Protein AF-A0A1Y3N7C6-F1 (afdb_monomer_lite)

Structure (mmCIF, N/CA/C/O backbone):
data_AF-A0A1Y3N7C6-F1
#
_entry.id   AF-A0A1Y3N7C6-F1
#
loop_
_atom_site.group_PDB
_atom_site.id
_atom_site.type_symbol
_atom_site.label_atom_id
_atom_site.label_alt_id
_atom_site.label_comp_id
_atom_site.label_asym_id
_atom_site.label_entity_id
_atom_site.label_seq_id
_atom_site.pdbx_PDB_ins_code
_atom_site.Cartn_x
_atom_site.Cartn_y
_atom_site.Cartn_z
_atom_site.occupancy
_atom_site.B_iso_or_equiv
_atom_site.auth_seq_id
_atom_site.auth_comp_id
_atom_site.auth_asym_id
_atom_site.auth_atom_id
_atom_site.pdbx_PDB_model_num
ATOM 1 N N . MET A 1 1 ? -34.384 16.647 53.878 1.00 32.56 1 MET A N 1
ATOM 2 C CA . MET A 1 1 ? -35.310 16.783 52.728 1.00 32.56 1 MET A CA 1
ATOM 3 C C . MET A 1 1 ? -35.748 18.236 52.465 1.00 32.56 1 MET A C 1
ATOM 5 O O . MET A 1 1 ? -36.790 18.461 51.876 1.00 32.56 1 MET A O 1
ATOM 9 N N . THR A 1 2 ? -34.947 19.251 52.810 1.00 29.09 2 THR A N 1
ATOM 10 C CA . THR A 1 2 ? -35.300 20.683 52.669 1.00 29.09 2 THR A CA 1
ATOM 11 C C . THR A 1 2 ? -34.713 21.334 51.406 1.00 29.09 2 THR A C 1
ATOM 13 O O . THR A 1 2 ? -34.270 22.478 51.425 1.00 29.09 2 THR A O 1
ATOM 16 N N . SER A 1 3 ? -34.660 20.601 50.290 1.00 39.19 3 SER A N 1
ATOM 17 C CA . SER A 1 3 ? -34.201 21.147 49.005 1.00 39.19 3 SER A CA 1
ATOM 18 C C . SER A 1 3 ? -35.403 21.562 48.157 1.00 39.19 3 SER A C 1
ATOM 20 O O . SER A 1 3 ? -36.264 20.734 47.879 1.00 39.19 3 SER A O 1
ATOM 22 N N . GLN A 1 4 ? -35.421 22.822 47.709 1.00 44.62 4 GLN A N 1
ATOM 23 C CA . GLN A 1 4 ? -36.477 23.466 46.900 1.00 44.62 4 GLN A CA 1
ATOM 24 C C . GLN A 1 4 ? -36.801 22.767 45.559 1.00 44.62 4 GLN A C 1
ATOM 26 O O . GLN A 1 4 ? -37.750 23.154 44.886 1.00 44.62 4 GLN A O 1
ATOM 31 N N . TYR A 1 5 ? -36.043 21.733 45.181 1.00 49.47 5 TYR A N 1
ATOM 32 C CA . TYR A 1 5 ? -36.167 21.009 43.912 1.00 49.47 5 TYR A CA 1
ATOM 33 C C . TYR A 1 5 ? -36.354 19.489 44.097 1.00 49.47 5 TYR A C 1
ATOM 35 O O . TYR A 1 5 ? -36.202 18.721 43.153 1.00 49.47 5 TYR A O 1
ATOM 43 N N . PHE A 1 6 ? -36.646 19.014 45.311 1.00 52.94 6 PHE A N 1
ATOM 44 C CA . PHE A 1 6 ? -36.745 17.581 45.604 1.00 52.94 6 PHE A CA 1
ATOM 45 C C . PHE A 1 6 ? -37.855 16.880 44.792 1.00 52.94 6 PHE A C 1
ATOM 47 O O . PHE A 1 6 ? -39.026 17.260 44.863 1.00 52.94 6 PHE A O 1
ATOM 54 N N . VAL A 1 7 ? -37.485 15.821 44.062 1.00 56.50 7 VAL A N 1
ATOM 55 C CA . VAL A 1 7 ? -38.419 14.852 43.468 1.00 56.50 7 VAL A CA 1
ATOM 56 C C . VAL A 1 7 ? -38.377 13.569 44.283 1.00 56.50 7 VAL A C 1
ATOM 58 O O . VAL A 1 7 ? -37.313 12.992 44.519 1.00 56.50 7 VAL A O 1
ATOM 61 N N . ASP A 1 8 ? -39.552 13.134 44.719 1.00 57.66 8 ASP A N 1
ATOM 62 C CA . ASP A 1 8 ? -39.714 11.991 45.602 1.00 57.66 8 ASP A CA 1
ATOM 63 C C . ASP A 1 8 ? -39.562 10.656 44.851 1.00 57.66 8 ASP A C 1
ATOM 65 O O . ASP A 1 8 ? -40.355 10.325 43.963 1.00 57.66 8 ASP A O 1
ATOM 69 N N . LYS A 1 9 ? -38.529 9.893 45.231 1.00 64.56 9 LYS A N 1
ATOM 70 C CA . LYS A 1 9 ? -38.181 8.560 44.702 1.00 64.56 9 LYS A CA 1
ATOM 71 C C . LYS A 1 9 ? -38.142 7.484 45.798 1.00 64.56 9 LYS A C 1
ATOM 73 O O . LYS A 1 9 ? -37.490 6.453 45.643 1.00 64.56 9 LYS A O 1
ATOM 78 N N . THR A 1 10 ? -38.816 7.719 46.919 1.00 65.25 10 THR A N 1
ATOM 79 C CA . THR A 1 10 ? -38.810 6.810 48.079 1.00 65.25 10 THR A CA 1
ATOM 80 C C . THR A 1 10 ? -39.444 5.441 47.796 1.00 65.25 10 THR A C 1
ATOM 82 O O . THR A 1 10 ? -39.147 4.484 48.501 1.00 65.25 10 THR A O 1
ATOM 85 N N . GLU A 1 11 ? -40.215 5.288 46.715 1.00 66.69 11 GLU A N 1
ATOM 86 C CA . GLU A 1 11 ? -40.748 3.996 46.242 1.00 66.69 11 GLU A CA 1
ATOM 87 C C . GLU A 1 11 ? -39.649 2.960 45.941 1.00 66.69 11 GLU A C 1
ATOM 89 O O . GLU A 1 11 ? -39.879 1.760 46.072 1.00 66.69 11 GLU A O 1
ATOM 94 N N . LEU A 1 12 ? -38.422 3.393 45.619 1.00 65.81 12 LEU A N 1
ATOM 95 C CA . LEU A 1 12 ? -37.285 2.483 45.432 1.00 65.81 12 LEU A CA 1
ATOM 96 C C . LEU A 1 12 ? -37.001 1.648 46.692 1.00 65.81 12 LEU A C 1
ATOM 98 O O . LEU A 1 12 ? -36.616 0.485 46.594 1.00 65.81 12 LEU A O 1
ATOM 102 N N . ILE A 1 13 ? -37.215 2.227 47.877 1.00 67.25 13 ILE A N 1
ATOM 103 C CA . ILE A 1 13 ? -37.061 1.530 49.159 1.00 67.25 13 ILE A CA 1
ATOM 104 C C . ILE A 1 13 ? -38.052 0.367 49.248 1.00 67.25 13 ILE A C 1
ATOM 106 O O . ILE A 1 13 ? -37.693 -0.715 49.704 1.00 67.25 13 ILE A O 1
ATOM 110 N N . PHE A 1 14 ? -39.281 0.563 48.771 1.00 65.75 14 PHE A N 1
ATOM 111 C CA . PHE A 1 14 ? -40.304 -0.476 48.759 1.00 65.75 14 PHE A CA 1
ATOM 112 C C . PHE A 1 14 ? -39.918 -1.653 47.855 1.00 65.75 14 PHE A C 1
ATOM 114 O O . PHE A 1 14 ? -40.023 -2.806 48.270 1.00 65.75 14 PHE A O 1
ATOM 121 N N . GLU A 1 15 ? -39.394 -1.380 46.659 1.00 61.25 15 GLU A N 1
ATOM 122 C CA . GLU A 1 15 ? -38.912 -2.429 45.751 1.00 61.25 15 GLU A CA 1
ATOM 123 C C . GLU A 1 15 ? -37.690 -3.171 46.315 1.00 61.25 15 GLU A C 1
ATOM 125 O O . GLU A 1 15 ? -37.616 -4.399 46.255 1.00 61.25 15 GLU A O 1
ATOM 130 N N . ILE A 1 16 ? -36.765 -2.459 46.964 1.00 62.34 16 ILE A N 1
ATOM 131 C CA . ILE A 1 16 ? -35.635 -3.080 47.671 1.00 62.34 16 ILE A CA 1
ATOM 132 C C . ILE A 1 16 ? -36.136 -3.963 48.827 1.00 62.34 16 ILE A C 1
ATOM 134 O O . ILE A 1 16 ? -35.686 -5.101 48.967 1.00 62.34 16 ILE A O 1
ATOM 138 N N . ASN A 1 17 ? -37.113 -3.497 49.609 1.00 68.06 17 ASN A N 1
ATOM 139 C CA . ASN A 1 17 ? -37.733 -4.268 50.690 1.00 68.06 17 ASN A CA 1
ATOM 140 C C . ASN A 1 17 ? -38.447 -5.531 50.181 1.00 68.06 17 ASN A C 1
ATOM 142 O O . ASN A 1 17 ? -38.385 -6.578 50.831 1.00 68.06 17 ASN A O 1
ATOM 146 N N . LYS A 1 18 ? -39.097 -5.480 49.010 1.00 63.78 18 LYS A N 1
ATOM 147 C CA . LYS A 1 18 ? -39.665 -6.674 48.359 1.00 63.78 18 LYS A CA 1
ATOM 148 C C . LYS A 1 18 ? -38.589 -7.692 48.007 1.00 63.78 18 LYS A C 1
ATOM 150 O O . LYS A 1 18 ? -38.773 -8.879 48.268 1.00 63.78 18 LYS A O 1
ATOM 155 N N . ILE A 1 19 ? -37.462 -7.239 47.454 1.00 59.00 19 ILE A N 1
ATOM 156 C CA . ILE A 1 19 ? -36.331 -8.117 47.131 1.00 59.00 19 ILE A CA 1
ATOM 157 C C . ILE A 1 19 ? -35.809 -8.784 48.409 1.00 59.00 19 ILE A C 1
ATOM 159 O O . ILE A 1 19 ? -35.645 -10.005 48.422 1.00 59.00 19 ILE A O 1
ATOM 163 N N . ILE A 1 20 ? -35.658 -8.018 49.496 1.00 59.34 20 ILE A N 1
ATOM 164 C CA . ILE A 1 20 ? -35.275 -8.527 50.824 1.00 59.34 20 ILE A CA 1
ATOM 165 C C . ILE A 1 20 ? -36.271 -9.592 51.329 1.00 59.34 20 ILE A C 1
ATOM 167 O O . ILE A 1 20 ? -35.851 -10.604 51.887 1.00 59.34 20 ILE A O 1
ATOM 171 N N . ASN A 1 21 ? -37.577 -9.417 51.097 1.00 59.97 21 ASN A N 1
ATOM 172 C CA . ASN A 1 21 ? -38.619 -10.375 51.498 1.00 59.97 21 ASN A CA 1
ATOM 173 C C . ASN A 1 21 ? -38.696 -11.645 50.642 1.00 59.97 21 ASN A C 1
ATOM 175 O O . ASN A 1 21 ? -39.024 -12.715 51.155 1.00 59.97 21 ASN A O 1
ATOM 179 N N . SER A 1 22 ? -38.408 -11.547 49.344 1.00 55.00 22 SER A N 1
ATOM 180 C CA . SER A 1 22 ? -38.680 -12.601 48.351 1.00 55.00 22 SER A CA 1
ATOM 181 C C . SER A 1 22 ? -37.840 -13.886 48.478 1.00 55.00 22 SER A C 1
ATOM 183 O O . SER A 1 22 ? -37.981 -14.779 47.648 1.00 55.00 22 SER A O 1
ATOM 185 N N . SER A 1 23 ? -36.978 -13.982 49.500 1.00 45.19 23 SER A N 1
ATOM 186 C CA . SER A 1 23 ? -36.255 -15.173 49.983 1.00 45.19 23 SER A CA 1
ATOM 187 C C . SER A 1 23 ? -36.179 -16.380 49.029 1.00 45.19 23 SER A C 1
ATOM 189 O O . SER A 1 23 ? -36.680 -17.465 49.293 1.00 45.19 23 SER A O 1
ATOM 191 N N . ASN A 1 24 ? -35.396 -16.214 47.963 1.00 39.62 24 ASN A N 1
ATOM 192 C CA . ASN A 1 24 ? -34.599 -17.292 47.388 1.00 39.62 24 ASN A CA 1
ATOM 193 C C . ASN A 1 24 ? -33.169 -16.770 47.175 1.00 39.62 24 ASN A C 1
ATOM 195 O O . ASN A 1 24 ? -32.790 -16.328 46.093 1.00 39.62 24 ASN A O 1
ATOM 199 N N . LYS A 1 25 ? -32.362 -16.830 48.244 1.00 42.41 25 LYS A N 1
ATOM 200 C CA . LYS A 1 25 ? -30.892 -16.936 48.166 1.00 42.41 25 LYS A CA 1
ATOM 201 C C . LYS A 1 25 ? -30.127 -15.799 47.452 1.00 42.41 25 LYS A C 1
ATOM 203 O O . LYS A 1 25 ? -29.045 -16.037 46.916 1.00 42.41 25 LYS A O 1
ATOM 208 N N . LYS A 1 26 ? -30.629 -14.559 47.458 1.00 38.94 26 LYS A N 1
ATOM 209 C CA . LYS A 1 26 ? -29.878 -13.376 46.990 1.00 38.94 26 LYS A CA 1
ATOM 210 C C . LYS A 1 26 ? -29.738 -12.349 48.117 1.00 38.94 26 LYS A C 1
ATOM 212 O O . LYS A 1 26 ? -30.648 -11.567 48.352 1.00 38.94 26 LYS A O 1
ATOM 217 N N . ASN A 1 27 ? -28.581 -12.340 48.783 1.00 46.50 27 ASN A N 1
ATOM 218 C CA . ASN A 1 27 ? -28.249 -11.394 49.865 1.00 46.50 27 ASN A CA 1
ATOM 219 C C . ASN A 1 27 ? -27.610 -10.086 49.353 1.00 46.50 27 ASN A C 1
ATOM 221 O O . ASN A 1 27 ? -27.127 -9.286 50.147 1.00 46.50 27 ASN A O 1
ATOM 225 N N . PHE A 1 28 ? -27.574 -9.868 48.034 1.00 46.09 28 PHE A N 1
ATOM 226 C CA . PHE A 1 28 ? -26.827 -8.774 47.413 1.00 46.09 28 PHE A CA 1
ATOM 227 C C . PHE A 1 28 ? -27.675 -8.038 46.378 1.00 46.09 28 PHE A C 1
ATOM 229 O O . PHE A 1 28 ? -28.277 -8.660 45.501 1.00 46.09 28 PHE A O 1
ATOM 236 N N . ILE A 1 29 ? -27.670 -6.706 46.457 1.00 46.00 29 ILE A N 1
ATOM 237 C CA . ILE A 1 29 ? -28.317 -5.808 45.497 1.00 46.00 29 ILE A CA 1
ATOM 238 C C . ILE A 1 29 ? -27.233 -4.895 44.922 1.00 46.00 29 ILE A C 1
ATOM 240 O O . ILE A 1 29 ? -26.607 -4.120 45.642 1.00 46.00 29 ILE A O 1
ATOM 244 N N . CYS A 1 30 ? -26.999 -4.994 43.612 1.00 45.00 30 CYS A N 1
ATOM 245 C CA . CYS A 1 30 ? -26.067 -4.126 42.899 1.00 45.00 30 CYS A CA 1
ATOM 246 C C . CYS A 1 30 ? -26.844 -3.105 42.066 1.00 45.00 30 CYS A C 1
ATOM 248 O O . CYS A 1 30 ? -27.634 -3.477 41.201 1.00 45.00 30 CYS A O 1
ATOM 250 N N . LEU A 1 31 ? -26.588 -1.818 42.308 1.00 47.34 31 LEU A N 1
ATOM 251 C CA . LEU A 1 31 ? -27.147 -0.715 41.531 1.00 47.34 31 LEU A CA 1
ATOM 252 C C . LEU A 1 31 ? -26.045 -0.113 40.654 1.00 47.34 31 LEU A C 1
ATOM 254 O O . LEU A 1 31 ? -25.275 0.750 41.081 1.00 47.34 31 LEU A O 1
ATOM 258 N N . SER A 1 32 ? -25.959 -0.581 39.408 1.00 44.69 32 SER A N 1
ATOM 259 C CA . SER A 1 32 ? -25.038 -0.024 38.414 1.00 44.69 32 SER A CA 1
ATOM 260 C C . SER A 1 32 ? -25.703 1.134 37.679 1.00 44.69 32 SER A C 1
ATOM 262 O O . SER A 1 32 ? -26.417 0.949 36.697 1.00 44.69 32 SER A O 1
ATOM 264 N N . LEU A 1 33 ? -25.481 2.347 38.179 1.00 48.66 33 LEU A N 1
ATOM 265 C CA . LEU A 1 33 ? -25.884 3.569 37.490 1.00 48.66 33 LEU A CA 1
ATOM 266 C C . LEU A 1 33 ? -24.713 4.165 36.716 1.00 48.66 33 LEU A C 1
ATOM 268 O O . LEU A 1 33 ? -23.539 3.876 36.957 1.00 48.66 33 LEU A O 1
ATOM 272 N N . ASN A 1 34 ? -25.035 5.040 35.785 1.00 50.06 34 ASN A N 1
ATOM 273 C CA . ASN A 1 34 ? -24.046 5.815 35.065 1.00 50.06 34 ASN A CA 1
ATOM 274 C C . ASN A 1 34 ? -23.419 6.877 35.990 1.00 50.06 34 ASN A C 1
ATOM 276 O O . ASN A 1 34 ? -24.073 7.380 36.904 1.00 50.06 34 ASN A O 1
ATOM 280 N N . GLU A 1 35 ? -22.130 7.175 35.814 1.00 53.28 35 GLU A N 1
ATOM 281 C CA . GLU A 1 35 ? -21.375 8.060 36.719 1.00 53.28 35 GLU A CA 1
ATOM 282 C C . GLU A 1 35 ? -22.003 9.453 36.867 1.00 53.28 35 GLU A C 1
ATOM 284 O O . GLU A 1 35 ? -21.918 10.069 37.928 1.00 53.28 35 GLU A O 1
ATOM 289 N N . LYS A 1 36 ? -22.714 9.914 35.835 1.00 53.78 36 LYS A N 1
ATOM 290 C CA . LYS A 1 36 ? -23.369 11.226 35.812 1.00 53.78 36 LYS A CA 1
ATOM 291 C C . LYS A 1 36 ? -24.707 11.291 36.572 1.00 53.78 36 LYS A C 1
ATOM 293 O O . LYS A 1 36 ? -25.273 12.373 36.689 1.00 53.78 36 LYS A O 1
ATOM 298 N N . PHE A 1 37 ? -25.196 10.176 37.125 1.00 53.16 37 PHE A N 1
ATOM 299 C CA . PHE A 1 37 ? -26.530 10.044 37.745 1.00 53.16 37 PHE A CA 1
ATOM 300 C C . PHE A 1 37 ? -26.520 10.044 39.292 1.00 53.16 37 PHE A C 1
ATOM 302 O O . PHE A 1 37 ? -27.293 9.342 39.930 1.00 53.16 37 PHE A O 1
ATOM 309 N N . ASN A 1 38 ? -25.626 10.829 39.905 1.00 54.12 38 ASN A N 1
ATOM 310 C CA . ASN A 1 38 ? -25.568 11.143 41.347 1.00 54.12 38 ASN A CA 1
ATOM 311 C C . ASN A 1 38 ? -25.850 9.966 42.321 1.00 54.12 38 ASN A C 1
ATOM 313 O O . ASN A 1 38 ? -26.806 9.966 43.098 1.00 54.12 38 ASN A O 1
ATOM 317 N N . LYS A 1 39 ? -24.983 8.944 42.281 1.00 53.72 39 LYS A N 1
ATOM 318 C CA . LYS A 1 39 ? -25.133 7.676 43.026 1.00 53.72 39 LYS A CA 1
ATOM 319 C C . LYS A 1 39 ? -25.126 7.817 44.553 1.00 53.72 39 LYS A C 1
ATOM 321 O O . LYS A 1 39 ? -25.747 7.007 45.236 1.00 53.72 39 LYS A O 1
ATOM 326 N N . SER A 1 40 ? -24.423 8.818 45.084 1.00 54.69 40 SER A N 1
ATOM 327 C CA . SER A 1 40 ? -24.248 9.028 46.530 1.00 54.69 40 SER A CA 1
ATOM 328 C C . SER A 1 40 ? -25.563 9.303 47.245 1.00 54.69 40 SER A C 1
ATOM 330 O O . SER A 1 40 ? -25.722 8.937 48.403 1.00 54.69 40 SER A O 1
ATOM 332 N N . ILE A 1 41 ? -26.540 9.897 46.559 1.00 56.94 41 ILE A N 1
ATOM 333 C CA . ILE A 1 41 ? -27.819 10.188 47.192 1.00 56.94 41 ILE A CA 1
ATOM 334 C C . ILE A 1 41 ? -28.564 8.859 47.491 1.00 56.94 41 ILE A C 1
ATOM 336 O O . ILE A 1 41 ? -29.195 8.780 48.538 1.00 56.94 41 ILE A O 1
ATOM 340 N N . ILE A 1 42 ? -28.423 7.790 46.672 1.00 56.69 42 ILE A N 1
ATOM 341 C CA . ILE A 1 42 ? -29.177 6.527 46.848 1.00 56.69 42 ILE A CA 1
ATOM 342 C C . ILE A 1 42 ? -28.654 5.861 48.102 1.00 56.69 42 ILE A C 1
ATOM 344 O O . ILE A 1 42 ? -29.444 5.444 48.942 1.00 56.69 42 ILE A O 1
ATOM 348 N N . SER A 1 43 ? -27.324 5.840 48.228 1.00 58.06 43 SER A N 1
ATOM 349 C CA . SER A 1 43 ? -26.628 5.430 49.443 1.00 58.06 43 SER A CA 1
ATOM 350 C C . SER A 1 43 ? -27.203 6.171 50.651 1.00 58.06 43 SER A C 1
ATOM 352 O O . SER A 1 43 ? -27.774 5.540 51.532 1.00 58.06 43 SER A O 1
ATOM 354 N N . ASN A 1 44 ? -27.210 7.509 50.622 1.00 59.19 44 ASN A N 1
ATOM 355 C CA . ASN A 1 44 ? -27.699 8.336 51.730 1.00 59.19 44 ASN A CA 1
ATOM 356 C C . ASN A 1 44 ? -29.185 8.124 52.059 1.00 59.19 44 ASN A C 1
ATOM 358 O O . ASN A 1 44 ? -29.564 8.153 53.224 1.00 59.19 44 ASN A O 1
ATOM 362 N N . MET A 1 45 ? -30.043 7.923 51.057 1.00 66.50 45 MET A N 1
ATOM 363 C CA . MET A 1 45 ? -31.473 7.672 51.254 1.00 66.50 45 MET A CA 1
ATOM 364 C C . MET A 1 45 ? -31.719 6.301 51.890 1.00 66.50 45 MET A C 1
ATOM 366 O O . MET A 1 45 ? -32.581 6.180 52.756 1.00 66.50 45 MET A O 1
ATOM 370 N N . LEU A 1 46 ? -30.964 5.279 51.478 1.00 65.50 46 LEU A N 1
ATOM 371 C CA . LEU A 1 46 ? -31.044 3.938 52.055 1.00 65.50 46 LEU A CA 1
ATOM 372 C C . LEU A 1 46 ? -30.460 3.907 53.470 1.00 65.50 46 LEU A C 1
ATOM 374 O O . LEU A 1 46 ? -31.098 3.349 54.359 1.00 65.50 46 LEU A O 1
ATOM 378 N N . ILE A 1 47 ? -29.319 4.574 53.692 1.00 63.72 47 ILE A N 1
ATOM 379 C CA . ILE A 1 47 ? -28.753 4.846 55.025 1.00 63.72 47 ILE A CA 1
ATOM 380 C C . ILE A 1 47 ? -29.823 5.468 55.911 1.00 63.72 47 ILE A C 1
ATOM 382 O O . ILE A 1 47 ? -30.140 4.945 56.979 1.00 63.72 47 ILE A O 1
ATOM 386 N N . ALA A 1 48 ? -30.468 6.522 55.412 1.00 64.19 48 ALA A N 1
ATOM 387 C CA . ALA A 1 48 ? -31.436 7.251 56.201 1.00 64.19 48 ALA A CA 1
ATOM 388 C C . ALA A 1 48 ? -32.689 6.450 56.570 1.00 64.19 48 ALA A C 1
ATOM 390 O O . ALA A 1 48 ? -33.317 6.734 57.586 1.00 64.19 48 ALA A O 1
ATOM 391 N N . TYR A 1 49 ? -33.062 5.469 55.752 1.00 68.56 49 TYR A N 1
ATOM 392 C CA . TYR A 1 49 ? -34.228 4.629 55.988 1.00 68.56 49 TYR A CA 1
ATOM 393 C C . TYR A 1 49 ? -33.937 3.443 56.922 1.00 68.56 49 TYR A C 1
ATOM 395 O O . TYR A 1 49 ? -34.765 3.089 57.757 1.00 68.56 49 TYR A O 1
ATOM 403 N N . TYR A 1 50 ? -32.778 2.803 56.800 1.00 67.75 50 TYR A N 1
ATOM 404 C CA . TYR A 1 50 ? -32.508 1.582 57.561 1.00 67.75 50 TYR A CA 1
ATOM 405 C C . TYR A 1 50 ? -31.739 1.810 58.871 1.00 67.75 50 TYR A C 1
ATOM 407 O O . TYR A 1 50 ? -31.815 0.928 59.727 1.00 67.75 50 TYR A O 1
ATOM 415 N N . GLU A 1 51 ? -31.029 2.939 59.035 1.00 61.59 51 GLU A N 1
ATOM 416 C CA . GLU A 1 51 ? -30.104 3.176 60.162 1.00 61.59 51 GLU A CA 1
ATOM 417 C C . GLU A 1 51 ? -30.555 4.253 61.175 1.00 61.59 51 GLU A C 1
ATOM 419 O O . GLU A 1 51 ? -30.268 4.106 62.363 1.00 61.59 51 GLU A O 1
ATOM 424 N N . TYR A 1 52 ? -31.235 5.332 60.757 1.00 62.41 52 TYR A N 1
ATOM 425 C CA . TYR A 1 52 ? -31.528 6.476 61.648 1.00 62.41 52 TYR A CA 1
ATOM 426 C C . TYR A 1 52 ? -32.545 6.170 62.768 1.00 62.41 52 TYR A C 1
ATOM 428 O O . TYR A 1 52 ? -33.045 5.067 62.897 1.00 62.41 52 TYR A O 1
ATOM 436 N N . SER A 1 53 ? -32.822 7.116 63.670 1.00 53.88 53 SER A N 1
ATOM 437 C CA . SER A 1 53 ? -33.752 6.920 64.798 1.00 53.88 53 SER A CA 1
ATOM 438 C C . SER A 1 53 ? -35.226 7.167 64.422 1.00 53.88 53 SER A C 1
ATOM 440 O O . SER A 1 53 ? -35.534 7.815 63.422 1.00 53.88 53 SER A O 1
ATOM 442 N N . GLU A 1 54 ? -36.187 6.719 65.247 1.00 54.06 54 GLU A N 1
ATOM 443 C CA . GLU A 1 54 ? -37.628 6.984 65.021 1.00 54.06 54 GLU A CA 1
ATOM 444 C C . GLU A 1 54 ? -37.952 8.487 64.884 1.00 54.06 54 GLU A C 1
ATOM 446 O O . GLU A 1 54 ? -38.859 8.850 64.138 1.00 54.06 54 GLU A O 1
ATOM 451 N N . LYS A 1 55 ? -37.181 9.387 65.515 1.00 49.34 55 LYS A N 1
ATOM 452 C CA . LYS A 1 55 ? -37.352 10.847 65.368 1.00 49.34 55 LYS A CA 1
ATOM 453 C C . LYS A 1 55 ? -36.958 11.377 63.987 1.00 49.34 55 LYS A C 1
ATOM 455 O O . LYS A 1 55 ? -37.543 12.350 63.524 1.00 49.34 55 LYS A O 1
ATOM 460 N N . GLU A 1 56 ? -35.984 10.757 63.333 1.00 49.72 56 GLU A N 1
ATOM 461 C CA . GLU A 1 56 ? -35.503 11.149 62.002 1.00 49.72 56 GLU A CA 1
ATOM 462 C C . GLU A 1 56 ? -36.355 10.530 60.888 1.00 49.72 56 GLU A C 1
ATOM 464 O O . GLU A 1 56 ? -36.426 11.088 59.797 1.00 49.72 56 GLU A O 1
ATOM 469 N N . SER A 1 57 ? -37.094 9.453 61.183 1.00 53.75 57 SER A N 1
ATOM 470 C CA . SER A 1 57 ? -38.015 8.790 60.245 1.00 53.75 57 SER A CA 1
ATOM 471 C C . SER A 1 57 ? -39.214 9.639 59.797 1.00 53.75 57 SER A C 1
ATOM 473 O O . SER A 1 57 ? -39.853 9.321 58.793 1.00 53.75 57 SER A O 1
ATOM 475 N N . ILE A 1 58 ? -39.474 10.765 60.479 1.00 60.19 58 ILE A N 1
ATOM 476 C CA . ILE A 1 58 ? -40.522 11.738 60.126 1.00 60.19 58 ILE A CA 1
ATOM 477 C C . ILE A 1 58 ? -40.362 12.236 58.682 1.00 60.19 58 ILE A C 1
ATOM 479 O O . ILE A 1 58 ? -41.359 12.533 58.028 1.00 60.19 58 ILE A O 1
ATOM 483 N N . ILE A 1 59 ? -39.133 12.256 58.147 1.00 60.50 59 ILE A N 1
ATOM 484 C CA . ILE A 1 59 ? -38.867 12.664 56.760 1.00 60.50 59 ILE A CA 1
ATOM 485 C C . ILE A 1 59 ? -39.597 11.800 55.719 1.00 60.50 59 ILE A C 1
ATOM 487 O O . ILE A 1 59 ? -39.790 12.261 54.601 1.00 60.50 59 ILE A O 1
ATOM 491 N N . PHE A 1 60 ? -40.019 10.577 56.061 1.00 66.81 60 PHE A N 1
ATOM 492 C CA . PHE A 1 60 ? -40.714 9.675 55.139 1.00 66.81 60 PHE A CA 1
ATOM 493 C C . PHE A 1 60 ? -42.247 9.750 55.226 1.00 66.81 60 PHE A C 1
ATOM 495 O O . PHE A 1 60 ? -42.916 9.237 54.331 1.00 66.81 60 PHE A O 1
ATOM 502 N N . ASN A 1 61 ? -42.818 10.419 56.236 1.00 61.75 61 ASN A N 1
ATOM 503 C CA . ASN A 1 61 ? -44.260 10.374 56.525 1.00 61.75 61 ASN A CA 1
ATOM 504 C C . ASN A 1 61 ? -45.149 10.987 55.426 1.00 61.75 61 ASN A C 1
ATOM 506 O O . ASN A 1 61 ? -46.282 10.541 55.263 1.00 61.75 61 ASN A O 1
ATOM 510 N N . ASP A 1 62 ? -44.624 11.899 54.603 1.00 64.94 62 ASP A N 1
ATOM 511 C CA . ASP A 1 62 ? -45.357 12.532 53.489 1.00 64.94 62 ASP A CA 1
ATOM 512 C C . ASP A 1 62 ? -44.853 12.120 52.096 1.00 64.94 62 ASP A C 1
ATOM 514 O O . ASP A 1 62 ? -45.208 12.728 51.077 1.00 64.94 62 ASP A O 1
ATOM 518 N N . THR A 1 63 ? -44.036 11.068 52.045 1.00 68.38 63 THR A N 1
ATOM 519 C CA . THR A 1 63 ? -43.396 10.605 50.812 1.00 68.38 63 THR A CA 1
ATOM 520 C C . THR A 1 63 ? -44.253 9.596 50.043 1.00 68.38 63 THR A C 1
ATOM 522 O O . THR A 1 63 ? -45.243 9.070 50.548 1.00 68.38 63 THR A O 1
ATOM 525 N N . LYS A 1 64 ? -43.902 9.297 48.792 1.00 68.31 64 LYS A N 1
ATOM 526 C CA . LYS A 1 64 ? -44.561 8.268 47.984 1.00 68.31 64 LYS A CA 1
ATOM 527 C C . LYS A 1 64 ? -44.542 6.918 48.704 1.00 68.31 64 LYS A C 1
ATOM 529 O O . LYS A 1 64 ? -45.563 6.243 48.709 1.00 68.31 64 LYS A O 1
ATOM 534 N N . LEU A 1 65 ? -43.452 6.586 49.406 1.00 69.12 65 LEU A N 1
ATOM 535 C CA . LEU A 1 65 ? -43.330 5.378 50.229 1.00 69.12 65 LEU A CA 1
ATOM 536 C C . LEU A 1 65 ? -44.430 5.253 51.297 1.00 69.12 65 LEU A C 1
ATOM 538 O O . LEU A 1 65 ? -44.982 4.165 51.451 1.00 69.12 65 LEU A O 1
ATOM 542 N N . SER A 1 66 ? -44.791 6.337 51.997 1.00 66.12 66 SER A N 1
ATOM 543 C CA . SER A 1 66 ? -45.848 6.302 53.026 1.00 66.12 66 SER A CA 1
ATOM 544 C C . SER A 1 66 ? -47.262 6.218 52.440 1.00 66.12 66 SER A C 1
ATOM 546 O O . SER A 1 66 ? -48.206 5.844 53.137 1.00 66.12 66 SER A O 1
ATOM 548 N N . LYS A 1 67 ? -47.417 6.530 51.147 1.00 68.50 67 LYS A N 1
ATOM 549 C CA . LYS A 1 67 ? -48.694 6.510 50.417 1.00 68.50 67 LYS A CA 1
ATOM 550 C C . LYS A 1 67 ? -48.981 5.172 49.723 1.00 68.50 67 LYS A C 1
ATOM 552 O O . LYS A 1 67 ? -50.104 4.976 49.254 1.00 68.50 67 LYS A O 1
ATOM 557 N N . ILE A 1 68 ? -48.020 4.243 49.680 1.00 65.12 68 ILE A N 1
ATOM 558 C CA . ILE A 1 68 ? -48.209 2.896 49.119 1.00 65.12 68 ILE A CA 1
ATOM 559 C C . ILE A 1 68 ? -49.168 2.103 50.024 1.00 65.12 68 ILE A C 1
ATOM 561 O O . ILE A 1 68 ? -48.810 1.687 51.124 1.00 65.12 68 ILE A O 1
ATOM 565 N N . LYS A 1 69 ? -50.403 1.875 49.555 1.00 55.12 69 LYS A N 1
ATOM 566 C CA . LYS A 1 69 ? -51.385 0.977 50.188 1.00 55.12 69 LYS A CA 1
ATOM 567 C C . LYS A 1 69 ? -51.344 -0.385 49.498 1.00 55.12 69 LYS A C 1
ATOM 569 O O . LYS A 1 69 ? -51.528 -0.454 48.286 1.00 55.12 69 LYS A O 1
ATOM 574 N N . ILE A 1 70 ? -51.151 -1.463 50.254 1.00 50.22 70 ILE A N 1
ATOM 575 C CA . ILE A 1 70 ? -51.243 -2.829 49.723 1.00 50.22 70 ILE A CA 1
ATOM 576 C C . ILE A 1 70 ? -52.696 -3.300 49.829 1.00 50.22 70 ILE A C 1
ATOM 578 O O . ILE A 1 70 ? -53.336 -3.139 50.867 1.00 50.22 70 ILE A O 1
ATOM 582 N N . GLN A 1 71 ? -53.231 -3.855 48.739 1.00 38.28 71 GLN A N 1
ATOM 583 C CA . GLN A 1 71 ? -54.509 -4.567 48.745 1.00 38.28 71 GLN A CA 1
ATOM 584 C C . GLN A 1 71 ? -54.349 -5.859 49.555 1.00 38.28 71 GLN A C 1
ATOM 586 O O . GLN A 1 71 ? -53.823 -6.847 49.048 1.00 38.28 71 GLN A O 1
ATOM 591 N N . SER A 1 72 ? -54.797 -5.868 50.809 1.00 37.31 72 SER A N 1
ATOM 592 C CA . SER A 1 72 ? -55.064 -7.114 51.521 1.00 37.31 72 SER A CA 1
ATOM 593 C C . SER A 1 72 ? -56.415 -7.657 51.053 1.00 37.31 72 SER A C 1
ATOM 595 O O . SER A 1 72 ? -57.462 -7.055 51.299 1.00 37.31 72 SER A O 1
ATOM 597 N N . HIS A 1 73 ? -56.406 -8.799 50.368 1.00 39.41 73 HIS A N 1
ATOM 598 C CA . HIS A 1 73 ? -57.581 -9.662 50.319 1.00 39.41 73 HIS A CA 1
ATOM 599 C C . HIS A 1 73 ? -57.775 -10.244 51.720 1.00 39.41 73 HIS A C 1
ATOM 601 O O . HIS A 1 73 ? -57.135 -11.231 52.045 1.00 39.41 73 HIS A O 1
ATOM 607 N N . GLU A 1 74 ? -58.569 -9.569 52.548 1.00 36.59 74 GLU A N 1
ATOM 608 C CA . GLU A 1 74 ? -59.471 -10.118 53.573 1.00 36.59 74 GLU A CA 1
ATOM 609 C C . GLU A 1 74 ? -59.946 -8.981 54.488 1.00 36.59 74 GLU A C 1
ATOM 611 O O . GLU A 1 74 ? -59.204 -8.053 54.812 1.00 36.59 74 GLU A O 1
ATOM 616 N N . ASN A 1 75 ? -61.235 -9.030 54.824 1.00 38.88 75 ASN A N 1
ATOM 617 C CA . ASN A 1 75 ? -61.939 -8.055 55.646 1.00 38.88 75 ASN A CA 1
ATOM 618 C C . ASN A 1 75 ? -61.385 -8.059 57.077 1.00 38.88 75 ASN A C 1
ATOM 620 O O . ASN A 1 75 ? -61.811 -8.883 57.881 1.00 38.88 75 ASN A O 1
ATOM 624 N N . ASP A 1 76 ? -60.500 -7.121 57.408 1.00 36.25 76 ASP A N 1
ATOM 625 C CA . ASP A 1 76 ? -60.281 -6.728 58.801 1.00 36.25 76 ASP A CA 1
ATOM 626 C C . ASP A 1 76 ? -59.838 -5.257 58.880 1.00 36.25 76 ASP A C 1
ATOM 628 O O . ASP A 1 76 ? -58.694 -4.887 58.614 1.00 36.25 76 ASP A O 1
ATOM 632 N N . ASP A 1 77 ? -60.790 -4.378 59.198 1.00 38.09 77 ASP A N 1
ATOM 633 C CA . ASP A 1 77 ? -60.667 -2.918 59.070 1.00 38.09 77 ASP A CA 1
ATOM 634 C C . ASP A 1 77 ? -59.858 -2.249 60.206 1.00 38.09 77 ASP A C 1
ATOM 636 O O . ASP A 1 77 ? -59.820 -1.024 60.301 1.00 38.09 77 ASP A O 1
ATOM 640 N N . ASN A 1 78 ? -59.172 -3.022 61.061 1.00 36.75 78 ASN A N 1
ATOM 641 C CA . ASN A 1 78 ? -58.528 -2.504 62.279 1.00 36.75 78 ASN A CA 1
ATOM 642 C C . ASN A 1 78 ? -57.027 -2.799 62.452 1.00 36.75 78 ASN A C 1
ATOM 644 O O . ASN A 1 78 ? -56.475 -2.474 63.499 1.00 36.75 78 ASN A O 1
ATOM 648 N N . ASN A 1 79 ? -56.321 -3.313 61.439 1.00 42.31 79 ASN A N 1
ATOM 649 C CA . ASN A 1 79 ? -54.853 -3.422 61.477 1.00 42.31 79 ASN A CA 1
ATOM 650 C C . ASN A 1 79 ? -54.210 -3.000 60.145 1.00 42.31 79 ASN A C 1
ATOM 652 O O . ASN A 1 79 ? -53.629 -3.802 59.419 1.00 42.31 79 ASN A O 1
ATOM 656 N N . LYS A 1 80 ? -54.267 -1.702 59.821 1.00 44.03 80 LYS A N 1
ATOM 657 C CA . LYS A 1 80 ? -53.371 -1.104 58.815 1.00 44.03 80 LYS A CA 1
ATOM 658 C C . LYS A 1 80 ? -52.013 -0.823 59.453 1.00 44.03 80 LYS A C 1
ATOM 660 O O . LYS A 1 80 ? -51.673 0.323 59.733 1.00 44.03 80 LYS A O 1
ATOM 665 N N . THR A 1 81 ? -51.236 -1.865 59.722 1.00 46.38 81 THR A N 1
ATOM 666 C CA . THR A 1 81 ? -49.822 -1.694 60.062 1.00 46.38 81 THR A CA 1
ATOM 667 C C . THR A 1 81 ? -49.100 -1.194 58.814 1.00 46.38 81 THR A C 1
ATOM 669 O O . THR A 1 81 ? -49.085 -1.863 57.785 1.00 46.38 81 THR A O 1
ATOM 672 N N . GLU A 1 82 ? -48.538 0.012 58.883 1.00 59.72 82 GLU A N 1
ATOM 673 C CA . GLU A 1 82 ? -47.740 0.619 57.815 1.00 59.72 82 GLU A CA 1
ATOM 674 C C . GLU A 1 82 ? -46.548 -0.287 57.455 1.00 59.72 82 GLU A C 1
ATOM 676 O O . GLU A 1 82 ? -45.507 -0.253 58.107 1.00 59.72 82 GLU A O 1
ATOM 681 N N . GLU A 1 83 ? -46.691 -1.130 56.429 1.00 61.81 83 GLU A N 1
ATOM 682 C CA . GLU A 1 83 ? -45.703 -2.163 56.080 1.00 61.81 83 GLU A CA 1
ATOM 683 C C . GLU A 1 83 ? -44.320 -1.575 55.743 1.00 61.81 83 GLU A C 1
ATOM 685 O O . GLU A 1 83 ? -43.291 -2.201 55.994 1.00 61.81 83 GLU A O 1
ATOM 690 N N . TRP A 1 84 ? -44.264 -0.321 55.281 1.00 64.75 84 TRP A N 1
ATOM 691 C CA . TRP A 1 84 ? -43.011 0.404 55.066 1.00 64.75 84 TRP A CA 1
ATOM 692 C C . TRP A 1 84 ? -42.251 0.713 56.372 1.00 64.75 84 TRP A C 1
ATOM 694 O O . TRP A 1 84 ? -41.049 0.948 56.322 1.00 64.75 84 TRP A O 1
ATOM 704 N N . LYS A 1 85 ? -42.879 0.658 57.553 1.00 68.19 85 LYS A N 1
ATOM 705 C CA . LYS A 1 85 ? -42.186 0.767 58.853 1.00 68.19 85 LYS A CA 1
ATOM 706 C C . LYS A 1 85 ? -41.531 -0.547 59.294 1.00 68.19 85 LYS A C 1
ATOM 708 O O . LYS A 1 85 ? -40.739 -0.547 60.231 1.00 68.19 85 LYS A O 1
ATOM 713 N N . LYS A 1 86 ? -41.804 -1.671 58.616 1.00 68.56 86 LYS A N 1
ATOM 714 C CA . LYS A 1 86 ? -41.299 -3.009 58.986 1.00 68.56 86 LYS A CA 1
ATOM 715 C C . LYS A 1 86 ? -39.769 -3.094 59.018 1.00 68.56 86 LYS A C 1
ATOM 717 O O . LYS A 1 86 ? -39.227 -3.797 59.867 1.00 68.56 86 LYS A O 1
ATOM 722 N N . TYR A 1 87 ? -39.095 -2.386 58.112 1.00 65.06 87 TYR A N 1
ATOM 723 C CA . TYR A 1 87 ? -37.632 -2.395 57.954 1.00 65.06 87 TYR A CA 1
ATOM 724 C C . TYR A 1 87 ? -36.950 -1.115 58.430 1.00 65.06 87 TYR A C 1
ATOM 726 O O . TYR A 1 87 ? -35.721 -1.048 58.461 1.00 65.06 87 TYR A O 1
ATOM 734 N N . LEU A 1 88 ? -37.749 -0.121 58.814 1.00 67.25 88 LEU A N 1
ATOM 735 C CA . LEU A 1 88 ? -37.280 1.157 59.316 1.00 67.25 88 LEU A CA 1
ATOM 736 C C . LEU A 1 88 ? -36.440 0.918 60.578 1.00 67.25 88 LEU A C 1
ATOM 738 O O . LEU A 1 88 ? -36.919 0.319 61.546 1.00 67.25 88 LEU A O 1
ATOM 742 N N . ASN A 1 89 ? -35.187 1.369 60.553 1.00 63.09 89 ASN A N 1
ATOM 743 C CA . ASN A 1 89 ? -34.255 1.297 61.685 1.00 63.09 89 ASN A CA 1
ATOM 744 C C . ASN A 1 89 ? -33.935 -0.145 62.138 1.00 63.09 89 ASN A C 1
ATOM 746 O O . ASN A 1 89 ? -33.691 -0.402 63.320 1.00 63.09 89 ASN A O 1
ATOM 750 N N . LYS A 1 90 ? -34.016 -1.124 61.223 1.00 62.72 90 LYS A N 1
ATOM 751 C CA . LYS A 1 90 ? -33.806 -2.553 61.528 1.00 62.72 90 LYS A CA 1
ATOM 752 C C . LYS A 1 90 ? -32.453 -3.104 61.094 1.00 62.72 90 LYS A C 1
ATOM 754 O O . LYS A 1 90 ? -32.157 -4.249 61.440 1.00 62.72 90 LYS A O 1
ATOM 759 N N . PHE A 1 91 ? -31.637 -2.339 60.368 1.00 60.88 91 PHE A N 1
ATOM 760 C CA . PHE A 1 91 ? -30.348 -2.823 59.875 1.00 60.88 91 PHE A CA 1
ATOM 761 C C . PHE A 1 91 ? -29.206 -1.889 60.259 1.00 60.88 91 PHE A C 1
ATOM 763 O O . PHE A 1 91 ? -29.316 -0.673 60.169 1.00 60.88 91 PHE A O 1
ATOM 770 N N . ASN A 1 92 ? -28.070 -2.485 60.612 1.00 51.62 92 ASN A N 1
ATOM 771 C CA . ASN A 1 92 ? -26.810 -1.757 60.673 1.00 51.62 92 ASN A CA 1
ATOM 772 C C . ASN A 1 92 ? -26.285 -1.604 59.245 1.00 51.62 92 ASN A C 1
ATOM 774 O O . ASN A 1 92 ? -26.093 -2.615 58.560 1.00 51.62 92 ASN A O 1
ATOM 778 N N . ILE A 1 93 ? -26.044 -0.372 58.804 1.00 53.16 93 ILE A N 1
ATOM 779 C CA . ILE A 1 93 ? -25.456 -0.111 57.492 1.00 53.16 93 ILE A CA 1
ATOM 780 C C . ILE A 1 93 ? -23.955 0.106 57.625 1.00 53.16 93 ILE A C 1
ATOM 782 O O . ILE A 1 93 ? -23.453 0.686 58.582 1.00 53.16 93 ILE A O 1
ATOM 786 N N . ILE A 1 94 ? -23.225 -0.409 56.640 1.00 50.44 94 ILE A N 1
ATOM 787 C CA . ILE A 1 94 ? -21.805 -0.144 56.461 1.00 50.44 94 ILE A CA 1
ATOM 788 C C . ILE A 1 94 ? -21.665 0.506 55.089 1.00 50.44 94 ILE A C 1
ATOM 790 O O . ILE A 1 94 ? -21.780 -0.168 54.064 1.00 50.44 94 ILE A O 1
ATOM 794 N N . GLU A 1 95 ? -21.437 1.817 55.066 1.00 50.62 95 GLU A N 1
ATOM 795 C CA . GLU A 1 95 ? -21.131 2.531 53.830 1.00 50.62 95 GLU A CA 1
ATOM 796 C C . GLU A 1 95 ? -19.642 2.383 53.495 1.00 50.62 95 GLU A C 1
ATOM 798 O O . GLU A 1 95 ? -18.766 2.691 54.304 1.00 50.62 95 GLU A O 1
ATOM 803 N N . LEU A 1 96 ? -19.347 1.909 52.283 1.00 48.69 96 LEU A N 1
ATOM 804 C CA . LEU A 1 96 ? -17.980 1.761 51.788 1.00 48.69 96 LEU A CA 1
ATOM 805 C C . LEU A 1 96 ? -17.769 2.653 50.570 1.00 48.69 96 LEU A C 1
ATOM 807 O O . LEU A 1 96 ? -18.170 2.323 49.451 1.00 48.69 96 LEU A O 1
ATOM 811 N N . ASN A 1 97 ? -17.089 3.781 50.777 1.00 48.59 97 ASN A N 1
ATOM 812 C CA . ASN A 1 97 ? -16.675 4.644 49.681 1.00 48.59 97 ASN A CA 1
ATOM 813 C C . ASN A 1 97 ? -15.422 4.077 48.996 1.00 48.59 97 ASN A C 1
ATOM 815 O O . ASN A 1 97 ? -14.286 4.343 49.386 1.00 48.59 97 ASN A O 1
ATOM 819 N N . MET A 1 98 ? -15.628 3.307 47.928 1.00 46.03 98 MET A N 1
ATOM 820 C CA . MET A 1 98 ? -14.540 2.669 47.173 1.00 46.03 98 MET A CA 1
ATOM 821 C C . MET A 1 98 ? -13.626 3.657 46.425 1.00 46.03 98 MET A C 1
ATOM 823 O O . MET A 1 98 ? -12.625 3.232 45.854 1.00 46.03 98 MET A O 1
ATOM 827 N N . LYS A 1 99 ? -13.933 4.964 46.417 1.00 43.59 99 LYS A N 1
ATOM 828 C CA . LYS A 1 99 ? -13.074 5.992 45.800 1.00 43.59 99 LYS A CA 1
ATOM 829 C C . LYS A 1 99 ? -11.782 6.252 46.581 1.00 43.59 99 LYS A C 1
ATOM 831 O O . LYS A 1 99 ? -10.854 6.816 46.014 1.00 43.59 99 LYS A O 1
ATOM 836 N N . GLU A 1 100 ? -11.718 5.841 47.846 1.00 37.00 100 GLU A N 1
ATOM 837 C CA . GLU A 1 100 ? -10.577 6.077 48.744 1.00 37.00 100 GLU A CA 1
ATOM 838 C C . GLU A 1 100 ? -9.539 4.939 48.734 1.00 37.00 100 GLU A C 1
ATOM 840 O O . GLU A 1 100 ? -8.537 5.016 49.441 1.00 37.00 100 GLU A O 1
ATOM 845 N N . TYR A 1 101 ? -9.751 3.886 47.935 1.00 42.09 101 TYR A N 1
ATOM 846 C CA . TYR A 1 101 ? -8.959 2.654 47.995 1.00 42.09 101 TYR A CA 1
ATOM 847 C C . TYR A 1 101 ? -8.413 2.256 46.617 1.00 42.09 101 TYR A C 1
ATOM 849 O O . TYR A 1 101 ? -9.166 2.152 45.646 1.00 42.09 101 TYR A O 1
ATOM 857 N N . SER A 1 102 ? -7.104 1.987 46.514 1.00 37.91 102 SER A N 1
ATOM 858 C CA . SER A 1 102 ? -6.480 1.524 45.268 1.00 37.91 102 SER A CA 1
ATOM 859 C C . SER A 1 102 ? -6.466 -0.013 45.204 1.00 37.91 102 SER A C 1
ATOM 861 O O . SER A 1 102 ? -5.886 -0.707 46.047 1.00 37.91 102 SER A O 1
ATOM 863 N N . PHE A 1 103 ? -7.134 -0.598 44.201 1.00 40.44 103 PHE A N 1
ATOM 864 C CA . PHE A 1 103 ? -7.154 -2.057 44.042 1.00 40.44 103 PHE A CA 1
ATOM 865 C C . PHE A 1 103 ? -5.796 -2.564 43.544 1.00 40.44 103 PHE A C 1
ATOM 867 O O . PHE A 1 103 ? -5.441 -2.435 42.374 1.00 40.44 103 PHE A O 1
ATOM 874 N N . GLY A 1 104 ? -5.036 -3.157 44.464 1.00 49.94 104 GLY A N 1
ATOM 875 C CA . GLY A 1 104 ? -3.759 -3.813 44.195 1.00 49.94 104 GLY A CA 1
ATOM 876 C C . GLY A 1 104 ? -3.042 -4.225 45.479 1.00 49.94 104 GLY A C 1
ATOM 877 O O . GLY A 1 104 ? -2.950 -5.411 45.783 1.00 49.94 104 GLY A O 1
ATOM 878 N N . LYS A 1 105 ? -2.552 -3.256 46.264 1.00 42.16 105 LYS A N 1
ATOM 879 C CA . LYS A 1 105 ? -1.767 -3.512 47.493 1.00 42.16 105 LYS A CA 1
ATOM 880 C C . LYS A 1 105 ? -2.559 -3.385 48.803 1.00 42.16 105 LYS A C 1
ATOM 882 O O . LYS A 1 105 ? -2.060 -3.796 49.846 1.00 42.16 105 LYS A O 1
ATOM 887 N N . GLU A 1 106 ? -3.789 -2.875 48.762 1.00 47.81 106 GLU A N 1
ATOM 888 C CA . GLU A 1 106 ? -4.492 -2.387 49.961 1.00 47.81 106 GLU A CA 1
ATOM 889 C C . GLU A 1 106 ? -5.703 -3.225 50.391 1.00 47.81 106 GLU A C 1
ATOM 891 O O . GLU A 1 106 ? -6.274 -2.943 51.439 1.00 47.81 106 GLU A O 1
ATOM 896 N N . LEU A 1 107 ? -6.063 -4.302 49.678 1.00 45.41 107 LEU A N 1
ATOM 897 C CA . LEU A 1 107 ? -7.240 -5.126 50.013 1.00 45.41 107 LEU A CA 1
ATOM 898 C C . LEU A 1 107 ? -7.190 -5.662 51.458 1.00 45.41 107 LEU A C 1
ATOM 900 O O . LEU A 1 107 ? -8.189 -5.650 52.165 1.00 45.41 107 LEU A O 1
ATOM 904 N N . LYS A 1 108 ? -6.006 -6.060 51.944 1.00 49.00 108 LYS A N 1
ATOM 905 C CA . LYS A 1 108 ? -5.816 -6.485 53.345 1.00 49.00 108 LYS A CA 1
ATOM 906 C C . LYS A 1 108 ? -6.044 -5.355 54.354 1.00 49.00 108 LYS A C 1
ATOM 908 O O . LYS A 1 108 ? -6.563 -5.605 55.437 1.00 49.00 108 LYS A O 1
ATOM 913 N N . TRP A 1 109 ? -5.638 -4.129 54.026 1.00 50.00 109 TRP A N 1
ATOM 914 C CA . TRP A 1 109 ? -5.828 -2.965 54.894 1.00 50.00 109 TRP A CA 1
ATOM 915 C C . TRP A 1 109 ? -7.288 -2.492 54.878 1.00 50.00 109 TRP A C 1
ATOM 917 O O . TRP A 1 109 ? -7.853 -2.197 55.927 1.00 50.00 109 TRP A O 1
ATOM 927 N N . PHE A 1 110 ? -7.922 -2.548 53.708 1.00 48.66 110 PHE A N 1
ATOM 928 C CA . PHE A 1 110 ? -9.347 -2.312 53.501 1.00 48.66 110 PHE A CA 1
ATOM 929 C C . PHE A 1 110 ? -10.218 -3.272 54.326 1.00 48.66 110 PHE A C 1
ATOM 931 O O . PHE A 1 110 ? -11.039 -2.824 55.123 1.00 48.66 110 PHE A O 1
ATOM 938 N N . LEU A 1 111 ? -9.965 -4.583 54.235 1.00 51.31 111 LEU A N 1
ATOM 939 C CA . LEU A 1 111 ? -10.661 -5.599 55.036 1.00 51.31 111 LEU A CA 1
ATOM 940 C C . LEU A 1 111 ? -10.462 -5.366 56.543 1.00 51.31 111 LEU A C 1
ATOM 942 O O . LEU A 1 111 ? -11.406 -5.473 57.319 1.00 51.31 111 LEU A O 1
ATOM 946 N N . LYS A 1 112 ? -9.257 -4.954 56.959 1.00 54.09 112 LYS A N 1
ATOM 947 C CA . LYS A 1 112 ? -8.956 -4.615 58.357 1.00 54.09 112 LYS A CA 1
ATOM 948 C C . LYS A 1 112 ? -9.734 -3.388 58.852 1.00 54.09 112 LYS A C 1
ATOM 950 O O . LYS A 1 112 ? -10.152 -3.378 60.009 1.00 54.09 112 LYS A O 1
ATOM 955 N N . ASN A 1 113 ? -9.951 -2.380 58.006 1.00 51.66 113 ASN A N 1
ATOM 956 C CA . ASN A 1 113 ? -10.753 -1.200 58.342 1.00 51.66 113 ASN A CA 1
ATOM 957 C C . ASN A 1 113 ? -12.246 -1.527 58.452 1.00 51.66 113 ASN A C 1
ATOM 959 O O . ASN A 1 113 ? -12.866 -1.097 59.421 1.00 51.66 113 ASN A O 1
ATOM 963 N N . ILE A 1 114 ? -12.791 -2.345 57.543 1.00 49.91 114 ILE A N 1
ATOM 964 C CA . ILE A 1 114 ? -14.176 -2.844 57.622 1.00 49.91 114 ILE A CA 1
ATOM 965 C C . ILE A 1 114 ? -14.401 -3.568 58.950 1.00 49.91 114 ILE A C 1
ATOM 967 O O . ILE A 1 114 ? -15.306 -3.222 59.708 1.00 49.91 114 ILE A O 1
ATOM 971 N N . THR A 1 115 ? -13.521 -4.512 59.291 1.00 51.03 115 THR A N 1
ATOM 972 C CA . THR A 1 115 ? -13.594 -5.243 60.562 1.00 51.03 115 THR A CA 1
ATOM 973 C C . THR A 1 115 ? -13.487 -4.308 61.770 1.00 51.03 115 THR A C 1
ATOM 975 O O . THR A 1 115 ? -14.107 -4.554 62.804 1.00 51.03 115 THR A O 1
ATOM 978 N N . ARG A 1 116 ? -12.727 -3.211 61.660 1.00 52.91 116 ARG A N 1
ATOM 979 C CA . ARG A 1 116 ? -12.580 -2.219 62.732 1.00 52.91 116 ARG A CA 1
ATOM 980 C C . ARG A 1 116 ? -13.831 -1.357 62.918 1.00 52.91 116 ARG A C 1
ATOM 982 O O . ARG A 1 116 ? -14.193 -1.100 64.062 1.00 52.91 116 ARG A O 1
ATOM 989 N N . GLU A 1 117 ? -14.478 -0.925 61.838 1.00 49.47 117 GLU A N 1
ATOM 990 C CA . GLU A 1 117 ? -15.726 -0.151 61.907 1.00 49.47 117 GLU A CA 1
ATOM 991 C C . GLU A 1 117 ? -16.895 -1.008 62.417 1.00 49.47 117 GLU A C 1
ATOM 993 O O . GLU A 1 117 ? -17.623 -0.575 63.306 1.00 49.47 117 GLU A O 1
ATOM 998 N N . ILE A 1 118 ? -16.995 -2.272 61.994 1.00 47.59 118 ILE A N 1
ATOM 999 C CA . ILE A 1 118 ? -18.002 -3.223 62.505 1.00 47.59 118 ILE A CA 1
ATOM 1000 C C . ILE A 1 118 ? -17.846 -3.461 64.015 1.00 47.59 118 ILE A C 1
ATOM 1002 O O . ILE A 1 118 ? -18.827 -3.492 64.757 1.00 47.59 118 ILE A O 1
ATOM 1006 N N . LYS A 1 119 ? -16.604 -3.572 64.505 1.00 49.22 119 LYS A N 1
ATOM 1007 C CA . LYS A 1 119 ? -16.323 -3.726 65.942 1.00 49.22 119 LYS A CA 1
ATOM 1008 C C . LYS A 1 119 ? -16.644 -2.475 66.768 1.00 49.22 119 LYS A C 1
ATOM 1010 O O . LYS A 1 119 ? -16.830 -2.593 67.980 1.00 49.22 119 LYS A O 1
ATOM 1015 N N . LYS A 1 120 ? -16.706 -1.284 66.156 1.00 49.50 120 LYS A N 1
ATOM 1016 C CA . LYS A 1 120 ? -17.130 -0.051 66.844 1.00 49.50 120 LYS A CA 1
ATOM 1017 C C . LYS A 1 120 ? -18.642 0.001 67.044 1.00 49.50 120 LYS A C 1
ATOM 1019 O O . LYS A 1 120 ? -19.077 0.457 68.098 1.00 49.50 120 LYS A O 1
ATOM 1024 N N . THR A 1 121 ? -19.419 -0.458 66.066 1.00 43.91 121 THR A N 1
ATOM 1025 C CA . THR A 1 121 ? -20.889 -0.452 66.117 1.00 43.91 121 THR A CA 1
ATOM 1026 C C . THR A 1 121 ? -21.462 -1.663 66.852 1.00 43.91 121 THR A C 1
ATOM 1028 O O . THR A 1 121 ? -22.522 -1.550 67.462 1.00 43.91 121 THR A O 1
ATOM 1031 N N . ASN A 1 122 ? -20.758 -2.801 66.888 1.00 43.97 122 ASN A N 1
ATOM 1032 C CA . ASN A 1 122 ? -21.202 -3.986 67.623 1.00 43.97 122 ASN A CA 1
ATOM 1033 C C . ASN A 1 122 ? -20.018 -4.741 68.266 1.00 43.97 122 ASN A C 1
ATOM 1035 O O . ASN A 1 122 ? -19.314 -5.511 67.611 1.00 43.97 122 ASN A O 1
ATOM 1039 N N . LYS A 1 123 ? -19.788 -4.525 69.573 1.00 42.06 123 LYS A N 1
ATOM 1040 C CA . LYS A 1 123 ? -18.595 -5.017 70.304 1.00 42.06 123 LYS A CA 1
ATOM 1041 C C . LYS A 1 123 ? -18.425 -6.546 70.325 1.00 42.06 123 LYS A C 1
ATOM 1043 O O . LYS A 1 123 ? -17.310 -7.003 70.553 1.00 42.06 123 LYS A O 1
ATOM 1048 N N . ASN A 1 124 ? -19.490 -7.311 70.070 1.00 39.69 124 ASN A N 1
ATOM 1049 C CA . ASN A 1 124 ? -19.493 -8.781 70.110 1.00 39.69 124 ASN A CA 1
ATOM 1050 C C . ASN A 1 124 ? -19.526 -9.437 68.716 1.00 39.69 124 ASN A C 1
ATOM 1052 O O . ASN A 1 124 ? -19.766 -10.638 68.614 1.00 39.69 124 ASN A O 1
ATOM 1056 N N . PHE A 1 125 ? -19.330 -8.673 67.637 1.00 41.75 125 PHE A N 1
ATOM 1057 C CA . PHE A 1 125 ? -19.326 -9.229 66.285 1.00 41.75 125 PHE A CA 1
ATOM 1058 C C . PHE A 1 125 ? -17.933 -9.775 65.925 1.00 41.75 125 PHE A C 1
ATOM 1060 O O . PHE A 1 125 ? -16.983 -9.014 65.720 1.00 41.75 125 PHE A O 1
ATOM 1067 N N . GLU A 1 126 ? -17.813 -11.100 65.843 1.00 41.47 126 GLU A N 1
ATOM 1068 C CA . GLU A 1 126 ? -16.645 -11.797 65.296 1.00 41.47 126 GLU A CA 1
ATOM 1069 C C . GLU A 1 126 ? -16.999 -12.444 63.954 1.00 41.47 126 GLU A C 1
ATOM 1071 O O . GLU A 1 126 ? -18.015 -13.128 63.825 1.00 41.47 126 GLU A O 1
ATOM 1076 N N . PHE A 1 127 ? -16.150 -12.233 62.946 1.00 45.53 127 PHE A N 1
ATOM 1077 C CA . PHE A 1 127 ? -16.220 -12.993 61.701 1.00 45.53 127 PHE A CA 1
ATOM 1078 C C . PHE A 1 127 ? -15.818 -14.441 61.983 1.00 45.53 127 PHE A C 1
ATOM 1080 O O . PHE A 1 127 ? -14.796 -14.671 62.628 1.00 45.53 127 PHE A O 1
ATOM 1087 N N . ARG A 1 128 ? -16.594 -15.414 61.488 1.00 43.56 128 ARG A N 1
ATOM 1088 C CA . ARG A 1 128 ? -16.260 -16.841 61.633 1.00 43.56 128 ARG A CA 1
ATOM 1089 C C . ARG A 1 128 ? -14.984 -17.223 60.870 1.00 43.56 128 ARG A C 1
ATOM 1091 O O . ARG A 1 128 ? -14.300 -18.142 61.306 1.00 43.56 128 ARG A O 1
ATOM 1098 N N . ASP A 1 129 ? -14.644 -16.507 59.792 1.00 47.50 129 ASP A N 1
ATOM 1099 C CA . ASP A 1 129 ? -13.402 -16.690 59.029 1.00 47.50 129 ASP A CA 1
ATOM 1100 C C . ASP A 1 129 ? -13.004 -15.388 58.288 1.00 47.50 129 ASP A C 1
ATOM 1102 O O . ASP A 1 129 ? -13.775 -14.846 57.494 1.00 47.50 129 ASP A O 1
ATOM 1106 N N . GLU A 1 130 ? -11.790 -14.861 58.516 1.00 43.56 130 GLU A N 1
ATOM 1107 C CA . GLU A 1 130 ? -11.251 -13.699 57.773 1.00 43.56 130 GLU A CA 1
ATOM 1108 C C . GLU A 1 130 ? -11.101 -13.985 56.263 1.00 43.56 130 GLU A C 1
ATOM 1110 O O . GLU A 1 130 ? -11.051 -13.051 55.453 1.00 43.56 130 GLU A O 1
ATOM 1115 N N . ASN A 1 131 ? -11.064 -15.261 55.858 1.00 45.16 131 ASN A N 1
ATOM 1116 C CA . ASN A 1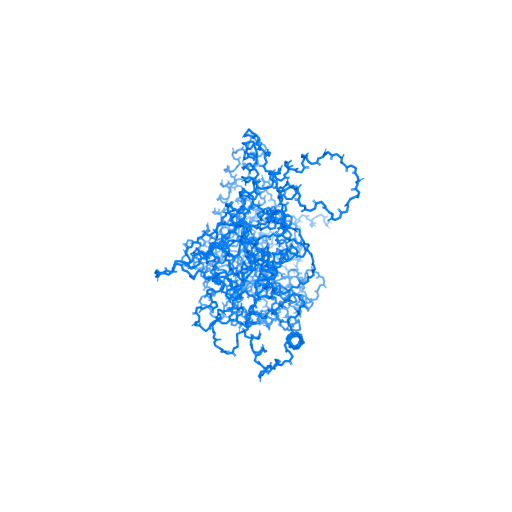 131 ? -11.042 -15.649 54.450 1.00 45.16 131 ASN A CA 1
ATOM 1117 C C . ASN A 1 131 ? -12.401 -15.489 53.761 1.00 45.16 131 ASN A C 1
ATOM 1119 O O . ASN A 1 131 ? -12.427 -15.310 52.549 1.00 45.16 131 ASN A O 1
ATOM 1123 N N . GLU A 1 132 ? -13.511 -15.488 54.497 1.00 45.97 132 GLU A N 1
ATOM 1124 C CA . GLU A 1 132 ? -14.860 -15.445 53.922 1.00 45.97 132 GLU A CA 1
ATOM 1125 C C . GLU A 1 132 ? -15.146 -14.080 53.281 1.00 45.97 132 GLU A C 1
ATOM 1127 O O . GLU A 1 132 ? -15.500 -13.991 52.109 1.00 45.97 132 GLU A O 1
ATOM 1132 N N . LEU A 1 133 ? -14.848 -12.991 53.996 1.00 46.09 133 LEU A N 1
ATOM 1133 C CA . LEU A 1 133 ? -14.896 -11.624 53.466 1.00 46.09 133 LEU A CA 1
ATOM 1134 C C . LEU A 1 133 ? -13.952 -11.431 52.274 1.00 46.09 133 LEU A C 1
ATOM 1136 O O . LEU A 1 133 ? -14.296 -10.772 51.294 1.00 46.09 133 LEU A O 1
ATOM 1140 N N . LYS A 1 134 ? -12.745 -11.997 52.353 1.00 44.19 134 LYS A N 1
ATOM 1141 C CA . LYS A 1 134 ? -11.750 -11.888 51.287 1.00 44.19 134 LYS A CA 1
ATOM 1142 C C . LYS A 1 134 ? -12.213 -12.610 50.020 1.00 44.19 134 LYS A C 1
ATOM 1144 O O . LYS A 1 134 ? -12.095 -12.037 48.944 1.00 44.19 134 LYS A O 1
ATOM 1149 N N . VAL A 1 135 ? -12.784 -13.808 50.156 1.00 45.97 135 VAL A N 1
ATOM 1150 C CA . VAL A 1 135 ? -13.405 -14.563 49.059 1.00 45.97 135 VAL A CA 1
ATOM 1151 C C . VAL A 1 135 ? -14.598 -13.798 48.497 1.00 45.97 135 VAL A C 1
ATOM 1153 O O . VAL A 1 135 ? -14.669 -13.642 47.289 1.00 45.97 135 VAL A O 1
ATOM 1156 N N . ILE A 1 136 ? -15.462 -13.218 49.338 1.00 44.88 136 ILE A N 1
ATOM 1157 C CA . ILE A 1 136 ? -16.597 -12.393 48.894 1.00 44.88 136 ILE A CA 1
ATOM 1158 C C . ILE A 1 136 ? -16.118 -11.198 48.059 1.00 44.88 136 ILE A C 1
ATOM 1160 O O . ILE A 1 136 ? -16.631 -10.973 46.967 1.00 44.88 136 ILE A O 1
ATOM 1164 N N . PHE A 1 137 ? -15.112 -10.447 48.513 1.00 46.91 137 PHE A N 1
ATOM 1165 C CA . PHE A 1 137 ? -14.597 -9.295 47.764 1.00 46.91 137 PHE A CA 1
ATOM 1166 C C . PHE A 1 137 ? -13.785 -9.693 46.518 1.00 46.91 137 PHE A C 1
ATOM 1168 O O . PHE A 1 137 ? -13.868 -9.003 45.501 1.00 46.91 137 PHE A O 1
ATOM 1175 N N . GLU A 1 138 ? -13.032 -10.797 46.555 1.00 44.16 138 GLU A N 1
ATOM 1176 C CA . GLU A 1 138 ? -12.320 -11.338 45.387 1.00 44.16 138 GLU A CA 1
ATOM 1177 C C . GLU A 1 138 ? -13.286 -11.918 44.339 1.00 44.16 138 GLU A C 1
ATOM 1179 O O . GLU A 1 138 ? -13.071 -11.712 43.142 1.00 44.16 138 GLU A O 1
ATOM 1184 N N . ASP A 1 139 ? -14.375 -12.565 44.761 1.00 39.03 139 ASP A N 1
ATOM 1185 C CA . ASP A 1 139 ? -15.445 -13.053 43.888 1.00 39.03 139 ASP A CA 1
ATOM 1186 C C . ASP A 1 139 ? -16.298 -11.909 43.350 1.00 39.03 139 ASP A C 1
ATOM 1188 O O . ASP A 1 139 ? -16.637 -11.923 42.173 1.00 39.03 139 ASP A O 1
ATOM 1192 N N . ILE A 1 140 ? -16.594 -10.869 44.132 1.00 39.84 140 ILE A N 1
ATOM 1193 C CA . ILE A 1 140 ? -17.239 -9.644 43.633 1.00 39.84 140 ILE A CA 1
ATOM 1194 C C . ILE A 1 140 ? -16.351 -8.962 42.581 1.00 39.84 140 ILE A C 1
ATOM 1196 O O . ILE A 1 140 ? -16.841 -8.527 41.538 1.00 39.84 140 ILE A O 1
ATOM 1200 N N . TYR A 1 141 ? -15.037 -8.903 42.810 1.00 39.16 141 TYR A N 1
ATOM 1201 C CA . TYR A 1 141 ? -14.084 -8.330 41.861 1.00 39.16 141 TYR A CA 1
ATOM 1202 C C . TYR A 1 141 ? -13.977 -9.175 40.578 1.00 39.16 141 TYR A C 1
ATOM 1204 O O . TYR A 1 141 ? -14.038 -8.621 39.480 1.00 39.16 141 TYR A O 1
ATOM 1212 N N . LYS A 1 142 ? -13.909 -10.511 40.683 1.00 34.94 142 LYS A N 1
ATOM 1213 C CA . LYS A 1 142 ? -13.905 -11.433 39.528 1.00 34.94 142 LYS A CA 1
ATOM 1214 C C . LYS A 1 142 ? -15.238 -11.457 38.765 1.00 34.94 142 LYS A C 1
ATOM 1216 O O . LYS A 1 142 ? -15.222 -11.437 37.535 1.00 34.94 142 LYS A O 1
ATOM 1221 N N . ASN A 1 143 ? -16.371 -11.442 39.470 1.00 33.81 143 ASN A N 1
ATOM 1222 C CA . ASN A 1 143 ? -17.730 -11.546 38.918 1.00 33.81 143 ASN A CA 1
ATOM 1223 C C . ASN A 1 143 ? -18.357 -10.185 38.566 1.00 33.81 143 ASN A C 1
ATOM 1225 O O . ASN A 1 143 ? -19.408 -10.128 37.941 1.00 33.81 143 ASN A O 1
ATOM 1229 N N . SER A 1 144 ? -17.678 -9.060 38.807 1.00 34.62 144 SER A N 1
ATOM 1230 C CA . SER A 1 144 ? -18.006 -7.778 38.152 1.00 34.62 144 SER A CA 1
ATOM 1231 C C . SER A 1 144 ? -17.875 -7.823 36.610 1.00 34.62 144 SER A C 1
ATOM 1233 O O . SER A 1 144 ? -18.230 -6.864 35.927 1.00 34.62 144 SER A O 1
ATOM 1235 N N . ASN A 1 145 ? -17.432 -8.965 36.059 1.00 30.72 145 ASN A N 1
ATOM 1236 C CA . ASN A 1 145 ? -17.471 -9.327 34.642 1.00 30.72 145 ASN A CA 1
ATOM 1237 C C . ASN A 1 145 ? -18.546 -10.375 34.256 1.00 30.72 145 ASN A C 1
ATOM 1239 O O . ASN A 1 145 ? -18.664 -10.648 33.063 1.00 30.72 145 ASN A O 1
ATOM 1243 N N . GLN A 1 146 ? -19.323 -10.963 35.183 1.00 25.50 146 GLN A N 1
ATOM 1244 C CA . GLN A 1 146 ? -20.423 -11.904 34.881 1.00 25.50 146 GLN A CA 1
ATOM 1245 C C . GLN A 1 146 ? -21.393 -12.103 36.072 1.00 25.50 146 GLN A C 1
ATOM 1247 O O . GLN A 1 146 ? -20.978 -12.227 37.216 1.00 25.50 146 GLN A O 1
ATOM 1252 N N . SER A 1 147 ? -22.698 -12.156 35.776 1.00 26.09 147 SER A N 1
ATOM 1253 C CA . SER A 1 147 ? -23.851 -12.257 36.697 1.00 26.09 147 SER A CA 1
ATOM 1254 C C . SER A 1 147 ? -23.651 -13.104 37.969 1.00 26.09 147 SER A C 1
ATOM 1256 O O . SER A 1 147 ? -23.278 -14.271 37.883 1.00 26.09 147 SER A O 1
ATOM 1258 N N . LEU A 1 148 ? -24.017 -12.550 39.133 1.00 26.06 148 LEU A N 1
ATOM 1259 C CA . LEU A 1 148 ? -23.879 -13.187 40.451 1.00 26.06 148 LEU A CA 1
ATOM 1260 C C . LEU A 1 148 ? -25.160 -13.927 40.897 1.00 26.06 148 LEU A C 1
ATOM 1262 O O . LEU A 1 148 ? -26.221 -13.322 41.065 1.00 26.06 148 LEU A O 1
ATOM 1266 N N . ILE A 1 149 ? -25.026 -15.232 41.153 1.00 28.39 149 ILE A N 1
ATOM 1267 C CA . ILE A 1 149 ? -25.854 -16.049 42.059 1.00 28.39 149 ILE A CA 1
ATOM 1268 C C . ILE A 1 149 ? -24.879 -16.987 42.790 1.00 28.39 149 ILE A C 1
ATOM 1270 O O . ILE A 1 149 ? -24.114 -17.646 42.095 1.00 28.39 149 ILE A O 1
ATOM 1274 N N . ILE A 1 150 ? -24.906 -17.047 44.135 1.00 23.52 150 ILE A N 1
ATOM 1275 C CA . ILE A 1 150 ? -24.826 -18.261 44.997 1.00 23.52 150 ILE A CA 1
ATOM 1276 C C . ILE A 1 150 ? -24.666 -17.896 46.504 1.00 23.52 150 ILE A C 1
ATOM 1278 O O . ILE A 1 150 ? -23.901 -17.011 46.867 1.00 23.52 150 ILE A O 1
ATOM 1282 N N . ASN A 1 151 ? -25.446 -18.627 47.323 1.00 22.70 151 ASN A N 1
ATOM 1283 C CA . ASN A 1 151 ? -25.415 -18.991 48.768 1.00 22.70 151 ASN A CA 1
ATOM 1284 C C . ASN A 1 151 ? -24.092 -18.784 49.545 1.00 22.70 151 ASN A C 1
ATOM 1286 O O . ASN A 1 151 ? -23.045 -19.063 48.986 1.00 22.70 151 ASN A O 1
ATOM 1290 N N . ASN A 1 152 ? -24.025 -18.430 50.840 1.00 22.77 152 ASN A N 1
ATOM 1291 C CA . ASN A 1 152 ? -24.814 -18.833 52.020 1.00 22.77 152 ASN A CA 1
ATOM 1292 C C . ASN A 1 152 ? -24.627 -17.832 53.202 1.00 22.77 152 ASN A C 1
ATOM 1294 O O . ASN A 1 152 ? -23.641 -17.111 53.256 1.00 22.77 152 ASN A O 1
ATOM 1298 N N . GLU A 1 153 ? -25.588 -17.842 54.138 1.00 24.66 153 GLU A N 1
ATOM 1299 C CA . GLU A 1 153 ? -25.527 -17.524 55.588 1.00 24.66 153 GLU A CA 1
ATOM 1300 C C . GLU A 1 153 ? -24.656 -16.363 56.125 1.00 24.66 153 GLU A C 1
ATOM 1302 O O . GLU A 1 153 ? -23.755 -16.563 56.928 1.00 24.66 153 GLU A O 1
ATOM 1307 N N . CYS A 1 154 ? -25.042 -15.128 55.798 1.00 23.42 154 CYS A N 1
ATOM 1308 C CA . CYS A 1 154 ? -25.047 -13.949 56.685 1.00 23.42 154 CYS A CA 1
ATOM 1309 C C . CYS A 1 154 ? -25.824 -12.838 55.956 1.00 23.42 154 CYS A C 1
ATOM 1311 O O . CYS A 1 154 ? -25.549 -12.558 54.788 1.00 23.42 154 CYS A O 1
ATOM 1313 N N . LEU A 1 155 ? -26.828 -12.226 56.592 1.00 25.73 155 LEU A N 1
ATOM 1314 C CA . LEU A 1 155 ? -27.590 -11.134 55.976 1.00 25.73 155 LEU A CA 1
ATOM 1315 C C . LEU A 1 155 ? -26.786 -9.826 56.104 1.00 25.73 155 LEU A C 1
ATOM 1317 O O . LEU A 1 155 ? -27.007 -9.038 57.016 1.00 25.73 155 LEU A O 1
ATOM 1321 N N . ALA A 1 156 ? -25.807 -9.625 55.221 1.00 26.95 156 ALA A N 1
ATOM 1322 C CA . ALA A 1 156 ? -25.080 -8.365 55.087 1.00 26.95 156 ALA A CA 1
ATOM 1323 C C . ALA A 1 156 ? -25.631 -7.596 53.876 1.00 26.95 156 ALA A C 1
ATOM 1325 O O . ALA A 1 156 ? -25.320 -7.920 52.733 1.00 26.95 156 ALA A O 1
ATOM 1326 N N . LEU A 1 157 ? -26.459 -6.575 54.115 1.00 28.97 157 LEU A N 1
ATOM 1327 C CA . LEU A 1 157 ? -26.923 -5.652 53.072 1.00 28.97 157 LEU A CA 1
ATOM 1328 C C . LEU A 1 157 ? -25.757 -4.750 52.640 1.00 28.97 157 LEU A C 1
ATOM 1330 O O . LEU A 1 157 ? -25.545 -3.677 53.194 1.00 28.97 157 LEU A O 1
ATOM 1334 N N . THR A 1 158 ? -24.958 -5.199 51.671 1.00 31.08 158 THR A N 1
ATOM 1335 C CA . THR A 1 158 ? -23.903 -4.373 51.063 1.00 31.08 158 THR A CA 1
ATOM 1336 C C . THR A 1 158 ? -24.451 -3.668 49.823 1.00 31.08 158 THR A C 1
ATOM 1338 O O . THR A 1 158 ? -24.628 -4.292 48.777 1.00 31.08 158 THR A O 1
ATOM 1341 N N . PHE A 1 159 ? -24.708 -2.361 49.917 1.00 30.36 159 PHE A N 1
ATOM 1342 C CA . PHE A 1 159 ? -25.026 -1.524 48.758 1.00 30.36 159 PHE A CA 1
ATOM 1343 C C . PHE A 1 159 ? -23.724 -1.012 48.134 1.00 30.36 159 PHE A C 1
ATOM 1345 O O . PHE A 1 159 ? -23.032 -0.177 48.707 1.00 30.36 159 PHE A O 1
ATOM 1352 N N . MET A 1 160 ? -23.367 -1.513 46.949 1.00 28.14 160 MET A N 1
ATOM 1353 C CA . MET A 1 160 ? -22.207 -1.007 46.211 1.00 28.14 160 MET A CA 1
ATOM 1354 C C . MET A 1 160 ? -22.634 0.033 45.174 1.00 28.14 160 MET A C 1
ATOM 1356 O O . MET A 1 160 ? -23.129 -0.318 44.103 1.00 28.14 160 MET A O 1
ATOM 1360 N N . THR A 1 161 ? -22.372 1.312 45.443 1.00 30.33 161 THR A N 1
ATOM 1361 C CA . THR A 1 161 ? -22.396 2.367 44.420 1.00 30.33 161 THR A CA 1
ATOM 1362 C C . THR A 1 161 ? -20.981 2.584 43.875 1.00 30.33 161 THR A C 1
ATOM 1364 O O . THR A 1 161 ? -20.240 3.434 44.359 1.00 30.33 161 THR A O 1
ATOM 1367 N N . GLY A 1 162 ? -20.566 1.796 42.880 1.00 27.31 162 GLY A N 1
ATOM 1368 C CA . GLY A 1 162 ? -19.211 1.870 42.314 1.00 27.31 162 GLY A CA 1
ATOM 1369 C C . GLY A 1 162 ? -19.117 2.620 40.978 1.00 27.31 162 GLY A C 1
ATOM 1370 O O . GLY A 1 162 ? -19.925 2.401 40.074 1.00 27.31 162 GLY A O 1
ATOM 1371 N N . THR A 1 163 ? -18.102 3.475 40.830 1.00 28.62 163 THR A N 1
ATOM 1372 C CA . THR A 1 163 ? -17.200 3.503 39.660 1.00 28.62 163 THR A CA 1
ATOM 1373 C C . THR A 1 163 ? -15.810 3.125 40.188 1.00 28.62 163 THR A C 1
ATOM 1375 O O . THR A 1 163 ? -15.415 3.605 41.247 1.00 28.62 163 THR A O 1
ATOM 1378 N N . LEU A 1 164 ? -15.095 2.209 39.523 1.00 23.89 164 LEU A N 1
ATOM 1379 C CA . LEU A 1 164 ? -13.702 1.875 39.877 1.00 23.89 164 LEU A CA 1
ATOM 1380 C C . LEU A 1 164 ? -12.776 3.098 39.622 1.00 23.89 164 LEU A C 1
ATOM 1382 O O . LEU A 1 164 ? -13.071 3.868 38.706 1.00 23.89 164 LEU A O 1
ATOM 1386 N N . PRO A 1 165 ? -11.693 3.290 40.412 1.00 24.45 165 PRO A N 1
ATOM 1387 C CA . PRO A 1 165 ? -10.983 4.574 40.583 1.00 24.45 165 PRO A CA 1
ATOM 1388 C C . PRO A 1 165 ? -10.126 4.962 39.357 1.00 24.45 165 PRO A C 1
ATOM 1390 O O . PRO A 1 165 ? -9.745 4.098 38.568 1.00 24.45 165 PRO A O 1
ATOM 1393 N N . ILE A 1 166 ? -9.823 6.248 39.118 1.00 22.34 166 ILE A N 1
ATOM 1394 C CA . ILE A 1 166 ? -8.694 6.970 39.746 1.00 22.34 166 ILE A CA 1
ATOM 1395 C C . ILE A 1 166 ? -8.896 8.515 39.698 1.00 22.34 166 ILE A C 1
ATOM 1397 O O . ILE A 1 166 ? -9.332 9.072 38.696 1.00 22.34 166 ILE A O 1
ATOM 1401 N N . ASP A 1 167 ? -8.526 9.172 40.798 1.00 20.41 167 ASP A N 1
ATOM 1402 C CA . ASP A 1 167 ? -8.206 10.598 41.022 1.00 20.41 167 ASP A CA 1
ATOM 1403 C C . ASP A 1 167 ? -9.302 11.688 41.188 1.00 20.41 167 ASP A C 1
ATOM 1405 O O . ASP A 1 167 ? -9.780 12.291 40.237 1.00 20.41 167 ASP A O 1
ATOM 1409 N N . TYR A 1 168 ? -9.538 12.009 42.474 1.00 24.00 168 TYR A N 1
ATOM 1410 C CA . TYR A 1 168 ? -9.734 13.320 43.142 1.00 24.00 168 TYR A CA 1
ATOM 1411 C C . TYR A 1 168 ? -11.071 14.142 43.129 1.00 24.00 168 TYR A C 1
ATOM 1413 O O . TYR A 1 168 ? -11.436 14.810 42.173 1.00 24.00 168 TYR A O 1
ATOM 1421 N N . TYR A 1 169 ? -11.689 14.179 44.331 1.00 22.50 169 TYR A N 1
ATOM 1422 C CA . TYR A 1 169 ? -12.326 15.264 45.138 1.00 22.50 169 TYR A CA 1
ATOM 1423 C C . TYR A 1 169 ? -13.640 16.035 44.764 1.00 22.50 169 TYR A C 1
ATOM 1425 O O . TYR A 1 169 ? -13.721 16.726 43.756 1.00 22.50 169 TYR A O 1
ATOM 1433 N N . TYR A 1 170 ? -14.604 15.960 45.723 1.00 22.33 170 TYR A N 1
ATOM 1434 C CA . TYR A 1 170 ? -15.525 16.966 46.348 1.00 22.33 170 TYR A CA 1
ATOM 1435 C C . TYR A 1 170 ? -16.475 17.835 45.462 1.00 22.33 170 TYR A C 1
ATOM 1437 O O . TYR A 1 170 ? -16.254 18.025 44.271 1.00 22.33 170 TYR A O 1
ATOM 1445 N N . GLU A 1 171 ? -17.629 18.382 45.875 1.00 21.50 171 GLU A N 1
ATOM 1446 C CA . GLU A 1 171 ? -18.528 18.319 47.044 1.00 21.50 171 GLU A CA 1
ATOM 1447 C C . GLU A 1 171 ? -19.943 18.755 46.553 1.00 21.50 171 GLU A C 1
ATOM 1449 O O . GLU A 1 171 ? -20.055 19.369 45.491 1.00 21.50 171 GLU A O 1
ATOM 1454 N N . ASN A 1 172 ? -20.987 18.464 47.339 1.00 23.39 172 ASN A N 1
ATOM 1455 C CA . ASN A 1 172 ? -22.311 19.113 47.398 1.00 23.39 172 ASN A CA 1
ATOM 1456 C C . ASN A 1 172 ? -23.193 19.253 46.135 1.00 23.39 172 ASN A C 1
ATOM 1458 O O . ASN A 1 172 ? -23.029 20.143 45.306 1.00 23.39 172 ASN A O 1
ATOM 1462 N N . SER A 1 173 ? -24.282 18.481 46.093 1.00 24.23 173 SER A N 1
ATOM 1463 C CA . SER A 1 173 ? -25.598 18.982 45.657 1.00 24.23 173 SER A CA 1
ATOM 1464 C C . SER A 1 173 ? -26.705 17.993 46.026 1.00 24.23 173 SER A C 1
ATOM 1466 O O . SER A 1 173 ? -26.673 16.820 45.661 1.00 24.23 173 SER A O 1
ATOM 1468 N N . ASN A 1 174 ? -27.701 18.495 46.758 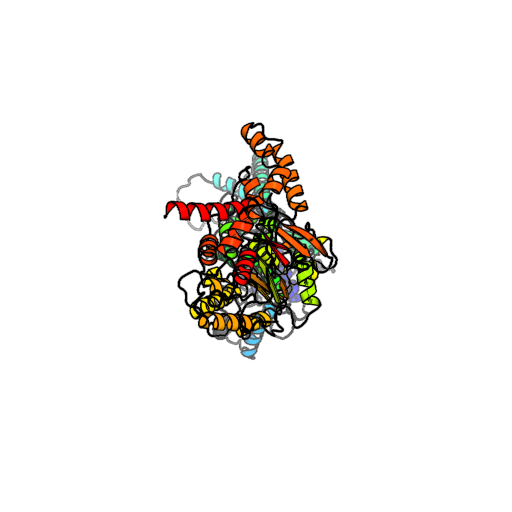1.00 28.69 174 ASN A N 1
ATOM 1469 C CA . ASN A 1 174 ? -29.042 17.921 46.794 1.00 28.69 174 ASN A CA 1
ATOM 1470 C C . ASN A 1 174 ? -29.573 17.881 45.356 1.00 28.69 174 ASN A C 1
ATOM 1472 O O . ASN A 1 174 ? -29.549 18.954 44.756 1.00 28.69 174 ASN A O 1
ATOM 1476 N N . LEU A 1 175 ? -30.011 16.713 44.842 1.00 31.12 175 LEU A N 1
ATOM 1477 C CA . LEU A 1 175 ? -31.085 16.508 43.839 1.00 31.12 175 LEU A CA 1
ATOM 1478 C C . LEU A 1 175 ? -31.137 15.076 43.259 1.00 31.12 175 LEU A C 1
ATOM 1480 O O . LEU A 1 175 ? -30.114 14.430 43.074 1.00 31.12 175 LEU A O 1
ATOM 1484 N N . SER A 1 176 ? -32.359 14.611 42.991 1.00 36.56 176 SER A N 1
ATOM 1485 C CA . SER A 1 176 ? -32.839 13.261 42.621 1.00 36.56 176 SER A CA 1
ATOM 1486 C C . SER A 1 176 ? -32.120 12.514 41.480 1.00 36.56 176 SER A C 1
ATOM 1488 O O . SER A 1 176 ? -31.490 13.100 40.611 1.00 36.56 176 SER A O 1
ATOM 1490 N N . TYR A 1 177 ? -32.255 11.181 41.485 1.00 55.09 177 TYR A N 1
ATOM 1491 C CA . TYR A 1 177 ? -31.408 10.198 40.778 1.00 55.09 177 TYR A CA 1
ATOM 1492 C C . TYR A 1 177 ? -31.536 10.124 39.261 1.00 55.09 177 TYR A C 1
ATOM 1494 O O . TYR A 1 177 ? -30.550 9.908 38.564 1.00 55.09 177 TYR A O 1
ATOM 1502 N N . ILE A 1 178 ? -32.759 10.247 38.761 1.00 60.06 178 ILE A N 1
ATOM 1503 C CA . ILE A 1 178 ? -33.155 10.175 37.357 1.00 60.06 178 ILE A CA 1
ATOM 1504 C C . ILE A 1 178 ? -34.425 11.019 37.267 1.00 60.06 178 ILE A C 1
ATOM 1506 O O . ILE A 1 178 ? -35.279 10.887 38.146 1.00 60.06 178 ILE A O 1
ATOM 1510 N N . PHE A 1 179 ? -34.554 11.846 36.229 1.00 64.88 179 PHE A N 1
ATOM 1511 C CA . PHE A 1 179 ? -35.812 12.535 35.953 1.00 64.88 179 PHE A CA 1
ATOM 1512 C C . PHE A 1 179 ? -36.521 11.918 34.759 1.00 64.88 179 PHE A C 1
ATOM 1514 O O . PHE A 1 179 ? -35.940 11.803 33.674 1.00 64.88 179 PHE A O 1
ATOM 1521 N N . GLU A 1 180 ? -37.777 11.552 34.972 1.00 72.75 180 GLU A N 1
ATOM 1522 C CA . GLU A 1 180 ? -38.733 11.275 33.906 1.00 72.75 180 GLU A CA 1
ATOM 1523 C C . GLU A 1 180 ? -39.309 12.585 33.350 1.00 72.75 180 GLU A C 1
ATOM 1525 O O . GLU A 1 180 ? -39.144 13.661 33.924 1.00 72.75 180 GLU A O 1
ATOM 1530 N N . ASP A 1 181 ? -39.970 12.506 32.198 1.00 76.38 181 ASP A N 1
ATOM 1531 C CA . ASP A 1 181 ? -40.440 13.686 31.465 1.00 76.38 181 ASP A CA 1
ATOM 1532 C C . ASP A 1 181 ? -41.477 14.516 32.228 1.00 76.38 181 ASP A C 1
ATOM 1534 O O . ASP A 1 181 ? -41.386 15.744 32.262 1.00 76.38 181 ASP A O 1
ATOM 1538 N N . GLU A 1 182 ? -42.401 13.850 32.917 1.00 77.75 182 GLU A N 1
ATOM 1539 C CA . GLU A 1 182 ? -43.392 14.505 33.776 1.00 77.75 182 GLU A CA 1
ATOM 1540 C C . GLU A 1 182 ? -42.730 15.193 34.981 1.00 77.75 182 GLU A C 1
ATOM 1542 O O . GLU A 1 182 ? -43.087 16.315 35.328 1.00 77.75 182 GLU A O 1
ATOM 1547 N N . GLU A 1 183 ? -41.684 14.592 35.552 1.00 74.00 183 GLU A N 1
ATOM 1548 C CA . GLU A 1 183 ? -40.973 15.143 36.712 1.00 74.00 183 GLU A CA 1
ATOM 1549 C C . GLU A 1 183 ? -40.191 16.415 36.358 1.00 74.00 183 GLU A C 1
ATOM 1551 O O . GLU A 1 183 ? -40.149 17.361 37.143 1.00 74.00 183 GLU A O 1
ATOM 1556 N N . VAL A 1 184 ? -39.593 16.480 35.161 1.00 76.19 184 VAL A N 1
ATOM 1557 C CA . VAL A 1 184 ? -38.935 17.710 34.682 1.00 76.19 184 VAL A CA 1
ATOM 1558 C C . VAL A 1 184 ? -39.953 18.820 34.439 1.00 76.19 184 VAL A C 1
ATOM 1560 O O . VAL A 1 184 ? -39.669 19.984 34.731 1.00 76.19 184 VAL A O 1
ATOM 1563 N N . ARG A 1 185 ? -41.144 18.480 33.937 1.00 80.38 185 ARG A N 1
ATOM 1564 C CA . ARG A 1 185 ? -42.228 19.446 33.740 1.00 80.38 185 ARG A CA 1
ATOM 1565 C C . ARG A 1 185 ? -42.692 20.036 35.073 1.00 80.38 185 ARG A C 1
ATOM 1567 O O . ARG A 1 185 ? -42.719 21.258 35.207 1.00 80.38 185 ARG A O 1
ATOM 1574 N N . GLU A 1 186 ? -42.940 19.190 36.073 1.00 78.75 186 GLU A N 1
ATOM 1575 C CA . GLU A 1 186 ? -43.279 19.631 37.433 1.00 78.75 186 GLU A CA 1
ATOM 1576 C C . GLU A 1 186 ? -42.181 20.506 38.054 1.00 78.75 186 GLU A C 1
ATOM 1578 O O . GLU A 1 186 ? -42.468 21.488 38.740 1.00 78.75 186 GLU A O 1
ATOM 1583 N N . LEU A 1 187 ? -40.908 20.180 37.813 1.00 75.06 187 LEU A N 1
ATOM 1584 C CA . LEU A 1 187 ? -39.785 20.980 38.303 1.00 75.06 187 LEU A CA 1
ATOM 1585 C C . LEU A 1 187 ? -39.727 22.375 37.683 1.00 75.06 187 LEU A C 1
ATOM 1587 O O . LEU A 1 187 ? -39.422 23.337 38.390 1.00 75.06 187 LEU A O 1
ATOM 1591 N N . CYS A 1 188 ? -40.029 22.501 36.390 1.00 78.25 188 CYS A N 1
ATOM 1592 C CA . CYS A 1 188 ? -40.091 23.800 35.720 1.00 78.25 188 CYS A CA 1
ATOM 1593 C C . CYS A 1 188 ? -41.218 24.670 36.298 1.00 78.25 188 CYS A C 1
ATOM 1595 O O . CYS A 1 188 ? -41.027 25.869 36.499 1.00 78.25 188 CYS A O 1
ATOM 1597 N N . GLU A 1 189 ? -42.366 24.063 36.610 1.00 77.88 189 GLU A N 1
ATOM 1598 C CA . GLU A 1 189 ? -43.503 24.744 37.240 1.00 77.88 189 GLU A CA 1
ATOM 1599 C C . GLU A 1 189 ? -43.168 25.191 38.676 1.00 77.88 189 GLU A C 1
ATOM 1601 O O . GLU A 1 189 ? -43.359 26.358 39.023 1.00 77.88 189 GLU A O 1
ATOM 1606 N N . LYS A 1 190 ? -42.561 24.313 39.491 1.00 74.31 190 LYS A N 1
ATOM 1607 C CA . LYS A 1 190 ? -42.105 24.647 40.858 1.00 74.31 190 LYS A CA 1
ATOM 1608 C C . LYS A 1 190 ? -41.047 25.755 40.881 1.00 74.31 190 LYS A C 1
ATOM 1610 O O . LYS A 1 190 ? -41.073 26.608 41.766 1.00 74.31 190 LYS A O 1
ATOM 1615 N N . TYR A 1 191 ? -40.119 25.757 39.922 1.00 72.88 191 TYR A N 1
ATOM 1616 C CA . TYR A 1 191 ? -39.069 26.775 39.822 1.00 72.88 191 TYR A CA 1
ATOM 1617 C C . TYR A 1 191 ? -39.645 28.189 39.645 1.00 72.88 191 TYR A C 1
ATOM 1619 O O . TYR A 1 191 ? -39.179 29.130 40.290 1.00 72.88 191 TYR A O 1
ATOM 1627 N N . LEU A 1 192 ? -40.668 28.346 38.800 1.00 68.62 192 LEU A N 1
ATOM 1628 C CA . LEU A 1 192 ? -41.270 29.654 38.530 1.00 68.62 192 LEU A CA 1
ATOM 1629 C C . LEU A 1 192 ? -42.128 30.157 39.693 1.00 68.62 192 LEU A C 1
ATOM 1631 O O . LEU A 1 192 ? -41.987 31.322 40.061 1.00 68.62 192 LEU A O 1
ATOM 1635 N N . ASN A 1 193 ? -42.911 29.281 40.331 1.00 63.56 193 ASN A N 1
ATOM 1636 C CA . ASN A 1 193 ? -43.749 29.644 41.483 1.00 63.56 193 ASN A CA 1
ATOM 1637 C C . ASN A 1 193 ? -42.925 30.172 42.678 1.00 63.56 193 ASN A C 1
ATOM 1639 O O . ASN A 1 193 ? -43.331 31.109 43.364 1.00 63.56 193 ASN A O 1
ATOM 1643 N N . ASN A 1 194 ? -41.717 29.643 42.890 1.00 58.94 194 ASN A N 1
ATOM 1644 C CA . ASN A 1 194 ? -40.820 30.117 43.953 1.00 58.94 194 ASN A CA 1
ATOM 1645 C C . ASN A 1 194 ? -40.127 31.453 43.619 1.00 58.94 194 ASN A C 1
ATOM 1647 O O . ASN A 1 194 ? -39.659 32.164 44.514 1.00 58.94 194 ASN A O 1
ATOM 1651 N N . LYS A 1 195 ? -40.019 31.811 42.333 1.00 57.44 195 LYS A N 1
ATOM 1652 C CA . LYS A 1 195 ? -39.428 33.086 41.896 1.00 57.44 195 LYS A CA 1
ATOM 1653 C C . LYS A 1 195 ? -40.373 34.261 42.176 1.00 57.44 195 LYS A C 1
ATOM 1655 O O . LYS A 1 195 ? -39.904 35.363 42.450 1.00 57.44 195 LYS A O 1
ATOM 1660 N N . THR A 1 196 ? -41.683 34.016 42.155 1.00 49.94 196 THR A N 1
ATOM 1661 C CA . THR A 1 196 ? -42.725 34.977 42.542 1.00 49.94 196 THR A CA 1
ATOM 1662 C C . THR A 1 196 ? -42.783 35.226 44.047 1.00 49.94 196 THR A C 1
ATOM 1664 O O . THR A 1 196 ? -42.765 36.387 44.449 1.00 49.94 196 THR A O 1
ATOM 1667 N N . GLU A 1 197 ? -42.733 34.182 44.883 1.00 43.22 197 GLU A N 1
ATOM 1668 C CA . GLU A 1 197 ? -42.796 34.326 46.352 1.00 43.22 197 GLU A CA 1
ATOM 1669 C C . GLU A 1 197 ? -41.604 35.107 46.940 1.00 43.22 197 GLU A C 1
ATOM 1671 O O . GLU A 1 197 ? -41.770 35.920 47.853 1.00 43.22 197 GLU A O 1
ATOM 1676 N N . ASN A 1 198 ? -40.401 34.931 46.380 1.00 39.91 198 ASN A N 1
ATOM 1677 C CA . ASN A 1 198 ? -39.201 35.658 46.820 1.00 39.91 198 ASN A CA 1
ATOM 1678 C C . ASN A 1 198 ? -39.172 37.136 46.379 1.00 39.91 198 ASN A C 1
ATOM 1680 O O . ASN A 1 198 ? -38.427 37.931 46.951 1.00 39.91 198 ASN A O 1
ATOM 1684 N N . ASN A 1 199 ? -39.973 37.527 45.381 1.00 36.97 199 ASN A N 1
ATOM 1685 C CA . ASN A 1 199 ? -40.089 38.926 44.956 1.00 36.97 199 ASN A CA 1
ATOM 1686 C C . ASN A 1 199 ? -41.120 39.708 45.792 1.00 36.97 199 ASN A C 1
ATOM 1688 O O . ASN A 1 199 ? -40.993 40.925 45.923 1.00 36.97 199 ASN A O 1
ATOM 1692 N N . THR A 1 200 ? -42.092 39.030 46.411 1.00 33.84 200 THR A N 1
ATOM 1693 C CA . THR A 1 200 ? -43.108 39.638 47.292 1.00 33.84 200 THR A CA 1
ATOM 1694 C C . THR A 1 200 ? -42.637 39.875 48.735 1.00 33.84 200 THR A C 1
ATOM 1696 O O . THR A 1 200 ? -43.262 40.642 49.462 1.00 33.84 200 THR A O 1
ATOM 1699 N N . SER A 1 201 ? -41.505 39.302 49.166 1.00 31.25 201 SER A N 1
ATOM 1700 C CA . SER A 1 201 ? -40.999 39.411 50.548 1.00 31.25 201 SER A CA 1
ATOM 1701 C C . SER A 1 201 ? -40.101 40.629 50.842 1.00 31.25 201 SER A C 1
ATOM 1703 O O . SER A 1 201 ? -39.485 40.694 51.906 1.00 31.25 201 SER A O 1
ATOM 1705 N N . ASN A 1 202 ? -40.017 41.622 49.950 1.00 28.56 202 ASN A N 1
ATOM 1706 C CA . ASN A 1 202 ? -39.254 42.859 50.179 1.00 28.56 202 ASN A CA 1
ATOM 1707 C C . ASN A 1 202 ? -40.110 43.969 50.826 1.00 28.56 202 ASN A C 1
ATOM 1709 O O . ASN A 1 202 ? -40.305 45.037 50.248 1.00 28.56 202 ASN A O 1
ATOM 1713 N N . ILE A 1 203 ? -40.581 43.751 52.060 1.00 27.38 203 ILE A N 1
ATOM 1714 C CA . ILE A 1 203 ? -41.028 44.837 52.954 1.00 27.38 203 ILE A CA 1
ATOM 1715 C C . ILE A 1 203 ? -40.119 44.834 54.196 1.00 27.38 203 ILE A C 1
ATOM 1717 O O . ILE A 1 203 ? -40.025 43.818 54.887 1.00 27.38 203 ILE A O 1
ATOM 1721 N N . PRO A 1 204 ? -39.410 45.937 54.506 1.00 29.92 204 PRO A N 1
ATOM 1722 C CA . PRO A 1 204 ? -38.374 45.931 55.531 1.00 29.92 204 PRO A CA 1
ATOM 1723 C C . PRO A 1 204 ? -38.990 46.085 56.924 1.00 29.92 204 PRO A C 1
ATOM 1725 O O . PRO A 1 204 ? -39.479 47.163 57.259 1.00 29.92 204 PRO A O 1
ATOM 1728 N N . ASN A 1 205 ? -38.900 45.060 57.778 1.00 25.83 205 ASN A N 1
ATOM 1729 C CA . ASN A 1 205 ? -39.267 45.199 59.189 1.00 25.83 205 ASN A CA 1
ATOM 1730 C C . ASN A 1 205 ? -38.073 45.074 60.144 1.00 25.83 205 ASN A C 1
ATOM 1732 O O . ASN A 1 205 ? -37.359 44.075 60.220 1.00 25.83 205 ASN A O 1
ATOM 1736 N N . LYS A 1 206 ? -37.877 46.178 60.872 1.00 27.78 206 LYS A N 1
ATOM 1737 C CA . LYS A 1 206 ? -36.892 46.431 61.924 1.00 27.78 206 LYS A CA 1
ATOM 1738 C C . LYS A 1 206 ? -36.931 45.360 63.018 1.00 27.78 206 LYS A C 1
ATOM 1740 O O . LYS A 1 206 ? -37.991 44.993 63.513 1.00 27.78 206 LYS A O 1
ATOM 1745 N N . ARG A 1 207 ? -35.736 44.972 63.476 1.00 32.41 207 ARG A N 1
ATOM 1746 C CA . ARG A 1 207 ? -35.484 44.159 64.676 1.00 32.41 207 ARG A CA 1
ATOM 1747 C C . ARG A 1 207 ? -36.317 44.631 65.881 1.00 32.41 207 ARG A C 1
ATOM 1749 O O . ARG A 1 207 ? -36.087 45.726 66.391 1.00 32.41 207 ARG A O 1
ATOM 1756 N N . ARG A 1 208 ? -37.167 43.753 66.416 1.00 24.69 208 ARG A N 1
ATOM 1757 C CA . ARG A 1 208 ? -37.591 43.754 67.826 1.00 24.69 208 ARG A CA 1
ATOM 1758 C C . ARG A 1 208 ? -37.421 42.340 68.385 1.00 24.69 208 ARG A C 1
ATOM 1760 O O . ARG A 1 208 ? -37.974 41.393 67.845 1.00 24.69 208 ARG A O 1
ATOM 1767 N N . LYS A 1 209 ? -36.612 42.214 69.441 1.00 37.09 209 LYS A N 1
ATOM 1768 C CA . LYS A 1 209 ? -36.559 41.032 70.315 1.00 37.09 209 LYS A CA 1
ATOM 1769 C C . LYS A 1 209 ? -37.841 41.001 71.144 1.00 37.09 209 LYS A C 1
ATOM 1771 O O . LYS A 1 209 ? -38.111 42.014 71.782 1.00 37.09 209 LYS A O 1
ATOM 1776 N N . LEU A 1 210 ? -38.547 39.873 71.187 1.00 28.22 210 LEU A N 1
ATOM 1777 C CA . LEU A 1 210 ? -39.581 39.568 72.183 1.00 28.22 210 LEU A CA 1
ATOM 1778 C C . LEU A 1 210 ? -39.549 38.063 72.522 1.00 28.22 210 LEU A C 1
ATOM 1780 O O . LEU A 1 210 ? -39.144 37.249 71.694 1.00 28.22 210 LEU A O 1
ATOM 1784 N N . ASN A 1 211 ? -39.864 37.767 73.785 1.00 26.83 211 ASN A N 1
ATOM 1785 C CA . ASN A 1 211 ? -39.595 36.534 74.534 1.00 26.83 211 ASN A CA 1
ATOM 1786 C C . ASN A 1 211 ? -40.679 35.444 74.362 1.00 26.83 211 ASN A C 1
ATOM 1788 O O . ASN A 1 211 ? -41.715 35.666 73.746 1.00 26.83 211 ASN A O 1
ATOM 1792 N N . GLU A 1 212 ? -40.414 34.271 74.949 1.00 32.78 212 GLU A N 1
ATOM 1793 C CA . GLU A 1 212 ? -41.075 32.961 74.790 1.00 32.78 212 GLU A CA 1
ATOM 1794 C C . GLU A 1 212 ? -42.573 32.814 75.161 1.00 32.78 212 GLU A C 1
ATOM 1796 O O . GLU A 1 212 ? -43.055 31.684 75.191 1.00 32.78 212 GLU A O 1
ATOM 1801 N N . GLU A 1 213 ? -43.355 33.875 75.370 1.00 32.94 213 GLU A N 1
AT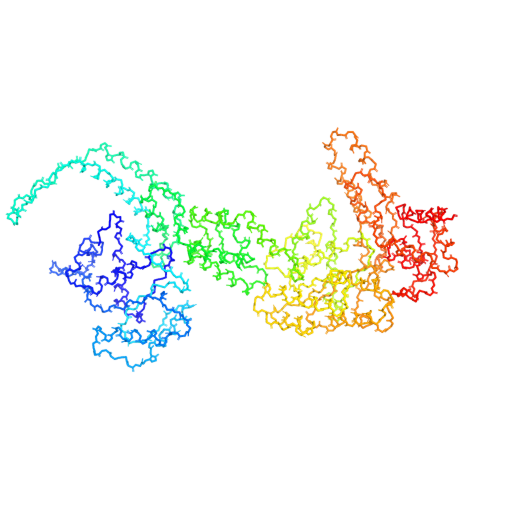OM 1802 C CA . GLU A 1 213 ? -44.758 33.735 75.828 1.00 32.94 213 GLU A CA 1
ATOM 1803 C C . GLU A 1 213 ? -45.854 33.926 74.760 1.00 32.94 213 GLU A C 1
ATOM 1805 O O . GLU A 1 213 ? -47.019 33.665 75.041 1.00 32.94 213 GLU A O 1
ATOM 1810 N N . ASP A 1 214 ? -45.524 34.232 73.501 1.00 35.22 214 ASP A N 1
ATOM 1811 C CA . ASP A 1 214 ? -46.542 34.443 72.447 1.00 35.22 214 ASP A CA 1
ATOM 1812 C C . ASP A 1 214 ? -46.869 33.195 71.592 1.00 35.22 214 ASP A C 1
ATOM 1814 O O . ASP A 1 214 ? -47.511 33.280 70.545 1.00 35.22 214 ASP A O 1
ATOM 1818 N N . LYS A 1 215 ? -46.482 31.992 72.037 1.00 34.78 215 LYS A N 1
ATOM 1819 C CA . LYS A 1 215 ? -46.654 30.724 71.292 1.00 34.78 215 LYS A CA 1
ATOM 1820 C C . LYS A 1 215 ? -48.097 30.199 71.155 1.00 34.78 215 LYS A C 1
ATOM 1822 O O . LYS A 1 215 ? -48.270 29.091 70.655 1.00 34.78 215 LYS A O 1
ATOM 1827 N N . THR A 1 216 ? -49.135 30.940 71.547 1.00 33.72 216 THR A N 1
ATOM 1828 C CA . THR A 1 216 ? -50.499 30.368 71.651 1.00 33.72 216 THR A CA 1
ATOM 1829 C C . THR A 1 216 ? -51.651 31.130 70.996 1.00 33.72 216 THR A C 1
ATOM 1831 O O . THR A 1 216 ? -52.796 30.726 71.180 1.00 33.72 216 THR A O 1
ATOM 1834 N N . ARG A 1 217 ? -51.421 32.160 70.170 1.00 31.34 217 ARG A N 1
ATOM 1835 C CA . ARG A 1 217 ? -52.510 32.776 69.379 1.00 31.34 217 ARG A CA 1
ATOM 1836 C C . ARG A 1 217 ? -52.041 33.319 68.025 1.00 31.34 217 ARG A C 1
ATOM 1838 O O . ARG A 1 217 ? -51.807 34.514 67.922 1.00 31.34 217 ARG A O 1
ATOM 1845 N N . SER A 1 218 ? -51.942 32.462 67.001 1.00 32.09 218 SER A N 1
ATOM 1846 C CA . SER A 1 218 ? -51.967 32.876 65.573 1.00 32.09 218 SER A CA 1
ATOM 1847 C C . SER A 1 218 ? -51.868 31.702 64.575 1.00 32.09 218 SER A C 1
ATOM 1849 O O . SER A 1 218 ? -51.179 31.798 63.564 1.00 32.09 218 SER A O 1
ATOM 1851 N N . ILE A 1 219 ? -52.552 30.575 64.819 1.00 30.92 219 ILE A N 1
ATOM 1852 C CA . ILE A 1 219 ? -52.621 29.469 63.833 1.00 30.92 219 ILE A CA 1
ATOM 1853 C C . ILE A 1 219 ? -53.800 29.626 62.844 1.00 30.92 219 ILE A C 1
ATOM 1855 O O . ILE A 1 219 ? -53.859 28.908 61.854 1.00 30.92 219 ILE A O 1
ATOM 1859 N N . GLU A 1 220 ? -54.689 30.613 63.008 1.00 31.31 220 GLU A N 1
ATOM 1860 C CA . GLU A 1 220 ? -55.904 30.715 62.172 1.00 31.31 220 GLU A CA 1
ATOM 1861 C C . GLU A 1 220 ? -55.929 31.835 61.108 1.00 31.31 220 GLU A C 1
ATOM 1863 O O . GLU A 1 220 ? -56.918 31.939 60.394 1.00 31.31 220 GLU A O 1
ATOM 1868 N N . GLU A 1 221 ? -54.859 32.617 60.890 1.00 32.50 221 GLU A N 1
ATOM 1869 C CA . GLU A 1 221 ? -54.909 33.757 59.936 1.00 32.50 221 GLU A CA 1
ATOM 1870 C C . GLU A 1 221 ? -53.825 33.804 58.830 1.00 32.50 221 GLU A C 1
ATOM 1872 O O . GLU A 1 221 ? -53.643 34.843 58.208 1.00 32.50 221 GLU A O 1
ATOM 1877 N N . ILE A 1 222 ? -53.136 32.701 58.494 1.00 32.66 222 ILE A N 1
ATOM 1878 C CA . ILE A 1 222 ? -52.094 32.699 57.423 1.00 32.66 222 ILE A CA 1
ATOM 1879 C C . ILE A 1 222 ? -52.509 31.919 56.149 1.00 32.66 222 ILE A C 1
ATOM 1881 O O . ILE A 1 222 ? -51.701 31.682 55.262 1.00 32.66 222 ILE A O 1
ATOM 1885 N N . ASN A 1 223 ? -53.784 31.548 55.983 1.00 31.44 223 ASN A N 1
ATOM 1886 C CA . ASN A 1 223 ? -54.225 30.695 54.860 1.00 31.44 223 ASN A CA 1
ATOM 1887 C C . ASN A 1 223 ? -55.113 31.373 53.795 1.00 31.44 223 ASN A C 1
ATOM 1889 O O . ASN A 1 223 ? -55.910 30.683 53.167 1.00 31.44 223 ASN A O 1
ATOM 1893 N N . ASN A 1 224 ? -55.012 32.686 53.546 1.00 34.75 224 ASN A N 1
ATOM 1894 C CA . ASN A 1 224 ? -55.908 33.342 52.574 1.00 34.75 224 ASN A CA 1
ATOM 1895 C C . ASN A 1 224 ? -55.291 34.451 51.695 1.00 34.75 224 ASN A C 1
ATOM 1897 O O . ASN A 1 224 ? -55.947 35.458 51.453 1.00 34.75 224 ASN A O 1
ATOM 1901 N N . ASP A 1 225 ? -54.113 34.231 51.106 1.00 36.94 225 ASP A N 1
ATOM 1902 C CA . ASP A 1 225 ? -53.716 34.976 49.898 1.00 36.94 225 ASP A CA 1
ATOM 1903 C C . ASP A 1 225 ? -53.889 34.083 48.660 1.00 36.94 225 ASP A C 1
ATOM 1905 O O . ASP A 1 225 ? -53.080 33.206 48.357 1.00 36.94 225 ASP A O 1
ATOM 1909 N N . LYS A 1 226 ? -55.012 34.268 47.954 1.00 42.12 226 LYS A N 1
ATOM 1910 C CA . LYS A 1 226 ? -55.276 33.621 46.663 1.00 42.12 226 LYS A CA 1
ATOM 1911 C C . LYS A 1 226 ? -54.470 34.325 45.570 1.00 42.12 226 LYS A C 1
ATOM 1913 O O . LYS A 1 226 ? -54.728 35.489 45.275 1.00 42.12 226 LYS A O 1
ATOM 1918 N N . VAL A 1 227 ? -53.549 33.592 44.946 1.00 46.03 227 VAL A N 1
ATOM 1919 C CA . VAL A 1 227 ? -52.847 33.989 43.714 1.00 46.03 227 VAL A CA 1
ATOM 1920 C C . VAL A 1 227 ? -53.868 34.315 42.610 1.00 46.03 227 VAL A C 1
ATOM 1922 O O . VAL A 1 227 ? -54.875 33.619 42.456 1.00 46.03 227 VAL A O 1
ATOM 1925 N N . ASN A 1 228 ? -53.633 35.395 41.861 1.00 49.53 228 ASN A N 1
ATOM 1926 C CA . ASN A 1 228 ? -54.520 35.885 40.805 1.00 49.53 228 ASN A CA 1
ATOM 1927 C C . ASN A 1 228 ? -54.545 34.898 39.603 1.00 49.53 228 ASN A C 1
ATOM 1929 O O . ASN A 1 228 ? -53.474 34.550 39.098 1.00 49.53 228 ASN A O 1
ATOM 1933 N N . PRO A 1 229 ? -55.716 34.453 39.091 1.00 52.34 229 PRO A N 1
ATOM 1934 C CA . PRO A 1 229 ? -55.801 33.432 38.033 1.00 52.34 229 PRO A CA 1
ATOM 1935 C C . PRO A 1 229 ? -55.077 33.774 36.717 1.00 52.34 229 PRO A C 1
ATOM 1937 O O . PRO A 1 229 ? -54.677 32.874 35.977 1.00 52.34 229 PRO A O 1
ATOM 1940 N N . GLU A 1 230 ? -54.905 35.063 36.405 1.00 52.69 230 GLU A N 1
ATOM 1941 C CA . GLU A 1 230 ? -54.190 35.514 35.200 1.00 52.69 230 GLU A CA 1
ATOM 1942 C C . GLU A 1 230 ? -52.664 35.354 35.312 1.00 52.69 230 GLU A C 1
ATOM 1944 O O . GLU A 1 230 ? -52.017 34.978 34.333 1.00 52.69 230 GLU A O 1
ATOM 1949 N N . GLU A 1 231 ? -52.088 35.558 36.501 1.00 54.16 231 GLU A N 1
ATOM 1950 C CA . GLU A 1 231 ? -50.654 35.351 36.757 1.00 54.16 231 GLU A CA 1
ATOM 1951 C C . GLU A 1 231 ? -50.302 33.859 36.711 1.00 54.16 231 GLU A C 1
ATOM 1953 O O . GLU A 1 231 ? -49.312 33.464 36.091 1.00 54.16 231 GLU A O 1
ATOM 1958 N N . GLU A 1 232 ? -51.169 32.999 37.252 1.00 56.66 232 GLU A N 1
ATOM 1959 C CA . GLU A 1 232 ? -50.996 31.542 37.214 1.00 56.66 232 GLU A CA 1
ATOM 1960 C C . GLU A 1 232 ? -50.963 30.992 35.770 1.00 56.66 232 GLU A C 1
ATOM 1962 O O . GLU A 1 232 ? -50.206 30.069 35.447 1.00 56.66 232 GLU A O 1
ATOM 1967 N N . LEU A 1 233 ? -51.746 31.591 34.862 1.00 59.50 233 LEU A N 1
ATOM 1968 C CA . LEU A 1 233 ? -51.777 31.223 33.443 1.00 59.50 233 LEU A CA 1
ATOM 1969 C C . LEU A 1 233 ? -50.497 31.648 32.699 1.00 59.50 233 LEU A C 1
ATOM 1971 O O . LEU A 1 233 ? -50.032 30.928 31.808 1.00 59.50 233 LEU A O 1
ATOM 1975 N N . ILE A 1 234 ? -49.922 32.802 33.050 1.00 64.31 234 ILE A N 1
ATOM 1976 C CA . ILE A 1 234 ? -48.658 33.299 32.483 1.00 64.31 234 ILE A CA 1
ATOM 1977 C C . ILE A 1 234 ? -47.492 32.421 32.956 1.00 64.31 234 ILE A C 1
ATOM 1979 O O . ILE A 1 234 ? -46.710 31.955 32.123 1.00 64.31 234 ILE A O 1
ATOM 1983 N N . HIS A 1 235 ? -47.435 32.084 34.248 1.00 66.94 235 HIS A N 1
ATOM 1984 C CA . HIS A 1 235 ? -46.406 31.197 34.800 1.00 66.94 235 HIS A CA 1
ATOM 1985 C C . HIS A 1 235 ? -46.431 29.797 34.189 1.00 66.94 235 HIS A C 1
ATOM 1987 O O . HIS A 1 235 ? -45.380 29.270 33.825 1.00 66.94 235 HIS A O 1
ATOM 1993 N N . LYS A 1 236 ? -47.617 29.213 33.973 1.00 69.25 236 LYS A N 1
ATOM 1994 C CA . LYS A 1 236 ? -47.745 27.924 33.271 1.00 69.25 236 LYS A CA 1
ATOM 1995 C C . LYS A 1 236 ? -47.225 27.987 31.830 1.00 69.25 236 LYS A C 1
ATOM 1997 O O . LYS A 1 236 ? -46.583 27.041 31.364 1.00 69.25 236 LYS A O 1
ATOM 2002 N N . LYS A 1 237 ? -47.444 29.099 31.115 1.00 73.12 237 LYS A N 1
ATOM 2003 C CA . LYS A 1 237 ? -46.903 29.297 29.756 1.00 73.12 237 LYS A CA 1
ATOM 2004 C C . LYS A 1 237 ? -45.379 29.437 29.758 1.00 73.12 237 LYS A C 1
ATOM 2006 O O . LYS A 1 237 ? -44.719 28.808 28.934 1.00 73.12 237 LYS A O 1
ATOM 2011 N N . GLU A 1 238 ? -44.811 30.201 30.687 1.00 75.00 238 GLU A N 1
ATOM 2012 C CA . GLU A 1 238 ? -43.356 30.336 30.832 1.00 75.00 238 GLU A CA 1
ATOM 2013 C C . GLU A 1 238 ? -42.685 29.015 31.235 1.00 75.00 238 GLU A C 1
ATOM 2015 O O . GLU A 1 238 ? -41.663 28.646 30.651 1.00 75.00 238 GLU A O 1
ATOM 2020 N N . ALA A 1 239 ? -43.298 28.2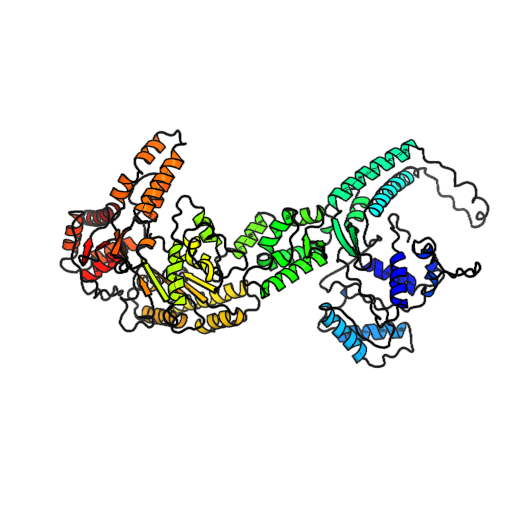56 32.151 1.00 77.31 239 ALA A N 1
ATOM 2021 C CA . ALA A 1 239 ? -42.831 26.933 32.566 1.00 77.31 239 ALA A CA 1
ATOM 2022 C C . ALA A 1 239 ? -42.766 25.980 31.376 1.00 77.31 239 ALA A C 1
ATOM 2024 O O . ALA A 1 239 ? -41.768 25.286 31.185 1.00 77.31 239 ALA A O 1
ATOM 2025 N N . THR A 1 240 ? -43.800 26.015 30.532 1.00 82.31 240 THR A N 1
ATOM 2026 C CA . THR A 1 240 ? -43.870 25.216 29.307 1.00 82.31 240 THR A CA 1
ATOM 2027 C C . THR A 1 240 ? -42.743 25.589 28.340 1.00 82.31 240 THR A C 1
ATOM 2029 O O . THR A 1 240 ? -42.097 24.706 27.787 1.00 82.31 240 THR A O 1
ATOM 2032 N N . ILE A 1 241 ? -42.432 26.879 28.169 1.00 82.38 241 ILE A N 1
ATOM 2033 C CA . ILE A 1 241 ? -41.333 27.324 27.293 1.00 82.38 241 ILE A CA 1
ATOM 2034 C C . ILE A 1 241 ? -39.970 26.841 27.813 1.00 82.38 241 ILE A C 1
ATOM 2036 O O . ILE A 1 241 ? -39.136 26.392 27.024 1.00 82.38 241 ILE A O 1
ATOM 2040 N N . ILE A 1 242 ? -39.719 26.941 29.122 1.00 82.19 242 ILE A N 1
ATOM 2041 C CA . ILE A 1 242 ? -38.470 26.465 29.740 1.00 82.19 242 ILE A CA 1
ATOM 2042 C C . ILE A 1 242 ? -38.358 24.943 29.597 1.00 82.19 242 ILE A C 1
ATOM 2044 O O . ILE A 1 242 ? -37.320 24.445 29.152 1.00 82.19 242 ILE A O 1
ATOM 2048 N N . TYR A 1 243 ? -39.439 24.225 29.898 1.00 85.62 243 TYR A N 1
ATOM 2049 C CA . TYR A 1 243 ? -39.541 22.778 29.750 1.00 85.62 243 TYR A CA 1
ATOM 2050 C C . TYR A 1 243 ? -39.255 22.324 28.314 1.00 85.62 243 TYR A C 1
ATOM 2052 O O . TYR A 1 243 ? -38.393 21.473 28.114 1.00 85.62 243 TYR A O 1
ATOM 2060 N N . GLU A 1 244 ? -39.884 22.928 27.302 1.00 86.62 244 GLU A N 1
ATOM 2061 C CA . GLU A 1 244 ? -39.661 22.566 25.894 1.00 86.62 244 GLU A CA 1
ATOM 2062 C C . GLU A 1 244 ? -38.200 22.781 25.473 1.00 86.62 244 GLU A C 1
ATOM 2064 O O . GLU A 1 244 ? -37.601 21.951 24.780 1.00 86.62 244 GLU A O 1
ATOM 2069 N N . LYS A 1 245 ? -37.567 23.862 25.947 1.00 85.69 245 LYS A N 1
ATOM 2070 C CA . LYS A 1 245 ? -36.141 24.093 25.692 1.00 85.69 245 LYS A CA 1
ATOM 2071 C C . LYS A 1 245 ? -35.270 23.027 26.363 1.00 85.69 245 LYS A C 1
ATOM 2073 O O . LYS A 1 245 ? -34.378 22.489 25.702 1.00 85.69 245 LYS A O 1
ATOM 2078 N N . ILE A 1 246 ? -35.542 22.690 27.626 1.00 86.56 246 ILE A N 1
ATOM 2079 C CA . ILE A 1 246 ? -34.853 21.631 28.380 1.00 86.56 246 ILE A CA 1
ATOM 2080 C C . ILE A 1 246 ? -35.015 20.272 27.688 1.00 86.56 246 ILE A C 1
ATOM 2082 O O . ILE A 1 246 ? -34.018 19.590 27.433 1.00 86.56 246 ILE A O 1
ATOM 2086 N N . LYS A 1 247 ? -36.243 19.910 27.312 1.00 88.06 247 LYS A N 1
ATOM 2087 C CA . LYS A 1 247 ? -36.577 18.685 26.582 1.00 88.06 247 LYS A CA 1
ATOM 2088 C C . LYS A 1 247 ? -35.808 18.583 25.280 1.00 88.06 247 LYS A C 1
ATOM 2090 O O . LYS A 1 247 ? -35.151 17.580 25.021 1.00 88.06 247 LYS A O 1
ATOM 2095 N N . SER A 1 248 ? -35.779 19.662 24.503 1.00 86.94 248 SER A N 1
ATOM 2096 C CA . SER A 1 248 ? -35.072 19.690 23.222 1.00 86.94 248 SER A CA 1
ATOM 2097 C C . SER A 1 248 ? -33.551 19.491 23.325 1.00 86.94 248 SER A C 1
ATOM 2099 O O . SER A 1 248 ? -32.911 19.254 22.293 1.00 86.94 248 SER A O 1
ATOM 2101 N N . PHE A 1 249 ? -32.964 19.635 24.522 1.00 87.44 249 PHE A N 1
ATOM 2102 C CA . PHE A 1 249 ? -31.517 19.675 24.723 1.00 87.44 249 PHE A CA 1
ATOM 2103 C C . PHE A 1 249 ? -30.962 18.544 25.602 1.00 87.44 249 PHE A C 1
ATOM 2105 O O . PHE A 1 249 ? -29.926 17.972 25.253 1.00 87.44 249 PHE A O 1
ATOM 2112 N N . TYR A 1 250 ? -31.644 18.198 26.699 1.00 85.38 250 TYR A N 1
ATOM 2113 C CA . TYR A 1 250 ? -31.173 17.242 27.710 1.00 85.38 250 TYR A CA 1
ATOM 2114 C C . TYR A 1 250 ? -31.896 15.883 27.691 1.00 85.38 250 TYR A C 1
ATOM 2116 O O . TYR A 1 250 ? -31.382 14.929 28.282 1.00 85.38 250 TYR A O 1
ATOM 2124 N N . TYR A 1 251 ? -33.047 15.767 27.020 1.00 85.25 251 TYR A N 1
ATOM 2125 C CA . TYR A 1 251 ? -33.831 14.528 26.962 1.00 85.25 251 TYR A CA 1
ATOM 2126 C C . TYR A 1 251 ? -33.207 13.490 26.029 1.00 85.25 251 TYR A C 1
ATOM 2128 O O . TYR A 1 251 ? -32.804 13.843 24.919 1.00 85.25 251 TYR A O 1
ATOM 2136 N N . GLY A 1 252 ? -33.189 12.216 26.439 1.00 78.56 252 GLY A N 1
ATOM 2137 C CA . GLY A 1 252 ? -32.975 11.113 25.494 1.00 78.56 252 GLY A CA 1
ATOM 2138 C C . GLY A 1 252 ? -32.127 9.930 25.968 1.00 78.56 252 GLY A C 1
ATOM 2139 O O . GLY A 1 252 ? -31.909 9.008 25.185 1.00 78.56 252 GLY A O 1
ATOM 2140 N N . TYR A 1 253 ? -31.686 9.875 27.229 1.00 76.75 253 TYR A N 1
ATOM 2141 C CA . TYR A 1 253 ? -31.135 8.622 27.767 1.00 76.75 253 TYR A CA 1
ATOM 2142 C C . TYR A 1 253 ? -32.248 7.580 27.847 1.00 76.75 253 TYR A C 1
ATOM 2144 O O . TYR A 1 253 ? -33.323 7.889 28.346 1.00 76.75 253 TYR A O 1
ATOM 2152 N N . ARG A 1 254 ? -32.001 6.358 27.373 1.00 70.94 254 ARG A N 1
ATOM 2153 C CA . ARG A 1 254 ? -32.993 5.276 27.388 1.00 70.94 254 ARG A CA 1
ATOM 2154 C C . ARG A 1 254 ? -32.596 4.233 28.419 1.00 70.94 254 ARG A C 1
ATOM 2156 O O . ARG A 1 254 ? -31.443 3.811 28.443 1.00 70.94 254 ARG A O 1
ATOM 2163 N N . LEU A 1 255 ? -33.547 3.834 29.249 1.00 63.12 255 LEU A N 1
ATOM 2164 C CA . LEU A 1 255 ? -33.435 2.711 30.168 1.00 63.12 255 LEU A CA 1
ATOM 2165 C C . LEU A 1 255 ? -34.567 1.732 29.890 1.00 63.12 255 LEU A C 1
ATOM 2167 O O . LEU A 1 255 ? -35.669 2.129 29.511 1.00 63.12 255 LEU A O 1
ATOM 2171 N N . PHE A 1 256 ? -34.287 0.457 30.102 1.00 54.91 256 PHE A N 1
ATOM 2172 C CA . PHE A 1 256 ? -35.263 -0.604 29.955 1.00 54.91 256 PHE A CA 1
ATOM 2173 C C . PHE A 1 256 ? -35.431 -1.317 31.288 1.00 54.91 256 PHE A C 1
ATOM 2175 O O . PHE A 1 256 ? -34.460 -1.803 31.870 1.00 54.91 256 PHE A O 1
ATOM 2182 N N . ASP A 1 257 ? -36.666 -1.350 31.774 1.00 55.69 257 ASP A N 1
ATOM 2183 C CA . ASP A 1 257 ? -37.025 -2.161 32.921 1.00 55.69 257 ASP A CA 1
ATOM 2184 C C . ASP A 1 257 ? -37.475 -3.539 32.438 1.00 55.69 257 ASP A C 1
ATOM 2186 O O . ASP A 1 257 ? -38.581 -3.725 31.932 1.00 55.69 257 ASP A O 1
ATOM 2190 N N . THR A 1 258 ? -36.600 -4.519 32.638 1.00 46.81 258 THR A N 1
ATOM 2191 C CA . THR A 1 258 ? -36.838 -5.919 32.275 1.00 46.81 258 THR A CA 1
ATOM 2192 C C . THR A 1 258 ? -37.999 -6.563 33.035 1.00 46.81 258 THR A C 1
ATOM 2194 O O . THR A 1 258 ? -38.535 -7.565 32.573 1.00 46.81 258 THR A O 1
ATOM 2197 N N . SER A 1 259 ? -38.376 -6.030 34.203 1.00 44.25 259 SER A N 1
ATOM 2198 C CA . SER A 1 259 ? -39.427 -6.606 35.048 1.00 44.25 259 SER A CA 1
ATOM 2199 C C . SER A 1 259 ? -40.824 -6.138 34.640 1.00 44.25 259 SER A C 1
ATOM 2201 O O . SER A 1 259 ? -41.750 -6.945 34.587 1.00 44.25 259 SER A O 1
ATOM 2203 N N . SER A 1 260 ? -40.962 -4.857 34.285 1.00 51.16 260 SER A N 1
ATOM 2204 C CA . SER A 1 260 ? -42.216 -4.269 33.800 1.00 51.16 260 SER A CA 1
ATOM 2205 C C . SER A 1 260 ? -42.331 -4.230 32.272 1.00 51.16 260 SER A C 1
ATOM 2207 O O . SER A 1 260 ? -43.375 -3.840 31.749 1.00 51.16 260 SER A O 1
ATOM 2209 N N . ASN A 1 261 ? -41.278 -4.633 31.549 1.00 53.41 261 ASN A N 1
ATOM 2210 C CA . ASN A 1 261 ? -41.164 -4.532 30.091 1.00 53.41 261 ASN A CA 1
ATOM 2211 C C . ASN A 1 261 ? -41.406 -3.096 29.577 1.00 53.41 261 ASN A C 1
ATOM 2213 O O . ASN A 1 261 ? -41.976 -2.884 28.503 1.00 53.41 261 ASN A O 1
ATOM 2217 N N . LYS A 1 262 ? -41.012 -2.093 30.373 1.00 56.19 262 LYS A N 1
ATOM 2218 C CA . LYS A 1 262 ? -41.256 -0.674 30.094 1.00 56.19 262 LYS A CA 1
ATOM 2219 C C . LYS A 1 262 ? -39.957 0.041 29.730 1.00 56.19 262 LYS A C 1
ATOM 2221 O O . LYS A 1 262 ? -38.934 -0.089 30.402 1.00 56.19 262 LYS A O 1
ATOM 2226 N N . LYS A 1 263 ? -40.019 0.844 28.665 1.00 60.38 263 LYS A N 1
ATOM 2227 C CA . LYS A 1 263 ? -38.948 1.765 28.268 1.00 60.38 263 LYS A CA 1
ATOM 2228 C C . LYS A 1 263 ? -39.137 3.113 28.943 1.00 60.38 263 LYS A C 1
ATOM 2230 O O . LYS A 1 263 ? -40.211 3.706 28.870 1.00 60.38 263 LYS A O 1
ATOM 2235 N N . TYR A 1 264 ? -38.061 3.614 29.526 1.00 66.69 264 TYR A N 1
ATOM 2236 C CA . TYR A 1 264 ? -37.986 4.939 30.115 1.00 66.69 264 TYR A CA 1
ATOM 2237 C C . TYR A 1 264 ? -37.026 5.786 29.299 1.00 66.69 264 TYR A C 1
ATOM 2239 O O . TYR A 1 264 ? -35.908 5.363 29.005 1.00 66.69 264 TYR A O 1
ATOM 2247 N N . VAL A 1 265 ? -37.451 6.996 28.951 1.00 69.12 265 VAL A N 1
ATOM 2248 C CA . VAL A 1 265 ? -36.565 8.012 28.388 1.00 69.12 265 VAL A CA 1
ATOM 2249 C C . VAL A 1 265 ? -36.427 9.118 29.418 1.00 69.12 265 VAL A C 1
ATOM 2251 O O . VAL A 1 265 ? -37.427 9.622 29.926 1.00 69.12 265 VAL A O 1
ATOM 2254 N N . ILE A 1 266 ? -35.188 9.439 29.767 1.00 75.88 266 ILE A N 1
ATOM 2255 C CA . ILE A 1 266 ? -34.865 10.181 30.982 1.00 75.88 266 ILE A CA 1
ATOM 2256 C C . ILE A 1 266 ? -33.851 11.295 30.722 1.00 75.88 266 ILE A C 1
ATOM 2258 O O . ILE A 1 266 ? -33.180 11.345 29.681 1.00 75.88 266 ILE A O 1
ATOM 2262 N N . TYR A 1 267 ? -33.718 12.170 31.716 1.00 74.56 267 TYR A N 1
ATOM 2263 C CA . TYR A 1 267 ? -32.759 13.268 31.743 1.00 74.56 267 TYR A CA 1
ATOM 2264 C C . TYR A 1 267 ? -31.610 12.997 32.719 1.00 74.56 267 TYR A C 1
ATOM 2266 O O . TYR A 1 267 ? -31.773 12.305 33.726 1.00 74.56 267 TYR A O 1
ATOM 2274 N N . CYS A 1 268 ? -30.451 13.603 32.445 1.00 72.56 268 CYS A N 1
ATOM 2275 C CA . CYS A 1 268 ? -29.336 13.660 33.390 1.00 72.56 268 CYS A CA 1
ATOM 2276 C C . CYS A 1 268 ? -29.640 14.692 34.494 1.00 72.56 268 CYS A C 1
ATOM 2278 O O . CYS A 1 268 ? -29.787 15.877 34.172 1.00 72.56 268 CYS A O 1
ATOM 2280 N N . PRO A 1 269 ? -29.696 14.304 35.782 1.00 67.19 269 PRO A N 1
ATOM 2281 C CA . PRO A 1 269 ? -30.127 15.210 36.845 1.00 67.19 269 PRO A CA 1
ATOM 2282 C C . PRO A 1 269 ? -29.264 16.455 37.018 1.00 67.19 269 PRO A C 1
ATOM 2284 O O . PRO A 1 269 ? -29.792 17.550 37.184 1.00 67.19 269 PRO A O 1
ATOM 2287 N N . ASN A 1 270 ? -27.940 16.302 36.926 1.00 70.94 270 ASN A N 1
ATOM 2288 C CA . ASN A 1 270 ? -26.998 17.412 37.075 1.00 70.94 270 ASN A CA 1
ATOM 2289 C C . ASN A 1 270 ? -27.202 18.488 35.995 1.00 70.94 270 ASN A C 1
ATOM 2291 O O . ASN A 1 270 ? -27.079 19.677 36.276 1.00 70.94 270 ASN A O 1
ATOM 2295 N N . SER A 1 271 ? -27.540 18.079 34.769 1.00 77.75 271 SER A N 1
ATOM 2296 C CA . SER A 1 271 ? -27.820 19.017 33.680 1.00 77.75 271 SER A CA 1
ATOM 2297 C C . SER A 1 271 ? -29.105 19.804 33.924 1.00 77.75 271 SER A C 1
ATOM 2299 O O . SER A 1 271 ? -29.119 21.012 33.710 1.00 77.75 271 SER A O 1
ATOM 2301 N N . ILE A 1 272 ? -30.162 19.137 34.404 1.00 78.75 272 ILE A N 1
ATOM 2302 C CA . ILE A 1 272 ? -31.443 19.782 34.730 1.00 78.75 272 ILE A CA 1
ATOM 2303 C C . ILE A 1 272 ? -31.285 20.757 35.892 1.00 78.75 272 ILE A C 1
ATOM 2305 O O . ILE A 1 272 ? -31.689 21.911 35.782 1.00 78.75 272 ILE A O 1
ATOM 2309 N N . ASP A 1 273 ? -30.650 20.315 36.976 1.00 73.19 273 ASP A N 1
ATOM 2310 C CA . ASP A 1 273 ? -30.427 21.136 38.163 1.00 73.19 273 ASP A CA 1
ATOM 2311 C C . ASP A 1 273 ? -29.656 22.419 37.831 1.00 73.19 273 ASP A C 1
ATOM 2313 O O . ASP A 1 273 ? -30.111 23.526 38.122 1.00 73.19 273 ASP A O 1
ATOM 2317 N N . LYS A 1 274 ? -28.509 22.287 37.156 1.00 74.00 274 LYS A N 1
ATOM 2318 C CA . LYS A 1 274 ? -27.702 23.444 36.759 1.00 74.00 274 LYS A CA 1
ATOM 2319 C C . LYS A 1 274 ? -28.434 24.348 35.774 1.00 74.00 274 LYS A C 1
ATOM 2321 O O . LYS A 1 274 ? -28.317 25.564 35.898 1.00 74.00 274 LYS A O 1
ATOM 2326 N N . ALA A 1 275 ? -29.208 23.787 34.844 1.00 81.75 275 ALA A N 1
ATOM 2327 C CA . ALA A 1 275 ? -29.962 24.590 33.890 1.00 81.75 275 ALA A CA 1
ATOM 2328 C C . ALA A 1 275 ? -31.046 25.438 34.561 1.00 81.75 275 ALA A C 1
ATOM 2330 O O . ALA A 1 275 ? -31.187 26.619 34.243 1.00 81.75 275 ALA A O 1
ATOM 2331 N N . LEU A 1 276 ? -31.767 24.861 35.526 1.00 79.31 276 LEU A N 1
ATOM 2332 C CA . LEU A 1 276 ? -32.766 25.583 36.311 1.00 79.31 276 LEU A CA 1
ATOM 2333 C C . LEU A 1 276 ? -32.099 26.618 37.231 1.00 79.31 276 LEU A C 1
ATOM 2335 O O . LEU A 1 276 ? -32.472 27.789 37.206 1.00 79.31 276 LEU A O 1
ATOM 2339 N N . LYS A 1 277 ? -31.053 26.242 37.979 1.00 77.00 277 LYS A N 1
ATOM 2340 C CA . LYS A 1 277 ? -30.327 27.163 38.876 1.00 77.00 277 LYS A CA 1
ATOM 2341 C C . LYS A 1 277 ? -29.717 28.358 38.147 1.00 77.00 277 LYS A C 1
ATOM 2343 O O . LYS A 1 277 ? -29.862 29.486 38.608 1.00 77.00 277 LYS A O 1
ATOM 2348 N N . ASN A 1 278 ? -29.061 28.118 37.013 1.00 76.88 278 ASN A N 1
ATOM 2349 C CA . ASN A 1 278 ? -28.378 29.159 36.243 1.00 76.88 278 ASN A CA 1
ATOM 2350 C C . ASN A 1 278 ? -29.309 29.882 35.260 1.00 76.88 278 ASN A C 1
ATOM 2352 O O . ASN A 1 278 ? -28.886 30.846 34.625 1.00 76.88 278 ASN A O 1
ATOM 2356 N N . ASN A 1 279 ? -30.557 29.418 35.117 1.00 79.06 279 ASN A N 1
ATOM 2357 C CA . ASN A 1 279 ? -31.526 29.902 34.135 1.00 79.06 279 ASN A CA 1
ATOM 2358 C C . ASN A 1 279 ? -30.951 29.953 32.702 1.00 79.06 279 ASN A C 1
ATOM 2360 O O . ASN A 1 279 ? -31.167 30.907 31.952 1.00 79.06 279 ASN A O 1
ATOM 2364 N N . ASN A 1 280 ? -30.162 28.940 32.342 1.00 82.81 280 ASN A N 1
ATOM 2365 C CA . ASN A 1 280 ? -29.439 28.865 31.078 1.00 82.81 280 ASN A CA 1
ATOM 2366 C C . ASN A 1 280 ? -29.282 27.398 30.651 1.00 82.81 280 ASN A C 1
ATOM 2368 O O . ASN A 1 280 ? -29.206 26.511 31.490 1.00 82.81 280 ASN A O 1
ATOM 2372 N N . ILE A 1 281 ? -29.256 27.123 29.348 1.00 85.19 281 ILE A N 1
ATOM 2373 C CA . ILE A 1 281 ? -29.125 25.764 28.806 1.00 85.19 281 ILE A CA 1
ATOM 2374 C C . ILE A 1 281 ? -27.752 25.633 28.162 1.00 85.19 281 ILE A C 1
ATOM 2376 O O . ILE A 1 281 ? -27.515 26.091 27.043 1.00 85.19 281 ILE A O 1
ATOM 2380 N N . GLU A 1 282 ? -26.851 24.967 28.874 1.00 83.94 282 GLU A N 1
ATOM 2381 C CA . GLU A 1 282 ? -25.468 24.761 28.463 1.00 83.94 282 GLU A CA 1
ATOM 2382 C C . GLU A 1 282 ? -24.990 23.321 28.683 1.00 83.94 282 GLU A C 1
ATOM 2384 O O . GLU A 1 282 ? -25.727 22.423 29.089 1.00 83.94 282 GLU A O 1
ATOM 2389 N N . LYS A 1 283 ? -23.719 23.090 28.363 1.00 83.12 283 LYS A N 1
ATOM 2390 C CA . LYS A 1 283 ? -23.007 21.813 28.470 1.00 83.12 283 LYS A CA 1
ATOM 2391 C C . LYS A 1 283 ? -22.506 21.551 29.896 1.00 83.12 283 LYS A C 1
ATOM 2393 O O . LYS A 1 283 ? -21.311 21.432 30.159 1.00 83.12 283 LYS A O 1
ATOM 2398 N N . TYR A 1 284 ? -23.434 21.450 30.832 1.00 76.12 284 TYR A N 1
ATOM 2399 C CA . TYR A 1 284 ? -23.146 21.264 32.253 1.00 76.12 284 TYR A CA 1
ATOM 2400 C C . TYR A 1 284 ? -22.455 19.943 32.604 1.00 76.12 284 TYR A C 1
ATOM 2402 O O . TYR A 1 284 ? -21.865 19.822 33.682 1.00 76.12 284 TYR A O 1
ATOM 2410 N N . GLN A 1 285 ? -22.458 18.975 31.689 1.00 70.62 285 GLN A N 1
ATOM 2411 C CA . GLN A 1 285 ? -21.695 17.736 31.819 1.00 70.62 285 GLN A CA 1
ATOM 2412 C C . GLN A 1 285 ? -20.187 17.869 31.525 1.00 70.62 285 GLN A C 1
ATOM 2414 O O . GLN A 1 285 ? -19.476 16.872 31.658 1.00 70.62 285 GLN A O 1
ATOM 2419 N N . ILE A 1 286 ? -19.683 19.054 31.147 1.00 67.88 286 ILE A N 1
ATOM 2420 C CA . ILE A 1 286 ? -18.236 19.318 30.986 1.00 67.88 286 ILE A CA 1
ATOM 2421 C C . ILE A 1 286 ? -17.575 19.753 32.309 1.00 67.88 286 ILE A C 1
ATOM 2423 O O . ILE A 1 286 ? -16.365 19.607 32.480 1.00 67.88 286 ILE A O 1
ATOM 2427 N N . GLU A 1 287 ? -18.342 20.245 33.281 1.00 53.50 287 GLU A N 1
ATOM 2428 C CA . GLU A 1 287 ? -17.786 20.861 34.489 1.00 53.50 287 GLU A CA 1
ATOM 2429 C C . GLU A 1 287 ? -17.421 19.835 35.567 1.00 53.50 287 GLU A C 1
ATOM 2431 O O . GLU A 1 287 ? -18.232 19.506 36.436 1.00 53.50 287 GLU A O 1
ATOM 2436 N N . LYS A 1 288 ? -16.188 19.330 35.443 1.00 52.78 288 LYS A N 1
ATOM 2437 C CA . LYS A 1 288 ? -15.213 18.872 36.455 1.00 52.78 288 LYS A CA 1
ATOM 2438 C C . LYS A 1 288 ? -14.039 18.297 35.648 1.00 52.78 288 LYS A C 1
ATOM 2440 O O . LYS A 1 288 ? -14.238 17.314 34.932 1.00 52.78 288 LYS A O 1
ATOM 2445 N N . ASP A 1 289 ? -12.851 18.909 35.726 1.00 52.41 289 ASP A N 1
ATOM 2446 C CA . ASP A 1 289 ? -11.705 18.650 34.824 1.00 52.41 289 ASP A CA 1
ATOM 2447 C C . ASP A 1 289 ? -11.397 17.158 34.599 1.00 52.41 289 ASP A C 1
ATOM 2449 O O . ASP A 1 289 ? -11.077 16.740 33.487 1.00 52.41 289 ASP A O 1
ATOM 2453 N N . ILE A 1 290 ? -11.580 16.329 35.624 1.00 52.62 290 ILE A N 1
ATOM 2454 C CA . ILE A 1 290 ? -11.270 14.897 35.608 1.00 52.62 290 ILE A CA 1
ATOM 2455 C C . ILE A 1 290 ? -12.168 14.090 34.652 1.00 52.62 290 ILE A C 1
ATOM 2457 O O . ILE A 1 290 ? -11.664 13.312 33.843 1.00 52.62 290 ILE A O 1
ATOM 2461 N N . ASN A 1 291 ? -13.493 14.278 34.673 1.00 56.34 291 ASN A N 1
ATOM 2462 C CA . ASN A 1 291 ? -14.417 13.450 33.876 1.00 56.34 291 ASN A CA 1
ATOM 2463 C C . ASN A 1 291 ? -14.343 13.763 32.379 1.00 56.34 291 ASN A C 1
ATOM 2465 O O . ASN A 1 291 ? -14.502 12.875 31.532 1.00 56.34 291 ASN A O 1
ATOM 2469 N N . PHE A 1 292 ? -14.091 15.028 32.044 1.00 67.94 292 PHE A N 1
ATOM 2470 C CA . PHE A 1 292 ? -13.849 15.421 30.665 1.00 67.94 292 PHE A CA 1
ATOM 2471 C C . PHE A 1 292 ? -12.460 14.964 30.211 1.00 67.94 292 PHE A C 1
ATOM 2473 O O . PHE A 1 292 ? -12.335 14.428 29.113 1.00 67.94 292 PHE A O 1
ATOM 2480 N N . TRP A 1 293 ? -11.432 15.063 31.061 1.00 67.69 293 TRP A N 1
ATOM 2481 C CA . TRP A 1 293 ? -10.104 14.507 30.783 1.00 67.69 293 TRP A CA 1
ATOM 2482 C C . TRP A 1 293 ? -10.143 12.997 30.505 1.00 67.69 293 TRP A C 1
ATOM 2484 O O . TRP A 1 293 ? -9.568 12.541 29.514 1.00 67.69 293 TRP A O 1
ATOM 2494 N N . TYR A 1 294 ? -10.895 12.222 31.293 1.00 66.69 294 TYR A N 1
ATOM 2495 C CA . TYR A 1 294 ? -11.097 10.791 31.051 1.00 66.69 294 TYR A CA 1
ATOM 2496 C C . TYR A 1 294 ? -11.741 10.508 29.697 1.00 66.69 294 TYR A C 1
ATOM 2498 O O . TYR A 1 294 ? -11.270 9.637 28.963 1.00 66.69 294 TYR A O 1
ATOM 2506 N N . PHE A 1 295 ? -12.782 11.261 29.339 1.00 75.19 295 PHE A N 1
ATOM 2507 C CA . PHE A 1 295 ? -13.387 11.183 28.012 1.00 75.19 295 PHE A CA 1
ATOM 2508 C C . PHE A 1 295 ? -12.361 11.472 26.909 1.00 75.19 295 PHE A C 1
ATOM 2510 O O . PHE A 1 295 ? -12.199 10.650 26.005 1.00 75.19 295 PHE A O 1
ATOM 2517 N N . LYS A 1 296 ? -11.607 12.578 27.017 1.00 79.06 296 LYS A N 1
ATOM 2518 C CA . LYS A 1 296 ? -10.568 12.941 26.040 1.00 79.06 296 LYS A CA 1
ATOM 2519 C C . LYS A 1 296 ? -9.551 11.819 25.858 1.00 79.06 296 LYS A C 1
ATOM 2521 O O . LYS A 1 296 ? -9.272 11.430 24.726 1.00 79.06 296 LYS A O 1
ATOM 2526 N N . ASN A 1 297 ? -9.050 11.266 26.960 1.00 71.50 297 ASN A N 1
ATOM 2527 C CA . ASN A 1 297 ? -8.067 10.188 26.946 1.00 71.50 297 ASN A CA 1
ATOM 2528 C C . ASN A 1 297 ? -8.612 8.900 26.336 1.00 71.50 297 ASN A C 1
ATOM 2530 O O . ASN A 1 297 ? -7.918 8.256 25.551 1.00 71.50 297 ASN A O 1
ATOM 2534 N N . ILE A 1 298 ? -9.846 8.510 26.674 1.00 71.38 298 ILE A N 1
ATOM 2535 C CA . ILE A 1 298 ? -10.473 7.315 26.098 1.00 71.38 298 ILE A CA 1
ATOM 2536 C C . ILE A 1 298 ? -10.596 7.473 24.585 1.00 71.38 298 ILE A C 1
ATOM 2538 O O . ILE A 1 298 ? -10.227 6.550 23.860 1.00 71.38 298 ILE A O 1
ATOM 2542 N N . ILE A 1 299 ? -11.054 8.630 24.104 1.00 80.69 299 ILE A N 1
ATOM 2543 C CA . ILE A 1 299 ? -11.203 8.865 22.668 1.00 80.69 299 ILE A CA 1
ATOM 2544 C C . ILE A 1 299 ? -9.837 8.947 21.972 1.00 80.69 299 ILE A C 1
ATOM 2546 O O . ILE A 1 299 ? -9.641 8.254 20.982 1.00 80.69 299 ILE A O 1
ATOM 2550 N N . GLN A 1 300 ? -8.874 9.726 22.478 1.00 77.12 300 GLN A N 1
ATOM 2551 C CA . GLN A 1 300 ? -7.564 9.906 21.829 1.00 77.12 300 GLN A CA 1
ATOM 2552 C C . GLN A 1 300 ? -6.749 8.613 21.776 1.00 77.12 300 GLN A C 1
ATOM 2554 O O . GLN A 1 300 ? -6.238 8.257 20.715 1.00 77.12 300 GLN A O 1
ATOM 2559 N N . ASN A 1 301 ? -6.664 7.878 22.889 1.00 69.12 301 ASN A N 1
ATOM 2560 C CA . ASN A 1 301 ? -5.859 6.655 22.964 1.00 69.12 301 ASN A CA 1
ATOM 2561 C C . ASN A 1 301 ? -6.472 5.487 22.185 1.00 69.12 301 ASN A C 1
ATOM 2563 O O . ASN A 1 301 ? -5.777 4.521 21.884 1.00 69.12 301 ASN A O 1
ATOM 2567 N N . ASN A 1 302 ? -7.766 5.562 21.866 1.00 68.44 302 ASN A N 1
ATOM 2568 C CA . ASN A 1 302 ? -8.478 4.523 21.126 1.00 68.44 302 ASN A CA 1
ATOM 2569 C C . ASN A 1 302 ? -9.068 5.046 19.811 1.00 68.44 302 ASN A C 1
ATOM 2571 O O . ASN A 1 302 ? -9.980 4.431 19.258 1.00 68.44 302 ASN A O 1
ATOM 2575 N N . TYR A 1 303 ? -8.561 6.171 19.300 1.00 76.06 303 TYR A N 1
ATOM 2576 C CA . TYR A 1 303 ? -9.143 6.840 18.141 1.00 76.06 303 TYR A CA 1
ATOM 2577 C C . TYR A 1 303 ? -9.151 5.934 16.906 1.00 76.06 303 TYR A C 1
ATOM 2579 O O . TYR A 1 303 ? -10.142 5.896 16.192 1.00 76.06 303 TYR A O 1
ATOM 2587 N N . THR A 1 304 ? -8.113 5.119 16.695 1.00 68.44 304 THR A N 1
ATOM 2588 C CA . THR A 1 304 ? -8.064 4.126 15.606 1.00 68.44 304 THR A CA 1
ATOM 2589 C C . THR A 1 304 ? -9.240 3.151 15.616 1.00 68.44 304 THR A C 1
ATOM 2591 O O . THR A 1 304 ? -9.769 2.845 14.553 1.00 68.44 304 THR A O 1
ATOM 2594 N N . LEU A 1 305 ? -9.679 2.706 16.799 1.00 69.31 305 LEU A N 1
ATOM 2595 C CA . LEU A 1 305 ? -10.803 1.777 16.967 1.00 69.31 305 LEU A CA 1
ATOM 2596 C C . LEU A 1 305 ? -12.169 2.464 16.859 1.00 69.31 305 LEU A C 1
ATOM 2598 O O . LEU A 1 305 ? -13.170 1.787 16.627 1.00 69.31 305 LEU A O 1
ATOM 2602 N N . LEU A 1 306 ? -12.219 3.782 17.073 1.00 77.25 306 LEU A N 1
ATOM 2603 C CA . LEU A 1 306 ? -13.451 4.570 17.137 1.00 77.25 306 LEU A CA 1
ATOM 2604 C C . LEU A 1 306 ? -13.662 5.490 15.923 1.00 77.25 306 LEU A C 1
ATOM 2606 O O . LEU A 1 306 ? -14.765 6.009 15.767 1.00 77.25 306 LEU A O 1
ATOM 2610 N N . LYS A 1 307 ? -12.650 5.687 15.066 1.00 76.69 307 LYS A N 1
ATOM 2611 C CA . LYS A 1 307 ? -12.644 6.662 13.956 1.00 76.69 307 LYS A CA 1
ATOM 2612 C C . LYS A 1 307 ? -13.810 6.493 12.980 1.00 76.69 307 LYS A C 1
ATOM 2614 O O . LYS A 1 307 ? -14.266 7.488 12.438 1.00 76.69 307 LYS A O 1
ATOM 2619 N N . ASP A 1 308 ? -14.293 5.264 12.794 1.00 74.19 308 ASP A N 1
ATOM 2620 C CA . ASP A 1 308 ? -15.398 4.950 11.880 1.00 74.19 308 ASP A CA 1
ATOM 2621 C C . ASP A 1 308 ? -16.751 4.941 12.615 1.00 74.19 308 ASP A C 1
ATOM 2623 O O . ASP A 1 308 ? -17.794 5.179 12.018 1.00 74.19 308 ASP A O 1
ATOM 2627 N N . VAL A 1 309 ? -16.741 4.722 13.935 1.00 80.31 309 VAL A N 1
ATOM 2628 C CA . VAL A 1 309 ? -17.949 4.684 14.778 1.00 80.31 309 VAL A CA 1
ATOM 2629 C C . VAL A 1 309 ? -18.414 6.094 15.130 1.00 80.31 309 VAL A C 1
ATOM 2631 O O . VAL A 1 309 ? -19.602 6.397 15.086 1.00 80.31 309 VAL A O 1
ATOM 2634 N N . ILE A 1 310 ? -17.472 6.970 15.482 1.00 82.31 310 ILE A N 1
ATOM 2635 C CA . ILE A 1 310 ? -17.762 8.326 15.945 1.00 82.31 310 ILE A CA 1
ATOM 2636 C C . ILE A 1 310 ? -18.518 9.138 14.878 1.00 82.31 310 ILE A C 1
ATOM 2638 O O . ILE A 1 310 ? -19.569 9.668 15.225 1.00 82.31 310 ILE A O 1
ATOM 2642 N N . PRO A 1 311 ? -18.084 9.229 13.603 1.00 81.25 311 PRO A N 1
ATOM 2643 C CA . PRO A 1 311 ? -18.815 9.987 12.585 1.00 81.25 311 PRO A CA 1
ATOM 2644 C C . PRO A 1 311 ? -20.249 9.490 12.391 1.00 81.25 311 PRO A C 1
ATOM 2646 O O . PRO A 1 311 ? -21.171 10.301 12.335 1.00 81.25 311 PRO A O 1
ATOM 2649 N N . LEU A 1 312 ? -20.449 8.168 12.385 1.00 82.00 312 LEU A N 1
ATOM 2650 C CA . LEU A 1 312 ? -21.776 7.560 12.277 1.00 82.00 312 LEU A CA 1
ATOM 2651 C C . LEU A 1 312 ? -22.680 7.962 13.454 1.00 82.00 312 LEU A C 1
ATOM 2653 O O . LEU A 1 312 ? -23.826 8.353 13.244 1.00 82.00 312 LEU A O 1
ATOM 2657 N N . LEU A 1 313 ? -22.154 7.938 14.684 1.00 83.12 313 LEU A N 1
ATOM 2658 C CA . LEU A 1 313 ? -22.882 8.383 15.879 1.00 83.12 313 LEU A CA 1
ATOM 2659 C C . LEU A 1 313 ? -23.192 9.889 15.839 1.00 83.12 313 LEU A C 1
ATOM 2661 O O . LEU A 1 313 ? -24.247 10.325 16.304 1.00 83.12 313 LEU A O 1
ATOM 2665 N N . MET A 1 314 ? -22.290 10.695 15.272 1.00 81.19 314 MET A N 1
ATOM 2666 C CA . MET A 1 314 ? -22.436 12.151 15.182 1.00 81.19 314 MET A CA 1
ATOM 2667 C C . MET A 1 314 ? -23.559 12.600 14.241 1.00 81.19 314 MET A C 1
ATOM 2669 O O . MET A 1 314 ? -24.156 13.654 14.487 1.00 81.19 314 MET A O 1
ATOM 2673 N N . GLU A 1 315 ? -23.891 11.796 13.227 1.00 78.62 315 GLU A N 1
ATOM 2674 C CA . GLU A 1 315 ? -25.017 12.008 12.302 1.00 78.62 315 GLU A CA 1
ATOM 2675 C C . GLU A 1 315 ? -26.400 11.699 12.923 1.00 78.62 315 GLU A C 1
ATOM 2677 O O . GLU A 1 315 ? -27.400 11.666 12.212 1.00 78.62 315 GLU A O 1
ATOM 2682 N N . MET A 1 316 ? -26.477 11.499 14.248 1.00 64.94 316 MET A N 1
ATOM 2683 C CA . MET A 1 316 ? -27.672 11.052 14.988 1.00 64.94 316 MET A CA 1
ATOM 2684 C C . MET A 1 316 ? -28.240 9.704 14.513 1.00 64.94 316 MET A C 1
ATOM 2686 O O . MET A 1 316 ? -29.433 9.440 14.660 1.00 64.94 316 MET A O 1
ATOM 2690 N N . LYS A 1 317 ? -27.395 8.825 13.965 1.00 71.25 317 LYS A N 1
ATOM 2691 C CA . LYS A 1 317 ? -27.787 7.449 13.646 1.00 71.25 317 LYS A CA 1
ATOM 2692 C C . LYS A 1 317 ? -27.634 6.558 14.877 1.00 71.25 317 LYS A C 1
ATOM 2694 O O . LYS A 1 317 ? -26.659 6.665 15.621 1.00 71.25 317 LYS A O 1
ATOM 2699 N N . GLU A 1 318 ? -28.589 5.657 15.066 1.00 85.50 318 GLU A N 1
ATOM 2700 C CA . GLU A 1 318 ? -28.442 4.523 15.977 1.00 85.50 318 GLU A CA 1
ATOM 2701 C C . GLU A 1 318 ? -27.638 3.428 15.277 1.00 85.50 318 GLU A C 1
ATOM 2703 O O . GLU A 1 318 ? -27.873 3.136 14.102 1.00 85.50 318 GLU A O 1
ATOM 2708 N N . ILE A 1 319 ? -26.676 2.833 15.979 1.00 82.81 319 ILE A N 1
ATOM 2709 C CA . ILE A 1 319 ? -25.775 1.835 15.399 1.00 82.81 319 ILE A CA 1
ATOM 2710 C C . ILE A 1 319 ? -25.901 0.537 16.177 1.00 82.81 319 ILE A C 1
ATOM 2712 O O . ILE A 1 319 ? -25.634 0.512 17.377 1.00 82.81 319 ILE A O 1
ATOM 2716 N N . SER A 1 320 ? -26.222 -0.555 15.490 1.00 83.12 320 SER A N 1
ATOM 2717 C CA . SER A 1 320 ? -26.181 -1.885 16.101 1.00 83.12 320 SER A CA 1
ATOM 2718 C C . SER A 1 320 ? -24.748 -2.256 16.465 1.00 83.12 320 SER A C 1
ATOM 2720 O O . SER A 1 320 ? -23.862 -2.220 15.605 1.00 83.12 320 SER A O 1
ATOM 2722 N N . ILE A 1 321 ? -24.503 -2.665 17.715 1.00 73.56 321 ILE A N 1
ATOM 2723 C CA . ILE A 1 321 ? -23.163 -3.088 18.150 1.00 73.56 321 ILE A CA 1
ATOM 2724 C C . ILE A 1 321 ? -22.660 -4.231 17.268 1.00 73.56 321 ILE A C 1
ATOM 2726 O O . ILE A 1 321 ? -21.492 -4.240 16.895 1.00 73.56 321 ILE A O 1
ATOM 2730 N N . ASN A 1 322 ? -23.531 -5.159 16.873 1.00 73.06 322 ASN A N 1
ATOM 2731 C CA . ASN A 1 322 ? -23.135 -6.292 16.037 1.00 73.06 322 ASN A CA 1
ATOM 2732 C C . ASN A 1 322 ? -22.787 -5.885 14.600 1.00 73.06 322 ASN A C 1
ATOM 2734 O O . ASN A 1 322 ? -21.945 -6.534 13.983 1.00 73.06 322 ASN A O 1
ATOM 2738 N N . SER A 1 323 ? -23.345 -4.781 14.087 1.00 72.69 323 SER A N 1
ATOM 2739 C CA . SER A 1 323 ? -22.948 -4.227 12.780 1.00 72.69 323 SER A CA 1
ATOM 2740 C C . SER A 1 323 ? -21.515 -3.684 12.762 1.00 72.69 323 SER A C 1
ATOM 2742 O O . SER A 1 323 ? -20.930 -3.511 11.697 1.00 72.69 323 SER A O 1
ATOM 2744 N N . LEU A 1 324 ? -20.921 -3.463 13.941 1.00 67.56 324 LEU A N 1
ATOM 2745 C CA . LEU A 1 324 ? -19.524 -3.054 14.090 1.00 67.56 324 LEU A CA 1
ATOM 2746 C C . LEU A 1 324 ? -18.551 -4.243 14.072 1.00 67.56 324 LEU A C 1
ATOM 2748 O O . LEU A 1 324 ? -17.360 -4.042 14.303 1.00 67.56 324 LEU A O 1
ATOM 2752 N N . ASN A 1 325 ? -19.032 -5.471 13.860 1.00 66.62 325 ASN A N 1
ATOM 2753 C CA . ASN A 1 325 ? -18.187 -6.649 13.707 1.00 66.62 325 ASN A CA 1
ATOM 2754 C C . ASN A 1 325 ? -17.725 -6.770 12.247 1.00 66.62 325 ASN A C 1
ATOM 2756 O O . ASN A 1 325 ? -18.478 -7.220 11.382 1.00 66.62 325 ASN A O 1
ATOM 2760 N N . TYR A 1 326 ? -16.492 -6.350 11.969 1.00 60.59 326 TYR A N 1
ATOM 2761 C CA . TYR A 1 326 ? -15.920 -6.421 10.626 1.00 60.59 326 TYR A CA 1
ATOM 2762 C C . TYR A 1 326 ? -15.339 -7.812 10.317 1.00 60.59 326 TYR A C 1
ATOM 2764 O O . TYR A 1 326 ? -15.067 -8.625 11.206 1.00 60.59 326 TYR A O 1
ATOM 2772 N N . GLN A 1 327 ? -15.132 -8.110 9.031 1.00 50.69 327 GLN A N 1
ATOM 2773 C CA . GLN A 1 327 ? -14.532 -9.377 8.610 1.00 50.69 327 GLN A CA 1
ATOM 2774 C C . GLN A 1 327 ? -13.120 -9.527 9.209 1.00 50.69 327 GLN A C 1
ATOM 2776 O O . GLN A 1 327 ? -12.271 -8.658 9.038 1.00 50.69 327 GLN A O 1
ATOM 2781 N N . ASN A 1 328 ? -12.856 -10.658 9.876 1.00 53.25 328 ASN A N 1
ATOM 2782 C CA . ASN A 1 328 ? -11.582 -10.997 10.539 1.00 53.25 328 ASN A CA 1
ATOM 2783 C C . ASN A 1 328 ? -11.265 -10.228 11.855 1.00 53.25 328 ASN A C 1
ATOM 2785 O O . ASN A 1 328 ? -10.103 -10.208 12.278 1.00 53.25 328 ASN A O 1
ATOM 2789 N N . ASP A 1 329 ? -12.278 -9.652 12.528 1.00 57.97 329 ASP A N 1
ATOM 2790 C CA . ASP A 1 329 ? -12.147 -8.691 13.649 1.00 57.97 329 ASP A CA 1
ATOM 2791 C C . ASP A 1 329 ? -12.490 -9.245 15.064 1.00 57.97 329 ASP A C 1
ATOM 2793 O O . ASP A 1 329 ? -12.682 -8.491 16.012 1.00 57.97 329 ASP A O 1
ATOM 2797 N N . THR A 1 330 ? -12.567 -10.559 15.313 1.00 55.69 330 THR A N 1
ATOM 2798 C CA . THR A 1 330 ? -13.146 -11.059 16.590 1.00 55.69 330 THR A CA 1
ATOM 2799 C C . THR A 1 330 ? -12.422 -10.559 17.858 1.00 55.69 330 THR A C 1
ATOM 2801 O O . THR A 1 330 ? -13.045 -10.318 18.897 1.00 55.69 330 THR A O 1
ATOM 2804 N N . LYS A 1 331 ? -11.093 -10.376 17.805 1.00 55.38 331 LYS A N 1
ATOM 2805 C CA . LYS A 1 331 ? -10.295 -9.916 18.959 1.00 55.38 331 LYS A CA 1
ATOM 2806 C C . LYS A 1 331 ? -10.412 -8.405 19.190 1.00 55.38 331 LYS A C 1
ATOM 2808 O O . LYS A 1 331 ? -10.482 -7.993 20.351 1.00 55.38 331 LYS A O 1
ATOM 2813 N N . LEU A 1 332 ? -10.446 -7.582 18.136 1.00 56.56 332 LEU A N 1
ATOM 2814 C CA . LEU A 1 332 ? -10.544 -6.127 18.300 1.00 56.56 332 LEU A CA 1
ATOM 2815 C C . LEU A 1 332 ? -11.991 -5.646 18.364 1.00 56.56 332 LEU A C 1
ATOM 2817 O O . LEU A 1 332 ? -12.238 -4.706 19.113 1.00 56.56 332 LEU A O 1
ATOM 2821 N N . PHE A 1 333 ? -12.956 -6.361 17.782 1.00 63.72 333 PHE A N 1
ATOM 2822 C CA . PHE A 1 333 ? -14.383 -6.180 18.061 1.00 63.72 333 PHE A CA 1
ATOM 2823 C C . PHE A 1 333 ? -14.661 -6.206 19.566 1.00 63.72 333 PHE A C 1
ATOM 2825 O O . PHE A 1 333 ? -15.269 -5.285 20.103 1.00 63.72 333 PHE A O 1
ATOM 2832 N N . ASN A 1 334 ? -14.122 -7.193 20.289 1.00 61.75 334 ASN A N 1
ATOM 2833 C CA . ASN A 1 334 ? -14.254 -7.258 21.746 1.00 61.75 334 ASN A CA 1
ATOM 2834 C C . ASN A 1 334 ? -13.607 -6.057 22.457 1.00 61.75 334 ASN A C 1
ATOM 2836 O O . ASN A 1 334 ? -14.128 -5.574 23.463 1.00 61.75 334 ASN A O 1
ATOM 2840 N N . ARG A 1 335 ? -12.482 -5.545 21.943 1.00 62.22 335 ARG A N 1
ATOM 2841 C CA . ARG A 1 335 ? -11.796 -4.364 22.493 1.00 62.22 335 ARG A CA 1
ATOM 2842 C C . ARG A 1 335 ? -12.600 -3.084 22.229 1.00 62.22 335 ARG A C 1
ATOM 2844 O O . ARG A 1 335 ? -12.825 -2.316 23.160 1.00 62.22 335 ARG A O 1
ATOM 2851 N N . ARG A 1 336 ? -13.105 -2.897 21.006 1.00 72.00 336 ARG A N 1
ATOM 2852 C CA . ARG A 1 336 ? -13.989 -1.798 20.590 1.00 72.00 336 ARG A CA 1
ATOM 2853 C C . ARG A 1 336 ? -15.290 -1.816 21.386 1.00 72.00 336 ARG A C 1
ATOM 2855 O O . ARG A 1 336 ? -15.647 -0.799 21.969 1.00 72.00 336 ARG A O 1
ATOM 2862 N N . LYS A 1 337 ? -15.929 -2.984 21.509 1.00 69.44 337 LYS A N 1
ATOM 2863 C CA . LYS A 1 337 ? -17.121 -3.217 22.335 1.00 69.44 337 LYS A CA 1
ATOM 2864 C C . LYS A 1 337 ? -16.870 -2.776 23.779 1.00 69.44 337 LYS A C 1
ATOM 2866 O O . LYS A 1 337 ? -17.634 -1.973 24.298 1.00 69.44 337 LYS A O 1
ATOM 2871 N N . LYS A 1 338 ? -15.752 -3.183 24.399 1.00 64.62 338 LYS A N 1
ATOM 2872 C CA . LYS A 1 338 ? -15.367 -2.725 25.751 1.00 64.62 338 LYS A CA 1
ATOM 2873 C C . LYS A 1 338 ? -15.228 -1.202 25.855 1.00 64.62 338 LYS A C 1
ATOM 2875 O O . LYS A 1 338 ? -15.693 -0.619 26.829 1.00 64.62 338 LYS A O 1
ATOM 2880 N N . ILE A 1 339 ? -14.604 -0.551 24.873 1.00 66.12 339 ILE A N 1
ATOM 2881 C CA . ILE A 1 339 ? -14.428 0.913 24.860 1.00 66.12 339 ILE A CA 1
ATOM 2882 C C . ILE A 1 339 ? -15.775 1.629 24.692 1.00 66.12 339 ILE A C 1
ATOM 2884 O O . ILE A 1 339 ? -16.051 2.589 25.407 1.00 66.12 339 ILE A O 1
ATOM 2888 N N . ILE A 1 340 ? -16.630 1.137 23.795 1.00 70.62 340 ILE A N 1
ATOM 2889 C CA . ILE A 1 340 ? -17.986 1.650 23.576 1.00 70.62 340 ILE A CA 1
ATOM 2890 C C . ILE A 1 340 ? -18.813 1.524 24.858 1.00 70.62 340 ILE A C 1
ATOM 2892 O O . ILE A 1 340 ? -19.368 2.518 25.317 1.00 70.62 340 ILE A O 1
ATOM 2896 N N . PHE A 1 341 ? -18.835 0.349 25.496 1.00 65.44 341 PHE A N 1
ATOM 2897 C CA . PHE A 1 341 ? -19.540 0.169 26.768 1.00 65.44 341 PHE A CA 1
ATOM 2898 C C . PHE A 1 341 ? -18.965 1.050 27.876 1.00 65.44 341 PHE A C 1
ATOM 2900 O O . PHE A 1 341 ? -19.718 1.584 28.685 1.00 65.44 341 PHE A O 1
ATOM 2907 N N . ARG A 1 342 ? -17.652 1.304 27.884 1.00 62.56 342 ARG A N 1
ATOM 2908 C CA . ARG A 1 342 ? -17.059 2.278 28.806 1.00 62.56 342 ARG A CA 1
ATOM 2909 C C . ARG A 1 342 ? -17.630 3.684 28.589 1.00 62.56 342 ARG A C 1
ATOM 2911 O O . ARG A 1 342 ? -17.958 4.349 29.564 1.00 62.56 342 ARG A O 1
ATOM 2918 N N . LEU A 1 343 ? -17.807 4.124 27.342 1.00 66.88 343 LEU A N 1
ATOM 2919 C CA . LEU A 1 343 ? -18.456 5.407 27.031 1.00 66.88 343 LEU A CA 1
ATOM 2920 C C . LEU A 1 343 ? -19.947 5.425 27.409 1.00 66.88 343 LEU A C 1
ATOM 2922 O O . LEU A 1 343 ? -20.439 6.468 27.846 1.00 66.88 343 LEU A O 1
ATOM 2926 N N . VAL A 1 344 ? -20.644 4.285 27.304 1.00 67.44 344 VAL A N 1
ATOM 2927 C CA . VAL A 1 344 ? -22.024 4.119 27.796 1.00 67.44 344 VAL A CA 1
ATOM 2928 C C . VAL A 1 344 ? -22.077 4.302 29.314 1.00 67.44 344 VAL A C 1
ATOM 2930 O O . VAL A 1 344 ? -22.833 5.135 29.809 1.00 67.44 344 VAL A O 1
ATOM 2933 N N . HIS A 1 345 ? -21.212 3.613 30.064 1.00 61.69 345 HIS A N 1
ATOM 2934 C CA . HIS A 1 345 ? -21.154 3.721 31.527 1.00 61.69 345 HIS A CA 1
ATOM 2935 C C . HIS A 1 345 ? -20.770 5.124 32.026 1.00 61.69 345 HIS A C 1
ATOM 2937 O O . HIS A 1 345 ? -21.243 5.544 33.081 1.00 61.69 345 HIS A O 1
ATOM 2943 N N . LEU A 1 346 ? -19.960 5.858 31.256 1.00 63.03 346 LEU A N 1
ATOM 2944 C CA . LEU A 1 346 ? -19.608 7.260 31.522 1.00 63.03 346 LEU A CA 1
ATOM 2945 C C . LEU A 1 346 ? -20.696 8.263 31.090 1.00 63.03 346 LEU A C 1
ATOM 2947 O O . LEU A 1 346 ? -20.583 9.457 31.363 1.00 63.03 346 LEU A O 1
ATOM 2951 N N . GLY A 1 347 ? -21.725 7.815 30.365 1.00 67.62 347 GLY A N 1
ATOM 2952 C CA . GLY A 1 347 ? -22.846 8.663 29.937 1.00 67.62 347 GLY A CA 1
ATOM 2953 C C . GLY A 1 347 ? -22.573 9.557 28.761 1.00 67.62 347 GLY A C 1
ATOM 2954 O O . GLY A 1 347 ? -23.275 10.547 28.580 1.00 67.62 347 GLY A O 1
ATOM 2955 N N . TYR A 1 348 ? -21.577 9.203 27.958 1.00 77.50 348 TYR A N 1
ATOM 2956 C CA . TYR A 1 348 ? -21.339 9.822 26.660 1.00 77.50 348 TYR A CA 1
ATOM 2957 C C . TYR A 1 348 ? -22.030 9.067 25.520 1.00 77.50 348 TYR A C 1
ATOM 2959 O O . TYR A 1 348 ? -22.157 9.619 24.436 1.00 77.50 348 TYR A O 1
ATOM 2967 N N . LEU A 1 349 ? -22.509 7.842 25.753 1.00 79.06 349 LEU A N 1
ATOM 2968 C CA . LEU A 1 349 ? -23.360 7.099 24.822 1.00 79.06 349 LEU A CA 1
ATOM 2969 C C . LEU A 1 349 ? -24.574 6.518 25.556 1.00 79.06 349 LEU A C 1
ATOM 2971 O O . LEU A 1 349 ? -24.504 6.216 26.746 1.00 79.06 349 LEU A O 1
ATOM 2975 N N . GLY A 1 350 ? -25.682 6.374 24.838 1.00 74.06 350 GLY A N 1
ATOM 2976 C CA . GLY A 1 350 ? -26.818 5.545 25.217 1.00 74.06 350 GLY A CA 1
ATOM 2977 C C . GLY A 1 350 ? -26.681 4.144 24.625 1.00 74.06 350 GLY A C 1
ATOM 2978 O O . GLY A 1 350 ? -26.010 3.958 23.607 1.00 74.06 350 GLY A O 1
ATOM 2979 N N . TYR A 1 351 ? -27.312 3.170 25.274 1.00 75.19 351 TYR A N 1
ATOM 2980 C CA . TYR A 1 351 ? -27.427 1.797 24.795 1.00 75.19 351 TYR A CA 1
ATOM 2981 C C . TYR A 1 351 ? -28.872 1.336 24.977 1.00 75.19 351 TYR A C 1
ATOM 2983 O O . TYR A 1 351 ? -29.419 1.460 26.071 1.00 75.19 351 TYR A O 1
ATOM 2991 N N . ASP A 1 352 ? -29.488 0.846 23.907 1.00 69.19 352 ASP A N 1
ATOM 2992 C CA . ASP A 1 352 ? -30.805 0.216 23.938 1.00 69.19 352 ASP A CA 1
ATOM 2993 C C . ASP A 1 352 ? -30.593 -1.303 23.980 1.00 69.19 352 ASP A C 1
ATOM 2995 O O . ASP A 1 352 ? -30.051 -1.892 23.044 1.00 69.19 352 ASP A O 1
ATOM 2999 N N . SER A 1 353 ? -30.969 -1.924 25.099 1.00 63.44 353 SER A N 1
ATOM 3000 C CA . SER A 1 353 ? -30.775 -3.358 25.339 1.00 63.44 353 SER A CA 1
ATOM 3001 C C . SER A 1 353 ? -31.602 -4.250 24.422 1.00 63.44 353 SER A C 1
ATOM 3003 O O . SER A 1 353 ? -31.212 -5.389 24.196 1.00 63.44 353 SER A O 1
ATOM 3005 N N . ASP A 1 354 ? -32.718 -3.751 23.893 1.00 64.50 354 ASP A N 1
ATOM 3006 C CA . ASP A 1 354 ? -33.660 -4.563 23.118 1.00 64.50 354 ASP A CA 1
ATOM 3007 C C . ASP A 1 354 ? -33.225 -4.656 21.660 1.00 64.50 354 ASP A C 1
ATOM 3009 O O . ASP A 1 354 ? -33.388 -5.682 21.006 1.00 64.50 354 ASP A O 1
ATOM 3013 N N . THR A 1 355 ? -32.673 -3.560 21.144 1.00 71.75 355 THR A N 1
ATOM 3014 C CA . THR A 1 355 ? -32.158 -3.466 19.769 1.00 71.75 355 THR A CA 1
ATOM 3015 C C . THR A 1 355 ? -30.651 -3.701 19.680 1.00 71.75 355 THR A C 1
ATOM 3017 O O . THR A 1 355 ? -30.104 -3.817 18.586 1.00 71.75 355 THR A O 1
ATOM 3020 N N . GLU A 1 356 ? -29.969 -3.754 20.826 1.00 72.56 356 GLU A N 1
ATOM 3021 C CA . GLU A 1 356 ? -28.510 -3.739 20.953 1.00 72.56 356 GLU A CA 1
ATOM 3022 C C . GLU A 1 356 ? -27.840 -2.552 20.234 1.00 72.56 356 GLU A C 1
ATOM 3024 O O . GLU A 1 356 ? -26.688 -2.635 19.786 1.00 72.56 356 GLU A O 1
ATOM 3029 N N . ASN A 1 357 ? -28.557 -1.432 20.128 1.00 81.56 357 ASN A N 1
ATOM 3030 C CA . ASN A 1 357 ? -28.079 -0.227 19.466 1.00 81.56 357 ASN A CA 1
ATOM 3031 C C . ASN A 1 357 ? -27.382 0.720 20.444 1.00 81.56 357 ASN A C 1
ATOM 3033 O O . ASN A 1 357 ? -27.812 0.910 21.581 1.00 81.56 357 ASN A O 1
ATOM 3037 N N . ILE A 1 358 ? -26.334 1.382 19.967 1.00 84.00 358 ILE A N 1
ATOM 3038 C CA . ILE A 1 358 ? -25.689 2.515 20.634 1.00 84.00 358 ILE A CA 1
ATOM 3039 C C . ILE A 1 358 ? -26.036 3.822 19.926 1.00 84.00 358 ILE A C 1
ATOM 3041 O O . ILE A 1 358 ? -26.218 3.854 18.708 1.00 84.00 358 ILE A O 1
ATOM 3045 N N . PHE A 1 359 ? -26.111 4.910 20.688 1.00 86.44 359 PHE A N 1
ATOM 3046 C CA . PHE A 1 359 ? -26.490 6.223 20.165 1.00 86.44 359 PHE A CA 1
ATOM 3047 C C . PHE A 1 359 ? -25.956 7.366 21.036 1.00 86.44 359 PHE A C 1
ATOM 3049 O O . PHE A 1 359 ? -25.538 7.160 22.176 1.00 86.44 359 PHE A O 1
ATOM 3056 N N . ILE A 1 360 ? -25.971 8.594 20.512 1.00 89.06 360 ILE A N 1
ATOM 3057 C CA . ILE A 1 360 ? -25.731 9.803 21.311 1.00 89.06 360 ILE A CA 1
ATOM 3058 C C . ILE A 1 360 ? -27.056 10.212 21.969 1.00 89.06 360 ILE A C 1
ATOM 3060 O O . ILE A 1 360 ? -28.025 10.445 21.250 1.00 89.06 360 ILE A O 1
ATOM 3064 N N . PRO A 1 361 ? -27.129 10.311 23.309 1.00 83.62 361 PRO A N 1
ATOM 3065 C CA . PRO A 1 361 ? -28.404 10.389 24.015 1.00 83.62 361 PRO A CA 1
ATOM 3066 C C . PRO A 1 361 ? -29.134 11.721 23.840 1.00 83.62 361 PRO A C 1
ATOM 3068 O O . PRO A 1 361 ? -30.354 11.728 23.842 1.00 83.62 361 PRO A O 1
ATOM 3071 N N . ASN A 1 362 ? -28.430 12.849 23.710 1.00 87.69 362 ASN A N 1
ATOM 3072 C CA . ASN A 1 362 ? -29.061 14.169 23.627 1.00 87.69 362 ASN A CA 1
ATOM 3073 C C . ASN A 1 362 ? -28.142 15.221 22.967 1.00 87.69 362 ASN A C 1
ATOM 3075 O O . ASN A 1 362 ? -26.973 14.953 22.656 1.00 87.69 362 ASN A O 1
ATOM 3079 N N . LYS A 1 363 ? -28.663 16.439 22.744 1.00 88.19 363 LYS A N 1
ATOM 3080 C CA . LYS A 1 363 ? -27.906 17.530 22.097 1.00 88.19 363 LYS A CA 1
ATOM 3081 C C . LYS A 1 363 ? -26.750 18.038 22.950 1.00 88.19 363 LYS A C 1
ATOM 3083 O O . LYS A 1 363 ? -25.761 18.501 22.381 1.00 88.19 363 LYS A O 1
ATOM 3088 N N . GLU A 1 364 ? -26.857 17.956 24.276 1.00 89.00 364 GLU A N 1
ATOM 3089 C CA . GLU A 1 364 ? -25.750 18.278 25.175 1.00 89.00 364 GLU A CA 1
ATOM 3090 C C . GLU A 1 364 ? -24.521 17.429 24.833 1.00 89.00 364 GLU A C 1
ATOM 3092 O O . GLU A 1 364 ? -23.483 17.974 24.459 1.00 89.00 364 GLU A O 1
ATOM 3097 N N . ILE A 1 365 ? -24.652 16.099 24.864 1.00 86.56 365 ILE A N 1
ATOM 3098 C CA . ILE A 1 365 ? -23.553 15.186 24.534 1.00 86.56 365 ILE A CA 1
ATOM 3099 C C . ILE A 1 365 ? -23.075 15.390 23.097 1.00 86.56 365 ILE A C 1
ATOM 3101 O O . ILE A 1 365 ? -21.869 15.426 22.854 1.00 86.56 365 ILE A O 1
ATOM 3105 N N . GLN A 1 366 ? -23.990 15.587 22.145 1.00 88.31 366 GLN A N 1
ATOM 3106 C CA . GLN A 1 366 ? -23.602 15.847 20.759 1.00 88.31 366 GLN A CA 1
ATOM 3107 C C . GLN A 1 366 ? -22.701 17.088 20.643 1.00 88.31 366 GLN A C 1
ATOM 3109 O O . GLN A 1 366 ? -21.700 17.051 19.926 1.00 88.31 366 GLN A O 1
ATOM 3114 N N . LYS A 1 367 ? -23.010 18.180 21.357 1.00 87.81 367 LYS A N 1
ATOM 3115 C CA . LYS A 1 367 ? -22.149 19.372 21.396 1.00 87.81 367 LYS A CA 1
ATOM 3116 C C . LYS A 1 367 ? -20.787 19.073 22.027 1.00 87.81 367 LYS A C 1
ATOM 3118 O O . LYS A 1 367 ? -19.787 19.513 21.470 1.00 87.81 367 LYS A O 1
ATOM 3123 N N . ILE A 1 368 ? -20.732 18.283 23.104 1.00 86.94 368 ILE A N 1
ATOM 3124 C CA . ILE A 1 368 ? -19.464 17.869 23.738 1.00 86.94 368 ILE A CA 1
ATOM 3125 C C . ILE A 1 368 ? -18.560 17.147 22.730 1.00 86.94 368 ILE A C 1
ATOM 3127 O O . ILE A 1 368 ? -17.379 17.476 22.612 1.00 86.94 368 ILE A O 1
ATOM 3131 N N . PHE A 1 369 ? -19.106 16.197 21.964 1.00 86.81 369 PHE A N 1
ATOM 3132 C CA . PHE A 1 369 ? -18.340 15.517 20.918 1.00 86.81 369 PHE A CA 1
ATOM 3133 C C . PHE A 1 369 ? -17.885 16.486 19.814 1.00 86.81 369 PHE A C 1
ATOM 3135 O O . PHE A 1 369 ? -16.726 16.412 19.416 1.00 86.81 369 PHE A O 1
ATOM 3142 N N . LYS A 1 370 ? -18.748 17.405 19.343 1.00 86.56 370 LYS A N 1
ATOM 3143 C CA . LYS A 1 370 ? -18.397 18.391 18.293 1.00 86.56 370 LYS A CA 1
ATOM 3144 C C . LYS A 1 370 ? -17.270 19.328 18.715 1.00 86.56 370 LYS A C 1
ATOM 3146 O O . LYS A 1 370 ? -16.371 19.589 17.927 1.00 86.56 370 LYS A O 1
ATOM 3151 N N . GLU A 1 371 ? -17.329 19.844 19.936 1.00 85.50 371 GLU A N 1
ATOM 3152 C CA . GLU A 1 371 ? -16.312 20.763 20.447 1.00 85.50 371 GLU A CA 1
ATOM 3153 C C . GLU A 1 371 ? -14.979 20.066 20.709 1.00 85.50 371 GLU A C 1
ATOM 3155 O O . GLU A 1 371 ? -13.923 20.671 20.543 1.00 85.50 371 GLU A O 1
ATOM 3160 N N . PHE A 1 372 ? -15.011 18.796 21.119 1.00 84.31 372 PHE A N 1
ATOM 3161 C CA . PHE A 1 372 ? -13.792 18.034 21.338 1.00 84.31 372 PHE A CA 1
ATOM 3162 C C . PHE A 1 372 ? -13.137 17.588 20.024 1.00 84.31 372 PHE A C 1
ATOM 3164 O O . PHE A 1 372 ? -11.930 17.740 19.852 1.00 84.31 372 PHE A O 1
ATOM 3171 N N . LEU A 1 373 ? -13.921 17.045 19.093 1.00 84.19 373 LEU A N 1
ATOM 3172 C CA . LEU A 1 373 ? -13.449 16.503 17.818 1.00 84.19 373 LEU A CA 1
ATOM 3173 C C . LEU A 1 373 ? -13.345 17.597 16.754 1.00 84.19 373 LEU A C 1
ATOM 3175 O O . LEU A 1 373 ? -13.985 17.532 15.703 1.00 84.19 373 LEU A O 1
ATOM 3179 N N . THR A 1 374 ? -12.526 18.612 17.027 1.00 84.19 374 THR A N 1
ATOM 3180 C CA . THR A 1 374 ? -12.266 19.671 16.051 1.00 84.19 374 THR A CA 1
ATOM 3181 C C . THR A 1 374 ? -11.622 19.090 14.785 1.00 84.19 374 THR A C 1
ATOM 3183 O O . THR A 1 374 ? -10.884 18.100 14.867 1.00 84.19 374 THR A O 1
ATOM 3186 N N . PRO A 1 375 ? -11.831 19.701 13.603 1.00 79.50 375 PRO A N 1
ATOM 3187 C CA . PRO A 1 375 ? -11.150 19.284 12.376 1.00 79.50 375 PRO A CA 1
ATOM 3188 C C . PRO A 1 375 ? -9.625 19.225 12.537 1.00 79.50 375 PRO A C 1
ATOM 3190 O O . PRO A 1 375 ? -8.974 18.349 11.976 1.00 79.50 375 PRO A O 1
ATOM 3193 N N . GLU A 1 376 ? -9.057 20.117 13.347 1.00 79.12 376 GLU A N 1
ATOM 3194 C CA . GLU A 1 376 ? -7.635 20.152 13.692 1.00 79.12 376 GLU A CA 1
ATOM 3195 C C . GLU A 1 376 ? -7.205 18.937 14.515 1.00 79.12 376 GLU A C 1
ATOM 3197 O O . GLU A 1 376 ? -6.209 18.305 14.166 1.00 79.12 376 GLU A O 1
ATOM 3202 N N . LEU A 1 377 ? -7.958 18.567 15.561 1.00 77.31 377 LEU A N 1
ATOM 3203 C CA . LEU A 1 377 ? -7.671 17.375 16.358 1.00 77.31 377 LEU A CA 1
ATOM 3204 C C . LEU A 1 377 ? -7.850 16.106 15.524 1.00 77.31 377 LEU A C 1
ATOM 3206 O O . LEU A 1 377 ? -6.996 15.230 15.577 1.00 77.31 377 LEU A O 1
ATOM 3210 N N . ILE A 1 378 ? -8.914 16.012 14.723 1.00 75.94 378 ILE A N 1
ATOM 3211 C CA . ILE A 1 378 ? -9.130 14.897 13.792 1.00 75.94 378 ILE A CA 1
ATOM 3212 C C . ILE A 1 378 ? -7.958 14.803 12.818 1.00 75.94 378 ILE A C 1
ATOM 3214 O O . ILE A 1 378 ? -7.403 13.726 12.634 1.00 75.94 378 ILE A O 1
ATOM 3218 N N . ASN A 1 379 ? -7.528 15.920 12.229 1.00 70.25 379 ASN A N 1
ATOM 3219 C CA . ASN A 1 379 ? -6.377 15.948 11.334 1.00 70.25 379 ASN A CA 1
ATOM 3220 C C . ASN A 1 379 ? -5.083 15.591 12.072 1.00 70.25 379 ASN A C 1
ATOM 3222 O O . ASN A 1 379 ? -4.261 14.885 11.513 1.00 70.25 379 ASN A O 1
ATOM 3226 N N . TYR A 1 380 ? -4.894 16.016 13.321 1.00 70.69 380 TYR A N 1
ATOM 3227 C CA . TYR A 1 380 ? -3.747 15.639 14.146 1.00 70.69 380 TYR A CA 1
ATOM 3228 C C . TYR A 1 380 ? -3.751 14.146 14.490 1.00 70.69 380 TYR A C 1
ATOM 3230 O O . TYR A 1 380 ? -2.728 13.492 14.329 1.00 70.69 380 TYR A O 1
ATOM 3238 N N . LEU A 1 381 ? -4.882 13.581 14.914 1.00 65.81 381 LEU A N 1
ATOM 3239 C CA . LEU A 1 381 ? -5.029 12.158 15.233 1.00 65.81 381 LEU A CA 1
ATOM 3240 C C . LEU A 1 381 ? -4.906 11.296 13.974 1.00 65.81 381 LEU A C 1
ATOM 3242 O O . LEU A 1 381 ? -4.230 10.270 13.988 1.00 65.81 381 LEU A O 1
ATOM 3246 N N . ASN A 1 382 ? -5.474 11.756 12.858 1.00 64.62 382 ASN A N 1
ATOM 3247 C CA . ASN A 1 382 ? -5.269 11.159 11.547 1.00 64.62 382 ASN A CA 1
ATOM 3248 C C . ASN A 1 382 ? -3.799 11.270 11.140 1.00 64.62 382 ASN A C 1
ATOM 3250 O O . ASN A 1 382 ? -3.237 10.260 10.766 1.00 64.62 382 ASN A O 1
ATOM 3254 N N . LYS A 1 383 ? -3.132 12.423 11.277 1.00 59.22 383 LYS A N 1
ATOM 3255 C CA . LYS A 1 383 ? -1.693 12.611 10.993 1.00 59.22 383 LYS A CA 1
ATOM 3256 C C . LYS A 1 383 ? -0.803 11.734 11.862 1.00 59.22 383 LYS A C 1
ATOM 3258 O O . LYS A 1 383 ? 0.148 11.149 11.362 1.00 59.22 383 LYS A O 1
ATOM 3263 N N . ARG A 1 384 ? -1.138 11.597 13.142 1.00 53.88 384 ARG A N 1
ATOM 3264 C CA . ARG A 1 384 ? -0.469 10.705 14.092 1.00 53.88 384 ARG A CA 1
ATOM 3265 C C . ARG A 1 384 ? -0.602 9.235 13.673 1.00 53.88 384 ARG A C 1
ATOM 3267 O O . ARG A 1 384 ? 0.327 8.473 13.910 1.00 53.88 384 ARG A O 1
ATOM 3274 N N . ASN A 1 385 ? -1.696 8.881 12.994 1.00 51.78 385 ASN A N 1
ATOM 3275 C CA . ASN A 1 385 ? -1.917 7.576 12.359 1.00 51.78 385 ASN A CA 1
ATOM 3276 C C . ASN A 1 385 ? -1.415 7.488 10.895 1.00 51.78 385 ASN A C 1
ATOM 3278 O O . ASN A 1 385 ? -1.247 6.389 10.385 1.00 51.78 385 ASN A O 1
ATOM 3282 N N . ILE A 1 386 ? -1.203 8.622 10.214 1.00 46.03 386 ILE A N 1
ATOM 3283 C CA . ILE A 1 386 ? -0.715 8.770 8.824 1.00 46.03 386 ILE A CA 1
ATOM 3284 C C . ILE A 1 386 ? 0.814 8.910 8.787 1.00 46.03 386 ILE A C 1
ATOM 3286 O O . ILE A 1 386 ? 1.396 8.856 7.705 1.00 46.03 386 ILE A O 1
ATOM 3290 N N . LEU A 1 387 ? 1.489 9.058 9.935 1.00 48.09 387 LEU A N 1
ATOM 3291 C CA . LEU A 1 387 ? 2.931 8.833 10.032 1.00 48.09 387 LEU A CA 1
ATOM 3292 C C . LEU A 1 387 ? 3.198 7.450 9.454 1.00 48.09 387 LEU A C 1
ATOM 3294 O O . LEU A 1 387 ? 2.823 6.466 10.079 1.00 48.09 387 LEU A O 1
ATOM 3298 N N . ILE A 1 388 ? 3.749 7.449 8.239 1.00 52.81 388 ILE A N 1
ATOM 3299 C CA . ILE A 1 388 ? 3.885 6.329 7.309 1.00 52.81 388 ILE A CA 1
ATOM 3300 C C . ILE A 1 388 ? 4.268 5.085 8.101 1.00 52.81 388 ILE A C 1
ATOM 3302 O O . ILE A 1 388 ? 5.432 4.893 8.437 1.00 52.81 388 ILE A O 1
ATOM 3306 N N . THR A 1 389 ? 3.280 4.271 8.473 1.00 68.06 389 THR A N 1
ATOM 3307 C CA . THR A 1 389 ? 3.573 3.043 9.189 1.00 68.06 389 THR A CA 1
ATOM 3308 C C . THR A 1 389 ? 4.009 2.051 8.136 1.00 68.06 389 THR A C 1
ATOM 3310 O O . THR A 1 389 ? 3.225 1.621 7.292 1.00 68.06 389 THR A O 1
ATOM 3313 N N . ILE A 1 390 ? 5.279 1.664 8.182 1.00 88.12 390 ILE A N 1
ATOM 3314 C CA . ILE A 1 390 ? 5.776 0.563 7.358 1.00 88.12 390 ILE A CA 1
ATOM 3315 C C . ILE A 1 390 ? 5.033 -0.749 7.661 1.00 88.12 390 ILE A C 1
ATOM 3317 O O . ILE A 1 390 ? 5.096 -1.675 6.867 1.00 88.12 390 ILE A O 1
ATOM 3321 N N . PHE A 1 391 ? 4.293 -0.821 8.775 1.00 92.25 391 PHE A N 1
ATOM 3322 C CA . PHE A 1 391 ? 3.427 -1.932 9.163 1.00 92.25 391 PHE A CA 1
ATOM 3323 C C . PHE A 1 391 ? 1.940 -1.612 8.923 1.00 92.25 391 PHE A C 1
ATOM 3325 O O . PHE A 1 391 ? 1.438 -0.617 9.448 1.00 92.25 391 PHE A O 1
ATOM 3332 N N . ASN A 1 392 ? 1.240 -2.462 8.158 1.00 90.88 392 ASN A N 1
ATOM 3333 C CA . ASN A 1 392 ? -0.183 -2.336 7.791 1.00 90.88 392 ASN A CA 1
ATOM 3334 C C . ASN A 1 392 ? -0.618 -0.902 7.397 1.00 90.88 392 ASN A C 1
ATOM 3336 O O . ASN A 1 392 ? -1.522 -0.341 8.017 1.00 90.88 392 ASN A O 1
ATOM 3340 N N . PRO A 1 393 ? -0.002 -0.296 6.362 1.00 85.62 393 PRO A N 1
ATOM 3341 C CA . PRO A 1 393 ? -0.255 1.098 5.970 1.00 85.62 393 PRO A CA 1
ATOM 3342 C C . PRO A 1 393 ? -1.692 1.387 5.488 1.00 85.62 393 PRO A C 1
ATOM 3344 O O . PRO A 1 393 ? -2.100 2.549 5.436 1.00 85.62 393 PRO A O 1
ATOM 3347 N N . GLY A 1 394 ? -2.463 0.356 5.122 1.00 86.56 394 GLY A N 1
ATOM 3348 C CA . GLY A 1 394 ? -3.865 0.480 4.709 1.00 86.56 394 GLY A CA 1
ATOM 3349 C C . GLY A 1 394 ? -4.069 1.096 3.318 1.00 86.56 394 GLY A C 1
ATOM 3350 O O . GLY A 1 394 ? -3.136 1.219 2.522 1.00 86.56 394 GLY A O 1
ATOM 3351 N N . GLU A 1 395 ? -5.316 1.469 3.006 1.00 88.75 395 GLU A N 1
ATOM 3352 C CA . GLU A 1 395 ? -5.732 1.834 1.640 1.00 88.75 395 GLU A CA 1
ATOM 3353 C C . GLU A 1 395 ? -5.652 3.326 1.291 1.00 88.75 395 GLU A C 1
ATOM 3355 O O . GLU A 1 395 ? -5.719 3.681 0.118 1.00 88.75 395 GLU A O 1
ATOM 3360 N N . ASN A 1 396 ? -5.494 4.212 2.278 1.00 86.31 396 ASN A N 1
ATOM 3361 C CA . ASN A 1 396 ? -5.739 5.654 2.119 1.00 86.31 396 ASN A CA 1
ATOM 3362 C C . ASN A 1 396 ? -4.947 6.307 0.973 1.00 86.31 396 ASN A C 1
ATOM 3364 O O . ASN A 1 396 ? -5.500 7.094 0.205 1.00 86.31 396 ASN A O 1
ATOM 3368 N N . VAL A 1 397 ? -3.652 5.989 0.857 1.00 88.00 397 VAL A N 1
ATOM 3369 C CA . VAL A 1 397 ? -2.778 6.556 -0.188 1.00 88.00 397 VAL A CA 1
ATOM 3370 C C . VAL A 1 397 ? -3.248 6.121 -1.574 1.00 88.00 397 VAL A C 1
ATOM 3372 O O . VAL A 1 397 ? -3.381 6.954 -2.471 1.00 88.00 397 VAL A O 1
ATOM 3375 N N . TYR A 1 398 ? -3.553 4.832 -1.733 1.00 93.88 398 TYR A N 1
ATOM 3376 C CA . TYR A 1 398 ? -4.021 4.292 -3.002 1.00 93.88 398 TYR A CA 1
ATOM 3377 C C . TYR A 1 398 ? -5.418 4.803 -3.347 1.00 93.88 398 TYR A C 1
ATOM 3379 O O . TYR A 1 398 ? -5.625 5.278 -4.457 1.00 93.88 398 TYR A O 1
ATOM 3387 N N . LYS A 1 399 ? -6.347 4.817 -2.385 1.00 92.25 399 LYS A N 1
ATOM 3388 C CA . LYS A 1 399 ? -7.701 5.354 -2.561 1.00 92.25 399 LYS A CA 1
ATOM 3389 C C . LYS A 1 399 ? -7.673 6.789 -3.091 1.00 92.25 399 LYS A C 1
ATOM 3391 O O . LYS A 1 399 ? -8.265 7.066 -4.131 1.00 92.25 399 LYS A O 1
ATOM 3396 N N . LYS A 1 400 ? -6.868 7.665 -2.480 1.00 89.75 400 LYS A N 1
ATOM 3397 C CA . LYS A 1 400 ? -6.667 9.040 -2.966 1.00 89.75 400 LYS A CA 1
ATOM 3398 C C . LYS A 1 400 ? -6.105 9.088 -4.393 1.00 89.75 400 LYS A C 1
ATOM 3400 O O . LYS A 1 400 ? -6.459 9.969 -5.171 1.00 89.75 400 LYS A O 1
ATOM 3405 N N . PHE A 1 401 ? -5.223 8.157 -4.754 1.00 91.56 401 PHE A N 1
ATOM 3406 C CA . PHE A 1 401 ? -4.732 8.050 -6.127 1.00 91.56 401 PHE A CA 1
ATOM 3407 C C . PHE A 1 401 ? -5.828 7.592 -7.104 1.00 91.56 401 PHE A C 1
ATOM 3409 O O . PHE A 1 401 ? -5.870 8.102 -8.222 1.00 91.56 401 PHE A O 1
ATOM 3416 N N . THR A 1 402 ? -6.740 6.699 -6.700 1.00 93.69 402 THR A N 1
ATOM 3417 C CA . THR A 1 402 ? -7.861 6.257 -7.556 1.00 93.69 402 THR A CA 1
ATOM 3418 C C . THR A 1 402 ? -8.840 7.379 -7.906 1.00 93.69 402 THR A C 1
ATOM 3420 O O . THR A 1 402 ? -9.428 7.365 -8.983 1.00 93.69 402 THR A O 1
ATOM 3423 N N . GLU A 1 403 ? -8.955 8.390 -7.045 1.00 91.25 403 GLU A N 1
ATOM 3424 C CA . GLU A 1 403 ? -9.779 9.589 -7.260 1.00 91.25 403 GLU A CA 1
ATOM 3425 C C . GLU A 1 403 ? -9.116 10.598 -8.221 1.00 91.25 403 GLU A C 1
ATOM 3427 O O . GLU A 1 403 ? -9.731 11.575 -8.653 1.00 91.25 403 GLU A O 1
ATOM 3432 N N . SER A 1 404 ? -7.848 10.381 -8.585 1.00 91.06 404 SER A N 1
ATOM 3433 C CA . SER A 1 404 ? -7.117 11.250 -9.502 1.00 91.06 404 SER A CA 1
ATOM 3434 C C . SER A 1 404 ? -7.693 11.204 -10.916 1.00 91.06 404 SER A C 1
ATOM 3436 O O . SER A 1 404 ? -7.955 10.143 -11.486 1.00 91.06 404 SER A O 1
ATOM 3438 N N . ARG A 1 405 ? -7.747 12.367 -11.578 1.00 89.81 405 ARG A N 1
ATOM 3439 C CA . ARG A 1 405 ? -8.130 12.460 -12.997 1.00 89.81 405 ARG A CA 1
ATOM 3440 C C . ARG A 1 405 ? -7.228 11.645 -13.937 1.00 89.81 405 ARG A C 1
ATOM 3442 O O . ARG A 1 405 ? -7.683 11.278 -15.018 1.00 89.81 405 ARG A O 1
ATOM 3449 N N . TYR A 1 406 ? -6.006 11.317 -13.510 1.00 90.75 406 TYR A N 1
ATOM 3450 C CA . TYR A 1 406 ? -5.026 10.526 -14.267 1.00 90.75 406 TYR A CA 1
ATOM 3451 C C . TYR A 1 406 ? -5.048 9.021 -13.966 1.00 90.75 406 TYR A C 1
ATOM 3453 O O . TYR A 1 406 ? -4.186 8.296 -14.463 1.00 90.75 406 TYR A O 1
ATOM 3461 N N . PHE A 1 407 ? -5.964 8.553 -13.117 1.00 94.62 407 PHE A N 1
ATOM 3462 C CA . PHE A 1 407 ? -6.030 7.148 -12.738 1.00 94.62 407 PHE A CA 1
ATOM 3463 C C . PHE A 1 407 ? -6.280 6.244 -13.954 1.00 94.62 407 PHE A C 1
ATOM 3465 O O . PHE A 1 407 ? -7.161 6.508 -14.775 1.00 94.62 407 PHE A O 1
ATOM 3472 N N . VAL A 1 408 ? -5.503 5.164 -14.029 1.00 96.00 408 VAL A N 1
ATOM 3473 C CA . VAL A 1 408 ? -5.677 4.047 -14.960 1.00 96.00 408 VAL A CA 1
ATOM 3474 C C . VAL A 1 408 ? -5.668 2.777 -14.125 1.00 96.00 408 VAL A C 1
ATOM 3476 O O . VAL A 1 408 ? -4.747 2.560 -13.333 1.00 96.00 408 VAL A O 1
ATOM 3479 N N . ASP A 1 409 ? -6.695 1.954 -14.293 1.00 96.50 409 ASP A N 1
ATOM 3480 C CA . ASP A 1 409 ? -6.883 0.761 -13.482 1.00 96.50 409 ASP A CA 1
ATOM 3481 C C . ASP A 1 409 ? -5.902 -0.354 -13.879 1.00 96.50 409 ASP A C 1
ATOM 3483 O O . ASP A 1 409 ? -5.880 -0.820 -15.016 1.00 96.50 409 ASP A O 1
ATOM 3487 N N . LYS A 1 410 ? -5.073 -0.776 -12.919 1.00 96.75 410 LYS A N 1
ATOM 3488 C CA . LYS A 1 410 ? -4.094 -1.868 -13.048 1.00 96.75 410 LYS A CA 1
ATOM 3489 C C . LYS A 1 410 ? -4.311 -2.967 -11.999 1.00 96.75 410 LYS A C 1
ATOM 3491 O O . LYS A 1 410 ? -3.419 -3.786 -11.775 1.00 96.75 410 LYS A O 1
ATOM 3496 N N . THR A 1 411 ? -5.475 -2.981 -11.349 1.00 97.75 411 THR A N 1
ATOM 3497 C CA . THR A 1 411 ? -5.769 -3.831 -10.184 1.00 97.75 411 THR A CA 1
ATOM 3498 C C . THR A 1 411 ? -5.717 -5.327 -10.486 1.00 97.75 411 THR A C 1
ATOM 3500 O O . THR A 1 411 ? -5.345 -6.106 -9.616 1.00 97.75 411 THR A O 1
ATOM 3503 N N . GLU A 1 412 ? -5.945 -5.743 -11.733 1.00 96.69 412 GLU A N 1
ATOM 3504 C CA . GLU A 1 412 ? -5.812 -7.144 -12.162 1.00 96.69 412 GLU A CA 1
ATOM 3505 C C . GLU A 1 412 ? -4.400 -7.738 -11.978 1.00 96.69 412 GLU A C 1
ATOM 3507 O O . GLU A 1 412 ? -4.246 -8.960 -11.977 1.00 96.69 412 GLU A O 1
ATOM 3512 N N . LEU A 1 413 ? -3.355 -6.918 -11.783 1.00 96.69 413 LEU A N 1
ATOM 3513 C CA . LEU A 1 413 ? -2.028 -7.423 -11.407 1.00 96.69 413 LEU A CA 1
ATOM 3514 C C . LEU A 1 413 ? -2.089 -8.241 -10.107 1.00 96.69 413 LEU A C 1
ATOM 3516 O O . LEU A 1 413 ? -1.385 -9.239 -9.975 1.00 96.69 413 LEU A O 1
ATOM 3520 N N . ILE A 1 414 ? -2.960 -7.856 -9.170 1.00 97.62 414 ILE A N 1
ATOM 3521 C CA . ILE A 1 414 ? -3.152 -8.563 -7.899 1.00 97.62 414 ILE A CA 1
ATOM 3522 C C . ILE A 1 414 ? -3.612 -10.004 -8.134 1.00 97.62 414 ILE A C 1
ATOM 3524 O O . ILE A 1 414 ? -3.173 -10.892 -7.412 1.00 97.62 414 ILE A O 1
ATOM 3528 N N . LEU A 1 415 ? -4.420 -10.273 -9.166 1.00 95.56 415 LEU A N 1
ATOM 3529 C CA . LEU A 1 415 ? -4.844 -11.640 -9.494 1.00 95.56 415 LEU A CA 1
ATOM 3530 C C . LEU A 1 415 ? -3.638 -12.521 -9.834 1.00 95.56 415 LEU A C 1
ATOM 3532 O O . LEU A 1 415 ? -3.561 -13.660 -9.391 1.00 95.56 415 LEU A O 1
ATOM 3536 N N . GLN A 1 416 ? -2.648 -11.970 -10.546 1.00 93.00 416 GLN A N 1
ATOM 3537 C CA . GLN A 1 416 ? -1.413 -12.693 -10.862 1.00 93.00 416 GLN A CA 1
ATOM 3538 C C . GLN A 1 416 ? -0.579 -12.985 -9.611 1.00 93.00 416 GLN A C 1
ATOM 3540 O O . GLN A 1 416 ? 0.059 -14.032 -9.533 1.00 93.00 416 GLN A O 1
ATOM 3545 N N . LEU A 1 417 ? -0.585 -12.075 -8.634 1.00 95.75 417 LEU A N 1
ATOM 3546 C CA . LEU A 1 417 ? 0.100 -12.272 -7.357 1.00 95.75 417 LEU A CA 1
ATOM 3547 C C . LEU A 1 417 ? -0.638 -13.294 -6.482 1.00 95.75 417 LEU A C 1
ATOM 3549 O O . LEU A 1 417 ? -0.002 -14.188 -5.931 1.00 95.75 417 LEU A O 1
ATOM 3553 N N . ASN A 1 418 ? -1.969 -13.218 -6.411 1.00 95.56 418 ASN A N 1
ATOM 3554 C CA . ASN A 1 418 ? -2.812 -14.178 -5.695 1.00 95.56 418 ASN A CA 1
ATOM 3555 C C . ASN A 1 418 ? -2.617 -15.601 -6.235 1.00 95.56 418 ASN A C 1
ATOM 3557 O O . ASN A 1 418 ? -2.429 -16.532 -5.456 1.00 95.56 418 ASN A O 1
ATOM 3561 N N . ASP A 1 419 ? -2.559 -15.748 -7.559 1.00 92.50 419 ASP A N 1
ATOM 3562 C CA . ASP A 1 419 ? -2.258 -17.012 -8.232 1.00 92.50 419 ASP A CA 1
ATOM 3563 C C . ASP A 1 419 ? -0.927 -17.625 -7.772 1.00 92.50 419 ASP A C 1
ATOM 3565 O O . ASP A 1 419 ? -0.819 -18.843 -7.630 1.00 92.50 419 ASP A O 1
ATOM 3569 N N . ILE A 1 420 ? 0.094 -16.794 -7.537 1.00 92.31 420 ILE A N 1
ATOM 3570 C CA . ILE A 1 420 ? 1.401 -17.255 -7.054 1.00 92.31 420 ILE A CA 1
ATOM 3571 C C . ILE A 1 420 ? 1.299 -17.739 -5.604 1.00 92.31 420 ILE A C 1
ATOM 3573 O O . ILE A 1 420 ? 1.858 -18.788 -5.281 1.00 92.31 420 ILE A O 1
ATOM 3577 N N . ILE A 1 421 ? 0.559 -17.015 -4.756 1.00 92.94 421 ILE A N 1
ATOM 3578 C CA . ILE A 1 421 ? 0.306 -17.403 -3.359 1.00 92.94 421 ILE A CA 1
ATOM 3579 C C . ILE A 1 421 ? -0.396 -18.767 -3.295 1.00 92.94 421 ILE A C 1
ATOM 3581 O O . ILE A 1 421 ? -0.044 -19.588 -2.446 1.00 92.94 421 ILE A O 1
ATOM 3585 N N . ASP A 1 422 ? -1.356 -19.004 -4.192 1.00 89.88 422 ASP A N 1
ATOM 3586 C CA . ASP A 1 422 ? -2.161 -20.226 -4.237 1.00 89.88 422 ASP A CA 1
ATOM 3587 C C . ASP A 1 422 ? -1.419 -21.438 -4.808 1.00 89.88 422 ASP A C 1
ATOM 3589 O O . ASP A 1 422 ? -1.548 -22.546 -4.290 1.00 89.88 422 ASP A O 1
ATOM 3593 N N . LYS A 1 423 ? -0.655 -21.251 -5.890 1.00 87.00 423 LYS A N 1
ATOM 3594 C CA . LYS A 1 423 ? -0.073 -22.368 -6.655 1.00 87.00 423 LYS A CA 1
ATOM 3595 C C . LYS A 1 423 ? 1.280 -22.837 -6.128 1.00 87.00 423 LYS A C 1
ATOM 3597 O O . LYS A 1 423 ? 1.650 -23.986 -6.364 1.00 87.00 423 LYS A O 1
ATOM 3602 N N . TYR A 1 424 ? 2.042 -21.973 -5.455 1.00 81.75 424 TYR A N 1
ATOM 3603 C CA . TYR A 1 424 ? 3.440 -22.257 -5.132 1.00 81.75 424 TYR A CA 1
ATOM 3604 C C . TYR A 1 424 ? 3.726 -22.104 -3.652 1.00 81.75 424 TYR A C 1
ATOM 3606 O O . TYR A 1 424 ? 3.898 -20.998 -3.157 1.00 81.75 424 TYR A O 1
ATOM 3614 N N . ASP A 1 425 ? 3.898 -23.221 -2.945 1.00 70.06 425 ASP A N 1
ATOM 3615 C CA . ASP A 1 425 ? 4.120 -23.165 -1.501 1.00 70.06 425 ASP A CA 1
ATOM 3616 C C . ASP A 1 425 ? 5.499 -22.643 -1.081 1.00 70.06 425 ASP A C 1
ATOM 3618 O O . ASP A 1 425 ? 5.618 -22.019 -0.024 1.00 70.06 425 ASP A O 1
ATOM 3622 N N . LYS A 1 426 ? 6.518 -22.862 -1.923 1.00 69.25 426 LYS A N 1
ATOM 3623 C CA . LYS A 1 426 ? 7.928 -22.528 -1.651 1.00 69.25 426 LYS A CA 1
ATOM 3624 C C . LYS A 1 426 ? 8.476 -21.358 -2.479 1.00 69.25 426 LYS A C 1
ATOM 3626 O O . LYS A 1 426 ? 9.544 -20.851 -2.160 1.00 69.25 426 LYS A O 1
ATOM 3631 N N . LEU A 1 427 ? 7.763 -20.909 -3.520 1.00 81.50 427 LEU A N 1
ATOM 3632 C CA . LEU A 1 427 ? 8.218 -19.853 -4.438 1.00 81.50 427 LEU A CA 1
ATOM 3633 C C . LEU A 1 427 ? 7.238 -18.670 -4.445 1.00 81.50 427 LEU A C 1
ATOM 3635 O O . LEU A 1 427 ? 6.593 -18.376 -5.449 1.00 81.50 427 LEU A O 1
ATOM 3639 N N . LYS A 1 428 ? 7.120 -18.015 -3.284 1.00 89.56 428 LYS A N 1
ATOM 3640 C CA . LYS A 1 428 ? 6.183 -16.908 -3.005 1.00 89.56 428 LYS A CA 1
ATOM 3641 C C . LYS A 1 428 ? 6.826 -15.528 -3.148 1.00 89.56 428 LYS A C 1
ATOM 3643 O O . LYS A 1 428 ? 6.355 -14.562 -2.557 1.00 89.56 428 LYS A O 1
ATOM 3648 N N . ASN A 1 429 ? 7.918 -15.421 -3.902 1.00 93.06 429 ASN A N 1
ATOM 3649 C CA . ASN A 1 429 ? 8.635 -14.162 -4.066 1.00 93.06 429 ASN A CA 1
ATOM 3650 C C . ASN A 1 429 ? 8.562 -13.709 -5.519 1.00 93.06 429 ASN A C 1
ATOM 3652 O O . ASN A 1 429 ? 8.795 -14.494 -6.435 1.00 93.06 429 ASN A O 1
ATOM 3656 N N . VAL A 1 430 ? 8.229 -12.442 -5.724 1.00 95.12 430 VAL A N 1
ATOM 3657 C CA . VAL A 1 430 ? 8.028 -11.818 -7.028 1.00 95.12 430 VAL A CA 1
ATOM 3658 C C . VAL A 1 430 ? 8.877 -10.560 -7.087 1.00 95.12 430 VAL A C 1
ATOM 3660 O O . VAL A 1 430 ? 8.801 -9.726 -6.192 1.00 95.12 430 VAL A O 1
ATOM 3663 N N . CYS A 1 431 ? 9.681 -10.416 -8.134 1.00 94.56 431 CYS A N 1
ATOM 3664 C CA . CYS A 1 431 ? 10.463 -9.215 -8.386 1.00 94.56 431 CYS A CA 1
ATOM 3665 C C . CYS A 1 431 ? 10.066 -8.647 -9.748 1.00 94.56 431 CYS A C 1
ATOM 3667 O O . CYS A 1 431 ? 10.301 -9.285 -10.774 1.00 94.56 431 CYS A O 1
ATOM 3669 N N . ILE A 1 432 ? 9.442 -7.467 -9.756 1.00 95.19 432 ILE A N 1
ATOM 3670 C CA . ILE A 1 432 ? 9.080 -6.751 -10.986 1.00 95.19 432 ILE A CA 1
ATOM 3671 C C . ILE A 1 432 ? 9.960 -5.513 -11.097 1.00 95.19 432 ILE A C 1
ATOM 3673 O O . ILE A 1 432 ? 9.811 -4.557 -10.331 1.00 95.19 432 ILE A O 1
ATOM 3677 N N . THR A 1 433 ? 10.865 -5.511 -12.067 1.00 93.75 433 THR A N 1
ATOM 3678 C CA . THR A 1 433 ? 11.854 -4.452 -12.269 1.00 93.75 433 THR A CA 1
ATOM 3679 C C . THR A 1 433 ? 11.519 -3.659 -13.518 1.00 93.75 433 THR A C 1
ATOM 3681 O O . THR A 1 433 ? 11.080 -4.196 -14.536 1.00 93.75 433 THR A O 1
ATOM 3684 N N . ARG A 1 434 ? 11.649 -2.339 -13.419 1.00 92.94 434 ARG A N 1
ATOM 3685 C CA . ARG A 1 434 ? 11.324 -1.425 -14.516 1.00 92.94 434 ARG A CA 1
ATOM 3686 C C . ARG A 1 434 ? 11.982 -0.067 -14.303 1.00 92.94 434 ARG A C 1
ATOM 3688 O O . ARG A 1 434 ? 12.256 0.296 -13.151 1.00 92.94 434 ARG A O 1
ATOM 3695 N N . PRO A 1 435 ? 12.166 0.726 -15.371 1.00 91.81 435 PRO A N 1
ATOM 3696 C CA . PRO A 1 435 ? 12.831 2.012 -15.279 1.00 91.81 435 PRO A CA 1
ATOM 3697 C C . PRO A 1 435 ? 12.159 2.960 -14.281 1.00 91.81 435 PRO A C 1
ATOM 3699 O O . PRO A 1 435 ? 11.003 2.790 -13.855 1.00 91.81 435 PRO A O 1
ATOM 3702 N N . ARG A 1 436 ? 12.881 4.008 -13.875 1.00 86.25 436 ARG A N 1
ATOM 3703 C CA . ARG A 1 436 ? 12.246 5.146 -13.188 1.00 86.25 436 ARG A CA 1
ATOM 3704 C C . ARG A 1 436 ? 11.120 5.694 -14.074 1.00 86.25 436 ARG A C 1
ATOM 3706 O O . ARG A 1 436 ? 11.193 5.578 -15.288 1.00 86.25 436 ARG A O 1
ATOM 3713 N N . ARG A 1 437 ? 10.091 6.301 -13.464 1.00 86.75 437 ARG A N 1
ATOM 3714 C CA . ARG A 1 437 ? 8.910 6.896 -14.138 1.00 86.75 437 ARG A CA 1
ATOM 3715 C C . ARG A 1 437 ? 7.819 5.924 -14.613 1.00 86.75 437 ARG A C 1
ATOM 3717 O O . ARG A 1 437 ? 6.738 6.381 -14.967 1.00 86.75 437 ARG A O 1
ATOM 3724 N N . PHE A 1 438 ? 8.026 4.612 -14.500 1.00 93.50 438 PHE A N 1
ATOM 3725 C CA . PHE A 1 438 ? 7.052 3.577 -14.886 1.00 93.50 438 PHE A CA 1
ATOM 3726 C C . PHE A 1 438 ? 6.089 3.149 -13.762 1.00 93.50 438 PHE A C 1
ATOM 3728 O O . PHE A 1 438 ? 5.694 1.997 -13.675 1.00 93.50 438 PHE A O 1
ATOM 3735 N N . GLY A 1 439 ? 5.707 4.056 -12.856 1.00 90.94 439 GLY A N 1
ATOM 3736 C CA . GLY A 1 439 ? 4.612 3.795 -11.903 1.00 90.94 439 GLY A CA 1
ATOM 3737 C C . GLY A 1 439 ? 4.875 2.744 -10.809 1.00 90.94 439 GLY A C 1
ATOM 3738 O O . GLY A 1 439 ? 3.917 2.205 -10.256 1.00 90.94 439 GLY A O 1
ATOM 3739 N N . LYS A 1 440 ? 6.145 2.464 -10.464 1.00 94.62 440 LYS A N 1
ATOM 3740 C CA . LYS A 1 440 ? 6.528 1.540 -9.371 1.00 94.62 440 LYS A CA 1
ATOM 3741 C C . LYS A 1 440 ? 5.808 1.842 -8.056 1.00 94.62 440 LYS A C 1
ATOM 3743 O O . LYS A 1 440 ? 5.105 0.974 -7.547 1.00 94.62 440 LYS A O 1
ATOM 3748 N N . THR A 1 441 ? 5.906 3.083 -7.583 1.00 91.50 441 THR A N 1
ATOM 3749 C CA . THR A 1 441 ? 5.311 3.537 -6.317 1.00 91.50 441 THR A CA 1
ATOM 3750 C C . THR A 1 441 ? 3.800 3.321 -6.273 1.00 91.50 441 THR A C 1
ATOM 3752 O O . THR A 1 441 ? 3.291 2.763 -5.312 1.00 91.50 441 THR A O 1
ATOM 3755 N N . VAL A 1 442 ? 3.084 3.647 -7.354 1.00 93.88 442 VAL A N 1
ATOM 3756 C CA . VAL A 1 442 ? 1.628 3.434 -7.444 1.00 93.88 442 VAL A CA 1
ATOM 3757 C C . VAL A 1 442 ? 1.272 1.950 -7.346 1.00 93.88 442 VAL A C 1
ATOM 3759 O O . VAL A 1 442 ? 0.282 1.583 -6.722 1.00 93.88 442 VAL A O 1
ATOM 3762 N N . THR A 1 443 ? 2.080 1.075 -7.948 1.00 96.56 443 THR A N 1
ATOM 3763 C CA . THR A 1 443 ? 1.873 -0.377 -7.845 1.00 96.56 443 THR A CA 1
ATOM 3764 C C . THR A 1 443 ? 2.148 -0.890 -6.433 1.00 96.56 443 THR A C 1
ATOM 3766 O O . THR A 1 443 ? 1.387 -1.711 -5.935 1.00 96.56 443 THR A O 1
ATOM 3769 N N . VAL A 1 444 ? 3.179 -0.375 -5.760 1.00 96.56 444 VAL A N 1
ATOM 3770 C CA . VAL A 1 444 ? 3.436 -0.655 -4.337 1.00 96.56 444 VAL A CA 1
ATOM 3771 C C . VAL A 1 444 ? 2.254 -0.205 -3.472 1.00 96.56 444 VAL A C 1
ATOM 3773 O O . VAL A 1 444 ? 1.787 -0.975 -2.634 1.00 96.56 444 VAL A O 1
ATOM 3776 N N . ASP A 1 445 ? 1.719 0.993 -3.717 1.00 95.75 445 ASP A N 1
ATOM 3777 C CA . ASP A 1 445 ? 0.551 1.523 -3.008 1.00 95.75 445 ASP A CA 1
ATOM 3778 C C . ASP A 1 445 ? -0.710 0.680 -3.245 1.00 95.75 445 ASP A C 1
ATOM 3780 O O . ASP A 1 445 ? -1.486 0.448 -2.322 1.00 95.75 445 ASP A O 1
ATOM 3784 N N . MET A 1 446 ? -0.897 0.165 -4.457 1.00 97.56 446 MET A N 1
ATOM 3785 C CA . MET A 1 446 ? -1.988 -0.750 -4.789 1.00 97.56 446 MET A CA 1
ATOM 3786 C C . MET A 1 446 ? -1.858 -2.090 -4.051 1.00 97.56 446 MET A C 1
ATOM 3788 O O . MET A 1 446 ? -2.802 -2.545 -3.409 1.00 97.56 446 MET A O 1
ATOM 3792 N N . ILE A 1 447 ? -0.680 -2.717 -4.113 1.00 97.94 447 ILE A N 1
ATOM 3793 C CA . ILE A 1 447 ? -0.416 -4.024 -3.493 1.00 97.94 447 ILE A CA 1
ATOM 3794 C C . ILE A 1 447 ? -0.550 -3.928 -1.972 1.00 97.94 447 ILE A C 1
ATOM 3796 O O . ILE A 1 447 ? -1.193 -4.779 -1.355 1.00 97.94 447 ILE A O 1
ATOM 3800 N N . LYS A 1 448 ? 0.005 -2.874 -1.357 1.00 95.38 448 LYS A N 1
ATOM 3801 C CA . LYS A 1 448 ? -0.133 -2.673 0.087 1.00 95.38 448 LYS A CA 1
ATOM 3802 C C . LYS A 1 448 ? -1.585 -2.403 0.467 1.00 95.38 448 LYS A C 1
ATOM 3804 O O . LYS A 1 448 ? -2.030 -2.976 1.452 1.00 95.38 448 LYS A O 1
ATOM 3809 N N . ALA A 1 449 ? -2.333 -1.607 -0.300 1.00 95.69 449 ALA A N 1
ATOM 3810 C CA . ALA A 1 449 ? -3.740 -1.338 -0.011 1.00 95.69 449 ALA A CA 1
ATOM 3811 C C . ALA A 1 449 ? -4.584 -2.617 -0.041 1.00 95.69 449 ALA A C 1
ATOM 3813 O O . ALA A 1 449 ? -5.455 -2.784 0.803 1.00 95.69 449 ALA A O 1
ATOM 3814 N N . TYR A 1 450 ? -4.297 -3.527 -0.975 1.00 97.75 450 TYR A N 1
ATOM 3815 C CA . TYR A 1 450 ? -5.024 -4.785 -1.105 1.00 97.75 450 TYR A CA 1
ATOM 3816 C C . TYR A 1 450 ? -4.691 -5.781 0.017 1.00 97.75 450 TYR A C 1
ATOM 3818 O O . TYR A 1 450 ? -5.596 -6.335 0.636 1.00 97.75 450 TYR A O 1
ATOM 3826 N N . TYR A 1 451 ? -3.406 -6.016 0.310 1.00 97.56 451 TYR A N 1
ATOM 3827 C CA . TYR A 1 451 ? -3.013 -7.055 1.272 1.00 97.56 451 TYR A CA 1
ATOM 3828 C C . TYR A 1 451 ? -2.990 -6.594 2.734 1.00 97.56 451 TYR A C 1
ATOM 3830 O O . TYR A 1 451 ? -3.099 -7.450 3.615 1.00 97.56 451 TYR A O 1
ATOM 3838 N N . SER A 1 452 ? -2.826 -5.289 3.003 1.00 93.38 452 SER A N 1
ATOM 3839 C CA . SER A 1 452 ? -2.642 -4.767 4.367 1.00 93.38 452 SER A CA 1
ATOM 3840 C C . SER A 1 452 ? -3.831 -5.098 5.232 1.00 93.38 452 SER A C 1
ATOM 3842 O O . SER A 1 452 ? -4.950 -4.692 4.927 1.00 93.38 452 SER A O 1
ATOM 3844 N N . TYR A 1 453 ? -3.564 -5.760 6.352 1.00 89.69 453 TYR A N 1
ATOM 3845 C CA . TYR A 1 453 ? -4.578 -6.032 7.342 1.00 89.69 453 TYR A CA 1
ATOM 3846 C C . TYR A 1 453 ? -5.241 -4.724 7.760 1.00 89.69 453 TYR A C 1
ATOM 3848 O O . TYR A 1 453 ? -4.587 -3.781 8.208 1.00 89.69 453 TYR A O 1
ATOM 3856 N N . SER A 1 454 ? -6.553 -4.693 7.586 1.00 79.12 454 SER A N 1
ATOM 3857 C CA . SER A 1 454 ? -7.402 -3.573 7.935 1.00 79.12 454 SER A CA 1
ATOM 3858 C C . SER A 1 454 ? -8.599 -4.126 8.680 1.00 79.12 454 SER A C 1
ATOM 3860 O O . SER A 1 454 ? -9.247 -5.066 8.227 1.00 79.12 454 SER A O 1
ATOM 3862 N N . GLU A 1 455 ? -8.884 -3.533 9.833 1.00 63.56 455 GLU A N 1
ATOM 3863 C CA . GLU A 1 455 ? -10.113 -3.808 10.576 1.00 63.56 455 GLU A CA 1
ATOM 3864 C C . GLU A 1 455 ? -11.315 -3.152 9.896 1.00 63.56 455 GLU A C 1
ATOM 3866 O O . GLU A 1 455 ? -12.411 -3.691 9.936 1.00 63.56 455 GLU A O 1
ATOM 3871 N N . SER A 1 456 ? -11.114 -2.001 9.249 1.00 67.94 456 SER A N 1
ATOM 3872 C CA . SER A 1 456 ? -12.137 -1.331 8.450 1.00 67.94 456 SER A CA 1
ATOM 3873 C C . SER A 1 456 ? -12.277 -1.987 7.078 1.00 67.94 456 SER A C 1
ATOM 3875 O O . SER A 1 456 ? -11.287 -2.451 6.502 1.00 67.94 456 SER A O 1
ATOM 3877 N N . LYS A 1 457 ? -13.495 -1.964 6.527 1.00 75.94 457 LYS A N 1
ATOM 3878 C CA . LYS A 1 457 ? -13.759 -2.394 5.150 1.00 75.94 457 LYS A CA 1
ATOM 3879 C C . LYS A 1 457 ? -12.835 -1.647 4.181 1.00 75.94 457 LYS A C 1
ATOM 3881 O O . LYS A 1 457 ? -12.786 -0.420 4.206 1.00 75.94 457 LYS A O 1
ATOM 3886 N N . ILE A 1 458 ? -12.127 -2.395 3.340 1.00 85.94 458 ILE A N 1
ATOM 3887 C CA . ILE A 1 458 ? -11.304 -1.845 2.260 1.00 85.94 458 ILE A CA 1
ATOM 3888 C C . ILE A 1 458 ? -12.241 -1.551 1.087 1.00 85.94 458 ILE A C 1
ATOM 3890 O O . ILE A 1 458 ? -12.938 -2.439 0.605 1.00 85.94 458 ILE A O 1
ATOM 3894 N N . THR A 1 459 ? -12.288 -0.293 0.667 1.00 89.38 459 THR A N 1
ATOM 3895 C CA . THR A 1 459 ? -13.231 0.230 -0.332 1.00 89.38 459 THR A CA 1
ATOM 3896 C C . THR A 1 459 ? -12.564 0.591 -1.658 1.00 89.38 459 THR A C 1
ATOM 3898 O O . THR A 1 459 ? -13.248 0.766 -2.659 1.00 89.38 459 THR A O 1
ATOM 3901 N N . ALA A 1 460 ? -11.232 0.670 -1.707 1.00 92.81 460 ALA A N 1
ATOM 3902 C CA . ALA A 1 460 ? -10.480 1.146 -2.869 1.00 92.81 460 ALA A CA 1
ATOM 3903 C C . ALA A 1 460 ? -10.585 0.258 -4.128 1.00 92.81 460 ALA A C 1
ATOM 3905 O O . ALA A 1 460 ? -10.102 0.662 -5.187 1.00 92.81 460 ALA A O 1
ATOM 3906 N N . PHE A 1 461 ? -11.181 -0.936 -4.020 1.00 96.19 461 PHE A N 1
ATOM 3907 C CA . PHE A 1 461 ? -11.226 -1.944 -5.085 1.00 96.19 461 PHE A CA 1
ATOM 3908 C C . PHE A 1 461 ? -12.637 -2.296 -5.575 1.00 96.19 461 PHE A C 1
ATOM 3910 O O . PHE A 1 461 ? -12.745 -2.972 -6.591 1.00 96.19 461 PHE A O 1
ATOM 3917 N N . GLU A 1 462 ? -13.704 -1.863 -4.896 1.00 89.12 462 GLU A N 1
ATOM 3918 C CA . GLU A 1 462 ? -15.073 -2.359 -5.147 1.00 89.12 462 GLU A CA 1
ATOM 3919 C C . GLU A 1 462 ? -15.615 -2.008 -6.540 1.00 89.12 462 GLU A C 1
ATOM 3921 O O . GLU A 1 462 ? -16.413 -2.745 -7.107 1.00 89.12 462 GLU A O 1
ATOM 3926 N N . ASP A 1 463 ? -15.163 -0.888 -7.095 1.00 92.44 463 ASP A N 1
ATOM 3927 C CA . ASP A 1 463 ? -15.532 -0.351 -8.406 1.00 92.44 463 ASP A CA 1
ATOM 3928 C C . ASP A 1 463 ? -14.416 -0.538 -9.453 1.00 92.44 463 ASP A C 1
ATOM 3930 O O . ASP A 1 463 ? -14.412 0.121 -10.494 1.00 92.44 463 ASP A O 1
ATOM 3934 N N . LYS A 1 464 ? -13.429 -1.393 -9.164 1.00 96.75 464 LYS A N 1
ATOM 3935 C CA . LYS A 1 464 ? -12.237 -1.599 -9.997 1.00 96.75 464 LYS A CA 1
ATOM 3936 C C . LYS A 1 464 ? -12.321 -2.893 -10.801 1.00 96.75 464 LYS A C 1
ATOM 3938 O O . LYS A 1 464 ? -13.062 -3.810 -10.461 1.00 96.75 464 LYS A O 1
ATOM 3943 N N . ALA A 1 465 ? -11.522 -2.993 -11.862 1.00 96.50 465 ALA A N 1
ATOM 3944 C CA . ALA A 1 465 ? -11.509 -4.124 -12.791 1.00 96.50 465 ALA A CA 1
ATOM 3945 C C . ALA A 1 465 ? -11.313 -5.474 -12.083 1.00 96.50 465 ALA A C 1
ATOM 3947 O O . ALA A 1 465 ? -11.938 -6.465 -12.461 1.00 96.50 465 ALA A O 1
ATOM 3948 N N . ILE A 1 466 ? -10.501 -5.503 -11.019 1.00 96.88 466 ILE A N 1
ATOM 3949 C CA . ILE A 1 466 ? -10.292 -6.707 -10.212 1.00 96.88 466 ILE A CA 1
ATOM 3950 C C . ILE A 1 466 ? -11.600 -7.265 -9.630 1.00 96.88 466 ILE A C 1
ATOM 3952 O O . ILE A 1 466 ? -11.758 -8.483 -9.615 1.00 96.88 466 ILE A O 1
ATOM 3956 N N . ALA A 1 467 ? -12.554 -6.410 -9.240 1.00 96.06 467 ALA A N 1
ATOM 3957 C CA . ALA A 1 467 ? -13.799 -6.820 -8.589 1.00 96.06 467 ALA A CA 1
ATOM 3958 C C . ALA A 1 467 ? -14.742 -7.621 -9.500 1.00 96.06 467 ALA A C 1
ATOM 3960 O O . ALA A 1 467 ? -15.631 -8.317 -9.014 1.00 96.06 467 ALA A O 1
ATOM 3961 N N . ASN A 1 468 ? -14.511 -7.585 -10.816 1.00 95.81 468 ASN A N 1
ATOM 3962 C CA . ASN A 1 468 ? -15.255 -8.378 -11.795 1.00 95.81 468 ASN A CA 1
ATOM 3963 C C . ASN A 1 468 ? -14.788 -9.844 -11.880 1.00 95.81 468 ASN A C 1
ATOM 3965 O O . ASN A 1 468 ? -15.315 -10.599 -12.694 1.00 95.81 468 ASN A O 1
ATOM 3969 N N . ASN A 1 469 ? -13.783 -10.250 -11.097 1.00 95.44 469 ASN A N 1
ATOM 3970 C CA . ASN A 1 469 ? -13.213 -11.597 -11.133 1.00 95.44 469 ASN A CA 1
ATOM 3971 C C . ASN A 1 469 ? -13.632 -12.402 -9.898 1.00 95.44 469 ASN A C 1
ATOM 3973 O O . ASN A 1 469 ? -13.688 -11.876 -8.791 1.00 95.44 469 ASN A O 1
ATOM 3977 N N . GLU A 1 470 ? -13.888 -13.698 -10.052 1.00 91.44 470 GLU A N 1
ATOM 3978 C CA . GLU A 1 470 ? -14.235 -14.555 -8.914 1.00 91.44 470 GLU A CA 1
ATOM 3979 C C . GLU A 1 470 ? -13.103 -14.619 -7.878 1.00 91.44 470 GLU A C 1
ATOM 3981 O O . GLU A 1 470 ? -11.923 -14.681 -8.227 1.00 91.44 470 GLU A O 1
ATOM 3986 N N . ASN A 1 471 ? -13.463 -14.644 -6.589 1.00 89.00 471 ASN A N 1
ATOM 3987 C CA . ASN A 1 471 ? -12.524 -14.720 -5.460 1.00 89.00 471 ASN A CA 1
ATOM 3988 C C . ASN A 1 471 ? -11.458 -13.607 -5.435 1.00 89.00 471 ASN A C 1
ATOM 3990 O O . ASN A 1 471 ? -10.408 -13.768 -4.802 1.00 89.00 471 ASN A O 1
ATOM 3994 N N . TRP A 1 472 ? -11.710 -12.476 -6.101 1.00 93.50 472 TRP A N 1
ATOM 3995 C CA . TRP A 1 472 ? -10.782 -11.348 -6.144 1.00 93.50 472 TRP A CA 1
ATOM 3996 C C . TRP A 1 472 ? -10.455 -10.779 -4.766 1.00 93.50 472 TRP A C 1
ATOM 3998 O O . TRP A 1 472 ? -9.401 -10.182 -4.614 1.00 93.50 472 TRP A O 1
ATOM 4008 N N . ASP A 1 473 ? -11.343 -10.950 -3.787 1.00 93.12 473 ASP A N 1
ATOM 4009 C CA . ASP A 1 473 ? -11.263 -10.442 -2.418 1.00 93.12 473 ASP A CA 1
ATOM 4010 C C . ASP A 1 473 ? -10.714 -11.483 -1.424 1.00 93.12 473 ASP A C 1
ATOM 4012 O O . ASP A 1 473 ? -10.569 -11.211 -0.228 1.00 93.12 473 ASP A O 1
ATOM 4016 N N . LYS A 1 474 ? -10.342 -12.680 -1.900 1.00 93.56 474 LYS A N 1
ATOM 4017 C CA . LYS A 1 474 ? -9.882 -13.805 -1.069 1.00 93.56 474 LYS A CA 1
ATOM 4018 C C . LYS A 1 474 ? -8.782 -13.426 -0.081 1.00 93.56 474 LYS A C 1
ATOM 4020 O O . LYS A 1 474 ? -8.757 -13.983 1.019 1.00 93.56 474 LYS A O 1
ATOM 4025 N N . TYR A 1 475 ? -7.893 -12.506 -0.450 1.00 95.31 475 TYR A N 1
ATOM 4026 C CA . TYR A 1 475 ? -6.780 -12.036 0.384 1.00 95.31 475 TYR A CA 1
ATOM 4027 C C . TYR A 1 475 ? -6.887 -10.564 0.794 1.00 95.31 475 TYR A C 1
ATOM 4029 O O . TYR A 1 475 ? -5.981 -10.064 1.466 1.00 95.31 475 TYR A O 1
ATOM 4037 N N . LEU A 1 476 ? -7.981 -9.895 0.422 1.00 95.50 476 LEU A N 1
ATOM 4038 C CA . LEU A 1 476 ? -8.222 -8.490 0.715 1.00 95.50 476 LEU A CA 1
ATOM 4039 C C . LEU A 1 476 ? -8.179 -8.262 2.231 1.00 95.50 476 LEU A C 1
ATOM 4041 O O . LEU A 1 476 ? -8.981 -8.813 2.984 1.00 95.50 476 LEU A O 1
ATOM 4045 N N . GLY A 1 477 ? -7.194 -7.491 2.684 1.00 93.56 477 GLY A N 1
ATOM 4046 C CA . GLY A 1 477 ? -7.023 -7.125 4.085 1.00 93.56 477 GLY A CA 1
ATOM 4047 C C . GLY A 1 477 ? -6.701 -8.272 5.046 1.00 93.56 477 GLY A C 1
ATOM 4048 O O . GLY A 1 477 ? -7.006 -8.163 6.233 1.00 93.56 477 GLY A O 1
ATOM 4049 N N . LYS A 1 478 ? -6.118 -9.388 4.579 1.00 91.19 478 LYS A N 1
ATOM 4050 C CA . LYS A 1 478 ? -5.899 -10.585 5.425 1.00 91.19 478 LYS A CA 1
ATOM 4051 C C . LYS A 1 478 ? -4.481 -10.763 5.968 1.00 91.19 478 LYS A C 1
ATOM 4053 O O . LYS A 1 478 ? -4.289 -11.585 6.867 1.00 91.19 478 LYS A O 1
ATOM 4058 N N . PHE A 1 479 ? -3.494 -10.026 5.464 1.00 95.62 479 PHE A N 1
ATOM 4059 C CA . PHE A 1 479 ? -2.090 -10.232 5.824 1.00 95.62 479 PHE A CA 1
ATOM 4060 C C . PHE A 1 479 ? -1.501 -9.056 6.581 1.00 95.62 479 PHE A C 1
ATOM 4062 O O . PHE A 1 479 ? -1.869 -7.910 6.364 1.00 95.62 479 PHE A O 1
ATOM 4069 N N . ASN A 1 480 ? -0.515 -9.328 7.429 1.00 94.81 480 ASN A N 1
ATOM 4070 C CA . ASN A 1 480 ? 0.331 -8.243 7.900 1.00 94.81 480 ASN A CA 1
ATOM 4071 C C . ASN A 1 480 ? 1.226 -7.784 6.752 1.00 94.81 480 ASN A C 1
ATOM 4073 O O . ASN A 1 480 ? 1.968 -8.593 6.207 1.00 94.81 480 ASN A O 1
ATOM 4077 N N . VAL A 1 481 ? 1.198 -6.508 6.397 1.00 96.62 481 VAL A N 1
ATOM 4078 C CA . VAL A 1 481 ? 2.096 -5.945 5.388 1.00 96.62 481 VAL A CA 1
ATOM 4079 C C . VAL A 1 481 ? 3.247 -5.229 6.075 1.00 96.62 481 VAL A C 1
ATOM 4081 O O . VAL A 1 481 ? 3.014 -4.412 6.965 1.00 96.62 481 VAL A O 1
ATOM 4084 N N . ILE A 1 482 ? 4.474 -5.516 5.635 1.00 96.31 482 ILE A N 1
ATOM 4085 C CA . ILE A 1 482 ? 5.671 -4.737 5.966 1.00 96.31 482 ILE A CA 1
ATOM 4086 C C . ILE A 1 482 ? 6.212 -4.129 4.668 1.00 96.31 482 ILE A C 1
ATOM 4088 O O . ILE A 1 482 ? 6.680 -4.857 3.792 1.00 96.31 482 ILE A O 1
ATOM 4092 N N . GLN A 1 483 ? 6.123 -2.805 4.536 1.00 95.25 483 GLN A N 1
ATOM 4093 C CA . GLN A 1 483 ? 6.616 -2.039 3.392 1.00 95.25 483 GLN A CA 1
ATOM 4094 C C . GLN A 1 483 ? 7.951 -1.373 3.733 1.00 95.25 483 GLN A C 1
ATOM 4096 O O . GLN A 1 483 ? 7.994 -0.444 4.529 1.00 95.25 483 GLN A O 1
ATOM 4101 N N . LEU A 1 484 ? 9.022 -1.770 3.056 1.00 94.94 484 LEU A N 1
ATOM 4102 C CA . LEU A 1 484 ? 10.340 -1.155 3.164 1.00 94.94 484 LEU A CA 1
ATOM 4103 C C . LEU A 1 484 ? 10.664 -0.427 1.863 1.00 94.94 484 LEU A C 1
ATOM 4105 O O . LEU A 1 484 ? 10.627 -1.032 0.797 1.00 94.94 484 LEU A O 1
ATOM 4109 N N . ASN A 1 485 ? 11.005 0.857 1.941 1.00 93.75 485 ASN A N 1
ATOM 4110 C CA . ASN A 1 485 ? 11.658 1.555 0.838 1.00 93.75 485 ASN A CA 1
ATOM 4111 C C . ASN A 1 485 ? 13.130 1.741 1.203 1.00 93.75 485 ASN A C 1
ATOM 4113 O O . ASN A 1 485 ? 13.450 2.497 2.118 1.00 93.75 485 ASN A O 1
ATOM 4117 N N . MET A 1 486 ? 14.017 1.034 0.506 1.00 93.81 486 MET A N 1
ATOM 4118 C CA . MET A 1 486 ? 15.436 0.969 0.866 1.00 93.81 486 MET A CA 1
ATOM 4119 C C . MET A 1 486 ? 16.135 2.329 0.746 1.00 93.81 486 MET A C 1
ATOM 4121 O O . MET A 1 486 ? 17.050 2.616 1.515 1.00 93.81 486 MET A O 1
ATOM 4125 N N . LEU A 1 487 ? 15.657 3.221 -0.128 1.00 89.81 487 LEU A N 1
ATOM 4126 C CA . LEU A 1 487 ? 16.178 4.585 -0.222 1.00 89.81 487 LEU A CA 1
ATOM 4127 C C . LEU A 1 487 ? 16.069 5.326 1.122 1.00 89.81 487 LEU A C 1
ATOM 4129 O O . LEU A 1 487 ? 16.990 6.049 1.493 1.00 89.81 487 LEU A O 1
ATOM 4133 N N . ASN A 1 488 ? 15.007 5.106 1.902 1.00 89.81 488 ASN A N 1
ATOM 4134 C CA . ASN A 1 488 ? 14.818 5.787 3.190 1.00 89.81 488 ASN A CA 1
ATOM 4135 C C . ASN A 1 488 ? 15.877 5.411 4.238 1.00 89.81 488 ASN A C 1
ATOM 4137 O O . ASN A 1 488 ? 16.152 6.204 5.131 1.00 89.81 488 ASN A O 1
ATOM 4141 N N . TYR A 1 489 ? 16.476 4.225 4.122 1.00 90.38 489 TYR A N 1
ATOM 4142 C CA . TYR A 1 489 ? 17.416 3.688 5.110 1.00 90.38 489 TYR A CA 1
ATOM 4143 C C . TYR A 1 489 ? 18.882 3.857 4.716 1.00 90.38 489 TYR A C 1
ATOM 4145 O O . TYR A 1 489 ? 19.750 3.789 5.580 1.00 90.38 489 TYR A O 1
ATOM 4153 N N . PHE A 1 490 ? 19.160 4.060 3.427 1.00 89.38 490 PHE A N 1
ATOM 4154 C CA . PHE A 1 490 ? 20.526 4.059 2.890 1.00 89.38 490 PHE A CA 1
ATOM 4155 C C . PHE A 1 490 ? 20.878 5.326 2.089 1.00 89.38 490 PHE A C 1
ATOM 4157 O O . PHE A 1 490 ? 21.986 5.432 1.559 1.00 89.38 490 PHE A O 1
ATOM 4164 N N . SER A 1 491 ? 19.952 6.286 1.953 1.00 79.00 491 SER A N 1
ATOM 4165 C CA . SER A 1 491 ? 20.176 7.525 1.185 1.00 79.00 491 SER A CA 1
ATOM 4166 C C . SER A 1 491 ? 21.190 8.468 1.823 1.00 79.00 491 SER A C 1
ATOM 4168 O O . SER A 1 491 ? 22.003 9.033 1.093 1.00 79.00 491 SER A O 1
ATOM 4170 N N . MET A 1 492 ? 21.206 8.589 3.150 1.00 70.50 492 MET A N 1
ATOM 4171 C CA . MET A 1 492 ? 22.268 9.297 3.877 1.00 70.50 492 MET A CA 1
ATOM 4172 C C . MET A 1 492 ? 23.564 8.470 3.864 1.00 70.50 492 MET A C 1
ATOM 4174 O O . MET A 1 492 ? 23.548 7.321 3.416 1.00 70.50 492 MET A O 1
ATOM 4178 N N . ASP A 1 493 ? 24.700 9.019 4.304 1.00 74.94 493 ASP A N 1
ATOM 4179 C CA . ASP A 1 493 ? 25.991 8.299 4.417 1.00 74.94 493 ASP A CA 1
ATOM 4180 C C . ASP A 1 493 ? 25.989 7.248 5.549 1.00 74.94 493 ASP A C 1
ATOM 4182 O O . ASP A 1 493 ? 26.933 7.083 6.315 1.00 74.94 493 ASP A O 1
ATOM 4186 N N . THR A 1 494 ? 24.874 6.533 5.650 1.00 83.44 494 THR A N 1
ATOM 4187 C CA . THR A 1 494 ? 24.550 5.465 6.576 1.00 83.44 494 THR A CA 1
ATOM 4188 C C . THR A 1 494 ? 25.266 4.189 6.149 1.00 83.44 494 THR A C 1
ATOM 4190 O O . THR A 1 494 ? 25.264 3.796 4.975 1.00 83.44 494 THR A O 1
ATOM 4193 N N . THR A 1 495 ? 25.872 3.503 7.114 1.00 90.06 495 THR A N 1
ATOM 4194 C CA . THR A 1 495 ? 26.488 2.192 6.868 1.00 90.06 495 THR A CA 1
ATOM 4195 C C . THR A 1 495 ? 25.422 1.108 6.653 1.00 90.06 495 THR A C 1
ATOM 4197 O O . THR A 1 495 ? 24.257 1.281 7.011 1.00 90.06 495 THR A O 1
ATOM 4200 N N . LEU A 1 496 ? 25.800 -0.043 6.079 1.00 91.31 496 LEU A N 1
ATOM 4201 C CA . LEU A 1 496 ? 24.853 -1.151 5.888 1.00 91.31 496 LEU A CA 1
ATOM 4202 C C . LEU A 1 496 ? 24.254 -1.614 7.229 1.00 91.31 496 LEU A C 1
ATOM 4204 O O . LEU A 1 496 ? 23.047 -1.822 7.328 1.00 91.31 496 LEU A O 1
ATOM 4208 N N . GLU A 1 497 ? 25.093 -1.754 8.257 1.00 91.94 497 GLU A N 1
ATOM 4209 C CA . GLU A 1 497 ? 24.683 -2.211 9.589 1.00 91.94 497 GLU A CA 1
ATOM 4210 C C . GLU A 1 497 ? 23.724 -1.227 10.262 1.00 91.94 497 GLU A C 1
ATOM 4212 O O . GLU A 1 497 ? 22.704 -1.635 10.819 1.00 91.94 497 GLU A O 1
ATOM 4217 N N . GLU A 1 498 ? 24.012 0.070 10.163 1.00 92.44 498 GLU A N 1
ATOM 4218 C CA . GLU A 1 498 ? 23.149 1.123 10.692 1.00 92.44 498 GLU A CA 1
ATOM 4219 C C . GLU A 1 498 ? 21.785 1.132 9.992 1.00 92.44 498 GLU A C 1
ATOM 4221 O O . GLU A 1 498 ? 20.754 1.124 10.662 1.00 92.44 498 GLU A O 1
ATOM 4226 N N . GLY A 1 499 ? 21.752 1.044 8.658 1.00 93.44 499 GLY A N 1
ATOM 4227 C CA . GLY A 1 499 ? 20.496 0.991 7.909 1.00 93.44 499 GLY A CA 1
ATOM 4228 C C . GLY A 1 499 ? 19.662 -0.255 8.236 1.00 93.44 499 GLY A C 1
ATOM 4229 O O . GLY A 1 499 ? 18.453 -0.151 8.440 1.00 93.44 499 GLY A O 1
ATOM 4230 N N . ILE A 1 500 ? 20.296 -1.425 8.390 1.00 94.25 500 ILE A N 1
ATOM 4231 C CA . ILE A 1 500 ? 19.617 -2.654 8.841 1.00 94.25 500 ILE A CA 1
ATOM 4232 C C . ILE A 1 500 ? 19.065 -2.492 10.265 1.00 94.25 500 ILE A C 1
ATOM 4234 O O . ILE A 1 500 ? 17.936 -2.907 10.543 1.00 94.25 500 ILE A O 1
ATOM 4238 N N . ASN A 1 501 ? 19.827 -1.886 11.178 1.00 92.88 501 ASN A N 1
ATOM 4239 C CA . ASN A 1 501 ? 19.359 -1.610 12.535 1.00 92.88 501 ASN A CA 1
ATOM 4240 C C . ASN A 1 501 ? 18.176 -0.632 12.541 1.00 92.88 501 ASN A C 1
ATOM 4242 O O . ASN A 1 501 ? 17.200 -0.875 13.251 1.00 92.88 501 ASN A O 1
ATOM 4246 N N . ASN A 1 502 ? 18.203 0.399 11.695 1.00 91.75 502 ASN A N 1
ATOM 4247 C CA . ASN A 1 502 ? 17.097 1.341 11.532 1.00 91.75 502 ASN A CA 1
ATOM 4248 C C . ASN A 1 502 ? 15.824 0.644 11.032 1.00 91.75 502 ASN A C 1
ATOM 4250 O O . ASN A 1 502 ? 14.760 0.857 11.610 1.00 91.75 502 ASN A O 1
ATOM 4254 N N . ILE A 1 503 ? 15.936 -0.260 10.050 1.00 93.56 503 ILE A N 1
ATOM 4255 C CA . ILE A 1 503 ? 14.808 -1.085 9.580 1.00 93.56 503 ILE A CA 1
ATOM 4256 C C . ILE A 1 503 ? 14.212 -1.902 10.735 1.00 93.56 503 ILE A C 1
ATOM 4258 O O . ILE A 1 503 ? 13.002 -1.866 10.960 1.00 93.56 503 ILE A O 1
ATOM 4262 N N . LYS A 1 504 ? 15.046 -2.635 11.489 1.00 93.50 504 LYS A N 1
ATOM 4263 C CA . LYS A 1 504 ? 14.578 -3.458 12.621 1.00 93.50 504 LYS A CA 1
ATOM 4264 C C . LYS A 1 504 ? 13.857 -2.612 13.670 1.00 93.50 504 LYS A C 1
ATOM 4266 O O . LYS A 1 504 ? 12.753 -2.963 14.088 1.00 93.50 504 LYS A O 1
ATOM 4271 N N . ASN A 1 505 ? 14.466 -1.497 14.067 1.00 90.38 505 ASN A N 1
ATOM 4272 C CA . ASN A 1 505 ? 13.920 -0.598 15.078 1.00 90.38 505 ASN A CA 1
ATOM 4273 C C . ASN A 1 505 ? 12.590 0.004 14.621 1.00 90.38 505 ASN A C 1
ATOM 4275 O O . ASN A 1 505 ? 11.624 -0.005 15.381 1.00 90.38 505 ASN A O 1
ATOM 4279 N N . GLU A 1 506 ? 12.501 0.462 13.372 1.00 90.12 506 GLU A N 1
ATOM 4280 C CA . GLU A 1 506 ? 11.270 1.043 12.843 1.00 90.12 506 GLU A CA 1
ATOM 4281 C C . GLU A 1 506 ? 10.137 0.014 12.750 1.00 90.12 506 GLU A C 1
ATOM 4283 O O . GLU A 1 506 ? 8.995 0.340 13.084 1.00 90.12 506 GLU A O 1
ATOM 4288 N N . ILE A 1 507 ? 10.435 -1.238 12.374 1.00 92.44 507 ILE A N 1
ATOM 4289 C CA . ILE A 1 507 ? 9.439 -2.320 12.380 1.00 92.44 507 ILE A CA 1
ATOM 4290 C C . ILE A 1 507 ? 8.912 -2.521 13.801 1.00 92.44 507 ILE A C 1
ATOM 4292 O O . ILE A 1 507 ? 7.698 -2.534 14.001 1.00 92.44 507 ILE A O 1
ATOM 4296 N N . ILE A 1 508 ? 9.802 -2.632 14.794 1.00 90.31 508 ILE A N 1
ATOM 4297 C CA . ILE A 1 508 ? 9.414 -2.810 16.199 1.00 90.31 508 ILE A CA 1
ATOM 4298 C C . ILE A 1 508 ? 8.535 -1.644 16.668 1.00 90.31 508 ILE A C 1
ATOM 4300 O O . ILE A 1 508 ? 7.462 -1.881 17.222 1.00 90.31 508 ILE A O 1
ATOM 4304 N N . GLU A 1 509 ? 8.946 -0.400 16.422 1.00 86.31 509 GLU A N 1
ATOM 4305 C CA . GLU A 1 509 ? 8.191 0.791 16.826 1.00 86.31 509 GLU A CA 1
ATOM 4306 C C . GLU A 1 509 ? 6.817 0.868 16.154 1.00 86.31 509 GLU A C 1
ATOM 4308 O O . GLU A 1 509 ? 5.810 1.149 16.810 1.00 86.31 509 GLU A O 1
ATOM 4313 N N . CYS A 1 510 ? 6.740 0.587 14.852 1.00 86.69 510 CYS A N 1
ATOM 4314 C CA . CYS A 1 510 ? 5.473 0.590 14.126 1.00 86.69 510 CYS A CA 1
ATOM 4315 C C . CYS A 1 510 ? 4.532 -0.511 14.620 1.00 86.69 510 CYS A C 1
ATOM 4317 O O . CYS A 1 510 ? 3.342 -0.261 14.812 1.00 86.69 510 CYS A O 1
ATOM 4319 N N . VAL A 1 511 ? 5.054 -1.708 14.892 1.00 87.44 511 VAL A N 1
ATOM 4320 C CA . VAL A 1 511 ? 4.251 -2.806 15.438 1.00 87.44 511 VAL A CA 1
ATOM 4321 C C . VAL A 1 511 ? 3.783 -2.481 16.854 1.00 87.44 511 VAL A C 1
ATOM 4323 O O . VAL A 1 511 ? 2.607 -2.686 17.134 1.00 87.44 511 VAL A O 1
ATOM 4326 N N . LYS A 1 512 ? 4.627 -1.910 17.727 1.00 82.94 512 LYS A N 1
ATOM 4327 C CA . LYS A 1 512 ? 4.234 -1.486 19.089 1.00 82.94 512 LYS A CA 1
ATOM 4328 C C . LYS A 1 512 ? 3.097 -0.465 19.085 1.00 82.94 512 LYS A C 1
ATOM 4330 O O . LYS A 1 512 ? 2.221 -0.523 19.945 1.00 82.94 512 LYS A O 1
ATOM 4335 N N . LYS A 1 513 ? 3.074 0.448 18.107 1.00 77.38 513 LYS A N 1
ATOM 4336 C CA . LYS A 1 513 ? 1.980 1.424 17.947 1.00 77.38 513 LYS A CA 1
ATOM 4337 C C . LYS A 1 513 ? 0.640 0.755 17.629 1.00 77.38 513 LYS A C 1
ATOM 4339 O O . LYS A 1 513 ? -0.392 1.225 18.098 1.00 77.38 513 LYS A O 1
ATOM 4344 N N . VAL A 1 514 ? 0.652 -0.326 16.848 1.00 74.06 514 VAL A N 1
ATOM 4345 C CA . VAL A 1 514 ? -0.562 -1.067 16.452 1.00 74.06 514 VAL A CA 1
ATOM 4346 C C . VAL A 1 514 ? -0.936 -2.135 17.488 1.00 74.06 514 VAL A C 1
ATOM 4348 O O . VAL A 1 514 ? -2.112 -2.385 17.744 1.00 74.06 514 VAL A O 1
ATOM 4351 N N . ILE A 1 515 ? 0.062 -2.747 18.120 1.00 75.38 515 ILE A N 1
ATOM 4352 C CA . ILE A 1 515 ? -0.060 -3.839 19.083 1.00 75.38 515 ILE A CA 1
ATOM 4353 C C . ILE A 1 515 ? 0.710 -3.434 20.353 1.00 75.38 515 ILE A C 1
ATOM 4355 O O . ILE A 1 515 ? 1.875 -3.800 20.502 1.00 75.38 515 ILE A O 1
ATOM 4359 N N . PRO A 1 516 ? 0.082 -2.708 21.301 1.00 68.56 516 PRO A N 1
ATOM 4360 C CA . PRO A 1 516 ? 0.765 -2.207 22.502 1.00 68.56 516 PRO A CA 1
ATOM 4361 C C . PRO A 1 516 ? 1.387 -3.298 23.385 1.00 68.56 516 PRO A C 1
ATOM 4363 O O . PRO A 1 516 ? 2.359 -3.047 24.092 1.00 68.56 516 PRO A O 1
ATOM 4366 N N . ASP A 1 517 ? 0.851 -4.521 23.322 1.00 68.69 517 ASP A N 1
ATOM 4367 C CA . ASP A 1 517 ? 1.349 -5.682 24.070 1.00 68.69 517 ASP A CA 1
ATOM 4368 C C . ASP A 1 517 ? 2.545 -6.375 23.381 1.00 68.69 517 ASP A C 1
ATOM 4370 O O . ASP A 1 517 ? 3.030 -7.400 23.863 1.00 68.69 517 ASP A O 1
ATOM 4374 N N . PHE A 1 518 ? 3.023 -5.849 22.245 1.00 78.75 518 PHE A N 1
ATOM 4375 C CA . PHE A 1 518 ? 4.163 -6.387 21.504 1.00 78.75 518 PHE A CA 1
ATOM 4376 C C . PHE A 1 518 ? 5.476 -6.143 22.264 1.00 78.75 518 PHE A C 1
ATOM 4378 O O . PHE A 1 518 ? 6.030 -5.040 22.276 1.00 78.75 518 PHE A O 1
ATOM 4385 N N . LYS A 1 519 ? 5.988 -7.197 22.907 1.00 77.00 519 LYS A N 1
ATOM 4386 C CA . LYS A 1 519 ? 7.215 -7.174 23.714 1.00 77.00 519 LYS A CA 1
ATOM 4387 C C . LYS A 1 519 ? 8.392 -7.788 22.957 1.00 77.00 519 LYS A C 1
ATOM 4389 O O . LYS A 1 519 ? 8.842 -8.876 23.287 1.00 77.00 519 LYS A O 1
ATOM 4394 N N . CYS A 1 520 ? 8.923 -7.060 21.981 1.00 75.31 520 CYS A N 1
ATOM 4395 C CA . CYS A 1 520 ? 10.119 -7.481 21.250 1.00 75.31 520 CYS A CA 1
ATOM 4396 C C . CYS A 1 520 ? 11.381 -6.761 21.758 1.00 75.31 520 CYS A C 1
ATOM 4398 O O . CYS A 1 520 ? 11.351 -5.549 21.994 1.00 75.31 520 CYS A O 1
ATOM 4400 N N . ASN A 1 521 ? 12.485 -7.507 21.901 1.00 76.50 521 ASN A N 1
ATOM 4401 C CA . ASN A 1 521 ? 13.826 -6.969 22.167 1.00 76.50 521 ASN A CA 1
ATOM 4402 C C . ASN A 1 521 ? 14.432 -6.416 20.855 1.00 76.50 521 ASN A C 1
ATOM 4404 O O . ASN A 1 521 ? 14.325 -7.067 19.817 1.00 76.50 521 ASN A O 1
ATOM 4408 N N . TYR A 1 522 ? 15.060 -5.237 20.910 1.00 78.19 522 TYR A N 1
ATOM 4409 C CA . TYR A 1 522 ? 15.721 -4.572 19.776 1.00 78.19 522 TYR A CA 1
ATOM 4410 C C . TYR A 1 522 ? 17.007 -5.276 19.314 1.00 78.19 522 TYR A C 1
ATOM 4412 O O . TYR A 1 522 ? 17.442 -5.082 18.181 1.00 78.19 522 TYR A O 1
ATOM 4420 N N . GLU A 1 523 ? 17.598 -6.129 20.153 1.00 82.06 523 GLU A N 1
ATOM 4421 C CA . GLU A 1 523 ? 18.789 -6.914 19.799 1.00 82.06 523 GLU A CA 1
ATOM 4422 C C . GLU A 1 523 ? 18.473 -8.111 18.889 1.00 82.06 523 GLU A C 1
ATOM 4424 O O . GLU A 1 523 ? 19.380 -8.686 18.286 1.00 82.06 523 GLU A O 1
ATOM 4429 N N . LYS A 1 524 ? 17.195 -8.493 18.760 1.00 82.75 524 LYS A N 1
ATOM 4430 C CA . LYS A 1 524 ? 16.789 -9.639 17.942 1.00 82.75 524 LYS A CA 1
ATOM 4431 C C . LYS A 1 524 ? 17.107 -9.431 16.462 1.00 82.75 524 LYS A C 1
ATOM 4433 O O . LYS A 1 524 ? 17.029 -8.326 15.919 1.00 82.75 524 LYS A O 1
ATOM 4438 N N . GLY A 1 525 ? 17.406 -10.535 15.781 1.00 87.25 525 GLY A N 1
ATOM 4439 C CA . GLY A 1 525 ? 17.495 -10.564 14.324 1.00 87.25 525 GLY A CA 1
ATOM 4440 C C . GLY A 1 525 ? 16.138 -10.289 13.666 1.00 87.25 525 GLY A C 1
ATOM 4441 O O . GLY A 1 525 ? 15.084 -10.558 14.244 1.00 87.25 525 GLY A O 1
ATOM 4442 N N . ILE A 1 526 ? 16.158 -9.796 12.423 1.00 90.38 526 ILE A N 1
ATOM 4443 C CA . ILE A 1 526 ? 14.937 -9.489 11.657 1.00 90.38 526 ILE A CA 1
ATOM 4444 C C . ILE A 1 526 ? 13.996 -10.696 11.541 1.00 90.38 526 ILE A C 1
ATOM 4446 O O . ILE A 1 526 ? 12.783 -10.552 11.669 1.00 90.38 526 ILE A O 1
ATOM 4450 N N . GLU A 1 527 ? 14.554 -11.898 11.383 1.00 90.12 527 GLU A N 1
ATOM 4451 C CA . GLU A 1 527 ? 13.796 -13.147 11.320 1.00 90.12 527 GLU A CA 1
ATOM 4452 C C . GLU A 1 527 ? 12.928 -13.363 12.567 1.00 90.12 527 GLU A C 1
ATOM 4454 O O . GLU A 1 527 ? 11.749 -13.710 12.468 1.00 90.12 527 GLU A O 1
ATOM 4459 N N . GLU A 1 528 ? 13.507 -13.150 13.747 1.00 90.62 528 GLU A N 1
ATOM 4460 C CA . GLU A 1 528 ? 12.810 -13.350 15.011 1.00 90.62 528 GLU A CA 1
ATOM 4461 C C . GLU A 1 528 ? 11.722 -12.301 15.218 1.00 90.62 528 GLU A C 1
ATOM 4463 O O . GLU A 1 528 ? 10.619 -12.659 15.626 1.00 90.62 528 GLU A O 1
ATOM 4468 N N . ILE A 1 529 ? 12.004 -11.036 14.878 1.00 92.56 529 ILE A N 1
ATOM 4469 C CA . ILE A 1 529 ? 11.031 -9.936 14.946 1.00 92.56 529 ILE A CA 1
ATOM 4470 C C . ILE A 1 529 ? 9.796 -10.292 14.109 1.00 92.56 529 ILE A C 1
ATOM 4472 O O . ILE A 1 529 ? 8.666 -10.246 14.592 1.00 92.56 529 ILE A O 1
ATOM 4476 N N . VAL A 1 530 ? 10.002 -10.707 12.859 1.00 92.44 530 VAL A N 1
ATOM 4477 C CA . VAL A 1 530 ? 8.919 -11.037 11.920 1.00 92.44 530 VAL A CA 1
ATOM 4478 C C . VAL A 1 530 ? 8.152 -12.281 12.359 1.00 92.44 530 VAL A C 1
ATOM 4480 O O . VAL A 1 530 ? 6.919 -12.310 12.307 1.00 92.44 530 VAL A O 1
ATOM 4483 N N . LYS A 1 531 ? 8.862 -13.307 12.837 1.00 91.44 531 LYS A N 1
ATOM 4484 C CA . LYS A 1 531 ? 8.243 -14.515 13.390 1.00 91.44 531 LYS A CA 1
ATOM 4485 C C . LYS A 1 531 ? 7.392 -14.195 14.620 1.00 91.44 531 LYS A C 1
ATOM 4487 O O . LYS A 1 531 ? 6.315 -14.763 14.779 1.00 91.44 531 LYS A O 1
ATOM 4492 N N . GLU A 1 532 ? 7.837 -13.283 15.476 1.00 90.50 532 GLU A N 1
ATOM 4493 C CA . GLU A 1 532 ? 7.090 -12.850 16.655 1.00 90.50 532 GLU A CA 1
ATOM 4494 C C . GLU A 1 532 ? 5.822 -12.074 16.273 1.00 90.50 532 GLU A C 1
ATOM 4496 O O . GLU A 1 532 ? 4.753 -12.343 16.825 1.00 90.50 532 GLU A O 1
ATOM 4501 N N . ILE A 1 533 ? 5.894 -11.206 15.254 1.00 90.88 533 ILE A N 1
ATOM 4502 C CA . ILE A 1 533 ? 4.711 -10.557 14.663 1.00 90.88 533 ILE A CA 1
ATOM 4503 C C . ILE A 1 533 ? 3.706 -11.617 14.201 1.00 90.88 533 ILE A C 1
ATOM 4505 O O . ILE A 1 533 ? 2.523 -11.531 14.541 1.00 90.88 533 ILE A O 1
ATOM 4509 N N . TYR A 1 534 ? 4.155 -12.643 13.472 1.00 91.25 534 TYR A N 1
ATOM 4510 C CA . TYR A 1 534 ? 3.296 -13.752 13.046 1.00 91.25 534 TYR A CA 1
ATOM 4511 C C . TYR A 1 534 ? 2.649 -14.474 14.234 1.00 91.25 534 TYR A C 1
ATOM 4513 O O . TYR A 1 534 ? 1.434 -14.651 14.242 1.00 91.25 534 TYR A O 1
ATOM 4521 N N . ILE A 1 535 ? 3.431 -14.856 15.249 1.00 88.56 535 ILE A N 1
ATOM 4522 C CA . ILE A 1 535 ? 2.937 -15.590 16.427 1.00 88.56 535 ILE A CA 1
ATOM 4523 C C . ILE A 1 535 ? 1.870 -14.781 17.173 1.00 88.56 535 ILE A C 1
ATOM 4525 O O . ILE A 1 535 ? 0.828 -15.319 17.540 1.00 88.56 535 ILE A O 1
ATOM 4529 N N . ILE A 1 536 ? 2.106 -13.484 17.377 1.00 84.81 536 ILE A N 1
ATOM 4530 C CA . ILE A 1 536 ? 1.207 -12.618 18.151 1.00 84.81 536 ILE A CA 1
ATOM 4531 C C . ILE A 1 536 ? -0.075 -12.300 17.377 1.00 84.81 536 ILE A C 1
ATOM 4533 O O . ILE A 1 536 ? -1.159 -12.211 17.962 1.00 84.81 536 ILE A O 1
ATOM 4537 N N . THR A 1 537 ? 0.036 -12.108 16.064 1.00 84.38 537 THR A N 1
ATOM 4538 C CA . THR A 1 537 ? -1.101 -11.712 15.223 1.00 84.38 537 THR A CA 1
ATOM 4539 C C . THR A 1 537 ? -1.871 -12.892 14.639 1.00 84.38 537 THR A C 1
ATOM 4541 O O . THR A 1 537 ? -3.020 -12.701 14.246 1.00 84.38 537 THR A O 1
ATOM 4544 N N . GLY A 1 538 ? -1.254 -14.071 14.529 1.00 86.88 538 GLY A N 1
ATOM 4545 C CA . GLY A 1 538 ? -1.777 -15.229 13.801 1.00 86.88 538 GLY A CA 1
ATOM 4546 C C . GLY A 1 538 ? -1.868 -15.037 12.281 1.00 86.88 538 GLY A C 1
ATOM 4547 O O . GLY A 1 538 ? -2.495 -15.849 11.606 1.00 86.88 538 GLY A O 1
ATOM 4548 N N . ARG A 1 539 ? -1.293 -13.960 11.724 1.00 91.06 539 ARG A N 1
ATOM 4549 C CA . ARG A 1 539 ? -1.436 -13.586 10.307 1.00 91.06 539 ARG A CA 1
ATOM 4550 C C . ARG A 1 539 ? -0.096 -13.656 9.593 1.00 91.06 539 ARG A C 1
ATOM 4552 O O . ARG A 1 539 ? 0.889 -13.086 10.065 1.00 91.06 539 ARG A O 1
ATOM 4559 N N . LYS A 1 540 ? -0.078 -14.316 8.430 1.00 94.50 540 LYS A N 1
ATOM 4560 C CA . LYS A 1 540 ? 1.098 -14.346 7.548 1.00 94.50 540 LYS A CA 1
ATOM 4561 C C . LYS A 1 540 ? 1.483 -12.937 7.090 1.00 94.50 540 LYS A C 1
ATOM 4563 O O . LYS A 1 540 ? 0.649 -12.029 7.080 1.00 94.50 540 LYS A O 1
ATOM 4568 N N . ILE A 1 541 ? 2.746 -12.786 6.708 1.00 96.12 541 ILE A N 1
ATOM 4569 C CA . ILE A 1 541 ? 3.343 -11.516 6.307 1.00 96.12 541 ILE A CA 1
ATOM 4570 C C . ILE A 1 541 ? 3.405 -11.406 4.783 1.00 96.12 541 ILE A C 1
ATOM 4572 O O . ILE A 1 541 ? 3.817 -12.345 4.105 1.00 96.12 541 ILE A O 1
ATOM 4576 N N . VAL A 1 542 ? 3.040 -10.242 4.255 1.00 97.75 542 VAL A N 1
ATOM 4577 C CA . VAL A 1 542 ? 3.389 -9.798 2.908 1.00 97.75 542 VAL A CA 1
ATOM 4578 C C . VAL A 1 542 ? 4.505 -8.763 3.022 1.00 97.75 542 VAL A C 1
ATOM 4580 O O . VAL A 1 542 ? 4.309 -7.686 3.585 1.00 97.75 542 VAL A O 1
ATOM 4583 N N . PHE A 1 543 ? 5.683 -9.093 2.502 1.00 96.62 543 PHE A N 1
ATOM 4584 C CA . PHE A 1 543 ? 6.804 -8.162 2.423 1.00 96.62 543 PHE A CA 1
ATOM 4585 C C . PHE A 1 543 ? 6.753 -7.385 1.120 1.00 96.62 543 PHE A C 1
ATOM 4587 O O . PHE A 1 543 ? 6.647 -7.974 0.048 1.00 96.62 543 PHE A O 1
ATOM 4594 N N . ILE A 1 544 ? 6.866 -6.066 1.203 1.00 97.69 544 ILE A N 1
ATOM 4595 C CA . ILE A 1 544 ? 6.979 -5.194 0.040 1.00 97.69 544 ILE A CA 1
ATOM 4596 C C . ILE A 1 544 ? 8.293 -4.439 0.161 1.00 97.69 544 ILE A C 1
ATOM 4598 O O . ILE A 1 544 ? 8.473 -3.675 1.103 1.00 97.69 544 ILE A O 1
ATOM 4602 N N . ILE A 1 545 ? 9.210 -4.657 -0.775 1.00 96.50 545 ILE A N 1
ATOM 4603 C CA . ILE A 1 545 ? 10.530 -4.030 -0.784 1.00 96.50 545 ILE A CA 1
ATOM 4604 C C . ILE A 1 545 ? 10.657 -3.190 -2.056 1.00 96.50 545 ILE A C 1
ATOM 4606 O O . ILE A 1 545 ? 10.778 -3.711 -3.166 1.00 96.50 545 ILE A O 1
ATOM 4610 N N . ASP A 1 546 ? 10.598 -1.878 -1.874 1.00 95.56 546 ASP A N 1
ATOM 4611 C CA . ASP A 1 546 ? 10.763 -0.871 -2.915 1.00 95.56 546 ASP A CA 1
ATOM 4612 C C . ASP A 1 546 ? 12.212 -0.371 -2.954 1.00 95.56 546 ASP A C 1
ATOM 4614 O O . ASP A 1 546 ? 12.897 -0.321 -1.927 1.00 95.56 546 ASP A O 1
ATOM 4618 N N . GLU A 1 547 ? 12.668 -0.000 -4.149 1.00 93.12 547 GLU A N 1
ATOM 4619 C CA . GLU A 1 547 ? 14.045 0.421 -4.431 1.00 93.12 547 GLU A CA 1
ATOM 4620 C C . GLU A 1 547 ? 15.102 -0.581 -3.923 1.00 93.12 547 GLU A C 1
ATOM 4622 O O . GLU A 1 547 ? 16.153 -0.196 -3.415 1.00 93.12 547 GLU A O 1
ATOM 4627 N N . TRP A 1 548 ? 14.839 -1.886 -4.059 1.00 92.88 548 TRP A N 1
ATOM 4628 C CA . TRP A 1 548 ? 15.712 -2.939 -3.518 1.00 92.88 548 TRP A CA 1
ATOM 4629 C C . TRP A 1 548 ? 17.162 -2.860 -4.027 1.00 92.88 548 TRP A C 1
ATOM 4631 O O . TRP A 1 548 ? 18.109 -3.146 -3.305 1.00 92.88 548 TRP A O 1
ATOM 4641 N N . ASP A 1 549 ? 17.347 -2.442 -5.274 1.00 90.50 549 ASP A N 1
ATOM 4642 C CA . ASP A 1 549 ? 18.639 -2.321 -5.943 1.00 90.50 549 ASP A CA 1
ATOM 4643 C C . ASP A 1 549 ? 19.347 -0.989 -5.635 1.00 90.50 549 ASP A C 1
ATOM 4645 O O . ASP A 1 549 ? 20.395 -0.697 -6.206 1.00 90.50 549 ASP A O 1
ATOM 4649 N N . PHE A 1 550 ? 18.813 -0.171 -4.719 1.00 90.06 550 PHE A N 1
ATOM 4650 C CA . PHE A 1 550 ? 19.390 1.124 -4.355 1.00 90.06 550 PHE A CA 1
ATOM 4651 C C . PHE A 1 550 ? 20.821 1.016 -3.828 1.00 90.06 550 PHE A C 1
ATOM 4653 O O . PHE A 1 550 ? 21.688 1.753 -4.289 1.00 90.06 550 PHE A O 1
ATOM 4660 N N . ILE A 1 551 ? 21.086 0.094 -2.898 1.00 88.31 551 ILE A N 1
ATOM 4661 C CA . ILE A 1 551 ? 22.435 -0.076 -2.330 1.00 88.31 551 ILE A CA 1
ATOM 4662 C C . ILE A 1 551 ? 23.419 -0.490 -3.421 1.00 88.31 551 ILE A C 1
ATOM 4664 O O . ILE A 1 551 ? 24.525 0.036 -3.462 1.00 88.31 551 ILE A O 1
ATOM 4668 N N . ILE A 1 552 ? 22.971 -1.360 -4.332 1.00 84.19 552 ILE A N 1
ATOM 4669 C CA . ILE A 1 552 ? 23.764 -1.850 -5.464 1.00 84.19 552 ILE A CA 1
ATOM 4670 C C . ILE A 1 552 ? 24.206 -0.694 -6.362 1.00 84.19 552 ILE A C 1
ATOM 4672 O O . ILE A 1 552 ? 25.346 -0.651 -6.802 1.00 84.19 552 ILE A O 1
ATOM 4676 N N . ARG A 1 553 ? 23.303 0.263 -6.602 1.00 82.81 553 ARG A N 1
ATOM 4677 C CA . ARG A 1 553 ? 23.586 1.475 -7.382 1.00 82.81 553 ARG A CA 1
ATOM 4678 C C . ARG A 1 553 ? 24.421 2.504 -6.635 1.00 82.81 553 ARG A C 1
ATOM 4680 O O . ARG A 1 553 ? 25.169 3.240 -7.251 1.00 82.81 553 ARG A O 1
ATOM 4687 N N . LYS A 1 554 ? 24.235 2.641 -5.322 1.00 81.38 554 LYS A N 1
ATOM 4688 C CA . LYS A 1 554 ? 24.930 3.674 -4.540 1.00 81.38 554 LYS A CA 1
ATOM 4689 C C . LYS A 1 554 ? 26.377 3.283 -4.250 1.00 81.38 554 LYS A C 1
ATOM 4691 O O . LYS A 1 554 ? 27.242 4.149 -4.194 1.00 81.38 554 LYS A O 1
ATOM 4696 N N . LYS A 1 555 ? 26.631 1.995 -4.026 1.00 75.94 555 LYS A N 1
ATOM 4697 C CA . LYS A 1 555 ? 27.939 1.465 -3.642 1.00 75.94 555 LYS A CA 1
ATOM 4698 C C . LYS A 1 555 ? 28.504 0.536 -4.709 1.00 75.94 555 LYS A C 1
ATOM 4700 O O . LYS A 1 555 ? 28.997 -0.534 -4.382 1.00 75.94 555 LYS A O 1
ATOM 4705 N N . GLU A 1 556 ? 28.440 0.957 -5.969 1.00 69.50 556 GLU A N 1
ATOM 4706 C CA . GLU A 1 556 ? 28.780 0.132 -7.136 1.00 69.50 556 GLU A CA 1
ATOM 4707 C C . GLU A 1 556 ? 30.096 -0.655 -6.987 1.00 69.50 556 GLU A C 1
ATOM 4709 O O . GLU A 1 556 ? 30.165 -1.818 -7.385 1.00 69.50 556 GLU A O 1
ATOM 4714 N N . GLU A 1 557 ? 31.102 -0.061 -6.336 1.00 70.25 557 GLU A N 1
ATOM 4715 C CA . GLU A 1 557 ? 32.431 -0.650 -6.151 1.00 70.25 557 GLU A CA 1
ATOM 4716 C C . GLU A 1 557 ? 32.594 -1.557 -4.904 1.00 70.25 557 GLU A C 1
ATOM 4718 O O . GLU A 1 557 ? 33.613 -2.227 -4.739 1.00 70.25 557 GLU A O 1
ATOM 4723 N N . ASP A 1 558 ? 31.595 -1.640 -4.020 1.00 81.81 558 ASP A N 1
ATOM 4724 C CA . ASP A 1 558 ? 31.673 -2.341 -2.728 1.00 81.81 558 ASP A CA 1
ATOM 4725 C C . ASP A 1 558 ? 30.937 -3.694 -2.757 1.00 81.81 558 ASP A C 1
ATOM 4727 O O . ASP A 1 558 ? 29.825 -3.871 -2.243 1.00 81.81 558 ASP A O 1
ATOM 4731 N N . MET A 1 559 ? 31.589 -4.694 -3.357 1.00 80.19 559 MET A N 1
ATOM 4732 C CA . MET A 1 559 ? 31.041 -6.055 -3.458 1.00 80.19 559 MET A CA 1
ATOM 4733 C C . MET A 1 559 ? 30.798 -6.723 -2.104 1.00 80.19 559 MET A C 1
ATOM 4735 O O . MET A 1 559 ? 29.908 -7.568 -1.996 1.00 80.19 559 MET A O 1
ATOM 4739 N N . GLU A 1 560 ? 31.567 -6.370 -1.075 1.00 84.94 560 GLU A N 1
ATOM 4740 C CA . GLU A 1 560 ? 31.384 -6.936 0.259 1.00 84.94 560 GLU A CA 1
ATOM 4741 C C . GLU A 1 560 ? 30.058 -6.463 0.867 1.00 84.94 560 GLU A C 1
ATOM 4743 O O . GLU A 1 560 ? 29.266 -7.285 1.340 1.00 84.94 560 GLU A O 1
ATOM 4748 N N . THR A 1 561 ? 29.763 -5.160 0.785 1.00 88.12 561 THR A N 1
ATOM 4749 C CA . THR A 1 561 ? 28.462 -4.617 1.197 1.00 88.12 561 THR A CA 1
ATOM 4750 C C . THR A 1 561 ? 27.322 -5.233 0.390 1.00 88.12 561 THR A C 1
ATOM 4752 O O . THR A 1 561 ? 26.281 -5.564 0.961 1.00 88.12 561 THR A O 1
ATOM 4755 N N . HIS A 1 562 ? 27.502 -5.443 -0.916 1.00 85.88 562 HIS A N 1
ATOM 4756 C CA . HIS A 1 562 ? 26.478 -6.078 -1.741 1.00 85.88 562 HIS A CA 1
ATOM 4757 C C . HIS A 1 562 ? 26.160 -7.508 -1.299 1.00 85.88 562 HIS A C 1
ATOM 4759 O O . HIS A 1 562 ? 24.986 -7.853 -1.168 1.00 85.88 562 HIS A O 1
ATOM 4765 N N . ILE A 1 563 ? 27.178 -8.330 -1.026 1.00 85.19 563 ILE A N 1
ATOM 4766 C CA . ILE A 1 563 ? 26.986 -9.703 -0.536 1.00 85.19 563 ILE A CA 1
ATOM 4767 C C . ILE A 1 563 ? 26.243 -9.683 0.804 1.00 85.19 563 ILE A C 1
ATOM 4769 O O . ILE A 1 563 ? 25.197 -10.320 0.925 1.00 85.19 563 ILE A O 1
ATOM 4773 N N . LYS A 1 564 ? 26.705 -8.875 1.769 1.00 89.69 564 LYS A N 1
ATOM 4774 C CA . LYS A 1 564 ? 26.057 -8.744 3.087 1.00 89.69 564 LYS A CA 1
ATOM 4775 C C . LYS A 1 564 ? 24.600 -8.279 2.978 1.00 89.69 564 LYS A C 1
ATOM 4777 O O . LYS A 1 564 ? 23.736 -8.762 3.708 1.00 89.69 564 LYS A O 1
ATOM 4782 N N . TYR A 1 565 ? 24.302 -7.364 2.056 1.00 91.38 565 TYR A N 1
ATOM 4783 C CA . TYR A 1 565 ? 22.936 -6.906 1.808 1.00 91.38 565 TYR A CA 1
ATOM 4784 C C . TYR A 1 565 ? 22.045 -8.004 1.206 1.00 91.38 565 TYR A C 1
ATOM 4786 O O . TYR A 1 565 ? 20.905 -8.186 1.638 1.00 91.38 565 TYR A O 1
ATOM 4794 N N . MET A 1 566 ? 22.559 -8.775 0.245 1.00 89.25 566 MET A N 1
ATOM 4795 C CA . MET A 1 566 ? 21.834 -9.915 -0.329 1.00 89.25 566 MET A CA 1
ATOM 4796 C C . MET A 1 566 ? 21.573 -11.004 0.714 1.00 89.25 566 MET A C 1
ATOM 4798 O O . MET A 1 566 ? 20.491 -11.592 0.721 1.00 89.25 566 MET A O 1
ATOM 4802 N N . ASP A 1 567 ? 22.528 -11.249 1.612 1.00 89.06 567 ASP A N 1
ATOM 4803 C CA . ASP A 1 567 ? 22.358 -12.175 2.731 1.00 89.06 567 ASP A CA 1
ATOM 4804 C C . ASP A 1 567 ? 21.276 -11.687 3.696 1.00 89.06 567 ASP A C 1
ATOM 4806 O O . ASP A 1 567 ? 20.415 -12.468 4.101 1.00 89.06 567 ASP A O 1
ATOM 4810 N N . PHE A 1 568 ? 21.236 -10.385 3.994 1.00 92.00 568 PHE A N 1
ATOM 4811 C CA . PHE A 1 568 ? 20.148 -9.786 4.767 1.00 92.00 568 PHE A CA 1
ATOM 4812 C C . PHE A 1 568 ? 18.774 -10.006 4.110 1.00 92.00 568 PHE A C 1
ATOM 4814 O O . PHE A 1 568 ? 17.840 -10.457 4.780 1.00 92.00 568 PHE A O 1
ATOM 4821 N N . LEU A 1 569 ? 18.639 -9.753 2.802 1.00 92.25 569 LEU A N 1
ATOM 4822 C CA . LEU A 1 569 ? 17.394 -10.023 2.071 1.00 92.25 569 LEU A CA 1
ATOM 4823 C C . LEU A 1 569 ? 17.020 -11.514 2.109 1.00 92.25 569 LEU A C 1
ATOM 4825 O O . LEU A 1 569 ? 15.860 -11.858 2.344 1.00 92.25 569 LEU A O 1
ATOM 4829 N N . ALA A 1 570 ? 17.994 -12.409 1.930 1.00 90.06 570 ALA A N 1
ATOM 4830 C CA . ALA A 1 570 ? 17.771 -13.850 2.001 1.00 90.06 570 ALA A CA 1
ATOM 4831 C C . ALA A 1 570 ? 17.280 -14.282 3.389 1.00 90.06 570 ALA A C 1
ATOM 4833 O O . ALA A 1 570 ? 16.311 -15.036 3.477 1.00 90.06 570 ALA A O 1
ATOM 4834 N N . LEU A 1 571 ? 17.883 -13.762 4.463 1.00 90.12 571 LEU A N 1
ATOM 4835 C CA . LEU A 1 571 ? 17.461 -14.016 5.844 1.00 90.12 571 LEU A CA 1
ATOM 4836 C C . LEU A 1 571 ? 16.022 -13.560 6.103 1.00 90.12 571 LEU A C 1
ATOM 4838 O O . LEU A 1 571 ? 15.292 -14.227 6.838 1.00 90.12 571 LEU A O 1
ATOM 4842 N N . CYS A 1 572 ? 15.598 -12.459 5.480 1.00 88.31 572 CYS A N 1
ATOM 4843 C CA . CYS A 1 572 ? 14.234 -11.960 5.607 1.00 88.31 572 CYS A CA 1
ATOM 4844 C C . CYS A 1 572 ? 13.208 -12.864 4.914 1.00 88.31 572 CYS A C 1
ATOM 4846 O O . CYS A 1 572 ? 12.099 -13.001 5.416 1.00 88.31 572 CYS A O 1
ATOM 4848 N N . ILE A 1 573 ? 13.552 -13.454 3.764 1.00 90.44 573 ILE A N 1
ATOM 4849 C CA . ILE A 1 573 ? 12.554 -13.933 2.792 1.00 90.44 573 ILE A CA 1
ATOM 4850 C C . ILE A 1 573 ? 12.588 -15.453 2.576 1.00 90.44 573 ILE A C 1
ATOM 4852 O O . ILE A 1 573 ? 11.549 -16.087 2.377 1.00 90.44 573 ILE A O 1
ATOM 4856 N N . LYS A 1 574 ? 13.777 -16.057 2.576 1.00 88.12 574 LYS A N 1
ATOM 4857 C CA . LYS A 1 574 ? 13.984 -17.422 2.084 1.00 88.12 574 LYS A CA 1
ATOM 4858 C C . LYS A 1 574 ? 13.424 -18.473 3.047 1.00 88.12 574 LYS A C 1
ATOM 4860 O O . LYS A 1 574 ? 13.711 -18.441 4.242 1.00 88.12 574 LYS A O 1
ATOM 4865 N N . ASP A 1 575 ? 12.650 -19.414 2.501 1.00 84.12 575 ASP A N 1
ATOM 4866 C CA . ASP A 1 575 ? 12.099 -20.589 3.196 1.00 84.12 575 ASP A CA 1
ATOM 4867 C C . ASP A 1 575 ? 11.303 -20.269 4.481 1.00 84.12 575 ASP A C 1
ATOM 4869 O O . ASP A 1 575 ? 11.287 -21.046 5.438 1.00 84.12 575 ASP A O 1
ATOM 4873 N N . LYS A 1 576 ? 10.612 -19.118 4.520 1.00 89.25 576 LYS A N 1
ATOM 4874 C CA . LYS A 1 576 ? 9.843 -18.685 5.697 1.00 89.25 576 LYS A CA 1
ATOM 4875 C C . LYS A 1 576 ? 8.358 -19.079 5.594 1.00 89.25 576 LYS A C 1
ATOM 4877 O O . LYS A 1 576 ? 7.625 -18.493 4.798 1.00 89.25 576 LYS A O 1
ATOM 4882 N N . PRO A 1 577 ? 7.843 -19.995 6.440 1.00 89.06 577 PRO A N 1
ATOM 4883 C CA . PRO A 1 577 ? 6.451 -20.467 6.351 1.00 89.06 577 PRO A CA 1
ATOM 4884 C C . PRO A 1 577 ? 5.410 -19.406 6.747 1.00 89.06 577 PRO A C 1
ATOM 4886 O O . PRO A 1 577 ? 4.237 -19.497 6.374 1.00 89.06 577 PRO A O 1
ATOM 4889 N N . TYR A 1 578 ? 5.837 -18.400 7.512 1.00 91.56 578 TYR A N 1
ATOM 4890 C CA . TYR A 1 578 ? 5.012 -17.273 7.939 1.00 91.56 578 TYR A CA 1
ATOM 4891 C C . TYR A 1 578 ? 4.936 -16.146 6.895 1.00 91.56 578 TYR A C 1
ATOM 4893 O O . TYR A 1 578 ? 4.185 -15.197 7.104 1.00 91.56 578 TYR A O 1
ATOM 4901 N N . ILE A 1 579 ? 5.658 -16.237 5.771 1.00 93.94 579 ILE A N 1
ATOM 4902 C CA . ILE A 1 579 ? 5.556 -15.288 4.653 1.00 93.94 579 ILE A CA 1
ATOM 4903 C C . ILE A 1 579 ? 4.537 -15.815 3.636 1.00 93.94 579 ILE A C 1
ATOM 4905 O O . ILE A 1 579 ? 4.602 -16.960 3.189 1.00 93.94 579 ILE A O 1
ATOM 4909 N N . ALA A 1 580 ? 3.554 -14.983 3.300 1.00 95.56 580 ALA A N 1
ATOM 4910 C CA . ALA A 1 580 ? 2.555 -15.256 2.270 1.00 95.56 580 ALA A CA 1
ATOM 4911 C C . ALA A 1 580 ? 3.023 -14.814 0.881 1.00 95.56 580 ALA A C 1
ATOM 4913 O O . ALA A 1 580 ? 2.767 -15.521 -0.086 1.00 95.56 580 ALA A O 1
ATOM 4914 N N . LEU A 1 581 ? 3.694 -13.665 0.787 1.00 97.00 581 LEU A N 1
ATOM 4915 C CA . LEU A 1 581 ? 4.203 -13.108 -0.464 1.00 97.00 581 LEU A CA 1
ATOM 4916 C C . LEU A 1 581 ? 5.363 -12.158 -0.158 1.00 97.00 581 LEU A C 1
ATOM 4918 O O . LEU A 1 581 ? 5.280 -11.376 0.787 1.00 97.00 581 LEU A O 1
ATOM 4922 N N . THR A 1 582 ? 6.394 -12.162 -0.994 1.00 96.88 582 THR A N 1
ATOM 4923 C CA . THR A 1 582 ? 7.341 -11.048 -1.074 1.00 96.88 582 THR A CA 1
ATOM 4924 C C . THR A 1 582 ? 7.235 -10.395 -2.439 1.00 96.88 582 THR A C 1
ATOM 4926 O O . THR A 1 582 ? 7.417 -11.062 -3.453 1.00 96.88 582 THR A O 1
ATOM 4929 N N . TYR A 1 583 ? 6.965 -9.096 -2.475 1.00 97.44 583 TYR A N 1
ATOM 4930 C CA . TYR A 1 583 ? 6.986 -8.284 -3.680 1.00 97.44 583 TYR A CA 1
ATOM 4931 C C . TYR A 1 583 ? 8.178 -7.326 -3.639 1.00 97.44 583 TYR A C 1
ATOM 4933 O O . TYR A 1 583 ? 8.288 -6.493 -2.742 1.00 97.44 583 TYR A O 1
ATOM 4941 N N . MET A 1 584 ? 9.059 -7.430 -4.626 1.00 95.75 584 MET A N 1
ATOM 4942 C CA . MET A 1 584 ? 10.219 -6.565 -4.813 1.00 95.75 584 MET A CA 1
ATOM 4943 C C . MET A 1 584 ? 10.077 -5.743 -6.089 1.00 95.75 584 MET A C 1
ATOM 4945 O O . MET A 1 584 ? 9.617 -6.238 -7.120 1.00 95.75 584 MET A O 1
ATOM 4949 N N . THR A 1 585 ? 10.497 -4.482 -6.039 1.00 96.06 585 THR A N 1
ATOM 4950 C CA . THR A 1 585 ? 10.592 -3.645 -7.235 1.00 96.06 585 THR A CA 1
ATOM 4951 C C . THR A 1 585 ? 11.787 -2.704 -7.169 1.00 96.06 585 THR A C 1
ATOM 4953 O O . THR A 1 585 ? 12.244 -2.317 -6.096 1.00 96.06 585 THR A O 1
ATOM 4956 N N . GLY A 1 586 ? 12.341 -2.409 -8.338 1.00 93.75 586 GLY A N 1
ATOM 4957 C CA . GLY A 1 586 ? 13.605 -1.706 -8.519 1.00 93.75 586 GLY A CA 1
ATOM 4958 C C . GLY A 1 586 ? 13.832 -1.390 -9.993 1.00 93.75 586 GLY A C 1
ATOM 4959 O O . GLY A 1 586 ? 12.929 -1.583 -10.817 1.00 93.75 586 GLY A O 1
ATOM 4960 N N . ILE A 1 587 ? 15.017 -0.893 -10.340 1.00 91.38 587 ILE A N 1
ATOM 4961 C CA . ILE A 1 587 ? 15.398 -0.642 -11.737 1.00 91.38 587 ILE A CA 1
ATOM 4962 C C . ILE A 1 587 ? 15.961 -1.921 -12.358 1.00 91.38 587 ILE A C 1
ATOM 4964 O O . ILE A 1 587 ? 15.524 -2.323 -13.438 1.00 91.38 587 ILE A O 1
ATOM 4968 N N . TYR A 1 588 ? 16.891 -2.575 -11.666 1.00 88.06 588 TYR A N 1
ATOM 4969 C CA . TYR A 1 588 ? 17.661 -3.682 -12.213 1.00 88.06 588 TYR A CA 1
ATOM 4970 C C . TYR A 1 588 ? 17.133 -5.065 -11.826 1.00 88.06 588 TYR A C 1
ATOM 4972 O O . TYR A 1 588 ? 16.608 -5.230 -10.725 1.00 88.06 588 TYR A O 1
ATOM 4980 N N . PRO A 1 589 ? 17.299 -6.070 -12.709 1.00 87.75 589 PRO A N 1
ATOM 4981 C CA . PRO A 1 589 ? 17.005 -7.476 -12.426 1.00 87.75 589 PRO A CA 1
ATOM 4982 C C . PRO A 1 589 ? 17.955 -8.106 -11.383 1.00 87.75 589 PRO A C 1
ATOM 4984 O O . PRO A 1 589 ? 19.120 -7.722 -11.258 1.00 87.75 589 PRO A O 1
ATOM 4987 N N . ILE A 1 590 ? 17.470 -9.133 -10.673 1.00 83.06 590 ILE A N 1
ATOM 4988 C CA . ILE A 1 590 ? 18.247 -9.985 -9.753 1.00 83.06 590 ILE A CA 1
ATOM 4989 C C . ILE A 1 590 ? 19.158 -10.937 -10.543 1.00 83.06 590 ILE A C 1
ATOM 4991 O O . ILE A 1 590 ? 20.303 -11.156 -10.139 1.00 83.06 590 ILE A O 1
ATOM 4995 N N . LYS A 1 591 ? 18.684 -11.490 -11.675 1.00 65.00 591 LYS A N 1
ATOM 4996 C CA . LYS A 1 591 ? 19.369 -12.530 -12.477 1.00 65.00 591 LYS A CA 1
ATOM 4997 C C . LYS A 1 591 ? 20.823 -12.204 -12.849 1.00 65.00 591 LYS A C 1
ATOM 4999 O O . LYS A 1 591 ? 21.606 -13.130 -13.060 1.00 65.00 591 LYS A O 1
ATOM 5004 N N . GLY A 1 592 ? 21.187 -10.923 -12.891 1.00 59.38 592 GLY A N 1
ATOM 5005 C CA . GLY A 1 592 ? 22.532 -10.464 -13.227 1.00 59.38 592 GLY A CA 1
ATOM 5006 C C . GLY A 1 592 ? 23.553 -10.489 -12.079 1.00 59.38 592 GLY A C 1
ATOM 5007 O O . GLY A 1 592 ? 24.724 -10.231 -12.326 1.00 59.38 592 GLY A O 1
ATOM 5008 N N . TYR A 1 593 ? 23.179 -10.768 -10.831 1.00 62.50 593 TYR A N 1
ATOM 5009 C CA . TYR A 1 593 ? 24.161 -10.806 -9.738 1.00 62.50 593 TYR A CA 1
ATOM 5010 C C . TYR A 1 593 ? 24.951 -12.132 -9.728 1.00 62.50 593 TYR A C 1
ATOM 5012 O O . TYR A 1 593 ? 24.385 -13.183 -10.054 1.00 62.50 593 TYR A O 1
ATOM 5020 N N . LYS A 1 594 ? 26.252 -12.093 -9.369 1.00 57.28 594 LYS A N 1
ATOM 5021 C CA . LYS A 1 594 ? 27.176 -13.256 -9.361 1.00 57.28 594 LYS A CA 1
ATOM 5022 C C . LYS A 1 594 ? 26.526 -14.519 -8.774 1.00 57.28 594 LYS A C 1
ATOM 5024 O O . LYS A 1 594 ? 25.689 -14.441 -7.878 1.00 57.28 594 LYS A O 1
ATOM 5029 N N . ASN A 1 595 ? 26.973 -15.695 -9.228 1.00 50.62 595 ASN A N 1
ATOM 5030 C CA . ASN A 1 595 ? 26.454 -17.031 -8.868 1.00 50.62 595 ASN A CA 1
ATOM 5031 C C . ASN A 1 595 ? 26.396 -17.372 -7.360 1.00 50.62 595 ASN A C 1
ATOM 5033 O O . ASN A 1 595 ? 25.883 -18.432 -7.019 1.00 50.62 595 ASN A O 1
ATOM 5037 N N . ASN A 1 596 ? 26.849 -16.479 -6.478 1.00 52.50 596 ASN A N 1
ATOM 5038 C CA . ASN A 1 596 ? 26.843 -16.636 -5.026 1.00 52.50 596 ASN A CA 1
ATOM 5039 C C . ASN A 1 596 ? 25.785 -15.768 -4.315 1.00 52.50 596 ASN A C 1
ATOM 5041 O O . ASN A 1 596 ? 25.847 -15.650 -3.096 1.00 52.50 596 ASN A O 1
ATOM 5045 N N . SER A 1 597 ? 24.833 -15.126 -5.014 1.00 62.38 597 SER A N 1
ATOM 5046 C CA . SER A 1 597 ? 23.785 -14.375 -4.307 1.00 62.38 597 SER A CA 1
ATOM 5047 C C . SER A 1 597 ? 22.791 -15.321 -3.621 1.00 62.38 597 SER A C 1
ATOM 5049 O O . SER A 1 597 ? 22.142 -16.155 -4.257 1.00 62.38 597 SER A O 1
ATOM 5051 N N . SER A 1 598 ? 22.639 -15.166 -2.304 1.00 69.50 598 SER A N 1
ATOM 5052 C CA . SER A 1 598 ? 21.781 -16.003 -1.451 1.00 69.50 598 SER A CA 1
ATOM 5053 C C . SER A 1 598 ? 20.289 -15.981 -1.831 1.00 69.50 598 SER A C 1
ATOM 5055 O O . SER A 1 598 ? 19.532 -16.870 -1.422 1.00 69.50 598 SER A O 1
ATOM 5057 N N . ILE A 1 599 ? 19.881 -15.005 -2.655 1.00 78.88 599 ILE A N 1
ATOM 5058 C CA . ILE A 1 599 ? 18.523 -14.826 -3.193 1.00 78.88 599 ILE A CA 1
ATOM 5059 C C . ILE A 1 599 ? 18.349 -15.278 -4.657 1.00 78.88 599 ILE A C 1
ATOM 5061 O O . ILE A 1 599 ? 17.255 -15.154 -5.210 1.00 78.88 599 ILE A O 1
ATOM 5065 N N . LYS A 1 600 ? 19.385 -15.795 -5.332 1.00 73.19 600 LYS A N 1
ATOM 5066 C CA . LYS A 1 600 ? 19.238 -16.266 -6.720 1.00 73.19 600 LYS A CA 1
ATOM 5067 C C . LYS A 1 600 ? 18.278 -17.454 -6.788 1.00 73.19 600 LYS A C 1
ATOM 5069 O O . LYS A 1 600 ? 18.376 -18.393 -6.004 1.00 73.19 600 LYS A O 1
ATOM 5074 N N . GLY A 1 601 ? 17.359 -17.425 -7.752 1.00 77.38 601 GLY A N 1
ATOM 5075 C CA . GLY A 1 601 ? 16.457 -18.546 -8.040 1.00 77.38 601 GLY A CA 1
ATOM 5076 C C . GLY A 1 601 ? 15.265 -18.704 -7.091 1.00 77.38 601 GLY A C 1
ATOM 5077 O O . GLY A 1 601 ? 14.479 -19.624 -7.291 1.00 77.38 601 GLY A O 1
ATOM 5078 N N . ILE A 1 602 ? 15.084 -17.814 -6.105 1.00 85.81 602 ILE A N 1
ATOM 5079 C CA . ILE A 1 602 ? 13.915 -17.849 -5.201 1.00 85.81 602 ILE A CA 1
ATOM 5080 C C . ILE A 1 602 ? 12.796 -16.879 -5.615 1.00 85.81 602 ILE A C 1
ATOM 5082 O O . ILE A 1 602 ? 11.817 -16.754 -4.880 1.00 85.81 602 ILE A O 1
ATOM 5086 N N . PHE A 1 603 ? 12.929 -16.200 -6.763 1.00 90.25 603 PHE A N 1
ATOM 5087 C CA . PHE A 1 603 ? 11.986 -15.197 -7.270 1.00 90.25 603 PHE A CA 1
ATOM 5088 C C . PHE A 1 603 ? 11.398 -15.565 -8.634 1.00 90.25 603 PHE A C 1
ATOM 5090 O O . PHE A 1 603 ? 12.112 -16.002 -9.535 1.00 90.25 603 PHE A O 1
ATOM 5097 N N . TRP A 1 604 ? 10.112 -15.264 -8.810 1.00 90.94 604 TRP A N 1
ATOM 5098 C CA . TRP A 1 604 ? 9.521 -14.985 -10.114 1.00 90.94 604 TRP A CA 1
ATOM 5099 C C . TRP A 1 604 ? 9.964 -13.598 -10.559 1.00 90.94 604 TRP A C 1
ATOM 5101 O O . TRP A 1 604 ? 9.571 -12.594 -9.964 1.00 90.94 604 TRP A O 1
ATOM 5111 N N . GLU A 1 605 ? 10.813 -13.545 -11.575 1.00 90.69 605 GLU A N 1
ATOM 5112 C CA . GLU A 1 605 ? 11.445 -12.308 -12.010 1.00 90.69 605 GLU A CA 1
ATOM 5113 C C . GLU A 1 605 ? 10.865 -11.820 -13.336 1.00 90.69 605 GLU A C 1
ATOM 5115 O O . GLU A 1 605 ? 10.819 -12.559 -14.321 1.00 90.69 605 GLU A O 1
ATOM 5120 N N . PHE A 1 606 ? 10.454 -10.554 -13.351 1.00 92.81 606 PHE A N 1
ATOM 5121 C CA . PHE A 1 606 ? 9.904 -9.877 -14.516 1.00 92.81 606 PHE A CA 1
ATOM 5122 C C . PHE A 1 606 ? 10.646 -8.558 -14.733 1.00 92.81 606 PHE A C 1
ATOM 5124 O O . PHE A 1 606 ? 10.789 -7.766 -13.803 1.00 92.81 606 PHE A O 1
ATOM 5131 N N . SER A 1 607 ? 11.125 -8.319 -15.951 1.00 92.44 607 SER A N 1
ATOM 5132 C CA . SER A 1 607 ? 11.955 -7.155 -16.292 1.00 92.44 607 SER A CA 1
ATOM 5133 C C . SER A 1 607 ? 11.614 -6.603 -17.679 1.00 92.44 607 SER A C 1
ATOM 5135 O O . SER A 1 607 ? 10.827 -7.196 -18.414 1.00 92.44 607 SER A O 1
ATOM 5137 N N . MET A 1 608 ? 12.247 -5.500 -18.090 1.00 92.00 608 MET A N 1
ATOM 5138 C CA . MET A 1 608 ? 12.070 -4.931 -19.439 1.00 92.00 608 MET A CA 1
ATOM 5139 C C . MET A 1 608 ? 12.464 -5.887 -20.576 1.00 92.00 608 MET A C 1
ATOM 5141 O O . MET A 1 608 ? 11.886 -5.812 -21.655 1.00 92.00 608 MET A O 1
ATOM 5145 N N . THR A 1 609 ? 13.411 -6.797 -20.341 1.00 91.31 609 THR A N 1
ATOM 5146 C CA . THR A 1 609 ? 13.845 -7.808 -21.322 1.00 91.31 609 THR A CA 1
ATOM 5147 C C . THR A 1 609 ? 13.086 -9.127 -21.185 1.00 91.31 609 THR A C 1
ATOM 5149 O O . THR A 1 609 ? 13.198 -10.015 -22.023 1.00 91.31 609 THR A O 1
ATOM 5152 N N . SER A 1 610 ? 12.314 -9.306 -20.112 1.00 90.06 610 SER A N 1
ATOM 5153 C CA . SER A 1 610 ? 11.538 -10.521 -19.849 1.00 90.06 610 SER A CA 1
ATOM 5154 C C . SER A 1 610 ? 10.283 -10.203 -19.022 1.00 90.06 610 SER A C 1
ATOM 5156 O O . SER A 1 610 ? 10.186 -10.608 -17.864 1.00 90.06 610 SER A O 1
ATOM 5158 N N . PRO A 1 611 ? 9.309 -9.460 -19.583 1.00 90.12 611 PRO A N 1
ATOM 5159 C CA . PRO A 1 611 ? 8.155 -8.970 -18.822 1.00 90.12 611 PRO A CA 1
ATOM 5160 C C . PRO A 1 611 ? 7.069 -10.037 -18.621 1.00 90.12 611 PRO A C 1
ATOM 5162 O O . PRO A 1 611 ? 6.339 -9.999 -17.628 1.00 90.12 611 PRO A O 1
ATOM 5165 N N . ASN A 1 612 ? 6.961 -11.009 -19.537 1.00 90.56 612 ASN A N 1
ATOM 5166 C CA . ASN A 1 612 ? 5.966 -12.085 -19.491 1.00 90.56 612 ASN A CA 1
ATOM 5167 C C . ASN A 1 612 ? 4.534 -11.521 -19.290 1.00 90.56 612 ASN A C 1
ATOM 5169 O O . ASN A 1 612 ? 4.219 -10.429 -19.766 1.00 90.56 612 ASN A O 1
ATOM 5173 N N . ASN A 1 613 ? 3.673 -12.210 -18.544 1.00 89.69 613 ASN A N 1
ATOM 5174 C CA . ASN A 1 613 ? 2.303 -11.781 -18.250 1.00 89.69 613 ASN A CA 1
ATOM 5175 C C . ASN A 1 613 ? 2.175 -10.450 -17.483 1.00 89.69 613 ASN A C 1
ATOM 5177 O O . ASN A 1 613 ? 1.054 -9.962 -17.317 1.00 89.69 613 ASN A O 1
ATOM 5181 N N . THR A 1 614 ? 3.282 -9.839 -17.043 1.00 92.25 614 THR A N 1
ATOM 5182 C CA . THR A 1 614 ? 3.268 -8.517 -16.399 1.00 92.25 614 THR A CA 1
ATOM 5183 C C . THR A 1 614 ? 3.382 -7.350 -17.389 1.00 92.25 614 THR A C 1
ATOM 5185 O O . THR A 1 614 ? 3.170 -6.202 -16.998 1.00 92.25 614 THR A O 1
ATOM 5188 N N . ALA A 1 615 ? 3.647 -7.624 -18.677 1.00 94.31 615 ALA A N 1
ATOM 5189 C CA . ALA A 1 615 ? 3.910 -6.625 -19.721 1.00 94.31 615 ALA A CA 1
ATOM 5190 C C . ALA A 1 615 ? 2.902 -5.463 -19.740 1.00 94.31 615 ALA A C 1
ATOM 5192 O O . ALA A 1 615 ? 3.295 -4.296 -19.763 1.00 94.31 615 ALA A O 1
ATOM 5193 N N . LYS A 1 616 ? 1.600 -5.768 -19.645 1.00 94.94 616 LYS A N 1
ATOM 5194 C CA . LYS A 1 616 ? 0.532 -4.756 -19.675 1.00 94.94 616 LYS A CA 1
ATOM 5195 C C . LYS A 1 616 ? 0.492 -3.836 -18.448 1.00 94.94 616 LYS A C 1
ATOM 5197 O O . LYS A 1 616 ? -0.162 -2.800 -18.504 1.00 94.94 616 LYS A O 1
ATOM 5202 N N . TYR A 1 617 ? 1.162 -4.181 -17.347 1.00 95.31 617 TYR A N 1
ATOM 5203 C CA . TYR A 1 617 ? 1.158 -3.405 -16.098 1.00 95.31 617 TYR A CA 1
ATOM 5204 C C . TYR A 1 617 ? 2.410 -2.541 -15.906 1.00 95.31 617 TYR A C 1
ATOM 5206 O O . TYR A 1 617 ? 2.473 -1.765 -14.949 1.00 95.31 617 TYR A O 1
ATOM 5214 N N . VAL A 1 618 ? 3.405 -2.654 -16.795 1.00 93.75 618 VAL A N 1
ATOM 5215 C CA . VAL A 1 618 ? 4.674 -1.919 -16.675 1.00 93.75 618 VAL A CA 1
ATOM 5216 C C . VAL A 1 618 ? 4.468 -0.412 -16.833 1.00 93.75 618 VAL A C 1
ATOM 5218 O O . VAL A 1 618 ? 5.043 0.352 -16.064 1.00 93.75 618 VAL A O 1
ATOM 5221 N N . GLY A 1 619 ? 3.619 0.019 -17.762 1.00 94.62 619 GLY A N 1
ATOM 5222 C CA . GLY A 1 619 ? 3.276 1.424 -17.986 1.00 94.62 619 GLY A CA 1
ATOM 5223 C C . GLY A 1 619 ? 1.855 1.576 -18.523 1.00 94.62 619 GLY A C 1
ATOM 5224 O O . GLY A 1 619 ? 1.008 0.706 -18.302 1.00 94.62 619 GLY A O 1
ATOM 5225 N N . PHE A 1 620 ? 1.588 2.673 -19.229 1.00 97.12 620 PHE A N 1
ATOM 5226 C CA . PHE A 1 620 ? 0.315 2.834 -19.933 1.00 97.12 620 PHE A CA 1
ATOM 5227 C C . PHE A 1 620 ? 0.377 2.152 -21.289 1.00 97.12 620 PHE A C 1
ATOM 5229 O O . PHE A 1 620 ? 1.352 2.302 -22.013 1.00 97.12 620 PHE A O 1
ATOM 5236 N N . THR A 1 621 ? -0.660 1.404 -21.625 1.00 97.06 621 THR A N 1
ATOM 5237 C CA . THR A 1 621 ? -0.841 0.814 -22.947 1.00 97.06 621 THR A CA 1
ATOM 5238 C C . THR A 1 621 ? -1.415 1.847 -23.912 1.00 97.06 621 THR A C 1
ATOM 5240 O O . THR A 1 621 ? -2.063 2.807 -23.495 1.00 97.06 621 THR A O 1
ATOM 5243 N N . ASP A 1 622 ? -1.247 1.629 -25.213 1.00 96.31 622 ASP A N 1
ATOM 5244 C CA . ASP A 1 622 ? -1.814 2.505 -26.247 1.00 96.31 622 ASP A CA 1
ATOM 5245 C C . ASP A 1 622 ? -3.331 2.732 -26.110 1.00 96.31 622 ASP A C 1
ATOM 5247 O O . ASP A 1 622 ? -3.808 3.862 -26.236 1.00 96.31 622 ASP A O 1
ATOM 5251 N N . GLY A 1 623 ? -4.083 1.684 -25.756 1.00 95.88 623 GLY A N 1
ATOM 5252 C CA . GLY A 1 623 ? -5.521 1.789 -25.492 1.00 95.88 623 GLY A CA 1
ATOM 5253 C C . GLY A 1 623 ? -5.848 2.675 -24.286 1.00 95.88 623 GLY A C 1
ATOM 5254 O O . GLY A 1 623 ? -6.765 3.492 -24.348 1.00 95.88 623 GLY A O 1
ATOM 5255 N N . GLU A 1 624 ? -5.068 2.576 -23.209 1.00 97.12 624 GLU A N 1
ATOM 5256 C CA . GLU A 1 624 ? -5.248 3.410 -22.013 1.00 97.12 624 GLU A CA 1
ATOM 5257 C C . GLU A 1 624 ? -4.867 4.870 -22.274 1.00 97.12 624 GLU A C 1
ATOM 5259 O O . GLU A 1 624 ? -5.558 5.776 -21.812 1.00 97.12 624 GLU A O 1
ATOM 5264 N N . VAL A 1 625 ? -3.812 5.120 -23.057 1.00 96.56 625 VAL A N 1
ATOM 5265 C CA . VAL A 1 625 ? -3.438 6.479 -23.475 1.00 96.56 625 VAL A CA 1
ATOM 5266 C C . VAL A 1 625 ? -4.540 7.101 -24.328 1.00 96.56 625 VAL A C 1
ATOM 5268 O O . VAL A 1 625 ? -4.895 8.260 -24.110 1.00 96.56 625 VAL A O 1
ATOM 5271 N N . LYS A 1 626 ? -5.128 6.340 -25.257 1.00 95.25 626 LYS A N 1
ATOM 5272 C CA . LYS A 1 626 ? -6.264 6.801 -26.062 1.00 95.25 626 LYS A CA 1
ATOM 5273 C C . LYS A 1 626 ? -7.468 7.164 -25.187 1.00 95.25 626 LYS A C 1
ATOM 5275 O O . LYS A 1 626 ? -8.003 8.261 -25.330 1.00 95.25 626 LYS A O 1
ATOM 5280 N N . MET A 1 627 ? -7.825 6.299 -24.234 1.00 94.62 627 MET A N 1
ATOM 5281 C CA . MET A 1 627 ? -8.898 6.554 -23.266 1.00 94.62 627 MET A CA 1
ATOM 5282 C C . MET A 1 627 ? -8.637 7.825 -22.442 1.00 94.62 627 MET A C 1
ATOM 5284 O O . MET A 1 627 ? -9.538 8.643 -22.259 1.00 94.62 627 MET A O 1
ATOM 5288 N N . LEU A 1 628 ? -7.401 8.037 -21.974 1.00 93.62 628 LEU A N 1
ATOM 5289 C CA . LEU A 1 628 ? -7.032 9.267 -21.269 1.00 93.62 628 LEU A CA 1
ATOM 5290 C C . LEU A 1 628 ? -7.173 10.499 -22.174 1.00 93.62 628 LEU A C 1
ATOM 5292 O O . LEU A 1 628 ? -7.764 11.490 -21.752 1.00 93.62 628 LEU A O 1
ATOM 5296 N N . CYS A 1 629 ? -6.702 10.439 -23.423 1.00 91.62 629 CYS A N 1
ATOM 5297 C CA . CYS A 1 629 ? -6.856 11.543 -24.375 1.00 91.62 629 CYS A CA 1
ATOM 5298 C C . CYS A 1 629 ? -8.333 11.916 -24.579 1.00 91.62 629 CYS A C 1
ATOM 5300 O O . CYS A 1 629 ? -8.673 13.097 -24.590 1.00 91.62 629 CYS A O 1
ATOM 5302 N N . GLU A 1 630 ? -9.214 10.924 -24.719 1.00 90.00 630 GLU A N 1
ATOM 5303 C CA . GLU A 1 630 ? -10.660 11.132 -24.864 1.00 90.00 630 GLU A CA 1
ATOM 5304 C C . GLU A 1 630 ? -11.271 11.751 -23.600 1.00 90.00 630 GLU A C 1
ATOM 5306 O O . GLU A 1 630 ? -11.991 12.749 -23.684 1.00 90.00 630 GLU A O 1
ATOM 5311 N N . LYS A 1 631 ? -10.908 11.237 -22.418 1.00 89.56 631 LYS A N 1
ATOM 5312 C CA . LYS A 1 631 ? -11.333 11.782 -21.120 1.00 89.56 631 LYS A CA 1
ATOM 5313 C C . LYS A 1 631 ? -10.958 13.261 -20.973 1.00 89.56 631 LYS A C 1
ATOM 5315 O O . LYS A 1 631 ? -11.812 14.079 -20.639 1.00 89.56 631 LYS A O 1
ATOM 5320 N N . PHE A 1 632 ? -9.706 13.623 -21.253 1.00 86.00 632 PHE A N 1
ATOM 5321 C CA . PHE A 1 632 ? -9.232 15.008 -21.153 1.00 86.00 632 PHE A CA 1
ATOM 5322 C C . PHE A 1 632 ? -9.773 15.915 -22.262 1.00 86.00 632 PHE A C 1
ATOM 5324 O O . PHE A 1 632 ? -9.958 17.108 -22.031 1.00 86.00 632 PHE A O 1
ATOM 5331 N N . LYS A 1 633 ? -10.086 15.376 -23.444 1.00 83.00 633 LYS A N 1
ATOM 5332 C CA . LYS A 1 633 ? -10.776 16.132 -24.495 1.00 83.00 633 LYS A CA 1
ATOM 5333 C C . LYS A 1 633 ? -12.192 16.526 -24.068 1.00 83.00 633 LYS A C 1
ATOM 5335 O O . LYS A 1 633 ? -12.623 17.625 -24.397 1.00 83.00 633 LYS A O 1
ATOM 5340 N N . ASN A 1 634 ? -12.909 15.656 -23.358 1.00 79.75 634 ASN A N 1
ATOM 5341 C CA . ASN A 1 634 ? -14.274 15.937 -22.904 1.00 79.75 634 ASN A CA 1
ATOM 5342 C C . ASN A 1 634 ? -14.300 16.940 -21.742 1.00 79.75 634 ASN A C 1
ATOM 5344 O O . ASN A 1 634 ? -15.079 17.882 -21.782 1.00 79.75 634 ASN A O 1
ATOM 5348 N N . LEU A 1 635 ? -13.398 16.797 -20.764 1.00 75.44 635 LEU A N 1
ATOM 5349 C CA . LEU A 1 635 ? -13.314 17.698 -19.602 1.00 75.44 635 LEU A CA 1
ATOM 5350 C C . LEU A 1 635 ? -13.011 19.161 -19.964 1.00 75.44 635 LEU A C 1
ATOM 5352 O O . LEU A 1 635 ? -13.352 20.063 -19.212 1.00 75.44 635 LEU A O 1
ATOM 5356 N N . ASN A 1 636 ? -12.357 19.398 -21.100 1.00 67.50 636 ASN A N 1
ATOM 5357 C CA . ASN A 1 636 ? -11.903 20.727 -21.504 1.00 67.50 636 ASN A CA 1
ATOM 5358 C C . ASN A 1 636 ? -12.776 21.384 -22.590 1.00 67.50 636 ASN A C 1
ATOM 5360 O O . ASN A 1 636 ? -12.461 22.484 -23.038 1.00 67.50 636 ASN A O 1
ATOM 5364 N N . GLN A 1 637 ? -13.876 20.746 -23.013 1.00 61.03 637 GLN A N 1
ATOM 5365 C CA . GLN A 1 637 ? -14.856 21.365 -23.922 1.00 61.03 637 GLN A CA 1
ATOM 5366 C C . GLN A 1 637 ? -15.659 22.503 -23.263 1.00 61.03 637 GLN A C 1
ATOM 5368 O O . GLN A 1 637 ? -16.348 23.237 -23.963 1.00 61.03 637 GLN A O 1
ATOM 5373 N N . GLU A 1 638 ? -15.531 22.689 -21.946 1.00 54.84 638 GLU A N 1
ATOM 5374 C CA . GLU A 1 638 ? -16.225 23.722 -21.164 1.00 54.84 638 GLU A CA 1
ATOM 5375 C C . GLU A 1 638 ? -15.385 25.003 -20.936 1.00 54.84 638 GLU A C 1
ATOM 5377 O O . GLU A 1 638 ? -15.867 25.959 -20.330 1.00 54.84 638 GLU A O 1
ATOM 5382 N N . SER A 1 639 ? -14.138 25.062 -21.432 1.00 54.75 639 SER A N 1
ATOM 5383 C CA . SER A 1 639 ? -13.260 26.242 -21.311 1.00 54.75 639 SER A CA 1
ATOM 5384 C C . SER A 1 639 ? -13.408 27.195 -22.509 1.00 54.75 639 SER A C 1
ATOM 5386 O O . SER A 1 639 ? -13.199 26.812 -23.659 1.00 54.75 639 SER A O 1
ATOM 5388 N N . ASN A 1 640 ? -13.710 28.472 -22.237 1.00 53.84 640 ASN A N 1
ATOM 5389 C CA . ASN A 1 640 ? -13.816 29.551 -23.236 1.00 53.84 640 ASN A CA 1
ATOM 5390 C C . ASN A 1 640 ? -12.461 30.215 -23.594 1.00 53.84 640 ASN A C 1
ATOM 5392 O O . ASN A 1 640 ? -12.442 31.231 -24.293 1.00 53.84 640 ASN A O 1
ATOM 5396 N N . ASN A 1 641 ? -11.320 29.676 -23.140 1.00 62.22 641 ASN A N 1
ATOM 5397 C CA . ASN A 1 641 ? -9.996 30.255 -23.402 1.00 62.22 641 ASN A CA 1
ATOM 5398 C C . ASN A 1 641 ? -9.359 29.727 -24.703 1.00 62.22 641 ASN A C 1
ATOM 5400 O O . ASN A 1 641 ? -9.087 28.535 -24.851 1.00 62.22 641 ASN A O 1
ATOM 5404 N N . LYS A 1 642 ? -9.040 30.634 -25.642 1.00 58.16 642 LYS A N 1
ATOM 5405 C CA . LYS A 1 642 ? -8.411 30.307 -26.943 1.00 58.16 642 LYS A CA 1
ATOM 5406 C C . LYS A 1 642 ? -7.039 29.628 -26.819 1.00 58.16 642 LYS A C 1
ATOM 5408 O O . LYS A 1 642 ? -6.774 28.674 -27.541 1.00 58.16 642 LYS A O 1
ATOM 5413 N N . GLU A 1 643 ? -6.186 30.093 -25.909 1.00 56.56 643 GLU A N 1
ATOM 5414 C CA . GLU A 1 643 ? -4.824 29.560 -25.727 1.00 56.56 643 GLU A CA 1
ATOM 5415 C C . GLU A 1 643 ? -4.837 28.144 -25.124 1.00 56.56 643 GLU A C 1
ATOM 5417 O O . GLU A 1 643 ? -4.082 27.263 -25.534 1.00 56.56 643 GLU A O 1
ATOM 5422 N N . GLU A 1 644 ? -5.782 27.890 -24.218 1.00 58.41 644 GLU A N 1
ATOM 5423 C CA . GLU A 1 644 ? -6.034 26.569 -23.647 1.00 58.41 644 GLU A CA 1
ATOM 5424 C C . GLU A 1 644 ? -6.593 25.613 -24.717 1.00 58.41 644 GLU A C 1
ATOM 5426 O O . GLU A 1 644 ? -6.114 24.489 -24.849 1.00 58.41 644 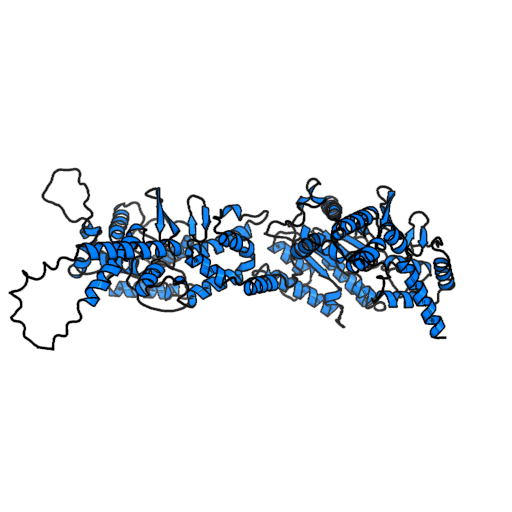GLU A O 1
ATOM 5431 N N . SER A 1 645 ? -7.503 26.094 -25.575 1.00 58.25 645 SER A N 1
ATOM 5432 C CA . SER A 1 645 ? -8.057 25.344 -26.714 1.00 58.25 645 SER A CA 1
ATOM 5433 C C . SER A 1 645 ? -6.995 24.902 -27.733 1.00 58.25 645 SER A C 1
ATOM 5435 O O . SER A 1 645 ? -7.019 23.761 -28.205 1.00 58.25 645 SER A O 1
ATOM 5437 N N . ASP A 1 646 ? -6.030 25.765 -28.064 1.00 59.72 646 ASP A N 1
ATOM 5438 C CA . ASP A 1 646 ? -4.976 25.442 -29.034 1.00 59.72 646 ASP A CA 1
ATOM 5439 C C . ASP A 1 646 ? -3.911 24.490 -28.461 1.00 59.72 646 ASP A C 1
ATOM 5441 O O . ASP A 1 646 ? -3.450 23.577 -29.156 1.00 59.72 646 ASP A O 1
ATOM 5445 N N . ASN A 1 647 ? -3.587 24.617 -27.174 1.00 60.50 647 ASN A N 1
ATOM 5446 C CA . ASN A 1 647 ? -2.730 23.676 -26.448 1.00 60.50 647 ASN A CA 1
ATOM 5447 C C . ASN A 1 647 ? -3.386 22.286 -26.297 1.00 60.50 647 ASN A C 1
ATOM 5449 O O . ASN A 1 647 ? -2.743 21.249 -26.493 1.00 60.50 647 ASN A O 1
ATOM 5453 N N . LEU A 1 648 ? -4.704 22.241 -26.097 1.00 61.34 648 LEU A N 1
ATOM 5454 C CA . LEU A 1 648 ? -5.497 21.010 -26.117 1.00 61.34 648 LEU A CA 1
ATOM 5455 C C . LEU A 1 648 ? -5.547 20.330 -27.487 1.00 61.34 648 LEU A C 1
ATOM 5457 O O . LEU A 1 648 ? -5.434 19.106 -27.571 1.00 61.34 648 LEU A O 1
ATOM 5461 N N . LYS A 1 649 ? -5.652 21.101 -28.577 1.00 62.25 649 LYS A N 1
ATOM 5462 C CA . LYS A 1 649 ? -5.545 20.550 -29.939 1.00 62.25 649 LYS A CA 1
ATOM 5463 C C . LYS A 1 649 ? -4.181 19.914 -30.191 1.00 62.25 649 LYS A C 1
ATOM 5465 O O . LYS A 1 649 ? -4.106 18.931 -30.929 1.00 62.25 649 LYS A O 1
ATOM 5470 N N . ARG A 1 650 ? -3.111 20.451 -29.595 1.00 65.88 650 ARG A N 1
ATOM 5471 C CA . ARG A 1 650 ? -1.745 19.916 -29.718 1.00 65.88 650 ARG A CA 1
ATOM 5472 C C . ARG A 1 650 ? -1.504 18.685 -28.847 1.00 65.88 650 ARG A C 1
ATOM 5474 O O . ARG A 1 650 ? -0.759 17.809 -29.272 1.00 65.88 650 ARG A O 1
ATOM 5481 N N . THR A 1 651 ? -2.183 18.557 -27.713 1.00 74.06 651 THR A N 1
ATOM 5482 C CA . THR A 1 651 ? -2.060 17.421 -26.777 1.00 74.06 651 THR A CA 1
ATOM 5483 C C . THR A 1 651 ? -3.053 16.297 -27.110 1.00 74.06 651 THR A C 1
ATOM 5485 O O . THR A 1 651 ? -3.681 15.693 -26.244 1.00 74.06 651 THR A O 1
ATOM 5488 N N . ASN A 1 652 ? -3.241 16.034 -28.407 1.00 86.12 652 ASN A N 1
ATOM 5489 C CA . ASN A 1 652 ? -4.124 14.980 -28.897 1.00 86.12 652 ASN A CA 1
ATOM 5490 C C . ASN A 1 652 ? -3.404 13.619 -28.947 1.00 86.12 652 ASN A C 1
ATOM 5492 O O . ASN A 1 652 ? -2.174 13.546 -28.970 1.00 86.12 652 ASN A O 1
ATOM 5496 N N . TYR A 1 653 ? -4.182 12.537 -29.037 1.00 92.50 653 TYR A N 1
ATOM 5497 C CA . TYR A 1 653 ? -3.658 11.168 -29.086 1.00 92.50 653 TYR A CA 1
ATOM 5498 C C . TYR A 1 653 ? -2.608 10.948 -30.187 1.00 92.50 653 TYR A C 1
ATOM 5500 O O . TYR A 1 653 ? -1.594 10.309 -29.929 1.00 92.50 653 TYR A O 1
ATOM 5508 N N . LYS A 1 654 ? -2.799 11.505 -31.392 1.00 93.50 654 LYS A N 1
ATOM 5509 C CA . LYS A 1 654 ? -1.850 11.345 -32.507 1.00 93.50 654 LYS A CA 1
ATOM 5510 C C . LYS A 1 654 ? -0.482 11.937 -32.158 1.00 93.50 654 LYS A C 1
ATOM 5512 O O . LYS A 1 654 ? 0.530 11.269 -32.351 1.00 93.50 654 LYS A O 1
ATOM 5517 N N . ASN A 1 655 ? -0.455 13.148 -31.609 1.00 92.06 655 ASN A N 1
ATOM 5518 C CA . ASN A 1 655 ? 0.788 13.829 -31.253 1.00 92.06 655 ASN A CA 1
ATOM 5519 C C . ASN A 1 655 ? 1.460 13.184 -30.028 1.00 92.06 655 ASN A C 1
ATOM 5521 O O . ASN A 1 655 ? 2.680 13.029 -30.007 1.00 92.06 655 ASN A O 1
ATOM 5525 N N . ILE A 1 656 ? 0.674 12.755 -29.031 1.00 94.25 656 ILE A N 1
ATOM 5526 C CA . ILE A 1 656 ? 1.169 11.986 -27.876 1.00 94.25 656 ILE A CA 1
ATOM 5527 C C . ILE A 1 656 ? 1.812 10.676 -28.340 1.00 94.25 656 ILE A C 1
ATOM 5529 O O . ILE A 1 656 ? 2.931 10.363 -27.931 1.00 94.25 656 ILE A O 1
ATOM 5533 N N . LYS A 1 657 ? 1.131 9.935 -29.223 1.00 95.56 657 LYS A N 1
ATOM 5534 C CA . LYS A 1 657 ? 1.638 8.695 -29.816 1.00 95.56 657 LYS A CA 1
ATOM 5535 C C . LYS A 1 657 ? 2.938 8.938 -30.569 1.00 95.56 657 LYS A C 1
ATOM 5537 O O . LYS A 1 657 ? 3.913 8.233 -30.346 1.00 95.56 657 LYS A O 1
ATOM 5542 N N . GLU A 1 658 ? 2.986 9.973 -31.400 1.00 93.94 658 GLU A N 1
ATOM 5543 C CA . GLU A 1 658 ? 4.183 10.322 -32.165 1.00 93.94 658 GLU A CA 1
ATOM 5544 C C . GLU A 1 658 ? 5.385 10.705 -31.282 1.00 93.94 658 GLU A C 1
ATOM 5546 O O . GLU A 1 658 ? 6.532 10.461 -31.666 1.00 93.94 658 GLU A O 1
ATOM 5551 N N . ARG A 1 659 ? 5.150 11.309 -30.109 1.00 94.31 659 ARG A N 1
ATOM 5552 C CA . ARG A 1 659 ? 6.226 11.733 -29.203 1.00 94.31 659 ARG A CA 1
ATOM 5553 C C . ARG A 1 659 ? 6.700 10.624 -28.267 1.00 94.31 659 ARG A C 1
ATOM 5555 O O . ARG A 1 659 ? 7.909 10.465 -28.104 1.00 94.31 659 ARG A O 1
ATOM 5562 N N . TYR A 1 660 ? 5.770 9.919 -27.624 1.00 95.19 660 TYR A N 1
ATOM 5563 C CA . TYR A 1 660 ? 6.051 9.107 -26.435 1.00 95.19 660 TYR A CA 1
ATOM 5564 C C . TYR A 1 660 ? 5.915 7.594 -26.647 1.00 95.19 660 TYR A C 1
ATOM 5566 O O . TYR A 1 660 ? 6.376 6.834 -25.791 1.00 95.19 660 TYR A O 1
ATOM 5574 N N . ASN A 1 661 ? 5.310 7.136 -27.749 1.00 94.50 661 ASN A N 1
ATOM 5575 C CA . ASN A 1 661 ? 5.201 5.703 -28.036 1.00 94.50 661 ASN A CA 1
ATOM 5576 C C . ASN A 1 661 ? 6.550 5.126 -28.455 1.00 94.50 661 ASN A C 1
ATOM 5578 O O . ASN A 1 661 ? 7.262 5.771 -29.223 1.00 94.50 661 ASN A O 1
ATOM 5582 N N . GLY A 1 662 ? 6.872 3.911 -28.008 1.00 89.56 662 GLY A N 1
ATOM 5583 C CA . GLY A 1 662 ? 8.154 3.315 -28.364 1.00 89.56 662 GLY A CA 1
ATOM 5584 C C . GLY A 1 662 ? 8.518 1.994 -27.714 1.00 89.56 662 GLY A C 1
ATOM 5585 O O . GLY A 1 662 ? 9.162 1.152 -28.337 1.00 89.56 662 GLY A O 1
ATOM 5586 N N . TYR A 1 663 ? 8.111 1.781 -26.466 1.00 95.31 663 TYR A N 1
ATOM 5587 C CA . TYR A 1 663 ? 8.437 0.542 -25.768 1.00 95.31 663 TYR A CA 1
ATOM 5588 C C . TYR A 1 663 ? 7.485 -0.559 -26.211 1.00 95.31 663 TYR A C 1
ATOM 5590 O O . TYR A 1 663 ? 6.268 -0.398 -26.135 1.00 95.31 663 TYR A O 1
ATOM 5598 N N . GLN A 1 664 ? 8.032 -1.690 -26.637 1.00 93.69 664 GLN A N 1
ATOM 5599 C CA . GLN A 1 664 ? 7.249 -2.863 -26.999 1.00 93.69 664 GLN A CA 1
ATOM 5600 C C . GLN A 1 664 ? 7.546 -3.985 -26.016 1.00 93.69 664 GLN A C 1
ATOM 5602 O O . GLN A 1 664 ? 8.672 -4.463 -25.933 1.00 93.69 664 GLN A O 1
ATOM 5607 N N . LEU A 1 665 ? 6.529 -4.401 -25.265 1.00 94.06 665 LEU A N 1
ATOM 5608 C CA . LEU A 1 665 ? 6.628 -5.521 -24.334 1.00 94.06 665 LEU A CA 1
ATOM 5609 C C . LEU A 1 665 ? 5.710 -6.650 -24.790 1.00 94.06 665 LEU A C 1
ATOM 5611 O O . LEU A 1 665 ? 4.569 -6.413 -25.185 1.00 94.06 665 LEU A O 1
ATOM 5615 N N . VAL A 1 666 ? 6.203 -7.884 -24.718 1.00 90.94 666 VAL A N 1
ATOM 5616 C CA . VAL A 1 666 ? 5.460 -9.073 -25.146 1.00 90.94 666 VAL A CA 1
ATOM 5617 C C . VAL A 1 666 ? 5.056 -9.892 -23.931 1.00 90.94 666 VAL A C 1
ATOM 5619 O O . VAL A 1 666 ? 5.889 -10.234 -23.090 1.00 90.94 666 VAL A O 1
ATOM 5622 N N . ASP A 1 667 ? 3.771 -10.221 -23.846 1.00 89.81 667 ASP A N 1
ATOM 5623 C CA . ASP A 1 667 ? 3.291 -11.242 -22.928 1.00 89.81 667 ASP A CA 1
ATOM 5624 C C . ASP A 1 667 ? 3.594 -12.623 -23.509 1.00 89.81 667 ASP A C 1
ATOM 5626 O O . ASP A 1 667 ? 2.911 -13.125 -24.400 1.00 89.81 667 ASP A O 1
ATOM 5630 N N . ASN A 1 668 ? 4.655 -13.238 -22.993 1.00 78.50 668 ASN A N 1
ATOM 5631 C CA . ASN A 1 668 ? 5.158 -14.517 -23.485 1.00 78.50 668 ASN A CA 1
ATOM 5632 C C . ASN A 1 668 ? 4.165 -15.682 -23.302 1.00 78.50 668 ASN A C 1
ATOM 5634 O O . ASN A 1 668 ? 4.361 -16.718 -23.931 1.00 78.50 668 ASN A O 1
ATOM 5638 N N . LYS A 1 669 ? 3.109 -15.556 -22.477 1.00 78.00 669 LYS A N 1
ATOM 5639 C CA . LYS A 1 669 ? 2.101 -16.624 -22.328 1.00 78.00 669 LYS A CA 1
ATOM 5640 C C . LYS A 1 669 ? 1.118 -16.686 -23.493 1.00 78.00 669 LYS A C 1
ATOM 5642 O O . LYS A 1 669 ? 0.661 -17.771 -23.831 1.00 78.00 669 LYS A O 1
ATOM 5647 N N . ASN A 1 670 ? 0.757 -15.542 -24.069 1.00 84.06 670 ASN A N 1
ATOM 5648 C CA . ASN A 1 670 ? -0.261 -15.446 -25.126 1.00 84.06 670 ASN A CA 1
ATOM 5649 C C . ASN A 1 670 ? 0.263 -14.804 -26.424 1.00 84.06 670 ASN A C 1
ATOM 5651 O O . ASN A 1 670 ? -0.495 -14.661 -27.378 1.00 84.06 670 ASN A O 1
ATOM 5655 N N . GLY A 1 671 ? 1.535 -14.395 -26.462 1.00 85.44 671 GLY A N 1
ATOM 5656 C CA . GLY A 1 671 ? 2.164 -13.727 -27.602 1.00 85.44 671 GLY A CA 1
ATOM 5657 C C . GLY A 1 671 ? 1.678 -12.294 -27.836 1.00 85.44 671 GLY A C 1
ATOM 5658 O O . GLY A 1 671 ? 2.027 -11.683 -28.846 1.00 85.44 671 GLY A O 1
ATOM 5659 N N . LYS A 1 672 ? 0.861 -11.730 -26.937 1.00 91.50 672 LYS A N 1
ATOM 5660 C CA . LYS A 1 672 ? 0.278 -10.403 -27.127 1.00 91.50 672 LYS A CA 1
ATOM 5661 C C . LYS A 1 672 ? 1.335 -9.326 -26.920 1.00 91.50 672 LYS A C 1
ATOM 5663 O O . LYS A 1 672 ? 1.979 -9.249 -25.874 1.00 91.50 672 LYS A O 1
ATOM 5668 N N . LYS A 1 673 ? 1.464 -8.457 -27.919 1.00 93.12 673 LYS A N 1
ATOM 5669 C CA . LYS A 1 673 ? 2.343 -7.288 -27.883 1.00 93.12 673 LYS A CA 1
ATOM 5670 C C . LYS A 1 673 ? 1.608 -6.093 -27.293 1.00 93.12 673 LYS A C 1
ATOM 5672 O O . LYS A 1 673 ? 0.452 -5.839 -27.632 1.00 93.12 673 LYS A O 1
ATOM 5677 N N . TYR A 1 674 ? 2.299 -5.351 -26.442 1.00 94.94 674 TYR A N 1
ATOM 5678 C CA . TYR A 1 674 ? 1.819 -4.115 -25.848 1.00 94.94 674 TYR A CA 1
ATOM 5679 C C . TYR A 1 674 ? 2.764 -2.973 -26.207 1.00 94.94 674 TYR A C 1
ATOM 5681 O O . TYR A 1 674 ? 3.960 -3.034 -25.926 1.00 94.94 674 TYR A O 1
ATOM 5689 N N . GLU A 1 675 ? 2.199 -1.927 -26.801 1.00 96.12 675 GLU A N 1
ATOM 5690 C CA . GLU A 1 675 ? 2.830 -0.614 -26.917 1.00 96.12 675 GLU A CA 1
ATOM 5691 C C . GLU A 1 675 ? 2.708 0.092 -25.568 1.00 96.12 675 GLU A C 1
ATOM 5693 O O . GLU A 1 675 ? 1.594 0.352 -25.102 1.00 96.12 675 GLU A O 1
ATOM 5698 N N . ILE A 1 676 ? 3.845 0.340 -24.923 1.00 96.44 676 ILE A N 1
ATOM 5699 C CA . ILE A 1 676 ? 3.932 0.881 -23.573 1.00 96.44 676 ILE A CA 1
ATOM 5700 C C . ILE A 1 676 ? 4.494 2.302 -23.609 1.00 96.44 676 ILE A C 1
ATOM 5702 O O . ILE A 1 676 ? 5.488 2.602 -24.268 1.00 96.44 676 ILE A O 1
ATOM 5706 N N . TYR A 1 677 ? 3.865 3.165 -22.825 1.00 96.50 677 TYR A N 1
ATOM 5707 C CA . TYR A 1 677 ? 4.215 4.558 -22.620 1.00 96.50 677 TYR A CA 1
ATOM 5708 C C . TYR A 1 677 ? 4.666 4.771 -21.177 1.00 96.50 677 TYR A C 1
ATOM 5710 O O . TYR A 1 677 ? 4.128 4.160 -20.248 1.00 96.50 677 TYR A O 1
ATOM 5718 N N . SER A 1 678 ? 5.609 5.695 -20.988 1.00 94.88 678 SER A N 1
ATOM 5719 C CA . SER A 1 678 ? 5.994 6.217 -19.673 1.00 94.88 678 SER A CA 1
ATOM 5720 C C . SER A 1 678 ? 4.803 6.950 -19.033 1.00 94.88 678 SER A C 1
ATOM 5722 O O . SER A 1 678 ? 4.396 8.000 -19.543 1.00 94.88 678 SER A O 1
ATOM 5724 N N . PRO A 1 679 ? 4.244 6.459 -17.909 1.00 94.62 679 PRO A N 1
ATOM 5725 C CA . PRO A 1 679 ? 3.140 7.119 -17.222 1.00 94.62 679 PRO A CA 1
ATOM 5726 C C . PRO A 1 679 ? 3.431 8.578 -16.871 1.00 94.62 679 PRO A C 1
ATOM 5728 O O . PRO A 1 679 ? 2.553 9.420 -17.041 1.00 94.62 679 PRO A O 1
ATOM 5731 N N . ILE A 1 680 ? 4.652 8.916 -16.426 1.00 92.31 680 ILE A N 1
ATOM 5732 C CA . ILE A 1 680 ? 4.957 10.304 -16.044 1.00 92.31 680 ILE A CA 1
ATOM 5733 C C . ILE A 1 680 ? 4.898 11.257 -17.239 1.00 92.31 680 ILE A C 1
ATOM 5735 O O . ILE A 1 680 ? 4.433 12.381 -17.073 1.00 92.31 680 ILE A O 1
ATOM 5739 N N . SER A 1 681 ? 5.360 10.823 -18.418 1.00 93.31 681 SER A N 1
ATOM 5740 C CA . SER A 1 681 ? 5.407 11.666 -19.616 1.00 93.31 681 SER A CA 1
ATOM 5741 C C . SER A 1 681 ? 3.983 11.970 -20.078 1.00 93.31 681 SER A C 1
ATOM 5743 O O . SER A 1 681 ? 3.635 13.124 -20.323 1.00 93.31 681 SER A O 1
ATOM 5745 N N . ILE A 1 682 ? 3.115 10.951 -20.063 1.00 94.69 682 ILE A N 1
ATOM 5746 C CA . ILE A 1 682 ? 1.687 11.100 -20.359 1.00 94.69 682 ILE A CA 1
ATOM 5747 C C . ILE A 1 682 ? 1.002 12.012 -19.337 1.00 94.69 682 ILE A C 1
ATOM 5749 O O . ILE A 1 682 ? 0.364 12.990 -19.722 1.00 94.69 682 ILE A O 1
ATOM 5753 N N . ILE A 1 683 ? 1.169 11.754 -18.037 1.00 92.81 683 ILE A N 1
ATOM 5754 C CA . ILE A 1 683 ? 0.549 12.564 -16.977 1.00 92.81 683 ILE A CA 1
ATOM 5755 C C . ILE A 1 683 ? 0.990 14.027 -17.064 1.00 92.81 683 ILE A C 1
ATOM 5757 O O . ILE A 1 683 ? 0.146 14.916 -16.985 1.00 92.81 683 ILE A O 1
ATOM 5761 N N . LYS A 1 684 ? 2.290 14.294 -17.246 1.00 91.69 684 LYS A N 1
ATOM 5762 C CA . LYS A 1 684 ? 2.813 15.661 -17.360 1.00 91.69 684 LYS A CA 1
ATOM 5763 C C . LYS A 1 684 ? 2.288 16.373 -18.600 1.00 91.69 684 LYS A C 1
ATOM 5765 O O . LYS A 1 684 ? 1.954 17.549 -18.491 1.00 91.69 684 LYS A O 1
ATOM 5770 N N . SER A 1 685 ? 2.126 15.667 -19.721 1.00 91.44 685 SER A N 1
ATOM 5771 C CA . SER A 1 685 ? 1.552 16.268 -20.929 1.00 91.44 685 SER A CA 1
ATOM 5772 C C . SER A 1 685 ? 0.130 16.797 -20.703 1.00 91.44 685 SER A C 1
ATOM 5774 O O . SER A 1 685 ? -0.171 17.930 -21.065 1.00 91.44 685 SER A O 1
ATOM 5776 N N . PHE A 1 686 ? -0.712 16.042 -19.989 1.00 89.62 686 PHE A N 1
ATOM 5777 C CA . PHE A 1 686 ? -2.055 16.488 -19.601 1.00 89.62 686 PHE A CA 1
ATOM 5778 C C . PHE A 1 686 ? -2.069 17.482 -18.437 1.00 89.62 686 PHE A C 1
ATOM 5780 O O . PHE A 1 686 ? -2.991 18.281 -18.322 1.00 89.62 686 PHE A O 1
ATOM 5787 N N . TYR A 1 687 ? -1.091 17.425 -17.532 1.00 87.56 687 TYR A N 1
ATOM 5788 C CA . TYR A 1 687 ? -0.999 18.373 -16.424 1.00 87.56 687 TYR A CA 1
ATOM 5789 C C . TYR A 1 687 ? -0.641 19.774 -16.917 1.00 87.56 687 TYR A C 1
ATOM 5791 O O . TYR A 1 687 ? -1.260 20.745 -16.494 1.00 87.56 687 TYR A O 1
ATOM 5799 N N . TYR A 1 688 ? 0.347 19.867 -17.807 1.00 86.12 688 TYR A N 1
ATOM 5800 C CA . TYR A 1 688 ? 0.818 21.135 -18.350 1.00 86.12 688 TYR A CA 1
ATOM 5801 C C . TYR A 1 688 ? 0.103 21.562 -19.639 1.00 86.12 688 TYR A C 1
ATOM 5803 O O . TYR A 1 688 ? 0.337 22.669 -20.115 1.00 86.12 688 TYR A O 1
ATOM 5811 N N . ASN A 1 689 ? -0.762 20.711 -20.200 1.00 83.19 689 ASN A N 1
ATOM 5812 C CA . ASN A 1 689 ? -1.437 20.919 -21.483 1.00 83.19 689 ASN A CA 1
ATOM 5813 C C . ASN A 1 689 ? -0.477 21.126 -22.675 1.00 83.19 689 ASN A C 1
ATOM 5815 O O . ASN A 1 689 ? -0.830 21.792 -23.642 1.00 83.19 689 ASN A O 1
ATOM 5819 N N . TYR A 1 690 ? 0.730 20.555 -22.646 1.00 84.81 690 TYR A N 1
ATOM 5820 C CA . TYR A 1 690 ? 1.636 20.564 -23.798 1.00 84.81 690 TYR A CA 1
ATOM 5821 C C . TYR A 1 690 ? 2.511 19.309 -23.850 1.00 84.81 690 TYR A C 1
ATOM 5823 O O . TYR A 1 690 ? 2.720 18.620 -22.853 1.00 84.81 690 TYR A O 1
ATOM 5831 N N . ILE A 1 691 ? 3.037 19.015 -25.037 1.00 89.00 691 ILE A N 1
ATOM 5832 C CA . ILE A 1 691 ? 3.954 17.899 -25.284 1.00 89.00 691 ILE A CA 1
ATOM 5833 C C . ILE A 1 691 ? 5.384 18.432 -25.261 1.00 89.00 691 ILE A C 1
ATOM 5835 O O . ILE A 1 691 ? 5.715 19.327 -26.033 1.00 89.00 691 ILE A O 1
ATOM 5839 N N . ASP A 1 692 ? 6.231 17.856 -24.414 1.00 88.81 692 ASP A N 1
ATOM 5840 C CA . ASP A 1 692 ? 7.646 18.223 -24.290 1.00 88.81 692 ASP A CA 1
ATOM 5841 C C . ASP A 1 692 ? 8.487 17.044 -23.784 1.00 88.81 692 ASP A C 1
ATOM 5843 O O . ASP A 1 692 ? 8.006 15.915 -23.670 1.00 88.81 692 ASP A O 1
ATOM 5847 N N . ASN A 1 693 ? 9.769 17.276 -23.534 1.00 86.81 693 ASN A N 1
ATOM 5848 C CA . ASN A 1 693 ? 10.663 16.324 -22.923 1.00 86.81 693 ASN A CA 1
ATOM 5849 C C . ASN A 1 693 ? 10.525 16.323 -21.392 1.00 86.81 693 ASN A C 1
ATOM 5851 O O . ASN A 1 693 ? 11.062 17.174 -20.683 1.00 86.81 693 ASN A O 1
ATOM 5855 N N . PHE A 1 694 ? 9.831 15.318 -20.868 1.00 87.06 694 PHE A N 1
ATOM 5856 C CA . PHE A 1 694 ? 9.654 15.086 -19.439 1.00 87.06 694 PHE A CA 1
ATOM 5857 C C . PHE A 1 694 ? 10.591 14.004 -18.889 1.00 87.06 694 PHE A C 1
ATOM 5859 O O . PHE A 1 694 ? 10.498 13.648 -17.703 1.00 87.06 694 PHE A O 1
ATOM 5866 N N . TRP A 1 695 ? 11.510 13.517 -19.726 1.00 80.50 695 TRP A N 1
ATOM 5867 C CA . TRP A 1 695 ? 12.466 12.472 -19.392 1.00 80.50 695 TRP A CA 1
ATOM 5868 C C . TRP A 1 695 ? 13.638 12.962 -18.523 1.00 80.50 695 TRP A C 1
ATOM 5870 O O . TRP A 1 695 ? 14.337 12.140 -17.932 1.00 80.50 695 TRP A O 1
ATOM 5880 N N . ASN A 1 696 ? 13.776 14.273 -18.286 1.00 64.50 696 ASN A N 1
ATOM 5881 C CA . ASN A 1 696 ? 14.972 14.857 -17.670 1.00 64.50 696 ASN A CA 1
ATOM 5882 C C . ASN A 1 696 ? 14.857 15.396 -16.224 1.00 64.50 696 ASN A C 1
ATOM 5884 O O . ASN A 1 696 ? 13.771 15.764 -15.769 1.00 64.50 696 ASN A O 1
ATOM 5888 N N . LYS A 1 697 ? 16.025 15.459 -15.540 1.00 52.00 697 LYS A N 1
ATOM 5889 C CA . LYS A 1 697 ? 16.346 15.854 -14.132 1.00 52.00 697 LYS A CA 1
ATOM 5890 C C . LYS A 1 697 ? 16.402 14.742 -13.053 1.00 52.00 697 LYS A C 1
ATOM 5892 O O . LYS A 1 697 ? 15.724 14.860 -12.036 1.00 52.00 697 LYS A O 1
ATOM 5897 N N . THR A 1 698 ? 17.202 13.679 -13.216 1.00 48.81 698 THR A N 1
ATOM 5898 C CA . THR A 1 698 ? 17.480 12.686 -12.138 1.00 48.81 698 THR A CA 1
ATOM 5899 C C . THR A 1 698 ? 18.851 12.016 -12.295 1.00 48.81 698 THR A C 1
ATOM 5901 O O . THR A 1 698 ? 19.315 11.908 -13.419 1.00 48.81 698 THR A O 1
ATOM 5904 N N . GLU A 1 699 ? 19.416 11.436 -11.224 1.00 49.75 699 GLU A N 1
ATOM 5905 C CA . GLU A 1 699 ? 20.661 10.615 -11.187 1.00 49.75 699 GLU A CA 1
ATOM 5906 C C . GLU A 1 699 ? 20.842 9.588 -12.331 1.00 49.75 699 GLU A C 1
ATOM 5908 O O . GLU A 1 699 ? 21.949 9.172 -12.627 1.00 49.75 699 GLU A O 1
ATOM 5913 N N . THR A 1 700 ? 19.777 9.132 -12.999 1.00 54.25 700 THR A N 1
ATOM 5914 C CA . THR A 1 700 ? 19.914 8.245 -14.174 1.00 54.25 700 THR A CA 1
ATOM 5915 C C . THR A 1 700 ? 20.586 8.915 -15.371 1.00 54.25 700 THR A C 1
ATOM 5917 O O . THR A 1 700 ? 21.091 8.202 -16.231 1.00 54.25 700 THR A O 1
ATOM 5920 N N . SER A 1 701 ? 20.588 10.252 -15.453 1.00 54.59 701 SER A N 1
ATOM 5921 C CA . SER A 1 701 ? 21.289 10.954 -16.527 1.00 54.59 701 SER A CA 1
ATOM 5922 C C . SER A 1 701 ? 22.800 10.817 -16.374 1.00 54.59 701 SER A C 1
ATOM 5924 O O . SER A 1 701 ? 23.445 10.514 -17.366 1.00 54.59 701 SER A O 1
ATOM 5926 N N . SER A 1 702 ? 23.367 10.935 -15.162 1.00 58.53 702 SER A N 1
ATOM 5927 C CA . SER A 1 702 ? 24.807 10.695 -14.939 1.00 58.53 702 SER A CA 1
ATOM 5928 C C . SER A 1 702 ? 25.197 9.262 -15.296 1.00 58.53 702 SER A C 1
ATOM 5930 O O . SER A 1 702 ? 26.161 9.068 -16.024 1.00 58.53 702 SER A O 1
ATOM 5932 N N . LEU A 1 703 ? 24.362 8.278 -14.942 1.00 61.91 703 LEU A N 1
ATOM 5933 C CA . LEU A 1 703 ? 24.568 6.883 -15.350 1.00 61.91 703 LEU A CA 1
ATOM 5934 C C . LEU A 1 703 ? 24.571 6.704 -16.878 1.00 61.91 703 LEU A C 1
ATOM 5936 O O . LEU A 1 703 ? 25.324 5.882 -17.390 1.00 61.91 703 LEU A O 1
ATOM 5940 N N . LEU A 1 704 ? 23.761 7.455 -17.635 1.00 64.81 704 LEU A N 1
ATOM 5941 C CA . LEU A 1 704 ? 23.843 7.458 -19.102 1.00 64.81 704 LEU A CA 1
ATOM 5942 C C . LEU A 1 704 ? 25.213 7.979 -19.571 1.00 64.81 704 LEU A C 1
ATOM 5944 O O . LEU A 1 704 ? 25.834 7.351 -20.428 1.00 64.81 704 LEU A O 1
ATOM 5948 N N . PHE A 1 705 ? 25.694 9.089 -18.996 1.00 66.56 705 PHE A N 1
ATOM 5949 C CA . PHE A 1 705 ? 27.004 9.657 -19.332 1.00 66.56 705 PHE A CA 1
ATOM 5950 C C . PHE A 1 705 ? 28.138 8.661 -19.063 1.00 66.56 705 PHE A C 1
ATOM 5952 O O . PHE A 1 705 ? 28.963 8.429 -19.950 1.00 66.56 705 PHE A O 1
ATOM 5959 N N . ASP A 1 706 ? 28.156 8.052 -17.880 1.00 66.69 706 ASP A N 1
ATOM 5960 C CA . ASP A 1 706 ? 29.216 7.134 -17.459 1.00 66.69 706 ASP A CA 1
ATOM 5961 C C . ASP A 1 706 ? 29.248 5.881 -18.343 1.00 66.69 706 ASP A C 1
ATOM 5963 O O . ASP A 1 706 ? 30.303 5.508 -18.859 1.00 66.69 706 ASP A O 1
ATOM 5967 N N . ASN A 1 707 ? 28.077 5.301 -18.629 1.00 65.56 707 ASN A N 1
ATOM 5968 C CA . ASN A 1 707 ? 27.951 4.097 -19.451 1.00 65.56 707 ASN A CA 1
ATOM 5969 C C . ASN A 1 707 ? 28.379 4.311 -20.912 1.00 65.56 707 ASN A C 1
ATOM 5971 O O . ASN A 1 707 ? 29.066 3.465 -21.483 1.00 65.56 707 ASN A O 1
ATOM 5975 N N . ILE A 1 708 ? 28.004 5.433 -21.538 1.00 69.88 708 ILE A N 1
ATOM 5976 C CA . ILE A 1 708 ? 28.377 5.718 -22.938 1.00 69.88 708 ILE A CA 1
ATOM 5977 C C . ILE A 1 708 ? 29.870 6.066 -23.062 1.00 69.88 708 ILE A C 1
ATOM 5979 O O . ILE A 1 708 ? 30.483 5.834 -24.105 1.00 69.88 708 ILE A O 1
ATOM 5983 N N . ASN A 1 709 ? 30.471 6.625 -22.009 1.00 66.12 709 ASN A N 1
ATOM 5984 C CA . ASN A 1 709 ? 31.888 6.994 -21.982 1.00 66.12 709 ASN A CA 1
ATOM 5985 C C . ASN A 1 709 ? 32.835 5.820 -21.700 1.00 66.12 709 ASN A C 1
ATOM 5987 O O . ASN A 1 709 ? 34.055 5.991 -21.800 1.00 66.12 709 ASN A O 1
ATOM 5991 N N . MET A 1 710 ? 32.311 4.635 -21.376 1.00 68.00 710 MET A N 1
ATOM 5992 C CA . MET A 1 710 ? 33.131 3.440 -21.203 1.00 68.00 710 MET A CA 1
ATOM 5993 C C . MET A 1 710 ? 33.876 3.090 -22.499 1.00 68.00 710 MET A C 1
ATOM 5995 O O . MET A 1 710 ? 33.317 3.107 -23.596 1.00 68.00 710 MET A O 1
ATOM 5999 N N . LYS A 1 711 ? 35.166 2.752 -22.378 1.00 63.44 711 LYS A N 1
ATOM 6000 C CA . LYS A 1 711 ? 36.081 2.514 -23.509 1.00 63.44 711 LYS A CA 1
ATOM 6001 C C . LYS A 1 711 ? 35.873 1.138 -24.167 1.00 63.44 711 LYS A C 1
ATOM 6003 O O . LYS A 1 711 ? 36.816 0.359 -24.279 1.00 63.44 711 LYS A O 1
ATOM 6008 N N . PHE A 1 712 ? 34.659 0.836 -24.623 1.00 69.75 712 PHE A N 1
ATOM 6009 C CA . PHE A 1 712 ? 34.386 -0.334 -25.463 1.00 69.75 712 PHE A CA 1
ATOM 6010 C C . PHE A 1 712 ? 34.400 0.065 -26.937 1.00 69.75 712 PHE A C 1
ATOM 6012 O O . PHE A 1 712 ? 33.613 0.906 -27.371 1.00 69.75 712 PHE A O 1
ATOM 6019 N N . GLY A 1 713 ? 35.293 -0.548 -27.720 1.00 72.19 713 GLY A N 1
ATOM 6020 C CA . GLY A 1 713 ? 35.373 -0.295 -29.159 1.00 72.19 713 GLY A CA 1
ATOM 6021 C C . GLY A 1 713 ? 34.033 -0.564 -29.853 1.00 72.19 713 GLY A C 1
ATOM 6022 O O . GLY A 1 713 ? 33.427 -1.618 -29.647 1.00 72.19 713 GLY A O 1
ATOM 6023 N N . GLY A 1 714 ? 33.564 0.389 -30.660 1.00 77.69 714 GLY A N 1
ATOM 6024 C CA . GLY A 1 714 ? 32.315 0.274 -31.414 1.00 77.69 714 GLY A CA 1
ATOM 6025 C C . GLY A 1 714 ? 31.051 0.715 -30.667 1.00 77.69 714 GLY A C 1
ATOM 6026 O O . GLY A 1 714 ? 30.013 0.840 -31.301 1.00 77.69 714 GLY A O 1
ATOM 6027 N N . LEU A 1 715 ? 31.085 0.937 -29.343 1.00 84.50 715 LEU A N 1
ATOM 6028 C CA . LEU A 1 715 ? 29.882 1.309 -28.578 1.00 84.50 715 LEU A CA 1
ATOM 6029 C C . LEU A 1 715 ? 29.348 2.690 -28.981 1.00 84.50 715 LEU A C 1
ATOM 6031 O O . LEU A 1 715 ? 28.139 2.893 -29.069 1.00 84.50 715 LEU A O 1
ATOM 6035 N N . LYS A 1 716 ? 30.248 3.647 -29.217 1.00 82.56 716 LYS A N 1
ATOM 6036 C CA . LYS A 1 716 ? 29.857 5.001 -29.611 1.00 82.56 716 LYS A CA 1
ATOM 6037 C C . LYS A 1 716 ? 29.275 5.004 -31.021 1.00 82.56 716 LYS A C 1
ATOM 6039 O O . LYS A 1 716 ? 28.267 5.658 -31.259 1.00 82.56 716 LYS A O 1
ATOM 6044 N N . GLU A 1 717 ? 29.899 4.264 -31.929 1.00 86.81 717 GLU A N 1
ATOM 6045 C CA . GLU A 1 717 ? 29.446 4.080 -33.305 1.00 86.81 717 GLU A CA 1
ATOM 6046 C C . GLU A 1 717 ? 28.070 3.404 -33.339 1.00 86.81 717 GLU A C 1
ATOM 6048 O O . GLU A 1 717 ? 27.181 3.867 -34.043 1.00 86.81 717 GLU A O 1
ATOM 6053 N N . ASP A 1 718 ? 27.863 2.379 -32.508 1.00 91.12 718 ASP A N 1
ATOM 6054 C CA . ASP A 1 718 ? 26.573 1.710 -32.330 1.00 91.12 718 ASP A CA 1
ATOM 6055 C C . ASP A 1 718 ? 25.483 2.687 -31.845 1.00 91.12 718 ASP A C 1
ATOM 6057 O O . ASP A 1 718 ? 24.369 2.693 -32.367 1.00 91.12 718 ASP A O 1
ATOM 6061 N N . ILE A 1 719 ? 25.786 3.543 -30.862 1.00 88.88 719 ILE A N 1
ATOM 6062 C CA . ILE A 1 719 ? 24.830 4.547 -30.366 1.00 88.88 719 ILE A CA 1
ATOM 6063 C C . ILE A 1 719 ? 24.519 5.587 -31.443 1.00 88.88 719 ILE A C 1
ATOM 6065 O O . ILE A 1 719 ? 23.352 5.917 -31.633 1.00 88.88 719 ILE A O 1
ATOM 6069 N N . LEU A 1 720 ? 25.530 6.079 -32.167 1.00 88.50 720 LEU A N 1
ATOM 6070 C CA . LEU A 1 720 ? 25.326 7.012 -33.278 1.00 88.50 720 LEU A CA 1
ATOM 6071 C C . LEU A 1 720 ? 24.446 6.387 -34.363 1.00 88.50 720 LEU A C 1
ATOM 6073 O O . LEU A 1 720 ? 23.478 7.012 -34.783 1.00 88.50 720 LEU A O 1
ATOM 6077 N N . TYR A 1 721 ? 24.696 5.125 -34.718 1.00 93.12 721 TYR A N 1
ATOM 6078 C CA . TYR A 1 721 ? 23.840 4.377 -35.632 1.00 93.12 721 TYR A CA 1
ATOM 6079 C C . TYR A 1 721 ? 22.392 4.309 -35.127 1.00 93.12 721 TYR A C 1
ATOM 6081 O O . TYR A 1 721 ? 21.471 4.606 -35.879 1.00 93.12 721 TYR A O 1
ATOM 6089 N N . LEU A 1 722 ? 22.150 3.999 -33.848 1.00 93.62 722 LEU A N 1
ATOM 6090 C CA . LEU A 1 722 ? 20.789 4.009 -33.289 1.00 93.62 722 LEU A CA 1
ATOM 6091 C C . LEU A 1 722 ? 20.123 5.397 -33.315 1.00 93.62 722 LEU A C 1
ATOM 6093 O O . LEU A 1 722 ? 18.896 5.480 -33.328 1.00 93.62 722 LEU A O 1
ATOM 6097 N N . MET A 1 723 ? 20.905 6.479 -33.294 1.00 91.88 723 MET A N 1
ATOM 6098 C CA . MET A 1 723 ? 20.397 7.852 -33.346 1.00 91.88 723 MET A CA 1
ATOM 6099 C C . MET A 1 723 ? 20.079 8.333 -34.765 1.00 91.88 723 MET A C 1
ATOM 6101 O O . MET A 1 723 ? 19.217 9.198 -34.910 1.00 91.88 723 MET A O 1
ATOM 6105 N N . GLU A 1 724 ? 20.756 7.816 -35.792 1.00 91.50 724 GLU A N 1
ATOM 6106 C CA . GLU A 1 724 ? 20.616 8.286 -37.179 1.00 91.50 724 GLU A CA 1
ATOM 6107 C C . GLU A 1 724 ? 19.199 8.099 -37.742 1.00 91.50 724 GLU A C 1
ATOM 6109 O O . GLU A 1 724 ? 18.667 9.004 -38.386 1.00 91.50 724 GLU A O 1
ATOM 6114 N N . ASP A 1 725 ? 18.562 6.956 -37.475 1.00 88.06 725 ASP A N 1
ATOM 6115 C CA . ASP A 1 725 ? 17.194 6.662 -37.910 1.00 88.06 725 ASP A CA 1
ATOM 6116 C C . ASP A 1 725 ? 16.406 5.989 -36.780 1.00 88.06 725 ASP A C 1
ATOM 6118 O O . ASP A 1 725 ? 16.874 5.059 -36.128 1.00 88.06 725 ASP A O 1
ATOM 6122 N N . LYS A 1 726 ? 15.154 6.415 -36.585 1.00 83.50 726 LYS A N 1
ATOM 6123 C CA . LYS A 1 726 ? 14.222 5.834 -35.603 1.00 83.50 726 LYS A CA 1
ATOM 6124 C C . LYS A 1 726 ? 13.944 4.336 -35.812 1.00 83.50 726 LYS A C 1
ATOM 6126 O O . LYS A 1 726 ? 13.407 3.697 -34.914 1.00 83.50 726 LYS A O 1
ATOM 6131 N N . ASN A 1 727 ? 14.211 3.807 -37.006 1.00 88.50 727 ASN A N 1
ATOM 6132 C CA . ASN A 1 727 ? 14.016 2.401 -37.353 1.00 88.50 727 ASN A CA 1
ATOM 6133 C C . ASN A 1 727 ? 15.292 1.567 -37.171 1.00 88.50 727 ASN A C 1
ATOM 6135 O O . ASN A 1 727 ? 15.250 0.354 -37.389 1.00 88.50 727 ASN A O 1
ATOM 6139 N N . ASN A 1 728 ? 16.416 2.192 -36.808 1.00 94.31 728 ASN A N 1
ATOM 6140 C CA . ASN A 1 728 ? 17.661 1.474 -36.597 1.00 94.31 728 ASN A CA 1
ATOM 6141 C C . ASN A 1 728 ? 17.559 0.603 -35.345 1.00 94.31 728 ASN A C 1
ATOM 6143 O O . ASN A 1 728 ? 17.159 1.034 -34.263 1.00 94.31 728 ASN A O 1
ATOM 6147 N N . GLU A 1 729 ? 17.942 -0.655 -35.519 1.00 95.62 729 GLU A N 1
ATOM 6148 C CA . GLU A 1 729 ? 17.951 -1.669 -34.479 1.00 95.62 729 GLU A CA 1
ATOM 6149 C C . GLU A 1 729 ? 19.325 -2.350 -34.446 1.00 95.62 729 GLU A C 1
ATOM 6151 O O . GLU A 1 729 ? 19.925 -2.613 -35.492 1.00 95.62 729 GLU A O 1
ATOM 6156 N N . LEU A 1 730 ? 19.810 -2.688 -33.251 1.00 95.25 730 LEU A N 1
ATOM 6157 C CA . LEU A 1 730 ? 21.082 -3.385 -33.054 1.00 95.25 730 LEU A CA 1
ATOM 6158 C C . LEU A 1 730 ? 20.889 -4.717 -32.353 1.00 95.25 730 LEU A C 1
ATOM 6160 O O . LEU A 1 730 ? 20.293 -4.783 -31.282 1.00 95.25 730 LEU A O 1
ATOM 6164 N N . LYS A 1 731 ? 21.440 -5.788 -32.925 1.00 94.50 731 LYS A N 1
ATOM 6165 C CA . LYS A 1 731 ? 21.382 -7.118 -32.316 1.00 94.50 731 LYS A CA 1
ATOM 6166 C C . LYS A 1 731 ? 22.272 -7.181 -31.081 1.00 94.50 731 LYS A C 1
ATOM 6168 O O . LYS A 1 731 ? 23.456 -6.849 -31.146 1.00 94.50 731 LYS A O 1
ATOM 6173 N N . ILE A 1 732 ? 21.716 -7.660 -29.971 1.00 91.88 732 ILE A N 1
ATOM 6174 C CA . ILE A 1 732 ? 22.457 -7.814 -28.719 1.00 91.88 732 ILE A CA 1
ATOM 6175 C C . ILE A 1 732 ? 22.272 -9.196 -28.105 1.00 91.88 732 ILE A C 1
ATOM 6177 O O . ILE A 1 732 ? 21.265 -9.865 -28.326 1.00 91.88 732 ILE A O 1
ATOM 6181 N N . ASN A 1 733 ? 23.251 -9.616 -27.304 1.00 86.56 733 ASN A N 1
ATOM 6182 C CA . ASN A 1 733 ? 23.136 -10.805 -26.471 1.00 86.56 733 ASN A CA 1
ATOM 6183 C C . ASN A 1 733 ? 22.882 -10.396 -25.012 1.00 86.56 733 ASN A C 1
ATOM 6185 O O . ASN A 1 733 ? 23.764 -9.827 -24.373 1.00 86.56 733 ASN A O 1
ATOM 6189 N N . ILE A 1 734 ? 21.693 -10.721 -24.498 1.00 85.44 734 ILE A N 1
ATOM 6190 C CA . ILE A 1 734 ? 21.277 -10.421 -23.119 1.00 85.44 734 ILE A CA 1
ATOM 6191 C C . ILE A 1 734 ? 21.621 -11.538 -22.118 1.00 85.44 734 ILE A C 1
ATOM 6193 O O . ILE A 1 734 ? 21.506 -11.335 -20.913 1.00 85.44 734 ILE A O 1
ATOM 6197 N N . GLU A 1 735 ? 22.031 -12.728 -22.576 1.00 78.69 735 GLU A N 1
ATOM 6198 C CA . GLU A 1 735 ? 22.238 -13.902 -21.708 1.00 78.69 735 GLU A CA 1
ATOM 6199 C C . GLU A 1 735 ? 23.412 -13.728 -20.745 1.00 78.69 735 GLU A C 1
ATOM 6201 O O . GLU A 1 735 ? 23.399 -14.275 -19.643 1.00 78.69 735 GLU A O 1
ATOM 6206 N N . LYS A 1 736 ? 24.418 -12.953 -21.161 1.00 69.12 736 LYS A N 1
ATOM 6207 C CA . LYS A 1 736 ? 25.613 -12.659 -20.365 1.00 69.12 736 LYS A CA 1
ATOM 6208 C C . LYS A 1 736 ? 25.446 -11.451 -19.441 1.00 69.12 736 LYS A C 1
ATOM 6210 O O . LYS A 1 736 ? 26.389 -11.132 -18.728 1.00 69.12 736 LYS A O 1
ATOM 6215 N N . TYR A 1 737 ? 24.281 -10.793 -19.436 1.00 75.69 737 TYR A N 1
ATOM 6216 C CA . TYR A 1 737 ? 24.071 -9.595 -18.626 1.00 75.69 737 TYR A CA 1
ATOM 6217 C C . TYR A 1 737 ? 24.275 -9.873 -17.136 1.00 75.69 737 TYR A C 1
ATOM 6219 O O . TYR A 1 737 ? 23.562 -10.688 -16.540 1.00 75.69 737 TYR A O 1
ATOM 6227 N N . GLN A 1 738 ? 25.223 -9.148 -16.541 1.00 66.56 738 GLN A N 1
ATOM 6228 C CA . GLN A 1 738 ? 25.436 -9.104 -15.105 1.00 66.56 738 GLN A CA 1
ATOM 6229 C C . GLN A 1 738 ? 25.088 -7.718 -14.562 1.00 66.56 738 GLN A C 1
ATOM 6231 O O . GLN A 1 738 ? 25.412 -6.691 -15.146 1.00 66.56 738 GLN A O 1
ATOM 6236 N N . ASN A 1 739 ? 24.413 -7.692 -13.418 1.00 63.75 739 ASN A N 1
ATOM 6237 C CA . ASN A 1 739 ? 24.031 -6.487 -12.697 1.00 63.75 739 ASN A CA 1
ATOM 6238 C C . ASN A 1 739 ? 25.188 -6.056 -11.777 1.00 63.75 739 ASN A C 1
ATOM 6240 O O . ASN A 1 739 ? 25.018 -5.933 -10.567 1.00 63.75 739 ASN A O 1
ATOM 6244 N N . ASN A 1 740 ? 26.384 -5.952 -12.358 1.00 61.00 740 ASN A N 1
ATOM 6245 C CA . ASN A 1 740 ? 27.627 -5.574 -11.697 1.00 61.00 740 ASN A CA 1
ATOM 6246 C C . ASN A 1 740 ? 28.369 -4.586 -12.605 1.00 61.00 740 ASN A C 1
ATOM 6248 O O . ASN A 1 740 ? 28.969 -4.997 -13.598 1.00 61.00 740 ASN A O 1
ATOM 6252 N N . THR A 1 741 ? 28.317 -3.294 -12.280 1.00 55.31 741 THR A N 1
ATOM 6253 C CA . THR A 1 741 ? 28.940 -2.240 -13.095 1.00 55.31 741 THR A CA 1
ATOM 6254 C C . THR A 1 741 ? 30.472 -2.313 -13.089 1.00 55.31 741 THR A C 1
ATOM 6256 O O . THR A 1 741 ? 31.093 -1.879 -14.056 1.00 55.31 741 THR A O 1
ATOM 6259 N N . MET A 1 742 ? 31.089 -2.958 -12.087 1.00 53.50 742 MET A N 1
ATOM 6260 C CA . MET A 1 742 ? 32.545 -3.168 -12.031 1.00 53.50 742 MET A CA 1
ATOM 6261 C C . MET A 1 742 ? 33.083 -4.202 -13.029 1.00 53.50 742 MET A C 1
ATOM 6263 O O . MET A 1 742 ? 34.268 -4.184 -13.349 1.00 53.50 742 MET A O 1
ATOM 6267 N N . GLU A 1 743 ? 32.242 -5.118 -13.511 1.00 56.81 743 GLU A N 1
ATOM 6268 C CA . GLU A 1 743 ? 32.638 -6.195 -14.430 1.00 56.81 743 GLU A CA 1
ATOM 6269 C C . GLU A 1 743 ? 31.829 -6.139 -15.728 1.00 56.81 743 GLU A C 1
ATOM 6271 O O . GLU A 1 743 ? 31.539 -7.177 -16.320 1.00 56.81 743 GLU A O 1
ATOM 6276 N N . ILE A 1 744 ? 31.447 -4.941 -16.182 1.00 65.19 744 ILE A N 1
ATOM 6277 C CA . ILE A 1 744 ? 30.912 -4.796 -17.536 1.00 65.19 744 ILE A CA 1
ATOM 6278 C C . ILE A 1 744 ? 32.005 -5.259 -18.497 1.00 65.19 744 ILE A C 1
ATOM 6280 O O . ILE A 1 744 ? 33.057 -4.636 -18.598 1.00 65.19 744 ILE A O 1
ATOM 6284 N N . ASN A 1 745 ? 31.771 -6.371 -19.189 1.00 69.50 745 ASN A N 1
ATOM 6285 C CA . ASN A 1 745 ? 32.792 -7.009 -20.027 1.00 69.50 745 ASN A CA 1
ATOM 6286 C C . ASN A 1 745 ? 32.526 -6.830 -21.526 1.00 69.50 745 ASN A C 1
ATOM 6288 O O . ASN A 1 745 ? 33.324 -7.261 -22.363 1.00 69.50 745 ASN A O 1
ATOM 6292 N N . SER A 1 746 ? 31.393 -6.226 -21.901 1.00 81.88 746 SER A N 1
ATOM 6293 C CA . SER A 1 746 ? 31.027 -6.046 -23.304 1.00 81.88 746 SER A CA 1
ATOM 6294 C C . SER A 1 746 ? 30.067 -4.883 -23.547 1.00 81.88 746 SER A C 1
ATOM 6296 O O . SER A 1 746 ? 29.246 -4.530 -22.702 1.00 81.88 746 SER A O 1
ATOM 6298 N N . LYS A 1 747 ? 30.074 -4.365 -24.783 1.00 85.12 747 LYS A N 1
ATOM 6299 C CA . LYS A 1 747 ? 29.072 -3.396 -25.254 1.00 85.12 747 LYS A CA 1
ATOM 6300 C C . LYS A 1 747 ? 27.630 -3.915 -25.143 1.00 85.12 747 LYS A C 1
ATOM 6302 O O . LYS A 1 747 ? 26.712 -3.132 -24.929 1.00 85.12 747 LYS A O 1
ATOM 6307 N N . HIS A 1 748 ? 27.418 -5.232 -25.238 1.00 88.00 748 HIS A N 1
ATOM 6308 C CA . HIS A 1 748 ? 26.092 -5.842 -25.089 1.00 88.00 748 HIS A CA 1
ATOM 6309 C C . HIS A 1 748 ? 25.535 -5.694 -23.670 1.00 88.00 748 HIS A C 1
ATOM 6311 O O . HIS A 1 748 ? 24.333 -5.486 -23.508 1.00 88.00 748 HIS A O 1
ATOM 6317 N N . GLU A 1 749 ? 26.393 -5.763 -22.653 1.00 85.62 749 GLU A N 1
ATOM 6318 C CA . GLU A 1 749 ? 25.991 -5.564 -21.260 1.00 85.62 749 GLU A CA 1
ATOM 6319 C C . GLU A 1 749 ? 25.574 -4.115 -21.013 1.00 85.62 749 GLU A C 1
ATOM 6321 O O . GLU A 1 749 ? 24.518 -3.895 -20.425 1.00 85.62 749 GLU A O 1
ATOM 6326 N N . ILE A 1 750 ? 26.308 -3.142 -21.568 1.00 86.50 750 ILE A N 1
ATOM 6327 C CA . ILE A 1 750 ? 25.941 -1.716 -21.509 1.00 86.50 750 ILE A CA 1
ATOM 6328 C C . ILE A 1 750 ? 24.601 -1.467 -22.197 1.00 86.50 750 ILE A C 1
ATOM 6330 O O . ILE A 1 750 ? 23.711 -0.847 -21.622 1.00 86.50 750 ILE A O 1
ATOM 6334 N N . LEU A 1 751 ? 24.415 -1.979 -23.415 1.00 90.62 751 LEU A N 1
ATOM 6335 C CA . LEU A 1 751 ? 23.154 -1.812 -24.141 1.00 90.62 751 LEU A CA 1
ATOM 6336 C C . LEU A 1 751 ? 21.981 -2.456 -23.383 1.00 90.62 751 LEU A C 1
ATOM 6338 O O . LEU A 1 751 ? 20.903 -1.872 -23.309 1.00 90.62 751 LEU A O 1
ATOM 6342 N N . THR A 1 752 ? 22.195 -3.612 -22.749 1.00 90.88 752 THR A N 1
ATOM 6343 C CA . THR A 1 752 ? 21.186 -4.252 -21.886 1.00 90.88 752 THR A CA 1
ATOM 6344 C C . THR A 1 752 ? 20.907 -3.420 -20.630 1.00 90.88 752 THR A C 1
ATOM 6346 O O . THR A 1 752 ? 19.756 -3.266 -20.222 1.00 90.88 752 THR A O 1
ATOM 6349 N N . HIS A 1 753 ? 21.938 -2.818 -20.038 1.00 87.88 753 HIS A N 1
ATOM 6350 C CA . HIS A 1 753 ? 21.805 -1.912 -18.903 1.00 87.88 753 HIS A CA 1
ATOM 6351 C C . HIS A 1 753 ? 20.952 -0.680 -19.256 1.00 87.88 753 HIS A C 1
ATOM 6353 O O . HIS A 1 753 ? 20.021 -0.329 -18.527 1.00 87.88 753 HIS A O 1
ATOM 6359 N N . LEU A 1 754 ? 21.186 -0.085 -20.432 1.00 90.12 754 LEU A N 1
ATOM 6360 C CA . LEU A 1 754 ? 20.390 1.028 -20.959 1.00 90.12 754 LEU A CA 1
ATOM 6361 C C . LEU A 1 754 ? 18.921 0.645 -21.201 1.00 90.12 754 LEU A C 1
ATOM 6363 O O . LEU A 1 754 ? 18.045 1.494 -21.020 1.00 90.12 754 LEU A O 1
ATOM 6367 N N . VAL A 1 755 ? 18.621 -0.618 -21.530 1.00 93.31 755 VAL A N 1
ATOM 6368 C CA . VAL A 1 755 ? 17.233 -1.114 -21.593 1.00 93.31 755 VAL A CA 1
ATOM 6369 C C . VAL A 1 755 ? 16.564 -1.065 -20.217 1.00 93.31 755 VAL A C 1
ATOM 6371 O O . VAL A 1 755 ? 15.437 -0.587 -20.087 1.00 93.31 755 VAL A O 1
ATOM 6374 N N . HIS A 1 756 ? 17.250 -1.508 -19.161 1.00 91.31 756 HIS A N 1
ATOM 6375 C CA . HIS A 1 756 ? 16.704 -1.482 -17.797 1.00 91.31 756 HIS A CA 1
ATOM 6376 C C . HIS A 1 756 ? 16.565 -0.062 -17.226 1.00 91.31 756 HIS A C 1
ATOM 6378 O O . HIS A 1 756 ? 15.635 0.205 -16.461 1.00 91.31 756 HIS A O 1
ATOM 6384 N N . LEU A 1 757 ? 17.427 0.866 -17.648 1.00 89.69 757 LEU A N 1
ATOM 6385 C CA . LEU A 1 757 ? 17.303 2.297 -17.353 1.00 89.69 757 LEU A CA 1
ATOM 6386 C C . LEU A 1 757 ? 16.196 2.993 -18.160 1.00 89.69 757 LEU A C 1
ATOM 6388 O O . LEU A 1 757 ? 15.802 4.109 -17.816 1.00 89.69 757 LEU A O 1
ATOM 6392 N N . GLY A 1 758 ? 15.673 2.337 -19.200 1.00 92.00 758 GLY A N 1
ATOM 6393 C CA . GLY A 1 758 ? 14.646 2.869 -20.092 1.00 92.00 758 GLY A CA 1
ATOM 6394 C C . GLY A 1 758 ? 15.186 3.777 -21.197 1.00 92.00 758 GLY A C 1
ATOM 6395 O O . GLY A 1 758 ? 14.402 4.425 -21.866 1.00 92.00 758 GLY A O 1
ATOM 6396 N N . TYR A 1 759 ? 16.498 3.857 -21.417 1.00 92.12 759 TYR A N 1
ATOM 6397 C CA . TYR A 1 759 ? 17.048 4.629 -22.540 1.00 92.12 759 TYR A CA 1
ATOM 6398 C C . TYR A 1 759 ? 16.979 3.866 -23.869 1.00 92.12 759 TYR A C 1
ATOM 6400 O O . TYR A 1 759 ? 16.952 4.477 -24.933 1.00 92.12 759 TYR A O 1
ATOM 6408 N N . LEU A 1 760 ? 16.897 2.536 -23.817 1.00 94.44 760 LEU A N 1
ATOM 6409 C CA . LEU A 1 760 ? 16.652 1.684 -24.979 1.00 94.44 760 LEU A CA 1
ATOM 6410 C C . LEU A 1 760 ? 15.411 0.813 -24.750 1.00 94.44 760 LEU A C 1
ATOM 6412 O O . LEU A 1 760 ? 15.058 0.483 -23.618 1.00 94.44 760 LEU A O 1
ATOM 6416 N N . ALA A 1 761 ? 14.753 0.420 -25.833 1.00 95.25 761 ALA A N 1
ATOM 6417 C CA . ALA A 1 761 ? 13.763 -0.649 -25.838 1.00 95.25 761 ALA A CA 1
ATOM 6418 C C . ALA A 1 761 ? 14.376 -1.927 -26.416 1.00 95.25 761 ALA A C 1
ATOM 6420 O O . ALA A 1 761 ? 15.325 -1.870 -27.197 1.00 95.25 761 ALA A O 1
ATOM 6421 N N . TYR A 1 762 ? 13.833 -3.079 -26.021 1.00 94.81 762 TYR A N 1
ATOM 6422 C CA . TYR A 1 762 ? 14.291 -4.389 -26.470 1.00 94.81 762 TYR A CA 1
ATOM 6423 C C . TYR A 1 762 ? 13.184 -5.116 -27.228 1.00 94.81 762 TYR A C 1
ATOM 6425 O O . TYR A 1 762 ? 12.073 -5.282 -26.728 1.00 94.81 762 TYR A O 1
ATOM 6433 N N . ASN A 1 763 ? 13.503 -5.569 -28.435 1.00 92.25 763 ASN A N 1
ATOM 6434 C CA . ASN A 1 763 ? 12.639 -6.400 -29.249 1.00 92.25 763 ASN A CA 1
ATOM 6435 C C . ASN A 1 763 ? 12.962 -7.879 -28.990 1.00 92.25 763 ASN A C 1
ATOM 6437 O O . ASN A 1 763 ? 13.933 -8.416 -29.528 1.00 92.25 763 ASN A O 1
ATOM 6441 N N . ASN A 1 764 ? 12.119 -8.539 -28.190 1.00 87.06 764 ASN A N 1
ATOM 6442 C CA . ASN A 1 764 ? 12.281 -9.952 -27.824 1.00 87.06 764 ASN A CA 1
ATOM 6443 C C . ASN A 1 764 ? 12.341 -10.900 -29.034 1.00 87.06 764 ASN A C 1
ATOM 6445 O O . ASN A 1 764 ? 13.027 -11.913 -28.972 1.00 87.06 764 ASN A O 1
ATOM 6449 N N . GLU A 1 765 ? 11.623 -10.606 -30.122 1.00 86.31 765 GLU A N 1
ATOM 6450 C CA . GLU A 1 765 ? 11.538 -11.512 -31.278 1.00 86.31 765 GLU A CA 1
ATOM 6451 C C . GLU A 1 765 ? 12.803 -11.473 -32.131 1.00 86.31 765 GLU A C 1
ATOM 6453 O O . GLU A 1 765 ? 13.276 -12.503 -32.606 1.00 86.31 765 GLU A O 1
ATOM 6458 N N . LYS A 1 766 ? 13.357 -10.274 -32.325 1.00 90.06 766 LYS A N 1
ATOM 6459 C CA . LYS A 1 766 ? 14.562 -10.072 -33.137 1.00 90.06 766 LYS A CA 1
ATOM 6460 C C . LYS A 1 766 ? 15.852 -10.180 -32.321 1.00 90.06 766 LYS A C 1
ATOM 6462 O O . LYS A 1 766 ? 16.928 -10.361 -32.893 1.00 90.06 766 LYS A O 1
ATOM 6467 N N . GLY A 1 767 ? 15.760 -10.057 -30.996 1.00 92.25 767 GLY A N 1
ATOM 6468 C CA . GLY A 1 767 ? 16.915 -9.948 -30.111 1.00 92.25 767 GLY A CA 1
ATOM 6469 C C . GLY A 1 767 ? 17.690 -8.646 -30.327 1.00 92.25 767 GLY A C 1
ATOM 6470 O O . GLY A 1 767 ? 18.921 -8.643 -30.275 1.00 92.25 767 GLY A O 1
ATOM 6471 N N . THR A 1 768 ? 16.984 -7.556 -30.626 1.00 95.75 768 THR A N 1
ATOM 6472 C CA . THR A 1 768 ? 17.571 -6.256 -30.976 1.00 95.75 768 THR A CA 1
ATOM 6473 C C . THR A 1 768 ? 17.173 -5.159 -29.992 1.00 95.75 768 THR A C 1
ATOM 6475 O O . THR A 1 768 ? 16.152 -5.261 -29.314 1.00 95.75 768 THR A O 1
ATOM 6478 N N . VAL A 1 769 ? 17.974 -4.098 -29.906 1.00 96.75 769 VAL A N 1
ATOM 6479 C CA . VAL A 1 769 ? 17.657 -2.862 -29.176 1.00 96.75 769 VAL A CA 1
ATOM 6480 C C . VAL A 1 769 ? 17.516 -1.679 -30.112 1.00 96.75 769 VAL A C 1
ATOM 6482 O O . VAL A 1 769 ? 18.132 -1.653 -31.174 1.00 96.75 769 VAL A O 1
ATOM 6485 N N . TYR A 1 770 ? 16.727 -0.698 -29.688 1.00 96.75 770 TYR A N 1
ATOM 6486 C CA . TYR A 1 770 ? 16.491 0.547 -30.411 1.00 96.75 770 TYR A CA 1
ATOM 6487 C C . TYR A 1 770 ? 16.140 1.680 -29.443 1.00 96.75 770 TYR A C 1
ATOM 6489 O O . TYR A 1 770 ? 15.765 1.435 -28.292 1.00 96.75 770 TYR A O 1
ATOM 6497 N N . ILE A 1 771 ? 16.258 2.928 -29.898 1.00 96.06 771 ILE A N 1
ATOM 6498 C CA . ILE A 1 771 ? 15.807 4.088 -29.122 1.00 96.06 771 ILE A CA 1
ATOM 6499 C C . ILE A 1 771 ? 14.274 4.135 -29.187 1.00 96.06 771 ILE A C 1
ATOM 6501 O O . ILE A 1 771 ? 13.722 4.198 -30.284 1.00 96.06 771 ILE A O 1
ATOM 6505 N N . PRO A 1 772 ? 13.559 4.106 -28.048 1.00 94.69 772 PRO A N 1
ATOM 6506 C CA . PRO A 1 772 ? 12.123 3.849 -28.043 1.00 94.69 772 PRO A CA 1
ATOM 6507 C C . PRO A 1 772 ? 11.327 4.947 -28.747 1.00 94.69 772 PRO A C 1
ATOM 6509 O O . PRO A 1 772 ? 10.447 4.654 -29.546 1.00 94.69 772 PRO A O 1
ATOM 6512 N N . ASN A 1 773 ? 11.585 6.214 -28.426 1.00 94.69 773 ASN A N 1
ATOM 6513 C CA . ASN A 1 773 ? 10.713 7.311 -28.830 1.00 94.69 773 ASN A CA 1
ATOM 6514 C C . ASN A 1 773 ? 11.481 8.631 -28.987 1.00 94.69 773 ASN A C 1
ATOM 6516 O O . ASN A 1 773 ? 12.651 8.741 -28.614 1.00 94.69 773 ASN A O 1
ATOM 6520 N N . LYS A 1 774 ? 10.808 9.660 -29.521 1.00 93.44 774 LYS A N 1
ATOM 6521 C CA . LYS A 1 774 ? 11.417 10.979 -29.765 1.00 93.44 774 LYS A CA 1
ATOM 6522 C C . LYS A 1 774 ? 11.807 11.716 -28.478 1.00 93.44 774 LYS A C 1
ATOM 6524 O O . LYS A 1 774 ? 12.627 12.629 -28.527 1.00 93.44 774 LYS A O 1
ATOM 6529 N N . GLU A 1 775 ? 11.162 11.396 -27.357 1.00 91.56 775 GLU A N 1
ATOM 6530 C CA . GLU A 1 775 ? 11.498 11.965 -26.050 1.00 91.56 775 GLU A CA 1
ATOM 6531 C C . GLU A 1 775 ? 12.883 11.483 -25.599 1.00 91.56 775 GLU A C 1
ATOM 6533 O O . GLU A 1 775 ? 13.760 12.302 -25.349 1.00 91.56 775 GLU A O 1
ATOM 6538 N N . VAL A 1 776 ? 13.104 10.169 -25.596 1.00 91.38 776 VAL A N 1
ATOM 6539 C CA . VAL A 1 776 ? 14.377 9.548 -25.214 1.00 91.38 776 VAL A CA 1
ATOM 6540 C C . VAL A 1 776 ? 15.470 9.820 -26.245 1.00 91.38 776 VAL A C 1
ATOM 6542 O O . VAL A 1 776 ? 16.613 10.049 -25.872 1.00 91.38 776 VAL A O 1
ATOM 6545 N N . HIS A 1 777 ? 15.138 9.859 -27.537 1.00 91.50 777 HIS A N 1
ATOM 6546 C CA . HIS A 1 777 ? 16.096 10.222 -28.589 1.00 91.50 777 HIS A CA 1
ATOM 6547 C C . HIS A 1 777 ? 16.740 11.594 -28.334 1.00 91.50 777 HIS A C 1
ATOM 6549 O O . HIS A 1 777 ? 17.962 11.725 -28.403 1.00 91.50 777 HIS A O 1
ATOM 6555 N N . ARG A 1 778 ? 15.946 12.578 -27.886 1.00 88.38 778 ARG A N 1
ATOM 6556 C CA . ARG A 1 778 ? 16.442 13.919 -27.542 1.00 88.38 778 ARG A CA 1
ATOM 6557 C C . ARG A 1 778 ? 17.475 13.910 -26.408 1.00 88.38 778 ARG A C 1
ATOM 6559 O O . ARG A 1 778 ? 18.329 14.788 -26.371 1.00 88.38 778 ARG A O 1
ATOM 6566 N N . GLU A 1 779 ? 17.427 12.935 -25.503 1.00 86.62 779 GLU A N 1
ATOM 6567 C CA . GLU A 1 779 ? 18.425 12.778 -24.432 1.00 86.62 779 GLU A CA 1
ATOM 6568 C C . GLU A 1 779 ? 19.804 12.420 -24.973 1.00 86.62 779 GLU A C 1
ATOM 6570 O O . GLU A 1 779 ? 20.812 12.974 -24.538 1.00 86.62 779 GLU A O 1
ATOM 6575 N N . PHE A 1 780 ? 19.844 11.526 -25.961 1.00 85.81 780 PHE A N 1
ATOM 6576 C CA . PHE A 1 780 ? 21.085 11.170 -26.637 1.00 85.81 780 PHE A CA 1
ATOM 6577 C C . PHE A 1 780 ? 21.633 12.340 -27.473 1.00 85.81 780 PHE A C 1
ATOM 6579 O O . PHE A 1 780 ? 22.847 12.519 -27.555 1.00 85.81 780 PHE A O 1
ATOM 6586 N N . GLU A 1 781 ? 20.765 13.171 -28.061 1.00 84.69 781 GLU A N 1
ATOM 6587 C CA . GLU A 1 781 ? 21.189 14.385 -28.776 1.00 84.69 781 GLU A CA 1
ATOM 6588 C C . GLU A 1 781 ? 21.832 15.414 -27.838 1.00 84.69 781 GLU A C 1
ATOM 6590 O O . GLU A 1 781 ? 22.913 15.915 -28.139 1.00 84.69 781 GLU A O 1
ATOM 6595 N N . ILE A 1 782 ? 21.202 15.695 -26.689 1.00 78.31 782 ILE A N 1
ATOM 6596 C CA . ILE A 1 782 ? 21.744 16.619 -25.677 1.00 78.31 782 ILE A CA 1
ATOM 6597 C C . ILE A 1 782 ? 23.141 16.157 -25.236 1.00 78.31 782 ILE A C 1
ATOM 6599 O O . ILE A 1 782 ? 24.076 16.955 -25.215 1.00 78.31 782 ILE A O 1
ATOM 6603 N N . PHE A 1 783 ? 23.304 14.855 -24.989 1.00 71.00 783 PHE A N 1
ATOM 6604 C CA . PHE A 1 783 ? 24.594 14.252 -24.654 1.00 71.00 783 PHE A CA 1
ATOM 6605 C C . PHE A 1 783 ? 25.683 14.501 -25.714 1.00 71.00 783 PHE A C 1
ATOM 6607 O O . PHE A 1 783 ? 26.831 14.790 -25.367 1.00 71.00 783 PHE A O 1
ATOM 6614 N N . ASN A 1 784 ? 25.356 14.370 -27.003 1.00 66.00 784 ASN A N 1
ATOM 6615 C CA . ASN A 1 784 ? 26.338 14.569 -28.071 1.00 66.00 784 ASN A CA 1
ATOM 6616 C C . ASN A 1 784 ? 26.708 16.050 -28.257 1.00 66.00 784 ASN A C 1
ATOM 6618 O O . ASN A 1 784 ? 27.874 16.336 -28.529 1.00 66.00 784 ASN A O 1
ATOM 6622 N N . CYS A 1 785 ? 25.769 16.980 -28.052 1.00 58.75 785 CYS A N 1
ATOM 6623 C CA . CYS A 1 785 ? 26.029 18.419 -28.157 1.00 58.75 785 CYS A CA 1
ATOM 6624 C 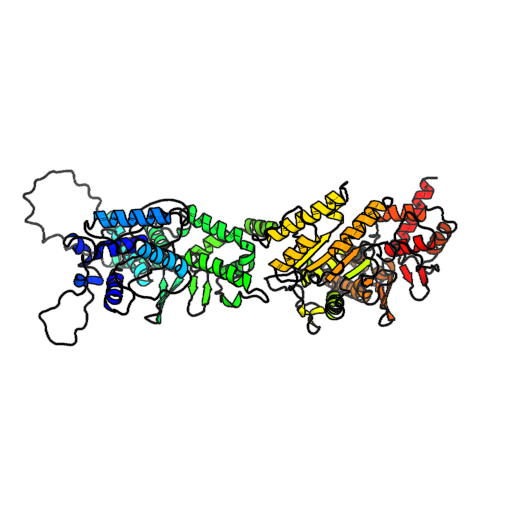C . CYS A 1 785 ? 26.944 18.957 -27.038 1.00 58.75 785 CYS A C 1
ATOM 6626 O O . CYS A 1 785 ? 27.840 19.751 -27.323 1.00 58.75 785 CYS A O 1
ATOM 6628 N N . ASP A 1 786 ? 26.795 18.499 -25.788 1.00 55.44 786 ASP A N 1
ATOM 6629 C CA . ASP A 1 786 ? 27.626 18.971 -24.659 1.00 55.44 786 ASP A CA 1
ATOM 6630 C C . ASP A 1 786 ? 29.122 18.611 -24.814 1.00 55.44 786 ASP A C 1
ATOM 6632 O O . ASP A 1 786 ? 30.001 19.286 -24.268 1.00 55.44 786 ASP A O 1
ATOM 6636 N N . LYS A 1 787 ? 29.442 17.582 -25.611 1.00 50.03 787 LYS A N 1
ATOM 6637 C CA . LYS A 1 787 ? 30.825 17.189 -25.941 1.00 50.03 787 LYS A CA 1
ATOM 6638 C C . LYS A 1 787 ? 31.478 18.029 -27.034 1.00 50.03 787 LYS A C 1
ATOM 6640 O O . LYS A 1 787 ? 32.705 18.086 -27.083 1.00 50.03 787 LYS A O 1
ATOM 6645 N N . GLU A 1 788 ? 30.698 18.633 -27.927 1.00 44.91 788 GLU A N 1
ATOM 6646 C CA . GLU A 1 788 ? 31.234 19.548 -28.944 1.00 44.91 788 GLU A CA 1
ATOM 6647 C C . GLU A 1 788 ? 31.516 20.934 -28.359 1.00 44.91 788 GLU A C 1
ATOM 6649 O O . GLU A 1 788 ? 32.421 21.606 -28.831 1.00 44.91 788 GLU A O 1
ATOM 6654 N N . ALA A 1 789 ? 30.813 21.328 -27.291 1.00 38.81 789 ALA A N 1
ATOM 6655 C CA . ALA A 1 789 ? 31.042 22.588 -26.580 1.00 38.81 789 ALA A CA 1
ATOM 6656 C C . ALA A 1 789 ? 32.207 22.548 -25.564 1.00 38.81 789 ALA A C 1
ATOM 6658 O O . ALA A 1 789 ? 32.633 23.594 -25.078 1.00 38.81 789 ALA A O 1
ATOM 6659 N N . THR A 1 790 ? 32.702 21.354 -25.210 1.00 36.25 790 THR A N 1
ATOM 6660 C CA . THR A 1 790 ? 33.835 21.139 -24.281 1.00 36.25 790 THR A CA 1
ATOM 6661 C C . THR A 1 790 ? 35.144 20.738 -24.977 1.00 36.25 790 THR A C 1
ATOM 6663 O O . THR A 1 790 ? 36.157 20.540 -24.302 1.00 36.25 790 THR A O 1
ATOM 6666 N N . LYS A 1 791 ? 35.138 20.635 -26.311 1.00 33.84 791 LYS A N 1
ATOM 6667 C CA . LYS A 1 791 ? 36.334 20.594 -27.165 1.00 33.84 791 LYS A CA 1
ATOM 6668 C C . LYS A 1 791 ? 36.605 21.977 -27.733 1.00 33.84 791 LYS A C 1
ATOM 6670 O O . LYS A 1 791 ? 37.803 22.266 -27.941 1.00 33.84 791 LYS A O 1
#

pLDDT: mean 71.5, std 20.96, range [20.41, 97.94]

Radius of gyration: 39.88 Å; chains: 1; bounding box: 98×70×114 Å

Foldseek 3Di:
DPDLQEDFPCCVLVVVVVVVVVDDADLEDEDQAFPLQPLVVVVVSNCQFQADDPVSCVVCCPGPLQVDDDDDPDDDPPDPDSVSCVRGNPDDDDDDDLQVDDPDPCVVVVLVVSVVVVCVVPVPDDDPDSVVVVCVVVCCVVCVVPDDGDDDDDNHHDYDPDDHDDDDYDDDDDYHRWDFLVSLLVSLLSLLVVVVVVVVPPDDDDDDDDDDDPPPPDPPPPPDDDDDPVVSVVSNVSSVVLSVVCCQFFWFAWDADPVVRDITITGRTQQSVCCSVVVHRALSVPPDPVLLVVVLCLCLLCVQLCVVVLVCQLVQDWAALVVLQFPPCPPVSVVSVVSLVVCCSNLLWHADPVRNTIHGGGNSSSVSSDVSPDPVVVVVSVVVLCPQQLKLNAQVVLLVVCPDLLDDAPLCVVVVLVCLLPPPQFQQEAEAEFAPLQCPVSVLSSNSNQQRADSDDRDSPCPGPLVVDPCSNVRGNQAIEREAEQCVQVVPVADLVRSLLVSLVSNQVSVCSVPVPQDDDSPDQLLVSQVSVCVVSVHAYEYEYEQLCVCCVVCLPCVVSVQVSLVSVLSNDHPDSSHSHYYHYHLDWPCQAPPPRSCPPSYDYAALLRNAPVQPSRADFLVRLQVSLVSLVVVCPPDPDPVLVVLNVCLHSVNCCQFFWFAWDANPVVRDITTHGRSVQSVVCSVVSHHDQPVDDDPVLVVVVVLQPPPAPCLVVLVVQLLPDQPDKAAADCPNAHSRPVCPPHSRNSQVSCSSNVLWHADNVRNIIHGGGNSSSVSVVVSVVVVVVVD

Secondary structure (DSSP, 8-state):
---TT----THHHHHHHHHHHT-SS--EEE----TTS-THHHHHHHHHHHTS-TTTGGGGTTSHHHH-----SS--TT----GGGSSTT-S------GGG--TTT-HHHHHHHHHHHHHHH-TT---S-HHHHHHHHHHHHHHTTS------S----EEE----------------S-B-HHHHHHHHHHHHHHHHHHHHT----------TT-TTS-SSSSS--PPPHHHHHHHHHHHHHHHHHHHHHHEEEEEEETTTTEEEEEE-HHHHHHHHHHTS---GGG-SHHHHHHHHHHHHHTHHHHTTHHHHHHTT--EEGGGG--TT-HHHHHHHHHHHHHHHHTTSSEEETTTTEEE--SHHHHHHHHHHS-HHHHHHHHHHHHS--SBS--SHHHHHHHTSTT----TTHHHHHHHHHHH-SS--EEEEE--TTSSHHHHHHHHHHHHB--SSPP-TTTTSGGGGSTTTTTTTT-BEEEEEEHHHHHSSS--HHHHHHHHHHHHHHHHHHH-TT----TTS-HHHHHHHHHHHH---EEEEEESTTHHHHHTTT-HHHHHHHHHHHHHHHTT-TTEEEEEEEESS-STTS-TT-TTTTSSEEEBTTB-GGGGGGSSEEHHHHHHHHHHHHHHTTT---HHHHHHHHHSSHHHHHHHH--EEEEETTTTEEEEEE-HHHHHHHHHHTS----S-SSTHHHHHHHHHHS--TTHHHHHHHHHH-TT--EE---TT--S-GGG--SHHHHHHHHHHHTSSEEETTTTEEE---HHHHHHHHHHHHHHHS--

Sequence (791 aa):
MTSQYFVDKTELIFEINKIINSSNKKNFICLSLNEKFNKSIISNMLIAYYEYSEKESIIFNDTKLSKIKIQSHENDDNNKTEEWKKYLNKFNIIELNMKEYSFGKELKWFLKNITREIKKTNKNFEFRDENELKVIFEDIYKNSNQSLIINNECLALTFMTGTLPIDYYYENSNLSYIFEDEEVRELCEKYLNNKTENNTSNIPNKRRKLNEEDKTRSIEEINNDKVNPEEELIHKKEATIIYEKIKSFYYGYRLFDTSSNKKYVIYCPNSIDKALKNNNIEKYQIEKDINFWYFKNIIQNNYTLLKDVIPLLMEMKEISINSLNYQNDTKLFNRRKKIIFRLVHLGYLGYDSDTENIFIPNKEIQKIFKEFLTPELINYLNKRNILITIFNPGENVYKKFTESRYFVDKTELILQLNDIIDKYDKLKNVCITRPRRFGKTVTVDMIKAYYSYSESKITAFEDKAIANNENWDKYLGKFNVIQLNMLNYFSMDTTLEEGINNIKNEIIECVKKVIPDFKCNYEKGIEEIVKEIYIITGRKIVFIIDEWDFIIRKKEEDMETHIKYMDFLALCIKDKPYIALTYMTGIYPIKGYKNNSSIKGIFWEFSMTSPNNTAKYVGFTDGEVKMLCEKFKNLNQESNNKEESDNLKRTNYKNIKERYNGYQLVDNKNGKKYEIYSPISIIKSFYYNYIDNFWNKTETSSLLFDNINMKFGGLKEDILYLMEDKNNELKINIEKYQNNTMEINSKHEILTHLVHLGYLAYNNEKGTVYIPNKEVHREFEIFNCDKEATK